Protein AF-0000000070051516 (afdb_homodimer)

Solvent-accessible surface area (backbone atoms only — not comparable to full-atom values): 51386 Å² total; per-residue (Å²): 113,83,75,67,70,47,51,86,88,51,32,61,59,44,48,47,51,51,48,49,50,51,45,50,53,48,51,52,48,45,52,51,29,50,50,39,42,50,52,34,53,51,47,49,46,51,37,48,52,52,52,56,65,46,48,63,56,70,71,56,54,40,86,42,63,48,57,79,54,79,87,47,59,77,31,40,30,33,36,69,20,47,60,33,70,63,40,74,44,70,53,45,80,51,41,45,79,30,34,68,73,43,72,28,57,34,45,30,30,48,55,27,35,28,28,66,38,80,41,83,45,96,93,39,76,43,78,42,78,43,78,35,67,55,81,58,84,60,80,86,50,62,48,85,74,48,74,81,76,74,59,59,93,71,52,57,32,44,82,63,35,23,31,42,54,51,92,58,46,25,42,48,53,30,36,52,50,70,51,60,59,72,68,64,72,62,63,40,78,41,76,56,48,72,79,82,49,68,46,75,58,85,25,72,47,44,62,65,70,38,52,53,34,20,37,68,55,95,47,26,35,24,41,54,50,84,89,65,69,51,71,26,30,39,38,40,38,44,34,34,36,66,70,56,32,36,19,37,41,26,28,30,40,67,41,94,85,61,76,49,35,30,50,37,50,38,75,36,81,87,41,86,81,44,58,52,51,53,69,43,82,32,92,49,55,73,70,52,43,52,52,48,44,43,55,68,39,58,61,23,62,60,58,50,49,50,36,49,52,49,29,38,52,37,40,20,47,48,43,32,53,50,48,66,68,41,86,59,94,64,57,68,66,57,48,48,52,33,24,41,28,45,24,47,17,51,54,30,38,54,51,16,60,58,31,49,81,70,38,58,67,62,13,49,51,28,40,50,52,16,51,51,28,45,51,51,28,52,51,54,54,51,54,55,55,56,60,60,56,67,66,64,66,68,62,68,72,71,70,75,70,89,76,77,82,81,73,74,92,78,77,88,76,82,77,82,79,82,76,79,83,84,87,82,74,92,86,90,83,94,94,91,81,92,96,74,97,97,86,78,99,78,96,90,88,82,83,97,79,85,133,114,84,72,68,72,45,52,84,87,51,32,62,60,42,48,46,51,52,48,49,51,51,44,51,54,49,51,51,47,45,51,50,28,51,51,39,41,51,51,35,53,50,46,49,46,53,39,49,50,53,52,58,67,48,46,62,57,70,71,55,53,40,85,41,65,48,58,79,53,79,86,47,58,76,30,42,29,33,37,70,21,49,60,34,71,64,41,74,43,68,54,44,81,51,41,44,80,34,35,67,72,42,72,28,56,35,44,30,31,47,54,27,35,27,29,66,39,81,41,84,44,97,92,40,75,43,78,42,79,43,77,33,66,55,82,56,85,61,80,85,49,62,46,86,76,48,72,82,76,74,57,58,94,70,52,57,33,45,82,64,36,22,32,41,53,51,93,59,46,26,39,48,53,30,37,52,51,71,50,60,59,72,67,66,74,61,63,39,79,43,76,54,48,71,78,82,49,68,46,74,58,85,24,71,46,43,62,66,72,40,51,53,35,20,38,69,53,96,46,27,35,23,41,54,51,84,89,64,68,50,71,26,32,40,39,40,37,43,33,33,37,66,70,55,32,36,18,38,42,25,28,30,38,67,40,93,86,60,77,48,35,30,50,37,50,39,77,36,81,85,41,86,82,45,57,52,52,52,68,44,82,31,94,48,54,72,72,52,43,53,51,48,45,44,56,68,42,54,65,22,62,61,57,49,48,50,35,50,51,51,30,39,52,37,41,21,48,48,44,33,52,52,49,67,69,42,87,59,95,63,57,69,66,55,46,49,53,33,23,42,27,46,24,49,20,51,52,31,38,54,51,15,60,58,30,48,80,72,38,59,66,63,12,50,51,28,40,49,52,17,52,51,28,46,51,51,29,52,50,53,54,50,54,57,54,55,60,59,56,66,63,62,62,68,61,65,68,70,66,71,65,84,75,83,81,91,85,74,94,79,79,90,78,90,83,80,85,75,86,88,77,92,79,88,83,85,83,76,78,89,83,84,76,84,89,86,90,85,87,74,95,72,92,73,80,88,71,77,73,90,125

Secondary structure (DSSP, 8-state):
--GGGS-STTHHHHHHHHHHHHHHHHHHHHHHHHHHHHHHHHHHHHHHHHHHHHHHHHHS-EE--SS--GGGTTSEEEEEEEEESPEEEPPPGGGTTTS--EEESEEEEEEEEEEEEEEEETTEEEEEEEEESS----TTS-GGGS-SSPPPSS-B--TTBEEEE-S-EEETTEEEPHHHHTT---EEEPP----S-----SSSS-SS--STT-EEETTEEESS-SSS--TT-EEEEEEEE---EEEEEEEEEE-TTSS-EEEE-EE-TTTTS-EE-EEEES---HHHHHHHHHHHSSS-HHHHHHHHHHHHHHHHHHHHHHHHHS---S-HHHHHHHHHHHHHHHHHHHHHHHHTTT-HHHHHHHHHHHHHHHHHHHHHHHHHHHHHHHHHGGGSGGGGS--S-TT--------------------------------------------/--STTS-STTHHHHHHHHHHHHHHHHHHHHHHHHHHHHHHHHHHHHHHHHHHHHHHHHHS-EE--SS--GGGTTSEEEEEEEEESPEEEPPPGGGTTTS--EEESEEEEEEEEEEEEEEEETTEEEEEEEEESS----TTS-GGGS-SSPPPSS-B--TTBEEEE-S-EEETTEEEPHHHHTT---EEEPP----------SSSS-SS--STT-EEETTEEESS-SSS--TT-EEEEEEEE---EEEEEEEEEE-TTSS-EEEE-EE-TTTTS-EE-EEEES---HHHHHHHHHHHSSS-HHHHHHHHHHHHHHHHHHHHHHHHHS---S-HHHHHHHHHHHHHHHHHHHHHHHHHTT-HHHHHHHHHHHHHHHHHHHHHHHHHHHHHHHHHGGGSGGGG------------------------------------------------S--

Foldseek 3Di:
DVVPPQPDPCVVVVVVVVVVVLVVVLVVLVVVLVVLLVVLLVLLLVLLVVVLLCVVLLVFEDEDELDDDPVQAQGKYKYKFWKDDWDKDQDDPQQNQWADIDTAFKKAKAKWFWAWDWDADPVGTAIDTDTDRDFDDPVVDDCVRDPDDHADPDDADDPRHGMGGDPWMGGRQATEDPVLSVVQDAKDWGAIDFPPAADAAPDQQHNDHGSRQWGDDPQKTWNDDPVDDDRRIMIMTMMHGPFGIKIKIAHWHADPVRRHIYGWFDQRPVPPRDRDMQIDGDRDDPVRSVVVSSCPPPSHPVVSVVSLVVSLVSQLVSQLSVVVVVPDPFDSVLSSLLSSLQSQLVSLQSSLVSSVVRDVVSSVVSNVSSVVSNVVSVVSVVVRVVVVVVVPPPPPPPPPDDDDDPDDDDDDPDDPPPDDDDDDDDDDDDDDDDDDDDDDDDDDDDDDDDD/DVVPVQPDPCNVVVVVVVVVVLVVVLVVLVVVLVVLLVVLLVLLLVLLVVVLLCVVLLVFEDEDELDDDPVQAQGKYKYKFWKDDWDKDQDDPQQNQWADIDTAFKKAKAKWFWAWDWDADPVGTAIDTDTDRDFDDPVVDDCVRDPDDHADPDDADDPRHGMGGDPWIGGRQATEDPVQSVVQDAKDWGAIDFPPAADAAPDQQHNDHGSRQWGDDPQKTWNDDPVDDDRRIMIMTMMHGPFGIKIKIAHWHADPVRRHIYGWFDQRPVPPRDRDMQIDGDRDDPVRSVVVSSCPPPSHPVVSVVSLVVSLVSQLVSQLSVVVVVPDPFDSVLSSLLSSLQSQLVSLQSSLVSSVVRDVVSSVVSNVSSVVSNVVSVVSVVVRVVVVVVVPPPPPPPPPDDDDDDDDDDDDDDDDDDDDDDDDDDCPDDDPPVDDDDDDDDDDPDPDDDD

Sequence (902 aa):
MLGTFCGESNRDECGNRWSRMCNFFWWCSFVVAAGTLALMLYGEHHYAEEVHALTPLMRGYVPSPCSPLPVNDRKLVHIDCPLAELDTFYPPSSFSANVAKFTGVFFETKAEIFQHVQKGGTLGPFIEGDWVDHQVDLSQLPSMVMPGDTNPDFFPAVPGRGRVFTSKLKAGGFTLPSHLLTKFKKKQLLPLVDDGYYQPSESRPPTHLDYKNTQVKNNALYSGDPEHPRIGDVRVTFWGSTATHVSVIGLQTTGFLGSDRHIQGIPSPTLQNRTMSIFAEGDYSPAALVSEYVSETHASNTQTWVLRCASFLLVWFVLFVTVVTCNTSKTCCVVFLNSGLFALSIITGLAGLVWWRFDIVVATSLWVISSVAVVLAIVAWMWDSNTNGSRGSNRRQSGNSISSAASSVYAASGRWTNEHAPRGYLNRALLAKNEESDGAAGASDEHLQNSMLGTFCGESNRDECGNRWSRMCNFFWWCSFVVAAGTLALMLYGEHHYAEEVHALTPLMRGYVPSPCSPLPVNDRKLVHIDCPLAELDTFYPPSSFSANVAKFTGVFFETKAEIFQHVQKGGTLGPFIEGDWVDHQVDLSQLPSMVMPGDTNPDFFPAVPGRGRVFTSKLKAGGFTLPSHLLTKFKKKQLLPLVDDGYYQPSESRPPTHLDYKNTQVKNNALYSGDPEHPRIGDVRVTFWGSTATHVSVIGLQTTGFLGSDRHIQGIPSPTLQNRTMSIFAEGDYSPAALVSEYVSETHASNTQTWVLRCASFLLVWFVLFVTVVTCNTSKTCCVVFLNSGLFALSIITGLAGLVWWRFDIVVATSLWVISSVAVVLAIVAWMWDSNTNGSRGSNRRQSGNSISSAASSVYAASGRWTNEHAPRGYLNRALLAKNEESDGAAGASDEHLQNS

Radius of gyration: 43.29 Å; Cα contacts (8 Å, |Δi|>4): 1386; chains: 2; bounding box: 125×115×141 Å

Organism: Toxoplasma gondii (strain ATCC 50861 / VEG) (NCBI:txid432359)

Structure (mmCIF, N/CA/C/O backbone):
data_AF-0000000070051516-model_v1
#
loop_
_entity.id
_entity.type
_entity.pdbx_description
1 polymer 'Putative transmembrane protein'
#
loop_
_atom_site.group_PDB
_atom_site.id
_atom_site.type_symbol
_atom_site.label_atom_id
_atom_site.label_alt_id
_atom_site.label_comp_id
_atom_site.label_asym_id
_atom_site.label_entity_id
_atom_site.label_seq_id
_atom_site.pdbx_PDB_ins_code
_atom_site.Cartn_x
_atom_site.Cartn_y
_atom_site.Cartn_z
_atom_site.occupancy
_atom_site.B_iso_or_equiv
_atom_site.auth_seq_id
_atom_site.auth_comp_id
_atom_site.auth_asym_id
_atom_site.auth_atom_id
_atom_site.pdbx_PDB_model_num
ATOM 1 N N . MET A 1 1 ? 21.469 37.312 29.969 1 21.27 1 MET A N 1
ATOM 2 C CA . MET A 1 1 ? 22.344 37.062 28.828 1 21.27 1 MET A CA 1
ATOM 3 C C . MET A 1 1 ? 21.844 37.781 27.578 1 21.27 1 MET A C 1
ATOM 5 O O . MET A 1 1 ? 22.641 38.156 26.719 1 21.27 1 MET A O 1
ATOM 9 N N . LEU A 1 2 ? 20.531 37.906 27.344 1 29.83 2 LEU A N 1
ATOM 10 C CA . LEU A 1 2 ? 19.953 38.688 26.266 1 29.83 2 LEU A CA 1
ATOM 11 C C . LEU A 1 2 ? 20.266 40.188 26.438 1 29.83 2 LEU A C 1
ATOM 13 O O . LEU A 1 2 ? 20.453 40.906 25.453 1 29.83 2 LEU A O 1
ATOM 17 N N . GLY A 1 3 ? 20.312 40.688 27.656 1 34.72 3 GLY A N 1
ATOM 18 C CA . GLY A 1 3 ? 20.703 42.031 27.984 1 34.72 3 GLY A CA 1
ATOM 19 C C . GLY A 1 3 ? 22.141 42.375 27.594 1 34.72 3 GLY A C 1
ATOM 20 O O . GLY A 1 3 ? 22.5 43.531 27.453 1 34.72 3 GLY A O 1
ATOM 21 N N . THR A 1 4 ? 23.078 41.406 27.797 1 35.62 4 THR A N 1
ATOM 22 C CA . THR A 1 4 ? 24.531 41.625 27.734 1 35.62 4 THR A CA 1
ATOM 23 C C . THR A 1 4 ? 24.984 41.781 26.281 1 35.62 4 THR A C 1
ATOM 25 O O . THR A 1 4 ? 26.156 42 26.016 1 35.62 4 THR A O 1
ATOM 28 N N . PHE A 1 5 ? 24.266 41.344 25.281 1 37.12 5 PHE A N 1
ATOM 29 C CA . PHE A 1 5 ? 24.812 41.375 23.938 1 37.12 5 PHE A CA 1
ATOM 30 C C . PHE A 1 5 ? 24.828 42.781 23.375 1 37.12 5 PHE A C 1
ATOM 32 O O . PHE A 1 5 ? 25.328 43.031 22.281 1 37.12 5 PHE A O 1
ATOM 39 N N . CYS A 1 6 ? 24 43.75 23.812 1 38.59 6 CYS A N 1
ATOM 40 C CA . CYS A 1 6 ? 24.062 45.094 23.25 1 38.59 6 CYS A CA 1
ATOM 41 C C . CYS A 1 6 ? 25.094 45.969 24 1 38.59 6 CYS A C 1
ATOM 43 O O . CYS A 1 6 ? 24.984 46.156 25.203 1 38.59 6 CYS A O 1
ATOM 45 N N . GLY A 1 7 ? 26.312 45.938 23.75 1 38.25 7 GLY A N 1
ATOM 46 C CA . GLY A 1 7 ? 27.25 46.906 24.328 1 38.25 7 GLY A CA 1
ATOM 47 C C . GLY A 1 7 ? 26.672 48.312 24.391 1 38.25 7 GLY A C 1
ATOM 48 O O . GLY A 1 7 ? 25.688 48.625 23.734 1 38.25 7 GLY A O 1
ATOM 49 N N . GLU A 1 8 ? 27.109 49.188 25.312 1 47.03 8 GLU A N 1
ATOM 50 C CA . GLU A 1 8 ? 26.703 50.562 25.609 1 47.03 8 GLU A CA 1
ATOM 51 C C . GLU A 1 8 ? 26.594 51.406 24.344 1 47.03 8 GLU A C 1
ATOM 53 O O . GLU A 1 8 ? 25.656 52.188 24.172 1 47.03 8 GLU A O 1
ATOM 58 N N . SER A 1 9 ? 27.703 51.562 23.562 1 50.38 9 SER A N 1
ATOM 59 C CA . SER A 1 9 ? 27.781 52.531 22.484 1 50.38 9 SER A CA 1
ATOM 60 C C . SER A 1 9 ? 26.875 52.125 21.328 1 50.38 9 SER A C 1
ATOM 62 O O . SER A 1 9 ? 26.391 53 20.578 1 50.38 9 SER A O 1
ATOM 64 N N . ASN A 1 10 ? 26.781 50.906 20.953 1 46.88 10 ASN A N 1
ATOM 65 C CA . ASN A 1 10 ? 26.078 50.406 19.75 1 46.88 10 ASN A CA 1
ATOM 66 C C . ASN A 1 10 ? 24.688 49.906 20.094 1 46.88 10 ASN A C 1
ATOM 68 O O . ASN A 1 10 ? 24.141 49.062 19.375 1 46.88 10 ASN A O 1
ATOM 72 N N . ARG A 1 11 ? 24.266 50.25 21.203 1 49.5 11 ARG A N 1
ATOM 73 C CA . ARG A 1 11 ? 22.953 49.906 21.734 1 49.5 11 ARG A CA 1
ATOM 74 C C . ARG A 1 11 ? 21.844 50.344 20.766 1 49.5 11 ARG A C 1
ATOM 76 O O . ARG A 1 11 ? 20.844 49.656 20.625 1 49.5 11 ARG A O 1
ATOM 83 N N . ASP A 1 12 ? 22.125 51.5 20.188 1 53.91 12 ASP A N 1
ATOM 84 C CA . ASP A 1 12 ? 21.078 51.969 19.297 1 53.91 12 ASP A CA 1
ATOM 85 C C . ASP A 1 12 ? 20.938 51.062 18.078 1 53.91 12 ASP A C 1
ATOM 87 O O . ASP A 1 12 ? 19.812 50.75 17.672 1 53.91 12 ASP A O 1
ATOM 91 N N . GLU A 1 13 ? 22.141 50.844 17.516 1 52.59 13 GLU A N 1
ATOM 92 C CA . GLU A 1 13 ? 22.062 50.031 16.312 1 52.59 13 GLU A CA 1
ATOM 93 C C . GLU A 1 13 ? 21.531 48.625 16.625 1 52.59 13 GLU A C 1
ATOM 95 O O . GLU A 1 13 ? 20.766 48.062 15.828 1 52.59 13 GLU A O 1
ATOM 100 N N . CYS A 1 14 ? 22.078 48.125 17.719 1 50.59 14 CYS A N 1
ATOM 101 C CA . CYS A 1 14 ? 21.562 46.844 18.141 1 50.59 14 CYS A CA 1
ATOM 102 C C . CYS A 1 14 ? 20.062 46.906 18.422 1 50.59 14 CYS A C 1
ATOM 104 O O . CYS A 1 14 ? 19.312 46 18.078 1 50.59 14 CYS A O 1
ATOM 106 N N . GLY A 1 15 ? 19.688 47.969 19.062 1 51.88 15 GLY A N 1
ATOM 107 C CA . GLY A 1 15 ? 18.266 48.188 19.281 1 51.88 15 GLY A CA 1
ATOM 108 C C . GLY A 1 15 ? 17.453 48.219 18.016 1 51.88 15 GLY A C 1
ATOM 109 O O . GLY A 1 15 ? 16.375 47.625 17.953 1 51.88 15 GLY A O 1
ATOM 110 N N . ASN A 1 16 ? 18.109 48.781 17.062 1 56.44 16 ASN A N 1
ATOM 111 C CA . ASN A 1 16 ? 17.406 48.844 15.773 1 56.44 16 ASN A CA 1
ATOM 112 C C . ASN A 1 16 ? 17.312 47.469 15.117 1 56.44 16 ASN A C 1
ATOM 114 O O . ASN A 1 16 ? 16.281 47.125 14.531 1 56.44 16 ASN A O 1
ATOM 118 N N . ARG A 1 17 ? 18.406 46.781 15.164 1 51.94 17 ARG A N 1
ATOM 119 C CA . ARG A 1 17 ? 18.375 45.438 14.57 1 51.94 17 ARG A CA 1
ATOM 120 C C . ARG A 1 17 ? 17.375 44.531 15.281 1 51.94 17 ARG A C 1
ATOM 122 O O . ARG A 1 17 ? 16.641 43.781 14.633 1 51.94 17 ARG A O 1
ATOM 129 N N . TRP A 1 18 ? 17.453 44.656 16.625 1 53.97 18 TRP A N 1
ATOM 130 C CA . TRP A 1 18 ? 16.5 43.875 17.391 1 53.97 18 TRP A CA 1
ATOM 131 C C . TRP A 1 18 ? 15.07 44.312 17.078 1 53.97 18 TRP A C 1
ATOM 133 O O . TRP A 1 18 ? 14.164 43.469 17 1 53.97 18 TRP A O 1
ATOM 143 N N . SER A 1 19 ? 14.961 45.562 16.812 1 61.47 19 SER A N 1
ATOM 144 C CA . SER A 1 19 ? 13.633 46.062 16.469 1 61.47 19 SER A CA 1
ATOM 145 C C . SER A 1 19 ? 13.195 45.562 15.102 1 61.47 19 SER A C 1
ATOM 147 O O . SER A 1 19 ? 12.031 45.219 14.898 1 61.47 19 SER A O 1
ATOM 149 N N . ARG A 1 20 ? 14.125 45.406 14.203 1 60.97 20 ARG A N 1
ATOM 150 C CA . ARG A 1 20 ? 13.789 44.906 12.875 1 60.97 20 ARG A CA 1
ATOM 151 C C . ARG A 1 20 ? 13.445 43.438 12.914 1 60.97 20 ARG A C 1
ATOM 153 O O . ARG A 1 20 ? 12.523 42.969 12.242 1 60.97 20 ARG A O 1
ATOM 160 N N . MET A 1 21 ? 14.195 42.688 13.688 1 58.56 21 MET A N 1
ATOM 161 C CA . MET A 1 21 ? 13.922 41.281 13.82 1 58.56 21 MET A CA 1
ATOM 162 C C . MET A 1 21 ? 12.57 41.031 14.492 1 58.56 21 MET A C 1
ATOM 164 O O . MET A 1 21 ? 11.797 40.188 14.07 1 58.56 21 MET A O 1
ATOM 168 N N . CYS A 1 22 ? 12.344 41.781 15.508 1 61.84 22 CYS A N 1
ATOM 169 C CA . CYS A 1 22 ? 11.07 41.656 16.203 1 61.84 22 CYS A CA 1
ATOM 170 C C . CYS A 1 22 ? 9.914 42.062 15.281 1 61.84 22 CYS A C 1
ATOM 172 O O . CYS A 1 22 ? 8.852 41.438 15.328 1 61.84 22 CYS A O 1
ATOM 174 N N . ASN A 1 23 ? 10.273 42.938 14.398 1 69.12 23 ASN A N 1
ATOM 175 C CA . ASN A 1 23 ? 9.242 43.312 13.438 1 69.12 23 ASN A CA 1
ATOM 176 C C . ASN A 1 23 ? 8.977 42.188 12.43 1 69.12 23 ASN A C 1
ATOM 178 O O . ASN A 1 23 ? 7.824 41.938 12.062 1 69.12 23 ASN A O 1
ATOM 182 N N . PHE A 1 24 ? 10.039 41.688 12.023 1 70.44 24 PHE A N 1
ATOM 183 C CA . PHE A 1 24 ? 9.875 40.562 11.078 1 70.44 24 PHE A CA 1
ATOM 184 C C . PHE A 1 24 ? 9.094 39.438 11.711 1 70.44 24 PHE A C 1
ATOM 186 O O . PHE A 1 24 ? 8.188 38.875 11.086 1 70.44 24 PHE A O 1
ATOM 193 N N . PHE A 1 25 ? 9.422 39.031 12.961 1 72.12 25 PHE A N 1
ATOM 194 C CA . PHE A 1 25 ? 8.711 37.969 13.648 1 72.12 25 PHE A CA 1
ATOM 195 C C . PHE A 1 25 ? 7.254 38.344 13.891 1 72.12 25 PHE A C 1
ATOM 197 O O . PHE A 1 25 ? 6.363 37.5 13.828 1 72.12 25 PHE A O 1
ATOM 204 N N . TRP A 1 26 ? 7.051 39.594 14.102 1 77.88 26 TRP A N 1
ATOM 205 C CA . TRP A 1 26 ? 5.688 40.094 14.305 1 77.88 26 TRP A CA 1
ATOM 206 C C . TRP A 1 26 ? 4.863 39.938 13.031 1 77.88 26 TRP A C 1
ATOM 208 O O . TRP A 1 26 ? 3.73 39.469 13.062 1 77.88 26 TRP A O 1
ATOM 218 N N . TRP A 1 27 ? 5.492 40.25 11.906 1 82.44 27 TRP A N 1
ATOM 219 C CA . TRP A 1 27 ? 4.77 40.156 10.641 1 82.44 27 TRP A CA 1
ATOM 220 C C . TRP A 1 27 ? 4.523 38.719 10.266 1 82.44 27 TRP A C 1
ATOM 222 O O . TRP A 1 27 ? 3.449 38.344 9.766 1 82.44 27 TRP A O 1
ATOM 232 N N . CYS A 1 28 ? 5.465 37.875 10.539 1 82.19 28 CYS A N 1
ATOM 233 C CA . CYS A 1 28 ? 5.293 36.469 10.266 1 82.19 28 CYS A CA 1
ATOM 234 C C . CYS A 1 28 ? 4.176 35.875 11.117 1 82.19 28 CYS A C 1
ATOM 236 O O . CYS A 1 28 ? 3.34 35.125 10.617 1 82.19 28 CYS A O 1
ATOM 238 N N . SER A 1 29 ? 4.246 36.25 12.375 1 83.62 29 SER A N 1
ATOM 239 C CA . SER A 1 29 ? 3.211 35.75 13.273 1 83.62 29 SER A CA 1
ATOM 240 C C . SER A 1 29 ? 1.833 36.281 12.875 1 83.62 29 SER A C 1
ATOM 242 O O . SER A 1 29 ? 0.834 35.562 13.016 1 83.62 29 SER A O 1
ATOM 244 N N . PHE A 1 30 ? 1.799 37.406 12.312 1 88.12 30 PHE A N 1
ATOM 245 C CA . PHE A 1 30 ? 0.546 38 11.859 1 88.12 30 PHE A CA 1
ATOM 246 C C . PHE A 1 30 ? -0.002 37.25 10.648 1 88.12 30 PHE A C 1
ATOM 248 O O . PHE A 1 30 ? -1.195 36.938 10.586 1 88.12 30 PHE A O 1
ATOM 255 N N . VAL A 1 31 ? 0.878 36.938 9.812 1 88.75 31 VAL A N 1
ATOM 256 C CA . VAL A 1 31 ? 0.455 36.219 8.602 1 88.75 31 VAL A CA 1
ATOM 257 C C . VAL A 1 31 ? -0.013 34.812 8.953 1 88.75 31 VAL A C 1
ATOM 259 O O . VAL A 1 31 ? -1.022 34.344 8.43 1 88.75 31 VAL A O 1
ATOM 262 N N . VAL A 1 32 ? 0.701 34.25 9.883 1 88.69 32 VAL A N 1
ATOM 263 C CA . VAL A 1 32 ? 0.319 32.906 10.297 1 88.69 32 VAL A CA 1
ATOM 264 C C . VAL A 1 32 ? -1.02 32.969 11.031 1 88.69 32 VAL A C 1
ATOM 266 O O . VAL A 1 32 ? -1.876 32.094 10.836 1 88.69 32 VAL A O 1
ATOM 269 N N . ALA A 1 33 ? -1.198 33.938 11.805 1 90.31 33 ALA A N 1
ATOM 270 C CA . ALA A 1 33 ? -2.457 34.094 12.531 1 90.31 33 ALA A CA 1
ATOM 271 C C . ALA A 1 33 ? -3.615 34.344 11.57 1 90.31 33 ALA A C 1
ATOM 273 O O . ALA A 1 33 ? -4.699 33.781 11.727 1 90.31 33 ALA A O 1
ATOM 274 N N . ALA A 1 34 ? -3.359 35.125 10.57 1 91.06 34 ALA A N 1
ATOM 275 C CA . ALA A 1 34 ? -4.387 35.406 9.578 1 91.06 34 ALA A CA 1
ATOM 276 C C . ALA A 1 34 ? -4.723 34.156 8.773 1 91.06 34 ALA A C 1
ATOM 278 O O . ALA A 1 34 ? -5.891 33.906 8.461 1 91.06 34 ALA A O 1
ATOM 279 N N . GLY A 1 35 ? -3.674 33.438 8.445 1 89.69 35 GLY A N 1
ATOM 280 C CA . GLY A 1 35 ? -3.889 32.188 7.734 1 89.69 35 GLY A CA 1
ATOM 281 C C . GLY A 1 35 ? -4.691 31.172 8.531 1 89.69 35 GLY A C 1
ATOM 282 O O . GLY A 1 35 ? -5.605 30.547 7.996 1 89.69 35 GLY A O 1
ATOM 283 N N . THR A 1 36 ? -4.32 31.078 9.766 1 88.62 36 THR A N 1
ATOM 284 C CA . THR A 1 36 ? -5.043 30.141 10.617 1 88.62 36 THR A CA 1
ATOM 285 C C . THR A 1 36 ? -6.477 30.609 10.844 1 88.62 36 THR A C 1
ATOM 287 O O . THR A 1 36 ? -7.398 29.781 10.938 1 88.62 36 THR A O 1
ATOM 290 N N . LEU A 1 37 ? -6.641 31.875 10.961 1 90.75 37 LEU A N 1
ATOM 291 C CA . LEU A 1 37 ? -7.98 32.438 11.109 1 90.75 37 LEU A CA 1
ATOM 292 C C . LEU A 1 37 ? -8.82 32.156 9.867 1 90.75 37 LEU A C 1
ATOM 294 O O . LEU A 1 37 ? -10 31.797 9.977 1 90.75 37 LEU A O 1
ATOM 298 N N . ALA A 1 38 ? -8.234 32.281 8.773 1 89.62 38 ALA A N 1
ATOM 299 C CA . ALA A 1 38 ? -8.938 31.984 7.527 1 89.62 38 ALA A CA 1
ATOM 300 C C . ALA A 1 38 ? -9.32 30.516 7.438 1 89.62 38 ALA A C 1
ATOM 302 O O . ALA A 1 38 ? -10.43 30.172 7.016 1 89.62 38 ALA A O 1
ATOM 303 N N . LEU A 1 39 ? -8.406 29.703 7.832 1 85 39 LEU A N 1
ATOM 304 C CA . LEU A 1 39 ? -8.68 28.266 7.844 1 85 39 LEU A CA 1
ATOM 305 C C . LEU A 1 39 ? -9.797 27.938 8.82 1 85 39 LEU A C 1
ATOM 307 O O . LEU A 1 39 ? -10.625 27.062 8.547 1 85 39 LEU A O 1
ATOM 311 N N . MET A 1 40 ? -9.75 28.625 9.898 1 87.88 40 MET A N 1
ATOM 312 C CA . MET A 1 40 ? -10.805 28.406 10.891 1 87.88 40 MET A CA 1
ATOM 313 C C . MET A 1 40 ? -12.164 28.828 10.344 1 87.88 40 MET A C 1
ATOM 315 O O . MET A 1 40 ? -13.156 28.125 10.523 1 87.88 40 MET A O 1
ATOM 319 N N . LEU A 1 41 ? -12.242 29.938 9.672 1 88.56 41 LEU A N 1
ATOM 320 C CA . LEU A 1 41 ? -13.508 30.406 9.109 1 88.56 41 LEU A CA 1
ATOM 321 C C . LEU A 1 41 ? -14 29.469 8.016 1 88.56 41 LEU A C 1
ATOM 323 O O . LEU A 1 41 ? -15.195 29.203 7.91 1 88.56 41 LEU A O 1
ATOM 327 N N . TYR A 1 42 ? -13.117 28.922 7.301 1 83.19 42 TYR A N 1
ATOM 328 C CA . TYR A 1 42 ? -13.469 27.938 6.277 1 83.19 42 TYR A CA 1
ATOM 329 C C . TYR A 1 42 ? -14.023 26.672 6.91 1 83.19 42 TYR A C 1
ATOM 331 O O . TYR A 1 42 ? -15.023 26.125 6.441 1 83.19 42 TYR A O 1
ATOM 339 N N . GLY A 1 43 ? -13.297 26.25 7.887 1 78.62 43 GLY A N 1
ATOM 340 C CA . GLY A 1 43 ? -13.773 25.078 8.602 1 78.62 43 GLY A CA 1
ATOM 341 C C . GLY A 1 43 ? -15.133 25.297 9.25 1 78.62 43 GLY A C 1
ATOM 342 O O . GLY A 1 43 ? -15.984 24.406 9.227 1 78.62 43 GLY A O 1
ATOM 343 N N . GLU A 1 44 ? -15.305 26.484 9.805 1 82.06 44 GLU A N 1
ATOM 344 C CA . GLU A 1 44 ? -16.578 26.812 10.43 1 82.06 44 GLU A CA 1
ATOM 345 C C . GLU A 1 44 ? -17.703 26.844 9.398 1 82.06 44 GLU A C 1
ATOM 347 O O . GLU A 1 44 ? -18.812 26.391 9.68 1 82.06 44 GLU A O 1
ATOM 352 N N . HIS A 1 45 ? -17.406 27.297 8.266 1 83.25 45 HIS A N 1
ATOM 353 C CA . HIS A 1 45 ? -18.406 27.344 7.207 1 83.25 45 HIS A CA 1
ATOM 354 C C . HIS A 1 45 ? -18.828 25.953 6.781 1 83.25 45 HIS A C 1
ATOM 356 O O . HIS A 1 45 ? -20.031 25.688 6.602 1 83.25 45 HIS A O 1
ATOM 362 N N . HIS A 1 46 ? -17.922 25.109 6.699 1 77.19 46 HIS A N 1
ATOM 363 C CA . HIS A 1 46 ? -18.219 23.734 6.297 1 77.19 46 HIS A CA 1
ATOM 364 C C . HIS A 1 46 ? -19 23 7.387 1 77.19 46 HIS A C 1
ATOM 366 O O . HIS A 1 46 ? -19.906 22.234 7.09 1 77.19 46 HIS A O 1
ATOM 372 N N . TYR A 1 47 ? -18.562 23.234 8.523 1 77.12 47 TYR A N 1
ATOM 373 C CA . TYR A 1 47 ? -19.25 22.609 9.648 1 77.12 47 TYR A CA 1
ATOM 374 C C . TYR A 1 47 ? -20.688 23.125 9.75 1 77.12 47 TYR A C 1
ATOM 376 O O . TYR A 1 47 ? -21.609 22.344 9.961 1 77.12 47 TYR A O 1
ATOM 384 N N . ALA A 1 48 ? -20.938 24.406 9.586 1 78.44 48 ALA A N 1
ATOM 385 C CA . ALA A 1 48 ? -22.281 25 9.672 1 78.44 48 ALA A CA 1
ATOM 386 C C . ALA A 1 48 ? -23.172 24.484 8.539 1 78.44 48 ALA A C 1
ATOM 388 O O . ALA A 1 48 ? -24.359 24.25 8.742 1 78.44 48 ALA A O 1
ATOM 389 N N . GLU A 1 49 ? -22.578 24.297 7.445 1 77.38 49 GLU A N 1
ATOM 390 C CA . GLU A 1 49 ? -23.328 23.781 6.309 1 77.38 49 GLU A CA 1
ATOM 391 C C . GLU A 1 49 ? -23.797 22.359 6.566 1 77.38 49 GLU A C 1
ATOM 393 O O . GLU A 1 49 ? -24.938 22 6.254 1 77.38 49 GLU A O 1
ATOM 398 N N . GLU A 1 50 ? -23 21.625 7.121 1 73.62 50 GLU A N 1
ATOM 399 C CA . GLU A 1 50 ? -23.344 20.234 7.41 1 73.62 50 GLU A CA 1
ATOM 400 C C . GLU A 1 50 ? -24.406 20.141 8.5 1 73.62 50 GLU A C 1
ATOM 402 O O . GLU A 1 50 ? -25.344 19.344 8.391 1 73.62 50 GLU A O 1
ATOM 407 N N . VAL A 1 51 ? -24.219 21 9.484 1 73.12 51 VAL A N 1
ATOM 408 C CA . VAL A 1 51 ? -25.188 20.969 10.586 1 73.12 51 VAL A CA 1
ATOM 409 C C . VAL A 1 51 ? -26.547 21.469 10.102 1 73.12 51 VAL A C 1
ATOM 411 O O . VAL A 1 51 ? -27.578 20.938 10.508 1 73.12 51 VAL A O 1
ATOM 414 N N . HIS A 1 52 ? -26.516 22.391 9.258 1 76.19 52 HIS A N 1
ATOM 415 C CA . HIS A 1 52 ? -27.766 22.922 8.727 1 76.19 52 HIS A CA 1
ATOM 416 C C . HIS A 1 52 ? -28.469 21.891 7.852 1 76.19 52 HIS A C 1
ATOM 418 O O . HIS A 1 52 ? -29.703 21.828 7.824 1 76.19 52 HIS A O 1
ATOM 424 N N . ALA A 1 53 ? -27.75 21.109 7.191 1 73.31 53 ALA A N 1
ATOM 425 C CA . ALA A 1 53 ? -28.328 20.062 6.34 1 73.31 53 ALA A CA 1
ATOM 426 C C . ALA A 1 53 ? -28.953 18.953 7.18 1 73.31 53 ALA A C 1
ATOM 428 O O . ALA A 1 53 ? -29.922 18.312 6.75 1 73.31 53 ALA A O 1
ATOM 429 N N . LEU A 1 54 ? -28.484 18.812 8.367 1 74.31 54 LEU A N 1
ATOM 430 C CA . LEU A 1 54 ? -28.938 17.719 9.203 1 74.31 54 LEU A CA 1
ATOM 431 C C . LEU A 1 54 ? -30.094 18.141 10.094 1 74.31 54 LEU A C 1
ATOM 433 O O . LEU A 1 54 ? -30.844 17.297 10.594 1 74.31 54 LEU A O 1
ATOM 437 N N . THR A 1 55 ? -30.359 19.5 10.281 1 72.25 55 THR A N 1
ATOM 438 C CA . THR A 1 55 ? -31.359 20.016 11.211 1 72.25 55 THR A CA 1
ATOM 439 C C . THR A 1 55 ? -32.75 19.641 10.766 1 72.25 55 THR A C 1
ATOM 441 O O . THR A 1 55 ? -33.594 19.203 11.578 1 72.25 55 THR A O 1
ATOM 444 N N . PRO A 1 56 ? -33.062 19.781 9.469 1 70.19 56 PRO A N 1
ATOM 445 C CA . PRO A 1 56 ? -34.406 19.359 9.094 1 70.19 56 PRO A CA 1
ATOM 446 C C . PRO A 1 56 ? -34.656 17.875 9.32 1 70.19 56 PRO A C 1
ATOM 448 O O . PRO A 1 56 ? -35.781 17.469 9.633 1 70.19 56 PRO A O 1
ATOM 451 N N . LEU A 1 57 ? -33.656 17.125 9.25 1 70.19 57 LEU A N 1
ATOM 452 C CA . LEU A 1 57 ? -33.781 15.688 9.469 1 70.19 57 LEU A CA 1
ATOM 453 C C . LEU A 1 57 ? -34.062 15.375 10.93 1 70.19 57 LEU A C 1
ATOM 455 O O . LEU A 1 57 ? -34.812 14.445 11.242 1 70.19 57 LEU A O 1
ATOM 459 N N . MET A 1 58 ? -33.594 16.219 11.805 1 70.94 58 MET A N 1
ATOM 460 C CA . MET A 1 58 ? -33.75 15.984 13.234 1 70.94 58 MET A CA 1
ATOM 461 C C . MET A 1 58 ? -35.156 16.359 13.703 1 70.94 58 MET A C 1
ATOM 463 O O . MET A 1 58 ? -35.656 15.797 14.672 1 70.94 58 MET A O 1
ATOM 467 N N . ARG A 1 59 ? -35.75 17.219 12.969 1 72.75 59 ARG A N 1
ATOM 468 C CA . ARG A 1 59 ? -37.062 17.672 13.406 1 72.75 59 ARG A CA 1
ATOM 469 C C . ARG A 1 59 ? -38.188 16.859 12.75 1 72.75 59 ARG A C 1
ATOM 471 O O . ARG A 1 59 ? -39.281 16.719 13.312 1 72.75 59 ARG A O 1
ATOM 478 N N . GLY A 1 60 ? -37.906 16.234 11.625 1 73.81 60 GLY A N 1
ATOM 479 C CA . GLY A 1 60 ? -38.969 15.602 10.883 1 73.81 60 GLY A CA 1
ATOM 480 C C . GLY A 1 60 ? -38.938 14.086 10.961 1 73.81 60 GLY A C 1
ATOM 481 O O . GLY A 1 60 ? -39.625 13.398 10.18 1 73.81 60 GLY A O 1
ATOM 482 N N . TYR A 1 61 ? -38.312 13.562 12 1 79.88 61 TYR A N 1
ATOM 483 C CA . TYR A 1 61 ? -38.281 12.109 11.961 1 79.88 61 TYR A CA 1
ATOM 484 C C . TYR A 1 61 ? -39.375 11.5 12.812 1 79.88 61 TYR A C 1
ATOM 486 O O . TYR A 1 61 ? -39.844 12.125 13.773 1 79.88 61 TYR A O 1
ATOM 494 N N . VAL A 1 62 ? -40.062 10.352 12.289 1 83.44 62 VAL A N 1
ATOM 495 C CA . VAL A 1 62 ? -41.062 9.578 13.031 1 83.44 62 VAL A CA 1
ATOM 496 C C . VAL A 1 62 ? -40.469 8.234 13.445 1 83.44 62 VAL A C 1
ATOM 498 O O . VAL A 1 62 ? -39.906 7.516 12.617 1 83.44 62 VAL A O 1
ATOM 501 N N . PRO A 1 63 ? -40.469 8.062 14.734 1 84.12 63 PRO A N 1
ATOM 502 C CA . PRO A 1 63 ? -40 6.73 15.141 1 84.12 63 PRO A CA 1
ATOM 503 C C . PRO A 1 63 ? -40.906 5.609 14.609 1 84.12 63 PRO A C 1
ATOM 505 O O . PRO A 1 63 ? -42.125 5.695 14.719 1 84.12 63 PRO A O 1
ATOM 508 N N . SER A 1 64 ? -40.344 4.738 13.898 1 85.06 64 SER A N 1
ATOM 509 C CA . SER A 1 64 ? -41.094 3.615 13.344 1 85.06 64 SER A CA 1
ATOM 510 C C . SER A 1 64 ? -40.719 2.307 14.023 1 85.06 64 SER A C 1
ATOM 512 O O . SER A 1 64 ? -39.562 2.111 14.398 1 85.06 64 SER A O 1
ATOM 514 N N . PRO A 1 65 ? -41.75 1.524 14.25 1 85.88 65 PRO A N 1
ATOM 515 C CA . PRO A 1 65 ? -41.438 0.178 14.734 1 85.88 65 PRO A CA 1
ATOM 516 C C . PRO A 1 65 ? -40.719 -0.673 13.68 1 85.88 65 PRO A C 1
ATOM 518 O O . PRO A 1 65 ? -40.5 -0.216 12.555 1 85.88 65 PRO A O 1
ATOM 521 N N . CYS A 1 66 ? -40.281 -1.831 14.125 1 87.31 66 CYS A N 1
ATOM 522 C CA . CYS A 1 66 ? -39.531 -2.705 13.234 1 87.31 66 CYS A CA 1
ATOM 523 C C . CYS A 1 66 ? -40.438 -3.342 12.195 1 87.31 66 CYS A C 1
ATOM 525 O O . CYS A 1 66 ? -39.969 -3.982 11.25 1 87.31 66 CYS A O 1
ATOM 527 N N . SER A 1 67 ? -41.688 -3.158 12.359 1 85 67 SER A N 1
ATOM 528 C CA . SER A 1 67 ? -42.656 -3.561 11.352 1 85 67 SER A CA 1
ATOM 529 C C . SER A 1 67 ? -43.156 -2.357 10.562 1 85 67 SER A C 1
ATOM 531 O O . SER A 1 67 ? -43.719 -1.434 11.133 1 85 67 SER A O 1
ATOM 533 N N . PRO A 1 68 ? -42.812 -2.354 9.32 1 85.5 68 PRO A N 1
ATOM 534 C CA . PRO A 1 68 ? -43.188 -1.189 8.516 1 85.5 68 PRO A CA 1
ATOM 535 C C . PRO A 1 68 ? -44.688 -0.906 8.555 1 85.5 68 PRO A C 1
ATOM 537 O O . PRO A 1 68 ? -45.5 -1.827 8.422 1 85.5 68 PRO A O 1
ATOM 540 N N . LEU A 1 69 ? -45 0.3 8.891 1 84.69 69 LEU A N 1
ATOM 541 C CA . LEU A 1 69 ? -46.375 0.776 8.891 1 84.69 69 LEU A CA 1
ATOM 542 C C . LEU A 1 69 ? -46.656 1.615 7.645 1 84.69 69 LEU A C 1
ATOM 544 O O . LEU A 1 69 ? -45.906 2.527 7.32 1 84.69 69 LEU A O 1
ATOM 548 N N . PRO A 1 70 ? -47.719 1.289 6.926 1 85.12 70 PRO A N 1
ATOM 549 C CA . PRO A 1 70 ? -48.031 2.031 5.703 1 85.12 70 PRO A CA 1
ATOM 550 C C . PRO A 1 70 ? -48.25 3.52 5.957 1 85.12 70 PRO A C 1
ATOM 552 O O . PRO A 1 70 ? -48.062 4.34 5.055 1 85.12 70 PRO A O 1
ATOM 555 N N . VAL A 1 71 ? -48.5 3.902 7.199 1 83.31 71 VAL A N 1
ATOM 556 C CA . VAL A 1 71 ? -48.781 5.293 7.535 1 83.31 71 VAL A CA 1
ATOM 557 C C . VAL A 1 71 ? -47.5 6.121 7.406 1 83.31 71 VAL A C 1
ATOM 559 O O . VAL A 1 71 ? -47.562 7.328 7.16 1 83.31 71 VAL A O 1
ATOM 562 N N . ASN A 1 72 ? -46.469 5.402 7.469 1 84.75 72 ASN A N 1
ATOM 563 C CA . ASN A 1 72 ? -45.188 6.113 7.461 1 84.75 72 ASN A CA 1
ATOM 564 C C . ASN A 1 72 ? -44.562 6.141 6.066 1 84.75 72 ASN A C 1
ATOM 566 O O . ASN A 1 72 ? -43.406 6.516 5.906 1 84.75 72 ASN A O 1
ATOM 570 N N . ASP A 1 73 ? -45.406 5.867 5.027 1 82.44 73 ASP A N 1
ATOM 571 C CA . ASP A 1 73 ? -44.875 5.871 3.67 1 82.44 73 ASP A CA 1
ATOM 572 C C . ASP A 1 73 ? -44.531 7.289 3.215 1 82.44 73 ASP A C 1
ATOM 574 O O . ASP A 1 73 ? -45.344 8.203 3.35 1 82.44 73 ASP A O 1
ATOM 578 N N . ARG A 1 74 ? -43.281 7.5 2.709 1 83 74 ARG A N 1
ATOM 579 C CA . ARG A 1 74 ? -42.75 8.75 2.172 1 83 74 ARG A CA 1
ATOM 580 C C . ARG A 1 74 ? -42.438 9.734 3.291 1 83 74 ARG A C 1
ATOM 582 O O . ARG A 1 74 ? -42.438 10.945 3.08 1 83 74 ARG A O 1
ATOM 589 N N . LYS A 1 75 ? -42.375 9.18 4.465 1 83.06 75 LYS A N 1
ATOM 590 C CA . LYS A 1 75 ? -41.938 10 5.59 1 83.06 75 LYS A CA 1
ATOM 591 C C . LYS A 1 75 ? -40.531 9.57 6.066 1 83.06 75 LYS A C 1
ATOM 593 O O . LYS A 1 75 ? -40.094 8.477 5.734 1 83.06 75 LYS A O 1
ATOM 598 N N . LEU A 1 76 ? -39.938 10.469 6.734 1 84.56 76 LEU A N 1
ATOM 599 C CA . LEU A 1 76 ? -38.656 10.164 7.34 1 84.56 76 LEU A CA 1
ATOM 600 C C . LEU A 1 76 ? -38.844 9.344 8.609 1 84.56 76 LEU A C 1
ATOM 602 O O . LEU A 1 76 ? -39.531 9.758 9.539 1 84.56 76 LEU A O 1
ATOM 606 N N . VAL A 1 77 ? -38.312 8.195 8.555 1 85.38 77 VAL A N 1
ATOM 607 C CA . VAL A 1 77 ? -38.531 7.301 9.688 1 85.38 77 VAL A CA 1
ATOM 608 C C . VAL A 1 77 ? -37.188 6.957 10.312 1 85.38 77 VAL A C 1
ATOM 610 O O . VAL A 1 77 ? -36.156 6.934 9.625 1 85.38 77 VAL A O 1
ATOM 613 N N . HIS A 1 78 ? -37.188 6.844 11.578 1 86.94 78 HIS A N 1
ATOM 614 C CA . HIS A 1 78 ? -36.062 6.285 12.32 1 86.94 78 HIS A CA 1
ATOM 615 C C . HIS A 1 78 ? -36.312 4.824 12.68 1 86.94 78 HIS A C 1
ATOM 617 O O . HIS A 1 78 ? -37.344 4.496 13.297 1 86.94 78 HIS A O 1
ATOM 623 N N . ILE A 1 79 ? -35.469 4.023 12.266 1 85.88 79 ILE A N 1
ATOM 624 C CA . ILE A 1 79 ? -35.625 2.604 12.539 1 85.88 79 ILE A CA 1
ATOM 625 C C . ILE A 1 79 ? -34.469 2.094 13.383 1 85.88 79 ILE A C 1
ATOM 627 O O . ILE A 1 79 ? -33.312 2.455 13.141 1 85.88 79 ILE A O 1
ATOM 631 N N . ASP A 1 80 ? -34.719 1.536 14.422 1 88.12 80 ASP A N 1
ATOM 632 C CA . ASP A 1 80 ? -33.781 0.803 15.266 1 88.12 80 ASP A CA 1
ATOM 633 C C . ASP A 1 80 ? -34.219 -0.661 15.406 1 88.12 80 ASP A C 1
ATOM 635 O O . ASP A 1 80 ? -35 -1.01 16.281 1 88.12 80 ASP A O 1
ATOM 639 N N . CYS A 1 81 ? -33.719 -1.448 14.5 1 90.56 81 CYS A N 1
ATOM 640 C CA . CYS A 1 81 ? -34.188 -2.826 14.422 1 90.56 81 CYS A CA 1
ATOM 641 C C . CYS A 1 81 ? -33 -3.801 14.328 1 90.56 81 CYS A C 1
ATOM 643 O O . CYS A 1 81 ? -31.922 -3.426 13.906 1 90.56 81 CYS A O 1
ATOM 645 N N . PRO A 1 82 ? -33.25 -4.941 14.867 1 91 82 PRO A N 1
ATOM 646 C CA . PRO A 1 82 ? -32.25 -5.988 14.672 1 91 82 PRO A CA 1
ATOM 647 C C . PRO A 1 82 ? -32.156 -6.449 13.219 1 91 82 PRO A C 1
ATOM 649 O O . PRO A 1 82 ? -33.125 -6.363 12.477 1 91 82 PRO A O 1
ATOM 652 N N . LEU A 1 83 ? -30.938 -6.801 12.867 1 91 83 LEU A N 1
ATOM 653 C CA . LEU A 1 83 ? -30.75 -7.305 11.508 1 91 83 LEU A CA 1
ATOM 654 C C . LEU A 1 83 ? -31.375 -8.688 11.352 1 91 83 LEU A C 1
ATOM 656 O O . LEU A 1 83 ? -31.312 -9.508 12.266 1 91 83 LEU A O 1
ATOM 660 N N . ALA A 1 84 ? -32.062 -8.758 10.195 1 84.75 84 ALA A N 1
ATOM 661 C CA . ALA A 1 84 ? -32.719 -10.023 9.891 1 84.75 84 ALA A CA 1
ATOM 662 C C . ALA A 1 84 ? -32.25 -10.562 8.539 1 84.75 84 ALA A C 1
ATOM 664 O O . ALA A 1 84 ? -31.703 -9.828 7.723 1 84.75 84 ALA A O 1
ATOM 665 N N . GLU A 1 85 ? -32.312 -11.914 8.328 1 81.31 85 GLU A N 1
ATOM 666 C CA . GLU A 1 85 ? -32.031 -12.609 7.082 1 81.31 85 GLU A CA 1
ATOM 667 C C . GLU A 1 85 ? -30.562 -12.453 6.688 1 81.31 85 GLU A C 1
ATOM 669 O O . GLU A 1 85 ? -30.266 -12.039 5.57 1 81.31 85 GLU A O 1
ATOM 674 N N . LEU A 1 86 ? -29.828 -12.711 7.641 1 85.38 86 LEU A N 1
ATOM 675 C CA . LEU A 1 86 ? -28.391 -12.688 7.371 1 85.38 86 LEU A CA 1
ATOM 676 C C . LEU A 1 86 ? -27.969 -13.906 6.566 1 85.38 86 LEU A C 1
ATOM 678 O O . LEU A 1 86 ? -28.5 -15 6.758 1 85.38 86 LEU A O 1
ATOM 682 N N . ASP A 1 87 ? -27.109 -13.703 5.605 1 86.88 87 ASP A N 1
ATOM 683 C CA . ASP A 1 87 ? -26.562 -14.805 4.82 1 86.88 87 ASP A CA 1
ATOM 684 C C . ASP A 1 87 ? -25.422 -15.508 5.566 1 86.88 87 ASP A C 1
ATOM 686 O O . ASP A 1 87 ? -24.797 -14.914 6.445 1 86.88 87 ASP A O 1
ATOM 690 N N . THR A 1 88 ? -25.359 -16.781 5.258 1 91.56 88 THR A N 1
ATOM 691 C CA . THR A 1 88 ? -24.234 -17.562 5.781 1 91.56 88 THR A CA 1
ATOM 692 C C . THR A 1 88 ? -23.094 -17.609 4.773 1 91.56 88 THR A C 1
ATOM 694 O O . THR A 1 88 ? -23.312 -17.969 3.607 1 91.56 88 THR A O 1
ATOM 697 N N . PHE A 1 89 ? -21.969 -17.156 5.254 1 93.06 89 PHE A N 1
ATOM 698 C CA . PHE A 1 89 ? -20.781 -17.156 4.402 1 93.06 89 PHE A CA 1
ATOM 699 C C . PHE A 1 89 ? -19.969 -18.438 4.609 1 93.06 89 PHE A C 1
ATOM 701 O O . PHE A 1 89 ? -19.703 -18.828 5.746 1 93.06 89 PHE A O 1
ATOM 708 N N . TYR A 1 90 ? -19.672 -19.031 3.482 1 91.12 90 TYR A N 1
ATOM 709 C CA . TYR A 1 90 ? -18.797 -20.188 3.52 1 91.12 90 TYR A CA 1
ATOM 710 C C . TYR A 1 90 ? -17.375 -19.812 3.133 1 91.12 90 TYR A C 1
ATOM 712 O O . TYR A 1 90 ? -17.156 -19.125 2.135 1 91.12 90 TYR A O 1
ATOM 720 N N . PRO A 1 91 ? -16.5 -20.203 4.008 1 89.38 91 PRO A N 1
ATOM 721 C CA . PRO A 1 91 ? -15.109 -19.953 3.623 1 89.38 91 PRO A CA 1
ATOM 722 C C . PRO A 1 91 ? -14.719 -20.656 2.332 1 89.38 91 PRO A C 1
ATOM 724 O O . PRO A 1 91 ? -15.391 -21.609 1.919 1 89.38 91 PRO A O 1
ATOM 727 N N . PRO A 1 92 ? -13.742 -20.109 1.685 1 90.12 92 PRO A N 1
ATOM 728 C CA . PRO A 1 92 ? -13.281 -20.812 0.481 1 90.12 92 PRO A CA 1
ATOM 729 C C . PRO A 1 92 ? -12.906 -22.266 0.749 1 90.12 92 PRO A C 1
ATOM 731 O O . PRO A 1 92 ? -12.477 -22.609 1.856 1 90.12 92 PRO A O 1
ATOM 734 N N . SER A 1 93 ? -13.008 -23.078 -0.244 1 89.62 93 SER A N 1
ATOM 735 C CA . SER A 1 93 ? -12.789 -24.516 -0.117 1 89.62 93 SER A CA 1
ATOM 736 C C . SER A 1 93 ? -11.367 -24.812 0.343 1 89.62 93 SER A C 1
ATOM 738 O O . SER A 1 93 ? -11.141 -25.797 1.064 1 89.62 93 SER A O 1
ATOM 740 N N . SER A 1 94 ? -10.438 -23.984 -0.003 1 91.56 94 SER A N 1
ATOM 741 C CA . SER A 1 94 ? -9.039 -24.203 0.344 1 91.56 94 SER A CA 1
ATOM 742 C C . SER A 1 94 ? -8.812 -24.078 1.848 1 91.56 94 SER A C 1
ATOM 744 O O . SER A 1 94 ? -7.844 -24.609 2.385 1 91.56 94 SER A O 1
ATOM 746 N N . PHE A 1 95 ? -9.742 -23.375 2.527 1 93.56 95 PHE A N 1
ATOM 747 C CA . PHE A 1 95 ? -9.555 -23.141 3.953 1 93.56 95 PHE A CA 1
ATOM 748 C C . PHE A 1 95 ? -10.727 -23.688 4.754 1 93.56 95 PHE A C 1
ATOM 750 O O . PHE A 1 95 ? -10.898 -23.344 5.926 1 93.56 95 PHE A O 1
ATOM 757 N N . SER A 1 96 ? -11.594 -24.484 4.18 1 90.56 96 SER A N 1
ATOM 758 C CA . SER A 1 96 ? -12.828 -24.969 4.789 1 90.56 96 SER A CA 1
ATOM 759 C C . SER A 1 96 ? -12.539 -25.797 6.031 1 90.56 96 SER A C 1
ATOM 761 O O . SER A 1 96 ? -13.359 -25.875 6.945 1 90.56 96 SER A O 1
ATOM 763 N N . ALA A 1 97 ? -11.344 -26.375 6.109 1 90.38 97 ALA A N 1
ATOM 764 C CA . ALA A 1 97 ? -10.984 -27.234 7.242 1 90.38 97 ALA A CA 1
ATOM 765 C C . ALA A 1 97 ? -10.633 -26.391 8.469 1 90.38 97 ALA A C 1
ATOM 767 O O . ALA A 1 97 ? -10.75 -26.859 9.602 1 90.38 97 ALA A O 1
ATOM 768 N N . ASN A 1 98 ? -10.305 -25.172 8.289 1 93.81 98 ASN A N 1
ATOM 769 C CA . ASN A 1 98 ? -9.781 -24.375 9.391 1 93.81 98 ASN A CA 1
ATOM 770 C C . ASN A 1 98 ? -10.781 -23.328 9.852 1 93.81 98 ASN A C 1
ATOM 772 O O . ASN A 1 98 ? -10.672 -22.797 10.961 1 93.81 98 ASN A O 1
ATOM 776 N N . VAL A 1 99 ? -11.641 -22.906 8.969 1 92.38 99 VAL A N 1
ATOM 777 C CA . VAL A 1 99 ? -12.57 -21.828 9.305 1 92.38 99 VAL A CA 1
ATOM 778 C C . VAL A 1 99 ? -14.008 -22.312 9.141 1 92.38 99 VAL A C 1
ATOM 780 O O . VAL A 1 99 ? -14.352 -22.906 8.117 1 92.38 99 VAL A O 1
ATOM 783 N N . ALA A 1 100 ? -14.852 -22.031 10.086 1 91.19 100 ALA A N 1
ATOM 784 C CA . ALA A 1 100 ? -16.266 -22.438 10.047 1 91.19 100 ALA A CA 1
ATOM 785 C C . ALA A 1 100 ? -17.109 -21.406 9.312 1 91.19 100 ALA A C 1
ATOM 787 O O . ALA A 1 100 ? -16.625 -20.312 8.969 1 91.19 100 ALA A O 1
ATOM 788 N N . LYS A 1 101 ? -18.266 -21.875 8.977 1 92.75 101 LYS A N 1
ATOM 789 C CA . LYS A 1 101 ? -19.234 -20.969 8.352 1 92.75 101 LYS A CA 1
ATOM 790 C C . LYS A 1 101 ? -19.562 -19.797 9.281 1 92.75 101 LYS A C 1
ATOM 792 O O . LYS A 1 101 ? -19.516 -19.938 10.5 1 92.75 101 LYS A O 1
ATOM 797 N N . PHE A 1 102 ? -19.797 -18.688 8.688 1 94.12 102 PHE A N 1
ATOM 798 C CA . PHE A 1 102 ? -20.078 -17.484 9.445 1 94.12 102 PHE A CA 1
ATOM 799 C C . PHE A 1 102 ? -21.344 -16.812 8.938 1 94.12 102 PHE A C 1
ATOM 801 O O . PHE A 1 102 ? -21.562 -16.719 7.727 1 94.12 102 PHE A O 1
ATOM 808 N N . THR A 1 103 ? -22.188 -16.469 9.859 1 92.81 103 THR A N 1
ATOM 809 C CA . THR A 1 103 ? -23.406 -15.742 9.508 1 92.81 103 THR A CA 1
ATOM 810 C C . THR A 1 103 ? -23.312 -14.289 9.945 1 92.81 103 THR A C 1
ATOM 812 O O . THR A 1 103 ? -23.062 -14 11.117 1 92.81 103 THR A O 1
ATOM 815 N N . GLY A 1 104 ? -23.406 -13.422 9.031 1 92.5 104 GLY A N 1
ATOM 816 C CA . GLY A 1 104 ? -23.328 -11.992 9.297 1 92.5 104 GLY A CA 1
ATOM 817 C C . GLY A 1 104 ? -23.562 -11.141 8.062 1 92.5 104 GLY A C 1
ATOM 818 O O . GLY A 1 104 ? -24.156 -11.609 7.086 1 92.5 104 GLY A O 1
ATOM 819 N N . VAL A 1 105 ? -23.188 -9.875 8.172 1 93.19 105 VAL A N 1
ATOM 820 C CA . VAL A 1 105 ? -23.422 -8.938 7.078 1 93.19 105 VAL A CA 1
ATOM 821 C C . VAL A 1 105 ? -22.328 -9.086 6.023 1 93.19 105 VAL A C 1
ATOM 823 O O . VAL A 1 105 ? -22.609 -9.023 4.824 1 93.19 105 VAL A O 1
ATOM 826 N N . PHE A 1 106 ? -21.109 -9.219 6.527 1 94.81 106 PHE A N 1
ATOM 827 C CA . PHE A 1 106 ? -20.016 -9.391 5.582 1 94.81 106 PHE A CA 1
ATOM 828 C C . PHE A 1 106 ? -18.938 -10.32 6.152 1 94.81 106 PHE A C 1
ATOM 830 O O . PHE A 1 106 ? -18.906 -10.562 7.359 1 94.81 106 PHE A O 1
ATOM 837 N N . PHE A 1 107 ? -18.203 -10.961 5.344 1 95.69 107 PHE A N 1
ATOM 838 C CA . PHE A 1 107 ? -17.078 -11.836 5.609 1 95.69 107 PHE A CA 1
ATOM 839 C C . PHE A 1 107 ? -15.828 -11.336 4.891 1 95.69 107 PHE A C 1
ATOM 841 O O . PHE A 1 107 ? -15.859 -11.062 3.688 1 95.69 107 PHE A O 1
ATOM 848 N N . GLU A 1 108 ? -14.797 -11.078 5.668 1 96.44 108 GLU A N 1
ATOM 849 C CA . GLU A 1 108 ? -13.594 -10.484 5.094 1 96.44 108 GLU A CA 1
ATOM 850 C C . GLU A 1 108 ? -12.383 -11.398 5.281 1 96.44 108 GLU A C 1
ATOM 852 O O . GLU A 1 108 ? -12.109 -11.852 6.395 1 96.44 108 GLU A O 1
ATOM 857 N N . THR A 1 109 ? -11.695 -11.719 4.215 1 96.62 109 THR A N 1
ATOM 858 C CA . THR A 1 109 ? -10.438 -12.461 4.23 1 96.62 109 THR A CA 1
ATOM 859 C C . THR A 1 109 ? -9.258 -11.523 3.977 1 96.62 109 THR A C 1
ATOM 861 O O . THR A 1 109 ? -9.172 -10.898 2.92 1 96.62 109 THR A O 1
ATOM 864 N N . LYS A 1 110 ? -8.406 -11.398 4.883 1 96.38 110 LYS A N 1
ATOM 865 C CA . LYS A 1 110 ? -7.238 -10.531 4.758 1 96.38 110 LYS A CA 1
ATOM 866 C C . LYS A 1 110 ? -5.969 -11.359 4.566 1 96.38 110 LYS A C 1
ATOM 868 O O . LYS A 1 110 ? -5.711 -12.297 5.324 1 96.38 110 LYS A O 1
ATOM 873 N N . ALA A 1 111 ? -5.254 -11.023 3.518 1 97.06 111 ALA A N 1
ATOM 874 C CA . ALA A 1 111 ? -3.98 -11.688 3.238 1 97.06 111 ALA A CA 1
ATOM 875 C C . ALA A 1 111 ? -2.82 -10.695 3.316 1 97.06 111 ALA A C 1
ATOM 877 O O . ALA A 1 111 ? -2.893 -9.594 2.76 1 97.06 111 ALA A O 1
ATOM 878 N N . GLU A 1 112 ? -1.814 -11.109 4.023 1 97.06 112 GLU A N 1
ATOM 879 C CA . GLU A 1 112 ? -0.615 -10.297 4.176 1 97.06 112 GLU A CA 1
ATOM 880 C C . GLU A 1 112 ? 0.644 -11.102 3.867 1 97.06 112 GLU A C 1
ATOM 882 O O . GLU A 1 112 ? 0.665 -12.32 4.035 1 97.06 112 GLU A O 1
ATOM 887 N N . ILE A 1 113 ? 1.611 -10.422 3.371 1 96.5 113 ILE A N 1
ATOM 888 C CA . ILE A 1 113 ? 2.908 -11.031 3.1 1 96.5 113 ILE A CA 1
ATOM 889 C C . ILE A 1 113 ? 3.98 -10.367 3.961 1 96.5 113 ILE A C 1
ATOM 891 O O . ILE A 1 113 ? 3.965 -9.148 4.156 1 96.5 113 ILE A O 1
ATOM 895 N N . PHE A 1 114 ? 4.836 -11.242 4.461 1 95.94 114 PHE A N 1
ATOM 896 C CA . PHE A 1 114 ? 5.957 -10.711 5.23 1 95.94 114 PHE A CA 1
ATOM 897 C C . PHE A 1 114 ? 7.047 -10.18 4.309 1 95.94 114 PHE A C 1
ATOM 899 O O . PHE A 1 114 ? 7.641 -10.945 3.541 1 95.94 114 PHE A O 1
ATOM 906 N N . GLN A 1 115 ? 7.324 -8.938 4.297 1 94.31 115 GLN A N 1
ATOM 907 C CA . GLN A 1 115 ? 8.289 -8.305 3.4 1 94.31 115 GLN A CA 1
ATOM 908 C C . GLN A 1 115 ? 9.008 -7.148 4.09 1 94.31 115 GLN A C 1
ATOM 910 O O . GLN A 1 115 ? 8.641 -6.758 5.199 1 94.31 115 GLN A O 1
ATOM 915 N N . HIS A 1 116 ? 10.062 -6.684 3.41 1 90.94 116 HIS A N 1
ATOM 916 C CA . HIS A 1 116 ? 10.797 -5.523 3.896 1 90.94 116 HIS A CA 1
ATOM 917 C C . HIS A 1 116 ? 10.023 -4.234 3.648 1 90.94 116 HIS A C 1
ATOM 919 O O . HIS A 1 116 ? 9.523 -4.008 2.543 1 90.94 116 HIS A O 1
ATOM 925 N N . VAL A 1 117 ? 9.875 -3.516 4.715 1 90.56 117 VAL A N 1
ATOM 926 C CA . VAL A 1 117 ? 9.18 -2.238 4.59 1 90.56 117 VAL A CA 1
ATOM 927 C C . VAL A 1 117 ? 10.055 -1.116 5.145 1 90.56 117 VAL A C 1
ATOM 929 O O . VAL A 1 117 ? 10.797 -1.319 6.105 1 90.56 117 VAL A O 1
ATOM 932 N N . GLN A 1 118 ? 10.016 -0.006 4.457 1 86.31 118 GLN A N 1
ATOM 933 C CA . GLN A 1 118 ? 10.758 1.157 4.93 1 86.31 118 GLN A CA 1
ATOM 934 C C . GLN A 1 118 ? 9.945 1.95 5.953 1 86.31 118 GLN A C 1
ATOM 936 O O . GLN A 1 118 ? 8.836 2.408 5.656 1 86.31 118 GLN A O 1
ATOM 941 N N . LYS A 1 119 ? 10.43 1.986 7.09 1 81.88 119 LYS A N 1
ATOM 942 C CA . LYS A 1 119 ? 9.781 2.773 8.133 1 81.88 119 LYS A CA 1
ATOM 943 C C . LYS A 1 119 ? 10.625 3.986 8.516 1 81.88 119 LYS A C 1
ATOM 945 O O . LYS A 1 119 ? 11.836 3.994 8.297 1 81.88 119 LYS A O 1
ATOM 950 N N . GLY A 1 120 ? 9.914 5.066 8.859 1 75.5 120 GLY A N 1
ATOM 951 C CA . GLY A 1 120 ? 10.609 6.281 9.25 1 75.5 120 GLY A CA 1
ATOM 952 C C . GLY A 1 120 ? 11.023 6.28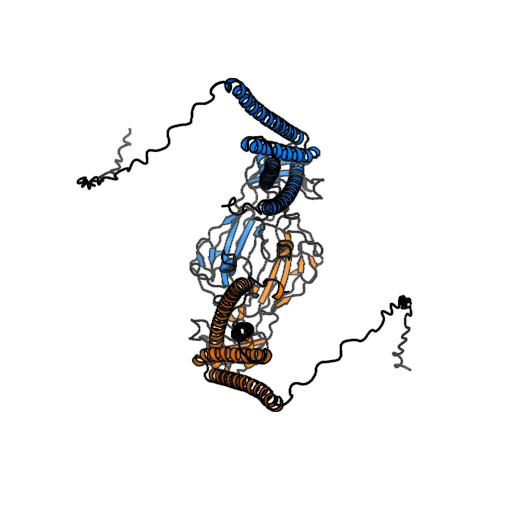1 10.711 1 75.5 120 GLY A C 1
ATOM 953 O O . GLY A 1 120 ? 10.211 6.02 11.594 1 75.5 120 GLY A O 1
ATOM 954 N N . GLY A 1 121 ? 12.297 6.211 10.867 1 64.06 121 GLY A N 1
ATOM 955 C CA . GLY A 1 121 ? 12.797 6.336 12.227 1 64.06 121 GLY A CA 1
ATOM 956 C C . GLY A 1 121 ? 13.383 7.703 12.523 1 64.06 121 GLY A C 1
ATOM 957 O O . GLY A 1 121 ? 13.453 8.555 11.641 1 64.06 121 GLY A O 1
ATOM 958 N N . THR A 1 122 ? 13.625 8.023 13.789 1 70.5 122 THR A N 1
ATOM 959 C CA . THR A 1 122 ? 14.195 9.281 14.25 1 70.5 122 THR A CA 1
ATOM 960 C C . THR A 1 122 ? 15.508 9.57 13.531 1 70.5 122 THR A C 1
ATOM 962 O O . THR A 1 122 ? 15.812 10.727 13.211 1 70.5 122 THR A O 1
ATOM 965 N N . LEU A 1 123 ? 16.266 8.617 13.258 1 69.12 123 LEU A N 1
ATOM 966 C CA . LEU A 1 123 ? 17.578 8.789 12.664 1 69.12 123 LEU A CA 1
ATOM 967 C C . LEU A 1 123 ? 17.516 8.625 11.148 1 69.12 123 LEU A C 1
ATOM 969 O O . LEU A 1 123 ? 18.547 8.609 10.477 1 69.12 123 LEU A O 1
ATOM 973 N N . GLY A 1 124 ? 16.312 8.43 10.648 1 68.81 124 GLY A N 1
ATOM 974 C CA . GLY A 1 124 ? 16.109 8.242 9.219 1 68.81 124 GLY A CA 1
ATOM 975 C C . GLY A 1 124 ? 15.305 7 8.883 1 68.81 124 GLY A C 1
ATOM 976 O O . GLY A 1 124 ? 14.891 6.266 9.781 1 68.81 124 GLY A O 1
ATOM 977 N N . PRO A 1 125 ? 15.203 6.816 7.641 1 74.88 125 PRO A N 1
ATOM 978 C CA . PRO A 1 125 ? 14.445 5.637 7.234 1 74.88 125 PRO A CA 1
ATOM 979 C C . PRO A 1 125 ? 15.211 4.332 7.453 1 74.88 125 PRO A C 1
ATOM 981 O O . PRO A 1 125 ? 16.438 4.297 7.281 1 74.88 125 PRO A O 1
ATOM 984 N N . PHE A 1 126 ? 14.586 3.416 8.055 1 80.12 126 PHE A N 1
ATOM 985 C CA . PHE A 1 126 ? 15.195 2.105 8.234 1 80.12 126 PHE A CA 1
ATOM 986 C C . PHE A 1 126 ? 14.312 1.008 7.66 1 80.12 126 PHE A C 1
ATOM 988 O O . PHE A 1 126 ? 13.117 1.218 7.441 1 80.12 126 PHE A O 1
ATOM 995 N N . ILE A 1 127 ? 14.906 -0.068 7.34 1 84.88 127 ILE A N 1
ATOM 996 C CA . ILE A 1 127 ? 14.211 -1.184 6.707 1 84.88 127 ILE A CA 1
ATOM 997 C C . ILE A 1 127 ? 13.945 -2.277 7.742 1 84.88 127 ILE A C 1
ATOM 999 O O . ILE A 1 127 ? 14.844 -2.654 8.5 1 84.88 127 ILE A O 1
ATOM 1003 N N . GLU A 1 128 ? 12.672 -2.635 7.871 1 87.44 128 GLU A N 1
ATOM 1004 C CA . GLU A 1 128 ? 12.281 -3.705 8.781 1 87.44 128 GLU A CA 1
ATOM 1005 C C . GLU A 1 128 ? 11.297 -4.664 8.117 1 87.44 128 GLU A C 1
ATOM 1007 O O . GLU A 1 128 ? 10.602 -4.289 7.176 1 87.44 128 GLU A O 1
ATOM 1012 N N . GLY A 1 129 ? 11.367 -5.875 8.602 1 91.06 129 GLY A N 1
ATOM 1013 C CA . GLY A 1 129 ? 10.375 -6.832 8.148 1 91.06 129 GLY A CA 1
ATOM 1014 C C . GLY A 1 129 ? 9.023 -6.648 8.805 1 91.06 129 GLY A C 1
ATOM 1015 O O . GLY A 1 129 ? 8.938 -6.465 10.023 1 91.06 129 GLY A O 1
ATOM 1016 N N . ASP A 1 130 ? 7.949 -6.594 8.031 1 93.81 130 ASP A N 1
ATOM 1017 C CA . ASP A 1 130 ? 6.598 -6.438 8.555 1 93.81 130 ASP A CA 1
ATOM 1018 C C . ASP A 1 130 ? 5.57 -7.105 7.641 1 93.81 130 ASP A C 1
ATOM 1020 O O . ASP A 1 130 ? 5.863 -7.391 6.477 1 93.81 130 ASP A O 1
ATOM 1024 N N . TRP A 1 131 ? 4.445 -7.395 8.273 1 95.31 131 TRP A N 1
ATOM 1025 C CA . TRP A 1 131 ? 3.328 -7.961 7.531 1 95.31 131 TRP A CA 1
ATOM 1026 C C . TRP A 1 131 ? 2.521 -6.863 6.84 1 95.31 131 TRP A C 1
ATOM 1028 O O . TRP A 1 131 ? 2.004 -5.961 7.496 1 95.31 131 TRP A O 1
ATOM 1038 N N . VAL A 1 132 ? 2.443 -6.941 5.484 1 94.69 132 VAL A N 1
ATOM 1039 C CA . VAL A 1 132 ? 1.708 -5.938 4.723 1 94.69 132 VAL A CA 1
ATOM 1040 C C . VAL A 1 132 ? 0.784 -6.625 3.721 1 94.69 132 VAL A C 1
ATOM 1042 O O . VAL A 1 132 ? 1.087 -7.719 3.236 1 94.69 132 VAL A O 1
ATOM 1045 N N . ASP A 1 133 ? -0.333 -6.031 3.381 1 94.38 133 ASP A N 1
ATOM 1046 C CA . ASP A 1 133 ? -1.358 -6.645 2.543 1 94.38 133 ASP A CA 1
ATOM 1047 C C . ASP A 1 133 ? -1.138 -6.309 1.07 1 94.38 133 ASP A C 1
ATOM 1049 O O . ASP A 1 133 ? -2.021 -6.527 0.239 1 94.38 133 ASP A O 1
ATOM 1053 N N . HIS A 1 134 ? -0.072 -5.711 0.756 1 92.69 134 HIS A N 1
ATOM 1054 C CA . HIS A 1 134 ? 0.253 -5.375 -0.626 1 92.69 134 HIS A CA 1
ATOM 1055 C C . HIS A 1 134 ? 1.741 -5.562 -0.902 1 92.69 134 HIS A C 1
ATOM 1057 O O . HIS A 1 134 ? 2.527 -5.777 0.024 1 92.69 134 HIS A O 1
ATOM 1063 N N . GLN A 1 135 ? 2.057 -5.559 -2.145 1 91.62 135 GLN A N 1
ATOM 1064 C CA . GLN A 1 135 ? 3.455 -5.684 -2.535 1 91.62 135 GLN A CA 1
ATOM 1065 C C . GLN A 1 135 ? 4.203 -4.367 -2.344 1 91.62 135 GLN A C 1
ATOM 1067 O O . GLN A 1 135 ? 3.723 -3.311 -2.758 1 91.62 135 GLN A O 1
ATOM 1072 N N . VAL A 1 136 ? 5.289 -4.402 -1.656 1 89.44 136 VAL A N 1
ATOM 1073 C CA . VAL A 1 136 ? 6.121 -3.225 -1.428 1 89.44 136 VAL A CA 1
ATOM 1074 C C . VAL A 1 136 ? 7.32 -3.248 -2.375 1 89.44 136 VAL A C 1
ATOM 1076 O O . VAL A 1 136 ? 8.109 -4.191 -2.363 1 89.44 136 VAL A O 1
ATOM 1079 N N . ASP A 1 137 ? 7.422 -2.242 -3.162 1 84.44 137 ASP A N 1
ATOM 1080 C CA . ASP A 1 137 ? 8.531 -2.154 -4.109 1 84.44 137 ASP A CA 1
ATOM 1081 C C . ASP A 1 137 ? 9.68 -1.329 -3.537 1 84.44 137 ASP A C 1
ATOM 1083 O O . ASP A 1 137 ? 9.555 -0.113 -3.375 1 84.44 137 ASP A O 1
ATOM 1087 N N . LEU A 1 138 ? 10.703 -1.968 -3.254 1 80.5 138 LEU A N 1
ATOM 1088 C CA . LEU A 1 138 ? 11.891 -1.286 -2.758 1 80.5 138 LEU A CA 1
ATOM 1089 C C . LEU A 1 138 ? 13.016 -1.332 -3.789 1 80.5 138 LEU A C 1
ATOM 1091 O O . LEU A 1 138 ? 14.195 -1.318 -3.43 1 80.5 138 LEU A O 1
ATOM 1095 N N . SER A 1 139 ? 12.695 -1.458 -5.02 1 72.44 139 SER A N 1
ATOM 1096 C CA . SER A 1 139 ? 13.68 -1.584 -6.09 1 72.44 139 SER A CA 1
ATOM 1097 C C . SER A 1 139 ? 14.531 -0.323 -6.211 1 72.44 139 SER A C 1
ATOM 1099 O O . SER A 1 139 ? 15.633 -0.361 -6.762 1 72.44 139 SER A O 1
ATOM 1101 N N . GLN A 1 140 ? 14.008 0.746 -5.656 1 66.81 140 GLN A N 1
ATOM 1102 C CA . GLN A 1 140 ? 14.734 2.006 -5.777 1 66.81 140 GLN A CA 1
ATOM 1103 C C . GLN A 1 140 ? 15.852 2.098 -4.738 1 66.81 140 GLN A C 1
ATOM 1105 O O . GLN A 1 140 ? 16.766 2.91 -4.875 1 66.81 140 GLN A O 1
ATOM 1110 N N . LEU A 1 141 ? 15.781 1.277 -3.807 1 69.94 141 LEU A N 1
ATOM 1111 C CA . LEU A 1 141 ? 16.812 1.274 -2.783 1 69.94 141 LEU A CA 1
ATOM 1112 C C . LEU A 1 141 ? 17.984 0.392 -3.199 1 69.94 141 LEU A C 1
ATOM 1114 O O . LEU A 1 141 ? 17.797 -0.658 -3.816 1 69.94 141 LEU A O 1
ATOM 1118 N N . PRO A 1 142 ? 19.109 0.882 -2.938 1 63.25 142 PRO A N 1
ATOM 1119 C CA . PRO A 1 142 ? 20.281 0.073 -3.285 1 63.25 142 PRO A CA 1
ATOM 1120 C C . PRO A 1 142 ? 20.297 -1.276 -2.572 1 63.25 142 PRO A C 1
ATOM 1122 O O . PRO A 1 142 ? 19.844 -1.381 -1.429 1 63.25 142 PRO A O 1
ATOM 1125 N N . SER A 1 143 ? 20.609 -2.322 -3.232 1 63.62 143 SER A N 1
ATOM 1126 C CA . SER A 1 143 ? 20.625 -3.691 -2.727 1 63.62 143 SER A CA 1
ATOM 1127 C C . SER A 1 143 ? 21.531 -3.828 -1.506 1 63.62 143 SER A C 1
ATOM 1129 O O . SER A 1 143 ? 21.328 -4.727 -0.683 1 63.62 143 SER A O 1
ATOM 1131 N N . MET A 1 144 ? 22.453 -2.924 -1.39 1 61.78 144 MET A N 1
ATOM 1132 C CA . MET A 1 144 ? 23.406 -3.027 -0.29 1 61.78 144 MET A CA 1
ATOM 1133 C C . MET A 1 144 ? 22.734 -2.771 1.049 1 61.78 144 MET A C 1
ATOM 1135 O O . MET A 1 144 ? 23.172 -3.27 2.084 1 61.78 144 MET A O 1
ATOM 1139 N N . VAL A 1 145 ? 21.672 -2.01 0.89 1 63.31 145 VAL A N 1
ATOM 1140 C CA . VAL A 1 145 ? 20.984 -1.645 2.125 1 63.31 145 VAL A CA 1
ATOM 1141 C C . VAL A 1 145 ? 19.953 -2.711 2.477 1 63.31 145 VAL A C 1
ATOM 1143 O O . VAL A 1 145 ? 19.438 -2.74 3.598 1 63.31 145 VAL A O 1
ATOM 1146 N N . MET A 1 146 ? 19.734 -3.535 1.526 1 67.31 146 MET A N 1
ATOM 1147 C CA . MET A 1 146 ? 18.703 -4.543 1.76 1 67.31 146 MET A CA 1
ATOM 1148 C C . MET A 1 146 ? 19.297 -5.758 2.477 1 67.31 146 MET A C 1
ATOM 1150 O O . MET A 1 146 ? 20.312 -6.297 2.061 1 67.31 146 MET A O 1
ATOM 1154 N N . PRO A 1 147 ? 18.734 -5.863 3.652 1 61.28 147 PRO A N 1
ATOM 1155 C CA . PRO A 1 147 ? 19.188 -7.07 4.344 1 61.28 147 PRO A CA 1
ATOM 1156 C C . PRO A 1 147 ? 18.625 -8.352 3.738 1 61.28 147 PRO A C 1
ATOM 1158 O O . PRO A 1 147 ? 17.406 -8.484 3.6 1 61.28 147 PRO A O 1
ATOM 1161 N N . GLY A 1 148 ? 19.453 -9.195 3.266 1 62.78 148 GLY A N 1
ATOM 1162 C CA . GLY A 1 148 ? 19.016 -10.555 2.957 1 62.78 148 GLY A CA 1
ATOM 1163 C C . GLY A 1 148 ? 18.312 -10.664 1.619 1 62.78 148 GLY A C 1
ATOM 1164 O O . GLY A 1 148 ? 18.75 -10.062 0.631 1 62.78 148 GLY A O 1
ATOM 1165 N N . ASP A 1 149 ? 17.078 -11.328 1.688 1 70.75 149 ASP A N 1
ATOM 1166 C CA . ASP A 1 149 ? 16.297 -11.648 0.498 1 70.75 149 ASP A CA 1
ATOM 1167 C C . ASP A 1 149 ? 15.477 -10.453 0.036 1 70.75 149 ASP A C 1
ATOM 1169 O O . ASP A 1 149 ? 15.078 -9.617 0.849 1 70.75 149 ASP A O 1
ATOM 1173 N N . THR A 1 150 ? 15.328 -10.328 -1.202 1 77.94 150 THR A N 1
ATOM 1174 C CA . THR A 1 150 ? 14.531 -9.25 -1.785 1 77.94 150 THR A CA 1
ATOM 1175 C C . THR A 1 150 ? 13.047 -9.555 -1.667 1 77.94 150 THR A C 1
ATOM 1177 O O . THR A 1 150 ? 12.656 -10.719 -1.506 1 77.94 150 THR A O 1
ATOM 1180 N N . ASN A 1 151 ? 12.312 -8.492 -1.636 1 87.81 151 ASN A N 1
ATOM 1181 C CA . ASN A 1 151 ? 10.859 -8.641 -1.587 1 87.81 151 ASN A CA 1
ATOM 1182 C C . ASN A 1 151 ? 10.328 -9.336 -2.834 1 87.81 151 ASN A C 1
ATOM 1184 O O . ASN A 1 151 ? 10.883 -9.18 -3.924 1 87.81 151 ASN A O 1
ATOM 1188 N N . PRO A 1 152 ? 9.359 -10.141 -2.588 1 88.81 152 PRO A N 1
ATOM 1189 C CA . PRO A 1 152 ? 8.766 -10.805 -3.75 1 88.81 152 PRO A CA 1
ATOM 1190 C C . PRO A 1 152 ? 8.156 -9.82 -4.746 1 88.81 152 PRO A C 1
ATOM 1192 O O . PRO A 1 152 ? 7.734 -8.727 -4.355 1 88.81 152 PRO A O 1
ATOM 1195 N N . ASP A 1 153 ? 8.055 -10.227 -5.984 1 87.38 153 ASP A N 1
ATOM 1196 C CA . ASP A 1 153 ? 7.562 -9.344 -7.043 1 87.38 153 ASP A CA 1
ATOM 1197 C C . ASP A 1 153 ? 6.125 -9.688 -7.422 1 87.38 153 ASP A C 1
ATOM 1199 O O . ASP A 1 153 ? 5.625 -9.234 -8.453 1 87.38 153 ASP A O 1
ATOM 1203 N N . PHE A 1 154 ? 5.52 -10.492 -6.676 1 91.06 154 PHE A N 1
ATOM 1204 C CA . PHE A 1 154 ? 4.133 -10.852 -6.938 1 91.06 154 PHE A CA 1
ATOM 1205 C C . PHE A 1 154 ? 3.393 -11.141 -5.637 1 91.06 154 PHE A C 1
ATOM 1207 O O . PHE A 1 154 ? 4.016 -11.336 -4.59 1 91.06 154 PHE A O 1
ATOM 1214 N N . PHE A 1 155 ? 2.145 -11 -5.648 1 94.25 155 PHE A N 1
ATOM 1215 C CA . PHE A 1 155 ? 1.257 -11.391 -4.559 1 94.25 155 PHE A CA 1
ATOM 1216 C C . PHE A 1 155 ? 0.495 -12.664 -4.918 1 94.25 155 PHE A C 1
ATOM 1218 O O . PHE A 1 155 ? -0.193 -12.711 -5.941 1 94.25 155 PHE A O 1
ATOM 1225 N N . PRO A 1 156 ? 0.717 -13.703 -4.188 1 94.38 156 PRO A N 1
ATOM 1226 C CA . PRO A 1 156 ? 0.018 -14.945 -4.523 1 94.38 156 PRO A CA 1
ATOM 1227 C C . PRO A 1 156 ? -1.5 -14.812 -4.434 1 94.38 156 PRO A C 1
ATOM 1229 O O . PRO A 1 156 ? -2.006 -13.977 -3.676 1 94.38 156 PRO A O 1
ATOM 1232 N N . ALA A 1 157 ? -2.17 -15.609 -5.223 1 94.69 157 ALA A N 1
ATOM 1233 C CA . ALA A 1 157 ? -3.629 -15.625 -5.184 1 94.69 157 ALA A CA 1
ATOM 1234 C C . ALA A 1 157 ? -4.133 -16.297 -3.91 1 94.69 157 ALA A C 1
ATOM 1236 O O . ALA A 1 157 ? -3.777 -17.438 -3.625 1 94.69 157 ALA A O 1
ATOM 1237 N N . VAL A 1 158 ? -4.812 -15.609 -3.168 1 94.5 158 VAL A N 1
ATOM 1238 C CA . VAL A 1 158 ? -5.469 -16.141 -1.977 1 94.5 158 VAL A CA 1
ATOM 1239 C C . VAL A 1 158 ? -6.98 -16.188 -2.203 1 94.5 158 VAL A C 1
ATOM 1241 O O . VAL A 1 158 ? -7.625 -15.156 -2.385 1 94.5 158 VAL A O 1
ATOM 1244 N N . PRO A 1 159 ? -7.5 -17.375 -2.141 1 93 159 PRO A N 1
ATOM 1245 C CA . PRO A 1 159 ? -8.938 -17.5 -2.391 1 93 159 PRO A CA 1
ATOM 1246 C C . PRO A 1 159 ? -9.773 -16.688 -1.406 1 93 159 PRO A C 1
ATOM 1248 O O . PRO A 1 159 ? -9.578 -16.781 -0.193 1 93 159 PRO A O 1
ATOM 1251 N N . GLY A 1 160 ? -10.656 -15.852 -1.936 1 92.38 160 GLY A N 1
ATOM 1252 C CA . GLY A 1 160 ? -11.586 -15.102 -1.109 1 92.38 160 GLY A CA 1
ATOM 1253 C C . GLY A 1 160 ? -11 -13.82 -0.558 1 92.38 160 GLY A C 1
ATOM 1254 O O . GLY A 1 160 ? -11.602 -13.172 0.298 1 92.38 160 GLY A O 1
ATOM 1255 N N . ARG A 1 161 ? -9.844 -13.469 -1.001 1 95.19 161 ARG A N 1
ATOM 1256 C CA . ARG A 1 161 ? -9.211 -12.25 -0.497 1 95.19 161 ARG A CA 1
ATOM 1257 C C . ARG A 1 161 ? -10.102 -11.039 -0.727 1 95.19 161 ARG A C 1
ATOM 1259 O O . ARG A 1 161 ? -10.57 -10.805 -1.843 1 95.19 161 ARG A O 1
ATOM 1266 N N . GLY A 1 162 ? -10.281 -10.273 0.373 1 95.31 162 GLY A N 1
ATOM 1267 C CA . GLY A 1 162 ? -11.164 -9.117 0.313 1 95.31 162 GLY A CA 1
ATOM 1268 C C . GLY A 1 162 ? -12.438 -9.297 1.12 1 95.31 162 GLY A C 1
ATOM 1269 O O . GLY A 1 162 ? -12.578 -10.273 1.853 1 95.31 162 GLY A O 1
ATOM 1270 N N . ARG A 1 163 ? -13.359 -8.406 1.062 1 95.56 163 ARG A N 1
ATOM 1271 C CA . ARG A 1 163 ? -14.609 -8.406 1.819 1 95.56 163 ARG A CA 1
ATOM 1272 C C . ARG A 1 163 ? -15.781 -8.82 0.937 1 95.56 163 ARG A C 1
ATOM 1274 O O . ARG A 1 163 ? -15.961 -8.289 -0.161 1 95.56 163 ARG A O 1
ATOM 1281 N N . VAL A 1 164 ? -16.562 -9.766 1.379 1 93.56 164 VAL A N 1
ATOM 1282 C CA . VAL A 1 164 ? -17.766 -10.219 0.699 1 93.56 164 VAL A CA 1
ATOM 1283 C C . VAL A 1 164 ? -19 -9.812 1.507 1 93.56 164 VAL A C 1
ATOM 1285 O O . VAL A 1 164 ? -19.047 -10.008 2.723 1 93.56 164 VAL A O 1
ATOM 1288 N N . PHE A 1 165 ? -19.938 -9.211 0.832 1 93.38 165 PHE A N 1
ATOM 1289 C CA . PHE A 1 165 ? -21.141 -8.75 1.501 1 93.38 165 PHE A CA 1
ATOM 1290 C C . PHE A 1 165 ? -22.312 -9.672 1.189 1 93.38 165 PHE A C 1
ATOM 1292 O O . PHE A 1 165 ? -22.297 -10.406 0.204 1 93.38 165 PHE A O 1
ATOM 1299 N N . THR A 1 166 ? -23.281 -9.578 2.041 1 90.19 166 THR A N 1
ATOM 1300 C CA . THR A 1 166 ? -24.547 -10.266 1.787 1 90.19 166 THR A CA 1
ATOM 1301 C C . THR A 1 166 ? -25.312 -9.578 0.657 1 90.19 166 THR A C 1
ATOM 1303 O O . THR A 1 166 ? -25.141 -8.383 0.414 1 90.19 166 THR A O 1
ATOM 1306 N N . SER A 1 167 ? -26.078 -10.328 -0.084 1 82.75 167 SER A N 1
ATOM 1307 C CA . SER A 1 167 ? -26.828 -9.781 -1.213 1 82.75 167 SER A CA 1
ATOM 1308 C C . SER A 1 167 ? -28.062 -9.008 -0.742 1 82.75 167 SER A C 1
ATOM 1310 O O . SER A 1 167 ? -28.438 -8 -1.341 1 82.75 167 SER A O 1
ATOM 1312 N N . LYS A 1 168 ? -28.734 -9.516 0.271 1 81.94 168 LYS A N 1
ATOM 1313 C CA . LYS A 1 168 ? -29.938 -8.883 0.788 1 81.94 168 LYS A CA 1
ATOM 1314 C C . LYS A 1 168 ? -29.906 -8.781 2.309 1 81.94 168 LYS A C 1
ATOM 1316 O O . LYS A 1 168 ? -29.453 -9.711 2.988 1 81.94 168 LYS A O 1
ATOM 1321 N N . LEU A 1 169 ? -30.125 -7.586 2.736 1 87.31 169 LEU A N 1
ATOM 1322 C CA . LEU A 1 169 ? -30.141 -7.363 4.18 1 87.31 169 LEU A CA 1
ATOM 1323 C C . LEU A 1 169 ? -31.453 -6.684 4.598 1 87.31 169 LEU A C 1
ATOM 1325 O O . LEU A 1 169 ? -31.906 -5.758 3.926 1 87.31 169 LEU A O 1
ATOM 1329 N N . LYS A 1 170 ? -32.031 -7.285 5.547 1 88.5 170 LYS A N 1
ATOM 1330 C CA . LYS A 1 170 ? -33.25 -6.699 6.094 1 88.5 170 LYS A CA 1
ATOM 1331 C C . LYS A 1 170 ? -33.062 -6.289 7.551 1 88.5 170 LYS A C 1
ATOM 1333 O O . LYS A 1 170 ? -32.344 -6.945 8.297 1 88.5 170 LYS A O 1
ATOM 1338 N N . ALA A 1 171 ? -33.5 -5.18 7.84 1 88.38 171 ALA A N 1
ATOM 1339 C CA . ALA A 1 171 ? -33.594 -4.711 9.219 1 88.38 171 ALA A CA 1
ATOM 1340 C C . ALA A 1 171 ? -35.062 -4.719 9.695 1 88.38 171 ALA A C 1
ATOM 1342 O O . ALA A 1 171 ? -35.844 -3.836 9.336 1 88.38 171 ALA A O 1
ATOM 1343 N N . GLY A 1 172 ? -35.375 -5.684 10.5 1 87.12 172 GLY A N 1
ATOM 1344 C CA . GLY A 1 172 ? -36.781 -5.879 10.797 1 87.12 172 GLY A CA 1
ATOM 1345 C C . GLY A 1 172 ? -37.594 -6.246 9.578 1 87.12 172 GLY A C 1
ATOM 1346 O O . GLY A 1 172 ? -37.344 -7.254 8.914 1 87.12 172 GLY A O 1
ATOM 1347 N N . GLY A 1 173 ? -38.438 -5.418 9.172 1 84.69 173 GLY A N 1
ATOM 1348 C CA . GLY A 1 173 ? -39.25 -5.621 7.977 1 84.69 173 GLY A CA 1
ATOM 1349 C C . GLY A 1 173 ? -38.812 -4.746 6.816 1 84.69 173 GLY A C 1
ATOM 1350 O O . GLY A 1 173 ? -39.406 -4.824 5.73 1 84.69 173 GLY A O 1
ATOM 1351 N N . PHE A 1 174 ? -37.781 -4.016 7.02 1 87.81 174 PHE A N 1
ATOM 1352 C CA . PHE A 1 174 ? -37.312 -3.07 6.004 1 87.81 174 PHE A CA 1
ATOM 1353 C C . PHE A 1 174 ? -36.125 -3.625 5.23 1 87.81 174 PHE A C 1
ATOM 1355 O O . PHE A 1 174 ? -35.219 -4.211 5.824 1 87.81 174 PHE A O 1
ATOM 1362 N N . THR A 1 175 ? -36.156 -3.525 3.961 1 86.69 175 THR A N 1
ATOM 1363 C CA . THR A 1 175 ? -35 -3.896 3.146 1 86.69 175 THR A CA 1
ATOM 1364 C C . THR A 1 175 ? -34.031 -2.721 3.01 1 86.69 175 THR A C 1
ATOM 1366 O O . THR A 1 175 ? -34.438 -1.602 2.703 1 86.69 175 THR A O 1
ATOM 1369 N N . LEU A 1 176 ? -32.781 -3.033 3.285 1 85.06 176 LEU A N 1
ATOM 1370 C CA . LEU A 1 176 ? -31.766 -2.002 3.17 1 85.06 176 LEU A CA 1
ATOM 1371 C C . LEU A 1 176 ? -31.109 -2.029 1.789 1 85.06 176 LEU A C 1
ATOM 1373 O O . LEU A 1 176 ? -30.812 -3.104 1.265 1 85.06 176 LEU A O 1
ATOM 1377 N N . PRO A 1 177 ? -30.922 -0.912 1.244 1 82.19 177 PRO A N 1
ATOM 1378 C CA . PRO A 1 177 ? -30.25 -0.859 -0.052 1 82.19 177 PRO A CA 1
ATOM 1379 C C . PRO A 1 177 ? -28.766 -1.235 0.041 1 82.19 177 PRO A C 1
ATOM 1381 O O . PRO A 1 177 ? -28.188 -1.229 1.132 1 82.19 177 PRO A O 1
ATOM 1384 N N . SER A 1 178 ? -28.078 -1.524 -1.096 1 80.12 178 SER A N 1
ATOM 1385 C CA . SER A 1 178 ? -26.719 -2.02 -1.177 1 80.12 178 SER A CA 1
ATOM 1386 C C . SER A 1 178 ? -25.719 -0.969 -0.701 1 80.12 178 SER A C 1
ATOM 1388 O O . SER A 1 178 ? -24.672 -1.307 -0.146 1 80.12 178 SER A O 1
ATOM 1390 N N . HIS A 1 179 ? -26.031 0.247 -0.898 1 80.19 179 HIS A N 1
ATOM 1391 C CA . HIS A 1 179 ? -25.078 1.292 -0.528 1 80.19 179 HIS A CA 1
ATOM 1392 C C . HIS A 1 179 ? -24.953 1.403 0.987 1 80.19 179 HIS A C 1
ATOM 1394 O O . HIS A 1 179 ? -23.938 1.894 1.491 1 80.19 179 HIS A O 1
ATOM 1400 N N . LEU A 1 180 ? -25.906 0.97 1.718 1 84.44 180 LEU A N 1
ATOM 1401 C CA . LEU A 1 180 ? -25.844 1.01 3.176 1 84.44 180 LEU A CA 1
ATOM 1402 C C . LEU A 1 180 ? -25.031 -0.165 3.717 1 84.44 180 LEU A C 1
ATOM 1404 O O . LEU A 1 180 ? -24.516 -0.106 4.836 1 84.44 180 LEU A O 1
ATOM 1408 N N . LEU A 1 181 ? -24.938 -1.205 2.936 1 86.62 181 LEU A N 1
ATOM 1409 C CA . LEU A 1 181 ? -24.172 -2.371 3.357 1 86.62 181 LEU A CA 1
ATOM 1410 C C . LEU A 1 181 ? -22.703 -2.021 3.523 1 86.62 181 LEU A C 1
ATOM 1412 O O . LEU A 1 181 ? -22.031 -2.549 4.414 1 86.62 181 LEU A O 1
ATOM 1416 N N . THR A 1 182 ? -22.266 -1.115 2.691 1 86.69 182 THR A N 1
ATOM 1417 C CA . THR A 1 182 ? -20.859 -0.763 2.691 1 86.69 182 THR A CA 1
ATOM 1418 C C . THR A 1 182 ? -20.516 0.116 3.893 1 86.69 182 THR A C 1
ATOM 1420 O O . THR A 1 182 ? -19.344 0.365 4.176 1 86.69 182 THR A O 1
ATOM 1423 N N . LYS A 1 183 ? -21.5 0.522 4.621 1 84 183 LYS A N 1
ATOM 1424 C CA . LYS A 1 183 ? -21.266 1.4 5.762 1 84 183 LYS A CA 1
ATOM 1425 C C . LYS A 1 183 ? -21 0.594 7.031 1 84 183 LYS A C 1
ATOM 1427 O O . LYS A 1 183 ? -20.562 1.144 8.039 1 84 183 LYS A O 1
ATOM 1432 N N . PHE A 1 184 ? -21.219 -0.683 6.953 1 89.38 184 PHE A N 1
ATOM 1433 C CA . PHE A 1 184 ? -20.891 -1.548 8.078 1 89.38 184 PHE A CA 1
ATOM 1434 C C . PHE A 1 184 ? -19.375 -1.689 8.234 1 89.38 184 PHE A C 1
ATOM 1436 O O . PHE A 1 184 ? -18.672 -2.043 7.277 1 89.38 184 PHE A O 1
ATOM 1443 N N . LYS A 1 185 ? -18.859 -1.411 9.422 1 88 185 LYS A N 1
ATOM 1444 C CA . LYS A 1 185 ? -17.406 -1.391 9.578 1 88 185 LYS A CA 1
ATOM 1445 C C . LYS A 1 185 ? -16.969 -2.312 10.711 1 88 185 LYS A C 1
ATOM 1447 O O . LYS A 1 185 ? -15.852 -2.838 10.695 1 88 185 LYS A O 1
ATOM 1452 N N . LYS A 1 186 ? -17.719 -2.562 11.68 1 90.94 186 LYS A N 1
ATOM 1453 C CA . LYS A 1 186 ? -17.297 -3.314 12.859 1 90.94 186 LYS A CA 1
ATOM 1454 C C . LYS A 1 186 ? -17.109 -4.793 12.531 1 90.94 186 LYS A C 1
ATOM 1456 O O . LYS A 1 186 ? -17.969 -5.422 11.93 1 90.94 186 LYS A O 1
ATOM 1461 N N . LYS A 1 187 ? -15.906 -5.195 12.82 1 95 187 LYS A N 1
ATOM 1462 C CA . LYS A 1 187 ? -15.562 -6.582 12.516 1 95 187 LYS A CA 1
ATOM 1463 C C . LYS A 1 187 ? -14.758 -7.211 13.656 1 95 187 LYS A C 1
ATOM 1465 O O . LYS A 1 187 ? -14.188 -6.5 14.484 1 95 187 LYS A O 1
ATOM 1470 N N . GLN A 1 188 ? -14.82 -8.508 13.703 1 95.19 188 GLN A N 1
ATOM 1471 C CA . GLN A 1 188 ? -14.07 -9.273 14.695 1 95.19 188 GLN A CA 1
ATOM 1472 C C . GLN A 1 188 ? -13.305 -10.422 14.039 1 95.19 188 GLN A C 1
ATOM 1474 O O . GLN A 1 188 ? -13.727 -10.938 13 1 95.19 188 GLN A O 1
ATOM 1479 N N . LEU A 1 189 ? -12.188 -10.711 14.664 1 96.94 189 LEU A N 1
ATOM 1480 C CA . LEU A 1 189 ? -11.391 -11.844 14.211 1 96.94 189 LEU A CA 1
ATOM 1481 C C . LEU A 1 189 ? -12.086 -13.164 14.5 1 96.94 189 LEU A C 1
ATOM 1483 O O . LEU A 1 189 ? -12.586 -13.375 15.609 1 96.94 189 LEU A O 1
ATOM 1487 N N . LEU A 1 190 ? -12.211 -13.969 13.547 1 96.5 190 LEU A N 1
ATOM 1488 C CA . LEU A 1 190 ? -12.891 -15.25 13.703 1 96.5 190 LEU A CA 1
ATOM 1489 C C . LEU A 1 190 ? -11.93 -16.312 14.227 1 96.5 190 LEU A C 1
ATOM 1491 O O . LEU A 1 190 ? -10.758 -16.344 13.836 1 96.5 190 LEU A O 1
ATOM 1495 N N . PRO A 1 191 ? -12.406 -17.172 15.023 1 95.31 191 PRO A N 1
ATOM 1496 C CA . PRO A 1 191 ? -11.57 -18.266 15.523 1 95.31 191 PRO A CA 1
ATOM 1497 C C . PRO A 1 191 ? -11.328 -19.344 14.477 1 95.31 191 PRO A C 1
ATOM 1499 O O . PRO A 1 191 ? -12.219 -19.656 13.688 1 95.31 191 PRO A O 1
ATOM 1502 N N . LEU A 1 192 ? -10.125 -19.844 14.484 1 96.25 192 LEU A N 1
ATOM 1503 C CA . LEU A 1 192 ? -9.742 -20.891 13.539 1 96.25 192 LEU A CA 1
ATOM 1504 C C . LEU A 1 192 ? -9.539 -22.219 14.258 1 96.25 192 LEU A C 1
ATOM 1506 O O . LEU A 1 192 ? -9.242 -22.234 15.453 1 96.25 192 LEU A O 1
ATOM 1510 N N . VAL A 1 193 ? -9.805 -23.297 13.5 1 93.75 193 VAL A N 1
ATOM 1511 C CA . VAL A 1 193 ? -9.602 -24.656 14.016 1 93.75 193 VAL A CA 1
ATOM 1512 C C . VAL A 1 193 ? -8.289 -25.219 13.461 1 93.75 193 VAL A C 1
ATOM 1514 O O . VAL A 1 193 ? -8.055 -25.188 12.258 1 93.75 193 VAL A O 1
ATOM 1517 N N . ASP A 1 194 ? -7.418 -25.672 14.32 1 91.62 194 ASP A N 1
ATOM 1518 C CA . ASP A 1 194 ? -6.16 -26.281 13.906 1 91.62 194 ASP A CA 1
ATOM 1519 C C . ASP A 1 194 ? -6.367 -27.75 13.508 1 91.62 194 ASP A C 1
ATOM 1521 O O . ASP A 1 194 ? -6.688 -28.578 14.352 1 91.62 194 ASP A O 1
ATOM 1525 N N . ASP A 1 195 ? -6.215 -28.094 12.336 1 86.25 195 ASP A N 1
ATOM 1526 C CA . ASP A 1 195 ? -6.402 -29.453 11.844 1 86.25 195 ASP A CA 1
ATOM 1527 C C . ASP A 1 195 ? -5.168 -30.297 12.109 1 86.25 195 ASP A C 1
ATOM 1529 O O . ASP A 1 195 ? -5.219 -31.531 12.008 1 86.25 195 ASP A O 1
ATOM 1533 N N . GLY A 1 196 ? -4.035 -29.688 12.391 1 85.5 196 GLY A N 1
ATOM 1534 C CA . GLY A 1 196 ? -2.836 -30.438 12.742 1 85.5 196 GLY A CA 1
ATOM 1535 C C . GLY A 1 196 ? -1.968 -30.766 11.539 1 85.5 196 GLY A C 1
ATOM 1536 O O . GLY A 1 196 ? -0.936 -31.422 11.68 1 85.5 196 GLY A O 1
ATOM 1537 N N . TYR A 1 197 ? -2.416 -30.375 10.391 1 84.38 197 TYR A N 1
ATOM 1538 C CA . TYR A 1 197 ? -1.673 -30.672 9.172 1 84.38 197 TYR A CA 1
ATOM 1539 C C . TYR A 1 197 ? -0.788 -29.5 8.773 1 84.38 197 TYR A C 1
ATOM 1541 O O . TYR A 1 197 ? -1.197 -28.344 8.883 1 84.38 197 TYR A O 1
ATOM 1549 N N . TYR A 1 198 ? 0.482 -29.75 8.516 1 90.44 198 TYR A N 1
ATOM 1550 C CA . TYR A 1 198 ? 1.345 -28.688 8.008 1 90.44 198 TYR A CA 1
ATOM 1551 C C . TYR A 1 198 ? 2.479 -29.266 7.168 1 90.44 198 TYR A C 1
ATOM 1553 O O . TYR A 1 198 ? 3.359 -29.953 7.691 1 90.44 198 TYR A O 1
ATOM 1561 N N . GLN A 1 199 ? 2.367 -29 5.852 1 90.38 199 GLN A N 1
ATOM 1562 C CA . GLN A 1 199 ? 3.447 -29.297 4.922 1 90.38 199 GLN A CA 1
ATOM 1563 C C . GLN A 1 199 ? 4.02 -28.031 4.305 1 90.38 199 GLN A C 1
ATOM 1565 O O . GLN A 1 199 ? 3.385 -27.406 3.453 1 90.38 199 GLN A O 1
ATOM 1570 N N . PRO A 1 200 ? 5.203 -27.656 4.73 1 87.25 200 PRO A N 1
ATOM 1571 C CA . PRO A 1 200 ? 5.77 -26.406 4.234 1 87.25 200 PRO A CA 1
ATOM 1572 C C . PRO A 1 200 ? 5.953 -26.391 2.719 1 87.25 200 PRO A C 1
ATOM 1574 O O . PRO A 1 200 ? 6.266 -27.438 2.125 1 87.25 200 PRO A O 1
ATOM 1577 N N . SER A 1 201 ? 5.703 -25.281 2.146 1 85.69 201 SER A N 1
ATOM 1578 C CA . SER A 1 201 ? 5.91 -25.094 0.713 1 85.69 201 SER A CA 1
ATOM 1579 C C . SER A 1 201 ? 7.387 -24.891 0.391 1 85.69 201 SER A C 1
ATOM 1581 O O . SER A 1 201 ? 8.141 -24.391 1.226 1 85.69 201 SER A O 1
ATOM 1583 N N . GLU A 1 202 ? 7.75 -25.234 -0.81 1 80.31 202 GLU A N 1
ATOM 1584 C CA . GLU A 1 202 ? 9.141 -25.109 -1.234 1 80.31 202 GLU A CA 1
ATOM 1585 C C . GLU A 1 202 ? 9.453 -23.672 -1.655 1 80.31 202 GLU A C 1
ATOM 1587 O O . GLU A 1 202 ? 10.602 -23.234 -1.599 1 80.31 202 GLU A O 1
ATOM 1592 N N . SER A 1 203 ? 8.375 -23.078 -1.977 1 84.62 203 SER A N 1
ATOM 1593 C CA . SER A 1 203 ? 8.586 -21.719 -2.48 1 84.62 203 SER A CA 1
ATOM 1594 C C . SER A 1 203 ? 8.109 -20.672 -1.479 1 84.62 203 SER A C 1
ATOM 1596 O O . SER A 1 203 ? 7.203 -20.938 -0.684 1 84.62 203 SER A O 1
ATOM 1598 N N . ARG A 1 204 ? 8.867 -19.594 -1.593 1 87.25 204 ARG A N 1
ATOM 1599 C CA . ARG A 1 204 ? 8.5 -18.406 -0.811 1 87.25 204 ARG A CA 1
ATOM 1600 C C . ARG A 1 204 ? 8.422 -17.172 -1.693 1 87.25 204 ARG A C 1
ATOM 1602 O O . ARG A 1 204 ? 9.438 -16.688 -2.189 1 87.25 204 ARG A O 1
ATOM 1609 N N . PRO A 1 205 ? 7.289 -16.734 -1.847 1 90.75 205 PRO A N 1
ATOM 1610 C CA . PRO A 1 205 ? 5.922 -17.078 -1.45 1 90.75 205 PRO A CA 1
ATOM 1611 C C . PRO A 1 205 ? 5.426 -18.375 -2.105 1 90.75 205 PRO A C 1
ATOM 1613 O O . PRO A 1 205 ? 5.941 -18.766 -3.15 1 90.75 205 PRO A O 1
ATOM 1616 N N . PRO A 1 206 ? 4.477 -18.953 -1.459 1 92 206 PRO A N 1
ATOM 1617 C CA . PRO A 1 206 ? 3.957 -20.188 -2.035 1 92 206 PRO A CA 1
ATOM 1618 C C . PRO A 1 206 ? 3.178 -19.969 -3.328 1 92 206 PRO A C 1
ATOM 1620 O O . PRO A 1 206 ? 2.613 -18.891 -3.527 1 92 206 PRO A O 1
ATOM 1623 N N . THR A 1 207 ? 3.191 -20.938 -4.191 1 88.94 207 THR A N 1
ATOM 1624 C CA . THR A 1 207 ? 2.492 -20.844 -5.469 1 88.94 207 THR A CA 1
ATOM 1625 C C . THR A 1 207 ? 0.986 -20.984 -5.27 1 88.94 207 THR A C 1
ATOM 1627 O O . THR A 1 207 ? 0.2 -20.516 -6.098 1 88.94 207 THR A O 1
ATOM 1630 N N . HIS A 1 208 ? 0.621 -21.656 -4.285 1 89.06 208 HIS A N 1
ATOM 1631 C CA . HIS A 1 208 ? -0.777 -21.828 -3.906 1 89.06 208 HIS A CA 1
ATOM 1632 C C . HIS A 1 208 ? -0.935 -21.891 -2.391 1 89.06 208 HIS A C 1
ATOM 1634 O O . HIS A 1 208 ? 0.013 -22.219 -1.675 1 89.06 208 HIS A O 1
ATOM 1640 N N . LEU A 1 209 ? -2.025 -21.484 -1.951 1 92.44 209 LEU A N 1
ATOM 1641 C CA . LEU A 1 209 ? -2.291 -21.5 -0.517 1 92.44 209 LEU A CA 1
ATOM 1642 C C . LEU A 1 209 ? -3.51 -22.359 -0.198 1 92.44 209 LEU A C 1
ATOM 1644 O O . LEU A 1 209 ? -4.574 -22.172 -0.791 1 92.44 209 LEU A O 1
ATOM 1648 N N . ASP A 1 210 ? -3.35 -23.312 0.641 1 91.12 210 ASP A N 1
ATOM 1649 C CA . ASP A 1 210 ? -4.426 -24.188 1.122 1 91.12 210 ASP A CA 1
ATOM 1650 C C . ASP A 1 210 ? -4.199 -24.578 2.58 1 91.12 210 ASP A C 1
ATOM 1652 O O . ASP A 1 210 ? -3.268 -24.094 3.225 1 91.12 210 ASP A O 1
ATOM 1656 N N . TYR A 1 211 ? -5.125 -25.375 3.074 1 90.44 211 TYR A N 1
ATOM 1657 C CA . TYR A 1 211 ? -5.043 -25.781 4.473 1 90.44 211 TYR A CA 1
ATOM 1658 C C . TYR A 1 211 ? -3.854 -26.703 4.703 1 90.44 211 TYR A C 1
ATOM 1660 O O . TYR A 1 211 ? -3.363 -26.828 5.828 1 90.44 211 TYR A O 1
ATOM 1668 N N . LYS A 1 212 ? -3.314 -27.328 3.646 1 90.88 212 LYS A N 1
ATOM 1669 C CA . LYS A 1 212 ? -2.227 -28.297 3.787 1 90.88 212 LYS A CA 1
ATOM 1670 C C . LYS A 1 212 ? -0.891 -27.578 3.998 1 90.88 212 LYS A C 1
ATOM 1672 O O . LYS A 1 212 ? -0.035 -28.078 4.738 1 90.88 212 LYS A O 1
ATOM 1677 N N . ASN A 1 213 ? -0.701 -26.469 3.381 1 93.06 213 ASN A N 1
ATOM 1678 C CA . ASN A 1 213 ? 0.599 -25.812 3.461 1 93.06 213 ASN A CA 1
ATOM 1679 C C . ASN A 1 213 ? 0.569 -24.625 4.426 1 93.06 213 ASN A C 1
ATOM 1681 O O . ASN A 1 213 ? 1.441 -23.766 4.375 1 93.06 213 ASN A O 1
ATOM 1685 N N . THR A 1 214 ? -0.451 -24.594 5.195 1 94.19 214 THR A N 1
ATOM 1686 C CA . THR A 1 214 ? -0.543 -23.516 6.184 1 94.19 214 THR A CA 1
ATOM 1687 C C . THR A 1 214 ? -0.74 -24.094 7.582 1 94.19 214 THR A C 1
ATOM 1689 O O . THR A 1 214 ? -1.267 -25.188 7.742 1 94.19 214 THR A O 1
ATOM 1692 N N . GLN A 1 215 ? -0.312 -23.406 8.539 1 94.81 215 GLN A N 1
ATOM 1693 C CA . GLN A 1 215 ? -0.479 -23.797 9.938 1 94.81 215 GLN A CA 1
ATOM 1694 C C . GLN A 1 215 ? -1.259 -22.734 10.711 1 94.81 215 GLN A C 1
ATOM 1696 O O . GLN A 1 215 ? -1.173 -21.531 10.398 1 94.81 215 GLN A O 1
ATOM 1701 N N . VAL A 1 216 ? -2.002 -23.172 11.703 1 95.19 216 VAL A N 1
ATOM 1702 C CA . VAL A 1 216 ? -2.855 -22.266 12.469 1 95.19 216 VAL A CA 1
ATOM 1703 C C . VAL A 1 216 ? -2.139 -21.844 13.75 1 95.19 216 VAL A C 1
ATOM 1705 O O . VAL A 1 216 ? -1.634 -22.688 14.5 1 95.19 216 VAL A O 1
ATOM 1708 N N . LYS A 1 217 ? -1.998 -20.562 13.914 1 94.19 217 LYS A N 1
ATOM 1709 C CA . LYS A 1 217 ? -1.504 -19.984 15.156 1 94.19 217 LYS A CA 1
ATOM 1710 C C . LYS A 1 217 ? -2.197 -18.656 15.461 1 94.19 217 LYS A C 1
ATOM 1712 O O . LYS A 1 217 ? -2.311 -17.797 14.586 1 94.19 217 LYS A O 1
ATOM 1717 N N . ASN A 1 218 ? -2.68 -18.391 16.672 1 94.06 218 ASN A N 1
ATOM 1718 C CA . ASN A 1 218 ? -3.32 -17.156 17.109 1 94.06 218 ASN A CA 1
ATOM 1719 C C . ASN A 1 218 ? -4.445 -16.734 16.156 1 94.06 218 ASN A C 1
ATOM 1721 O O . ASN A 1 218 ? -4.539 -15.57 15.773 1 94.06 218 ASN A O 1
ATOM 1725 N N . ASN A 1 219 ? -5.195 -17.672 15.641 1 95.56 219 ASN A N 1
ATOM 1726 C CA . ASN A 1 219 ? -6.359 -17.453 14.789 1 95.56 219 ASN A CA 1
ATOM 1727 C C . ASN A 1 219 ? -5.965 -16.875 13.43 1 95.56 219 ASN A C 1
ATOM 1729 O O . ASN A 1 219 ? -6.652 -16 12.898 1 95.56 219 ASN A O 1
ATOM 1733 N N . ALA A 1 220 ? -4.828 -17.234 12.992 1 96.69 220 ALA A N 1
ATOM 1734 C CA . ALA A 1 220 ? -4.344 -16.875 11.664 1 96.69 220 ALA A CA 1
ATOM 1735 C C . ALA A 1 220 ? -3.654 -18.062 10.984 1 96.69 220 ALA A C 1
ATOM 1737 O O . ALA A 1 220 ? -3.162 -18.969 11.664 1 96.69 220 ALA A O 1
ATOM 1738 N N . LEU A 1 221 ? -3.709 -18.109 9.742 1 96.31 221 LEU A N 1
ATOM 1739 C CA . LEU A 1 221 ? -3.027 -19.125 8.953 1 96.31 221 LEU A CA 1
ATOM 1740 C C . LEU A 1 221 ? -1.672 -18.625 8.469 1 96.31 221 LEU A C 1
ATOM 1742 O O . LEU A 1 221 ? -1.582 -17.547 7.863 1 96.31 221 LEU A O 1
ATOM 1746 N N . TYR A 1 222 ? -0.656 -19.359 8.719 1 96.31 222 TYR A N 1
ATOM 1747 C CA . TYR A 1 222 ? 0.692 -18.984 8.305 1 96.31 222 TYR A CA 1
ATOM 1748 C C . TYR A 1 222 ? 1.267 -20 7.324 1 96.31 222 TYR A C 1
ATOM 1750 O O . TYR A 1 222 ? 1.145 -21.219 7.535 1 96.31 222 TYR A O 1
ATOM 1758 N N . SER A 1 223 ? 1.852 -19.547 6.215 1 95.31 223 SER A N 1
ATOM 1759 C CA . SER A 1 223 ? 2.516 -20.438 5.27 1 95.31 223 SER A CA 1
ATOM 1760 C C . SER A 1 223 ? 3.9 -20.844 5.766 1 95.31 223 SER A C 1
ATOM 1762 O O . SER A 1 223 ? 4.484 -21.812 5.277 1 95.31 223 SER A O 1
ATOM 1764 N N . GLY A 1 224 ? 4.523 -20.156 6.668 1 93.25 224 GLY A N 1
ATOM 1765 C CA . GLY A 1 224 ? 5.824 -20.422 7.258 1 93.25 224 GLY A CA 1
ATOM 1766 C C . GLY A 1 224 ? 5.805 -20.422 8.773 1 93.25 224 GLY A C 1
ATOM 1767 O O . GLY A 1 224 ? 4.754 -20.641 9.391 1 93.25 224 GLY A O 1
ATOM 1768 N N . ASP A 1 225 ? 6.93 -20.203 9.32 1 91 225 ASP A N 1
ATOM 1769 C CA . ASP A 1 225 ? 7.047 -20.172 10.773 1 91 225 ASP A CA 1
ATOM 1770 C C . ASP A 1 225 ? 6.535 -18.844 11.336 1 91 225 ASP A C 1
ATOM 1772 O O . ASP A 1 225 ? 7.082 -17.781 11.047 1 91 225 ASP A O 1
ATOM 1776 N N . PRO A 1 226 ? 5.504 -18.938 12.172 1 92.81 226 PRO A N 1
ATOM 1777 C CA . PRO A 1 226 ? 4.93 -17.703 12.734 1 92.81 226 PRO A CA 1
ATOM 1778 C C . PRO A 1 226 ? 5.879 -17 13.703 1 92.81 226 PRO A C 1
ATOM 1780 O O . PRO A 1 226 ? 5.785 -15.789 13.891 1 92.81 226 PRO A O 1
ATOM 1783 N N . GLU A 1 227 ? 6.738 -17.672 14.32 1 91.88 227 GLU A N 1
ATOM 1784 C CA . GLU A 1 227 ? 7.637 -17.078 15.312 1 91.88 227 GLU A CA 1
ATOM 1785 C C . GLU A 1 227 ? 8.844 -16.422 14.648 1 91.88 227 GLU A C 1
ATOM 1787 O O . GLU A 1 227 ? 9.359 -15.422 15.133 1 91.88 227 GLU A O 1
ATOM 1792 N N . HIS A 1 228 ? 9.266 -16.984 13.594 1 92.38 228 HIS A N 1
ATOM 1793 C CA . HIS A 1 228 ? 10.391 -16.453 12.836 1 92.38 228 HIS A CA 1
ATOM 1794 C C . HIS A 1 228 ? 10.039 -16.328 11.352 1 92.38 228 HIS A C 1
ATOM 1796 O O . HIS A 1 228 ? 10.57 -17.062 10.523 1 92.38 228 HIS A O 1
ATOM 1802 N N . PRO A 1 229 ? 9.289 -15.336 11.18 1 93.12 229 PRO A N 1
ATOM 1803 C CA . PRO A 1 229 ? 8.859 -15.188 9.789 1 93.12 229 PRO A CA 1
ATOM 1804 C C . PRO A 1 229 ? 10.016 -14.805 8.859 1 93.12 229 PRO A C 1
ATOM 1806 O O . PRO A 1 229 ? 10.945 -14.117 9.273 1 93.12 229 PRO A O 1
ATOM 1809 N N . ARG A 1 230 ? 9.969 -15.297 7.648 1 92 230 ARG A N 1
ATOM 1810 C CA . ARG A 1 230 ? 10.922 -14.977 6.59 1 92 230 ARG A CA 1
ATOM 1811 C C . ARG A 1 230 ? 10.258 -14.18 5.473 1 92 230 ARG A C 1
ATOM 1813 O O . ARG A 1 230 ? 9.031 -14.195 5.336 1 92 230 ARG A O 1
ATOM 1820 N N . ILE A 1 231 ? 11.031 -13.539 4.715 1 91.75 231 ILE A N 1
ATOM 1821 C CA . ILE A 1 231 ? 10.523 -12.727 3.615 1 91.75 231 ILE A CA 1
ATOM 1822 C C . ILE A 1 231 ? 9.805 -13.617 2.607 1 91.75 231 ILE A C 1
ATOM 1824 O O . ILE A 1 231 ? 10.344 -14.641 2.174 1 91.75 231 ILE A O 1
ATOM 1828 N N . GLY A 1 232 ? 8.547 -13.297 2.348 1 93.44 232 GLY A N 1
ATOM 1829 C CA . GLY A 1 232 ? 7.777 -14.078 1.391 1 93.44 232 GLY A CA 1
ATOM 1830 C C . GLY A 1 232 ? 6.711 -14.938 2.043 1 93.44 232 GLY A C 1
ATOM 1831 O O . GLY A 1 232 ? 5.84 -15.477 1.359 1 93.44 232 GLY A O 1
ATOM 1832 N N . ASP A 1 233 ? 6.746 -15.062 3.32 1 95.69 233 ASP A N 1
ATOM 1833 C CA . ASP A 1 233 ? 5.715 -15.812 4.031 1 95.69 233 ASP A CA 1
ATOM 1834 C C . ASP A 1 233 ? 4.375 -15.086 3.979 1 95.69 233 ASP A C 1
ATOM 1836 O O . ASP A 1 233 ? 4.324 -13.859 3.994 1 95.69 233 ASP A O 1
ATOM 1840 N N . VAL A 1 234 ? 3.33 -15.914 3.926 1 96.94 234 VAL A N 1
ATOM 1841 C CA . VAL A 1 234 ? 1.991 -15.352 3.807 1 96.94 234 VAL A CA 1
ATOM 1842 C C . VAL A 1 234 ? 1.179 -15.672 5.059 1 96.94 234 VAL A C 1
ATOM 1844 O O . VAL A 1 234 ? 1.282 -16.766 5.605 1 96.94 234 VAL A O 1
ATOM 1847 N N . ARG A 1 235 ? 0.464 -14.719 5.512 1 97.12 235 ARG A N 1
ATOM 1848 C CA . ARG A 1 235 ? -0.46 -14.867 6.629 1 97.12 235 ARG A CA 1
ATOM 1849 C C . ARG A 1 235 ? -1.886 -14.516 6.211 1 97.12 235 ARG A C 1
ATOM 1851 O O . ARG A 1 235 ? -2.117 -13.5 5.562 1 97.12 235 ARG A O 1
ATOM 1858 N N . VAL A 1 236 ? -2.828 -15.359 6.508 1 96.88 236 VAL A N 1
ATOM 1859 C CA . VAL A 1 236 ? -4.227 -15.148 6.152 1 96.88 236 VAL A CA 1
ATOM 1860 C C . VAL A 1 236 ? -5.074 -15.078 7.418 1 96.88 236 VAL A C 1
ATOM 1862 O O . VAL A 1 236 ? -4.969 -15.938 8.297 1 96.88 236 VAL A O 1
ATOM 1865 N N . THR A 1 237 ? -5.844 -14.07 7.586 1 97 237 THR A N 1
ATOM 1866 C CA . THR A 1 237 ? -6.766 -13.891 8.703 1 97 237 THR A CA 1
ATOM 1867 C C . THR A 1 237 ? -8.195 -13.711 8.203 1 97 237 THR A C 1
ATOM 1869 O O . THR A 1 237 ? -8.414 -13.227 7.09 1 97 237 THR A O 1
ATOM 1872 N N . PHE A 1 238 ? -9.141 -14.141 9 1 96.94 238 PHE A N 1
ATOM 1873 C CA . PHE A 1 238 ? -10.555 -14.07 8.648 1 96.94 238 PHE A CA 1
ATOM 1874 C C . PHE A 1 238 ? -11.32 -13.203 9.641 1 96.94 238 PHE A C 1
ATOM 1876 O O . PHE A 1 238 ? -11.156 -13.344 10.852 1 96.94 238 PHE A O 1
ATOM 1883 N N . TRP A 1 239 ? -12.078 -12.328 9.055 1 96.75 239 TRP A N 1
ATOM 1884 C CA . TRP A 1 239 ? -12.836 -11.367 9.859 1 96.75 239 TRP A CA 1
ATOM 1885 C C . TRP A 1 239 ? -14.32 -11.43 9.523 1 96.75 239 TRP A C 1
ATOM 1887 O O . TRP A 1 239 ? -14.695 -11.609 8.359 1 96.75 239 TRP A O 1
ATOM 1897 N N . GLY A 1 240 ? -15.156 -11.344 10.523 1 95.5 240 GLY A N 1
ATOM 1898 C CA . GLY A 1 240 ? -16.594 -11.328 10.359 1 95.5 240 GLY A CA 1
ATOM 1899 C C . GLY A 1 240 ? -17.266 -10.109 10.977 1 95.5 240 GLY A C 1
ATOM 1900 O O . GLY A 1 240 ? -16.75 -9.547 11.953 1 95.5 240 GLY A O 1
ATOM 1901 N N . SER A 1 241 ? -18.375 -9.727 10.352 1 94.75 241 SER A N 1
ATOM 1902 C CA . SER A 1 241 ? -19.109 -8.57 10.852 1 94.75 241 SER A CA 1
ATOM 1903 C C . SER A 1 241 ? -19.719 -8.859 12.227 1 94.75 241 SER A C 1
ATOM 1905 O O . SER A 1 241 ? -20.188 -9.977 12.477 1 94.75 241 SER A O 1
ATOM 1907 N N . THR A 1 242 ? -19.719 -7.891 13.141 1 91.69 242 THR A N 1
ATOM 1908 C CA . THR A 1 242 ? -20.281 -8.055 14.477 1 91.69 242 THR A CA 1
ATOM 1909 C C . THR A 1 242 ? -21.609 -7.316 14.594 1 91.69 242 THR A C 1
ATOM 1911 O O . THR A 1 242 ? -22.234 -7.336 15.656 1 91.69 242 THR A O 1
ATOM 1914 N N . ALA A 1 243 ? -22.062 -6.75 13.562 1 90.19 243 ALA A N 1
ATOM 1915 C CA . ALA A 1 243 ? -23.266 -5.93 13.617 1 90.19 243 ALA A CA 1
ATOM 1916 C C . ALA A 1 243 ? -24.516 -6.793 13.812 1 90.19 243 ALA A C 1
ATOM 1918 O O . ALA A 1 243 ? -24.703 -7.789 13.109 1 90.19 243 ALA A O 1
ATOM 1919 N N . THR A 1 244 ? -25.328 -6.539 14.859 1 86.62 244 THR A N 1
ATOM 1920 C CA . THR A 1 244 ? -26.562 -7.258 15.109 1 86.62 244 THR A CA 1
ATOM 1921 C C . THR A 1 244 ? -27.766 -6.312 15.016 1 86.62 244 THR A C 1
ATOM 1923 O O . THR A 1 244 ? -28.891 -6.758 14.812 1 86.62 244 THR A O 1
ATOM 1926 N N . HIS A 1 245 ? -27.5 -5.027 15.203 1 89.94 245 HIS A N 1
ATOM 1927 C CA . HIS A 1 245 ? -28.531 -4 15.18 1 89.94 245 HIS A CA 1
ATOM 1928 C C . HIS A 1 245 ? -28.109 -2.818 14.312 1 89.94 245 HIS A C 1
ATOM 1930 O O . HIS A 1 245 ? -26.922 -2.572 14.125 1 89.94 245 HIS A O 1
ATOM 1936 N N . VAL A 1 246 ? -29.109 -2.199 13.766 1 89.25 246 VAL A N 1
ATOM 1937 C CA . VAL A 1 246 ? -28.812 -1.031 12.945 1 89.25 246 VAL A CA 1
ATOM 1938 C C . VAL A 1 246 ? -29.828 0.078 13.234 1 89.25 246 VAL A C 1
ATOM 1940 O O . VAL A 1 246 ? -31 -0.195 13.5 1 89.25 246 VAL A O 1
ATOM 1943 N N . SER A 1 247 ? -29.328 1.245 13.289 1 88.81 247 SER A N 1
ATOM 1944 C CA . SER A 1 247 ? -30.141 2.443 13.406 1 88.81 247 SER A CA 1
ATOM 1945 C C . SER A 1 247 ? -30 3.334 12.18 1 88.81 247 SER A C 1
ATOM 1947 O O . SER A 1 247 ? -28.891 3.719 11.812 1 88.81 247 SER A O 1
ATOM 1949 N N . VAL A 1 248 ? -31.094 3.531 11.523 1 86.25 248 VAL A N 1
ATOM 1950 C CA . VAL A 1 248 ? -31.047 4.301 10.289 1 86.25 248 VAL A CA 1
ATOM 1951 C C . VAL A 1 248 ? -32.188 5.32 10.266 1 86.25 248 VAL A C 1
ATOM 1953 O O . VAL A 1 248 ? -33.281 5.047 10.742 1 86.25 248 VAL A O 1
ATOM 1956 N N . ILE A 1 249 ? -31.859 6.465 9.797 1 83.69 249 ILE A N 1
ATOM 1957 C CA . ILE A 1 249 ? -32.875 7.469 9.492 1 83.69 249 ILE A CA 1
ATOM 1958 C C . ILE A 1 249 ? -32.969 7.672 7.98 1 83.69 249 ILE A C 1
ATOM 1960 O O . ILE A 1 249 ? -31.953 7.969 7.332 1 83.69 249 ILE A O 1
ATOM 1964 N N . GLY A 1 250 ? -34.031 7.34 7.438 1 83.19 250 GLY A N 1
ATOM 1965 C CA . GLY A 1 250 ? -34.25 7.484 6.004 1 83.19 250 GLY A CA 1
ATOM 1966 C C . GLY A 1 250 ? -35.719 7.559 5.613 1 83.19 250 GLY A C 1
ATOM 1967 O O . GLY A 1 250 ? -36.594 7.566 6.477 1 83.19 250 GLY A O 1
ATOM 1968 N N . LEU A 1 251 ? -35.844 7.625 4.281 1 83.5 251 LEU A N 1
ATOM 1969 C CA . LEU A 1 251 ? -37.188 7.703 3.723 1 83.5 251 LEU A CA 1
ATOM 1970 C C . LEU A 1 251 ? -37.75 6.312 3.459 1 83.5 251 LEU A C 1
ATOM 1972 O O . LEU A 1 251 ? -37.094 5.473 2.852 1 83.5 251 LEU A O 1
ATOM 1976 N N . GLN A 1 252 ? -38.906 6.102 4.035 1 85.38 252 GLN A N 1
ATOM 1977 C CA . GLN A 1 252 ? -39.562 4.828 3.764 1 85.38 252 GLN A CA 1
ATOM 1978 C C . GLN A 1 252 ? -40.281 4.844 2.408 1 85.38 252 GLN A C 1
ATOM 1980 O O . GLN A 1 252 ? -41.094 5.719 2.141 1 85.38 252 GLN A O 1
ATOM 1985 N N . THR A 1 253 ? -39.812 4.023 1.545 1 84.12 253 THR A N 1
ATOM 1986 C CA . THR A 1 253 ? -40.438 3.934 0.222 1 84.12 253 THR A CA 1
ATOM 1987 C C . THR A 1 253 ? -40.969 2.527 -0.032 1 84.12 253 THR A C 1
ATOM 1989 O O . THR A 1 253 ? -40.531 1.567 0.606 1 84.12 253 THR A O 1
ATOM 1992 N N . THR A 1 254 ? -42 2.516 -0.795 1 79.56 254 THR A N 1
ATOM 1993 C CA . THR A 1 254 ? -42.625 1.238 -1.139 1 79.56 254 THR A CA 1
ATOM 1994 C C . THR A 1 254 ? -42.031 0.689 -2.438 1 79.56 254 THR A C 1
ATOM 1996 O O . THR A 1 254 ? -41.688 1.455 -3.338 1 79.56 254 THR A O 1
ATOM 1999 N N . GLY A 1 255 ? -41.562 -0.552 -2.359 1 69.56 255 GLY A N 1
ATOM 2000 C CA . GLY A 1 255 ? -41.094 -1.197 -3.576 1 69.56 255 GLY A CA 1
ATOM 2001 C C . GLY A 1 255 ? -42.188 -1.347 -4.629 1 69.56 255 GLY A C 1
ATOM 2002 O O . GLY A 1 255 ? -43.312 -0.939 -4.414 1 69.56 255 GLY A O 1
ATOM 2003 N N . PHE A 1 256 ? -41.812 -1.801 -5.793 1 60.94 256 PHE A N 1
ATOM 2004 C CA . PHE A 1 256 ? -42.688 -1.923 -6.953 1 60.94 256 PHE A CA 1
ATOM 2005 C C . PHE A 1 256 ? -43.938 -2.725 -6.613 1 60.94 256 PHE A C 1
ATOM 2007 O O . PHE A 1 256 ? -45.062 -2.355 -7.008 1 60.94 256 PHE A O 1
ATOM 2014 N N . LEU A 1 257 ? -43.781 -3.896 -5.945 1 57.38 257 LEU A N 1
ATOM 2015 C CA . LEU A 1 257 ? -44.969 -4.723 -5.73 1 57.38 257 LEU A CA 1
ATOM 2016 C C . LEU A 1 257 ? -45.594 -4.402 -4.391 1 57.38 257 LEU A C 1
ATOM 2018 O O . LEU A 1 257 ? -46.5 -5.121 -3.943 1 57.38 257 LEU A O 1
ATOM 2022 N N . GLY A 1 258 ? -45.312 -3.225 -3.785 1 57.31 258 GLY A N 1
ATOM 2023 C CA . GLY A 1 258 ? -46.031 -2.689 -2.631 1 57.31 258 GLY A CA 1
ATOM 2024 C C . GLY A 1 258 ? -45.656 -3.383 -1.333 1 57.31 258 GLY A C 1
ATOM 2025 O O . GLY A 1 258 ? -45.938 -2.867 -0.248 1 57.31 258 GLY A O 1
ATOM 2026 N N . SER A 1 259 ? -45.219 -4.625 -1.37 1 60.59 259 SER A N 1
ATOM 2027 C CA . SER A 1 259 ? -45.125 -5.379 -0.124 1 60.59 259 SER A CA 1
ATOM 2028 C C . SER A 1 259 ? -43.812 -5.113 0.572 1 60.59 259 SER A C 1
ATOM 2030 O O . SER A 1 259 ? -43.75 -5.062 1.802 1 60.59 259 SER A O 1
ATOM 2032 N N . ASP A 1 260 ? -42.812 -4.801 -0.179 1 72 260 ASP A N 1
ATOM 2033 C CA . ASP A 1 260 ? -41.5 -4.633 0.474 1 72 260 ASP A CA 1
ATOM 2034 C C . ASP A 1 260 ? -41.156 -3.156 0.625 1 72 260 ASP A C 1
ATOM 2036 O O . ASP A 1 260 ? -41.438 -2.354 -0.273 1 72 260 ASP A O 1
ATOM 2040 N N . ARG A 1 261 ? -41.031 -2.811 1.883 1 79.56 261 ARG A N 1
ATOM 2041 C CA . ARG A 1 261 ? -40.656 -1.427 2.141 1 79.56 261 ARG A CA 1
ATOM 2042 C C . ARG A 1 261 ? -39.125 -1.291 2.246 1 79.56 261 ARG A C 1
ATOM 2044 O O . ARG A 1 261 ? -38.469 -2.176 2.783 1 79.56 261 ARG A O 1
ATOM 2051 N N . HIS A 1 262 ? -38.719 -0.235 1.586 1 82.38 262 HIS A N 1
ATOM 2052 C CA . HIS A 1 262 ? -37.281 0.049 1.567 1 82.38 262 HIS A CA 1
ATOM 2053 C C . HIS A 1 262 ? -37 1.399 2.207 1 82.38 262 HIS A C 1
ATOM 2055 O O . HIS A 1 262 ? -37.875 2.273 2.26 1 82.38 262 HIS A O 1
ATOM 2061 N N . ILE A 1 263 ? -35.906 1.396 2.865 1 79.56 263 ILE A N 1
ATOM 2062 C CA . ILE A 1 263 ? -35.406 2.676 3.367 1 79.56 263 ILE A CA 1
ATOM 2063 C C . ILE A 1 263 ? -34.438 3.289 2.355 1 79.56 263 ILE A C 1
ATOM 2065 O O . ILE A 1 263 ? -33.469 2.641 1.934 1 79.56 263 ILE A O 1
ATOM 2069 N N . GLN A 1 264 ? -34.812 4.395 1.854 1 75.62 264 GLN A N 1
ATOM 2070 C CA . GLN A 1 264 ? -33.969 5.086 0.898 1 75.62 264 GLN A CA 1
ATOM 2071 C C . GLN A 1 264 ? -33.375 6.355 1.504 1 75.62 264 GLN A C 1
ATOM 2073 O O . GLN A 1 264 ? -33.875 6.871 2.498 1 75.62 264 GLN A O 1
ATOM 2078 N N . GLY A 1 265 ? -32.156 6.758 0.956 1 71.94 265 GLY A N 1
ATOM 2079 C CA . GLY A 1 265 ? -31.531 7.996 1.394 1 71.94 265 GLY A CA 1
ATOM 2080 C C . GLY A 1 265 ? -32.312 9.234 1.008 1 71.94 265 GLY A C 1
ATOM 2081 O O . GLY A 1 265 ? -33.125 9.195 0.069 1 71.94 265 GLY A O 1
ATOM 2082 N N . ILE A 1 266 ? -32.188 10.289 1.926 1 65.94 266 ILE A N 1
ATOM 2083 C CA . ILE A 1 266 ? -32.875 11.562 1.705 1 65.94 266 ILE A CA 1
ATOM 2084 C C . ILE A 1 266 ? -32.219 12.305 0.554 1 65.94 266 ILE A C 1
ATOM 2086 O O . ILE A 1 266 ? -31 12.523 0.568 1 65.94 266 ILE A O 1
ATOM 2090 N N . PRO A 1 267 ? -32.938 12.344 -0.544 1 56.12 267 PRO A N 1
ATOM 2091 C CA . PRO A 1 267 ? -32.344 13.18 -1.589 1 56.12 267 PRO A CA 1
ATOM 2092 C C . PRO A 1 267 ? -32.094 14.609 -1.124 1 56.12 267 PRO A C 1
ATOM 2094 O O . PRO A 1 267 ? -32.938 15.242 -0.528 1 56.12 267 PRO A O 1
ATOM 2097 N N . SER A 1 268 ? -30.984 14.93 -0.558 1 54.06 268 SER A N 1
ATOM 2098 C CA . SER A 1 268 ? -30.781 16.312 -0.164 1 54.06 268 SER A CA 1
ATOM 2099 C C . SER A 1 268 ? -30.484 17.203 -1.372 1 54.06 268 SER A C 1
ATOM 2101 O O . SER A 1 268 ? -29.578 16.891 -2.15 1 54.06 268 SER A O 1
ATOM 2103 N N . PRO A 1 269 ? -31.391 18.047 -1.72 1 48.16 269 PRO A N 1
ATOM 2104 C CA . PRO A 1 269 ? -31.109 19.016 -2.787 1 48.16 269 PRO A CA 1
ATOM 2105 C C . PRO A 1 269 ? -29.734 19.672 -2.65 1 48.16 269 PRO A C 1
ATOM 2107 O O . PRO A 1 269 ? -29.109 20.016 -3.656 1 48.16 269 PRO A O 1
ATOM 2110 N N . THR A 1 270 ? -29.438 20.141 -1.549 1 46.75 270 THR A N 1
ATOM 2111 C CA . THR A 1 270 ? -28.219 20.906 -1.342 1 46.75 270 THR A CA 1
ATOM 2112 C C . THR A 1 270 ? -27 20.047 -1.649 1 46.75 270 THR A C 1
ATOM 2114 O O . THR A 1 270 ? -25.906 20.578 -1.893 1 46.75 270 THR A O 1
ATOM 2117 N N . LEU A 1 271 ? -27.109 18.797 -1.275 1 45.06 271 LEU A N 1
ATOM 2118 C CA . LEU A 1 271 ? -25.984 17.922 -1.585 1 45.06 271 LEU A CA 1
ATOM 2119 C C . LEU A 1 271 ? -26.062 17.422 -3.023 1 45.06 271 LEU A C 1
ATOM 2121 O O . LEU A 1 271 ? -27.156 17.094 -3.508 1 45.06 271 LEU A O 1
ATOM 2125 N N . GLN A 1 272 ? -25.531 17.953 -3.943 1 42.44 272 GLN A N 1
ATOM 2126 C CA . GLN A 1 272 ? -25.328 17.641 -5.355 1 42.44 272 GLN A CA 1
ATOM 2127 C C . GLN A 1 272 ? -25.547 16.156 -5.625 1 42.44 272 GLN A C 1
ATOM 2129 O O . GLN A 1 272 ? -24.609 15.453 -6.027 1 42.44 272 GLN A O 1
ATOM 2134 N N . ASN A 1 273 ? -26.859 15.688 -5.379 1 45.12 273 ASN A N 1
ATOM 2135 C CA . ASN A 1 273 ? -27.281 14.352 -5.809 1 45.12 273 ASN A CA 1
ATOM 2136 C C . ASN A 1 273 ? -26.781 13.281 -4.848 1 45.12 273 ASN A C 1
ATOM 2138 O O . ASN A 1 273 ? -26.594 12.125 -5.242 1 45.12 273 ASN A O 1
ATOM 2142 N N . ARG A 1 274 ? -26.234 13.711 -3.707 1 51.38 274 ARG A N 1
ATOM 2143 C CA . ARG A 1 274 ? -25.828 12.688 -2.754 1 51.38 274 ARG A CA 1
ATOM 2144 C C . ARG A 1 274 ? -26.938 12.367 -1.772 1 51.38 274 ARG A C 1
ATOM 2146 O O . ARG A 1 274 ? -27.656 13.266 -1.312 1 51.38 274 ARG A O 1
ATOM 2153 N N . THR A 1 275 ? -27.516 11.203 -1.879 1 57.25 275 THR A N 1
ATOM 2154 C CA . THR A 1 275 ? -28.484 10.664 -0.926 1 57.25 275 THR A CA 1
ATOM 2155 C C . THR A 1 275 ? -27.828 10.438 0.435 1 57.25 275 THR A C 1
ATOM 2157 O O . THR A 1 275 ? -26.703 9.961 0.515 1 57.25 275 THR A O 1
ATOM 2160 N N . MET A 1 276 ? -28.312 11.32 1.346 1 63.94 276 MET A N 1
ATOM 2161 C CA . MET A 1 276 ? -27.703 11.219 2.672 1 63.94 276 MET A CA 1
ATOM 2162 C C . MET A 1 276 ? -28.547 10.32 3.58 1 63.94 276 MET A C 1
ATOM 2164 O O . MET A 1 276 ? -29.766 10.43 3.607 1 63.94 276 MET A O 1
ATOM 2168 N N . SER A 1 277 ? -28.25 9.195 3.809 1 72.69 277 SER A N 1
ATOM 2169 C CA . SER A 1 277 ? -28.812 8.398 4.891 1 72.69 277 SER A CA 1
ATOM 2170 C C . SER A 1 277 ? -27.875 8.352 6.094 1 72.69 277 SER A C 1
ATOM 2172 O O . SER A 1 277 ? -26.656 8.312 5.93 1 72.69 277 SER A O 1
ATOM 2174 N N . ILE A 1 278 ? -28.547 8.672 7.211 1 78 278 ILE A N 1
ATOM 2175 C CA . ILE A 1 278 ? -27.766 8.57 8.43 1 78 278 ILE A CA 1
ATOM 2176 C C . ILE A 1 278 ? -27.781 7.129 8.945 1 78 278 ILE A C 1
ATOM 2178 O O . ILE A 1 278 ? -28.859 6.582 9.219 1 78 278 ILE A O 1
ATOM 2182 N N . PHE A 1 279 ? -26.688 6.555 8.891 1 83.38 279 PHE A N 1
ATOM 2183 C CA . PHE A 1 279 ? -26.547 5.141 9.219 1 83.38 279 PHE A CA 1
ATOM 2184 C C . PHE A 1 279 ? -25.562 4.953 10.367 1 83.38 279 PHE A C 1
ATOM 2186 O O . PHE A 1 279 ? -24.531 5.641 10.43 1 83.38 279 PHE A O 1
ATOM 2193 N N . ALA A 1 280 ? -25.969 4.227 11.352 1 83.19 280 ALA A N 1
ATOM 2194 C CA . ALA A 1 280 ? -25.016 3.818 12.391 1 83.19 280 ALA A CA 1
ATOM 2195 C C . ALA A 1 280 ? -25.266 2.371 12.812 1 83.19 280 ALA A C 1
ATOM 2197 O O . ALA A 1 280 ? -26.406 1.909 12.844 1 83.19 280 ALA A O 1
ATOM 2198 N N . GLU A 1 281 ? -24.156 1.751 13.07 1 88.19 281 GLU A N 1
ATOM 2199 C CA . GLU A 1 281 ? -24.234 0.379 13.562 1 88.19 281 GLU A CA 1
ATOM 2200 C C . GLU A 1 281 ? -24.484 0.344 15.062 1 88.19 281 GLU A C 1
ATOM 2202 O O . GLU A 1 281 ? -23.75 0.971 15.836 1 88.19 281 GLU A O 1
ATOM 2207 N N . GLY A 1 282 ? -25.469 -0.219 15.477 1 84.38 282 GLY A N 1
ATOM 2208 C CA . GLY A 1 282 ? -25.797 -0.319 16.891 1 84.38 282 GLY A CA 1
ATOM 2209 C C . GLY A 1 282 ? -27.141 0.293 17.25 1 84.38 282 GLY A C 1
ATOM 2210 O O . GLY A 1 282 ? -27.906 0.667 16.359 1 84.38 282 GLY A O 1
ATOM 2211 N N . ASP A 1 283 ? -27.406 0.246 18.547 1 82.38 283 ASP A N 1
ATOM 2212 C CA . ASP A 1 283 ? -28.641 0.808 19.078 1 82.38 283 ASP A CA 1
ATOM 2213 C C . ASP A 1 283 ? -28.438 2.256 19.516 1 82.38 283 ASP A C 1
ATOM 2215 O O . ASP A 1 283 ? -27.781 2.52 20.516 1 82.38 283 ASP A O 1
ATOM 2219 N N . TYR A 1 284 ? -28.797 3.139 18.562 1 81.19 284 TYR A N 1
ATOM 2220 C CA . TYR A 1 284 ? -28.625 4.547 18.906 1 81.19 284 TYR A CA 1
AT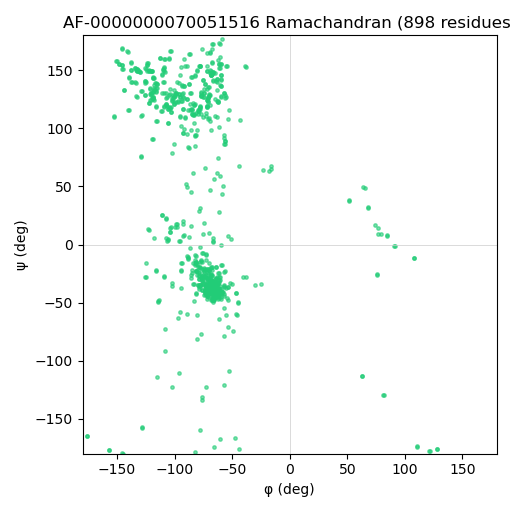OM 2221 C C . TYR A 1 284 ? -29.969 5.273 18.891 1 81.19 284 TYR A C 1
ATOM 2223 O O . TYR A 1 284 ? -30.844 4.977 18.078 1 81.19 284 TYR A O 1
ATOM 2231 N N . SER A 1 285 ? -30.094 6.055 19.859 1 80.38 285 SER A N 1
ATOM 2232 C CA . SER A 1 285 ? -31.219 6.992 19.812 1 80.38 285 SER A CA 1
ATOM 2233 C C . SER A 1 285 ? -31.047 8 18.688 1 80.38 285 SER A C 1
ATOM 2235 O O . SER A 1 285 ? -29.938 8.195 18.188 1 80.38 285 SER A O 1
ATOM 2237 N N . PRO A 1 286 ? -32.031 8.461 18.078 1 78.12 286 PRO A N 1
ATOM 2238 C CA . PRO A 1 286 ? -31.953 9.383 16.938 1 78.12 286 PRO A CA 1
ATOM 2239 C C . PRO A 1 286 ? -30.969 10.531 17.203 1 78.12 286 PRO A C 1
ATOM 2241 O O . PRO A 1 286 ? -30.203 10.906 16.312 1 78.12 286 PRO A O 1
ATOM 2244 N N . ALA A 1 287 ? -31 11.062 18.422 1 74.56 287 ALA A N 1
ATOM 2245 C CA . ALA A 1 287 ? -30.094 12.164 18.719 1 74.56 287 ALA A CA 1
ATOM 2246 C C . ALA A 1 287 ? -28.641 11.695 18.719 1 74.56 287 ALA A C 1
ATOM 2248 O O . ALA A 1 287 ? -27.75 12.391 18.234 1 74.56 287 ALA A O 1
ATOM 2249 N N . ALA A 1 288 ? -28.5 10.57 19.219 1 76.56 288 ALA A N 1
ATOM 2250 C CA . ALA A 1 288 ? -27.156 10 19.281 1 76.56 288 ALA A CA 1
ATOM 2251 C C . ALA A 1 288 ? -26.656 9.602 17.891 1 76.56 288 ALA A C 1
ATOM 2253 O O . ALA A 1 288 ? -25.469 9.68 17.594 1 76.56 288 ALA A O 1
ATOM 2254 N N . LEU A 1 289 ? -27.609 9.266 17.078 1 77.88 289 LEU A N 1
ATOM 2255 C CA . LEU A 1 289 ? -27.266 8.859 15.719 1 77.88 289 LEU A CA 1
ATOM 2256 C C . LEU A 1 289 ? -26.75 10.039 14.914 1 77.88 289 LEU A C 1
ATOM 2258 O O . LEU A 1 289 ? -25.766 9.922 14.18 1 77.88 289 LEU A O 1
ATOM 2262 N N . VAL A 1 290 ? -27.375 11.078 15.125 1 73.38 290 VAL A N 1
ATOM 2263 C CA . VAL A 1 290 ? -26.984 12.273 14.383 1 73.38 290 VAL A CA 1
ATOM 2264 C C . VAL A 1 290 ? -25.625 12.766 14.883 1 73.38 290 VAL A C 1
ATOM 2266 O O . VAL A 1 290 ? -24.781 13.188 14.094 1 73.38 290 VAL A O 1
ATOM 2269 N N . SER A 1 291 ? -25.438 12.609 16.172 1 71.12 291 SER A N 1
ATOM 2270 C CA . SER A 1 291 ? -24.156 13.016 16.734 1 71.12 291 SER A CA 1
ATOM 2271 C C . SER A 1 291 ? -23.031 12.117 16.25 1 71.12 291 SER A C 1
ATOM 2273 O O . SER A 1 291 ? -21.922 12.586 15.984 1 71.12 291 SER A O 1
ATOM 2275 N N . GLU A 1 292 ? -23.391 10.922 16.156 1 71.75 292 GLU A N 1
ATOM 2276 C CA . GLU A 1 292 ? -22.391 9.977 15.664 1 71.75 292 GLU A CA 1
ATOM 2277 C C . GLU A 1 292 ? -22.078 10.211 14.188 1 71.75 292 GLU A C 1
ATOM 2279 O O . GLU A 1 292 ? -20.922 10.109 13.773 1 71.75 292 GLU A O 1
ATOM 2284 N N . TYR A 1 293 ? -23 10.539 13.453 1 71.69 293 TYR A N 1
ATOM 2285 C CA . TYR A 1 293 ? -22.797 10.812 12.039 1 71.69 293 TYR A CA 1
ATOM 2286 C C . TYR A 1 293 ? -21.922 12.039 11.836 1 71.69 293 TYR A C 1
ATOM 2288 O O . TYR A 1 293 ? -21.031 12.031 10.984 1 71.69 293 TYR A O 1
ATOM 2296 N N . VAL A 1 294 ? -22.203 12.953 12.633 1 67.31 294 VAL A N 1
ATOM 2297 C CA . VAL A 1 294 ? -21.438 14.188 12.5 1 67.31 294 VAL A CA 1
ATOM 2298 C C . VAL A 1 294 ? -19.984 13.945 12.922 1 67.31 294 VAL A C 1
ATOM 2300 O O . VAL A 1 294 ? -19.062 14.516 12.336 1 67.31 294 VAL A O 1
ATOM 2303 N N . SER A 1 295 ? -19.859 13.008 13.859 1 65.94 295 SER A N 1
ATOM 2304 C CA . SER A 1 295 ? -18.5 12.703 14.32 1 65.94 295 SER A CA 1
ATOM 2305 C C . SER A 1 295 ? -17.719 11.922 13.266 1 65.94 295 SER A C 1
ATOM 2307 O O . SER A 1 295 ? -16.5 12.047 13.172 1 65.94 295 SER A O 1
ATOM 2309 N N . GLU A 1 296 ? -18.453 11.086 12.625 1 62.75 296 GLU A N 1
ATOM 2310 C CA . GLU A 1 296 ? -17.781 10.266 11.609 1 62.75 296 GLU A CA 1
ATOM 2311 C C . GLU A 1 296 ? -17.469 11.086 10.367 1 62.75 296 GLU A C 1
ATOM 2313 O O . GLU A 1 296 ? -16.469 10.828 9.688 1 62.75 296 GLU A O 1
ATOM 2318 N N . THR A 1 297 ? -18.438 11.82 10.047 1 57.06 297 THR A N 1
ATOM 2319 C CA . THR A 1 297 ? -18.156 12.625 8.859 1 57.06 297 THR A CA 1
ATOM 2320 C C . THR A 1 297 ? -17.156 13.727 9.172 1 57.06 297 THR A C 1
ATOM 2322 O O . THR A 1 297 ? -16.969 14.102 10.328 1 57.06 297 THR A O 1
ATOM 2325 N N . HIS A 1 298 ? -16.125 13.984 8.383 1 52.94 298 HIS A N 1
ATOM 2326 C CA . HIS A 1 298 ? -14.969 14.867 8.391 1 52.94 298 HIS A CA 1
ATOM 2327 C C . HIS A 1 298 ? -15.273 16.156 9.141 1 52.94 298 HIS A C 1
ATOM 2329 O O . HIS A 1 298 ? -14.359 16.875 9.547 1 52.94 298 HIS A O 1
ATOM 2335 N N . ALA A 1 299 ? -16.422 16.656 9.094 1 52.94 299 ALA A N 1
ATOM 2336 C CA . ALA A 1 299 ? -16.5 17.953 9.75 1 52.94 299 ALA A CA 1
ATOM 2337 C C . ALA A 1 299 ? -16.344 17.812 11.266 1 52.94 299 ALA A C 1
ATOM 2339 O O . ALA A 1 299 ? -17.328 17.875 12 1 52.94 299 ALA A O 1
ATOM 2340 N N . SER A 1 300 ? -15.289 17.016 11.508 1 57.88 300 SER A N 1
ATOM 2341 C CA . SER A 1 300 ? -15.117 16.594 12.891 1 57.88 300 SER A CA 1
ATOM 2342 C C . SER A 1 300 ? -15.117 17.797 13.844 1 57.88 300 SER A C 1
ATOM 2344 O O . SER A 1 300 ? -14.492 18.812 13.562 1 57.88 300 SER A O 1
ATOM 2346 N N . ASN A 1 301 ? -16.031 17.719 14.539 1 64.44 301 ASN A N 1
ATOM 2347 C CA . ASN A 1 301 ? -16.125 18.656 15.656 1 64.44 301 ASN A CA 1
ATOM 2348 C C . ASN A 1 301 ? -14.766 18.859 16.312 1 64.44 301 ASN A C 1
ATOM 2350 O O . ASN A 1 301 ? -14.406 20 16.672 1 64.44 301 ASN A O 1
ATOM 2354 N N . THR A 1 302 ? -14.008 17.828 16.172 1 68.69 302 THR A N 1
ATOM 2355 C CA . THR A 1 302 ? -12.75 17.938 16.891 1 68.69 302 THR A CA 1
ATOM 2356 C C . THR A 1 302 ? -11.766 18.828 16.125 1 68.69 302 THR A C 1
ATOM 2358 O O . THR A 1 302 ? -11.055 19.641 16.734 1 68.69 302 THR A O 1
ATOM 2361 N N . GLN A 1 303 ? -11.852 18.641 14.836 1 71.94 303 GLN A N 1
ATOM 2362 C CA . GLN A 1 303 ? -10.93 19.453 14.047 1 71.94 303 GLN A CA 1
ATOM 2363 C C . GLN A 1 303 ? -11.305 20.938 14.125 1 71.94 303 GLN A C 1
ATOM 2365 O O . GLN A 1 303 ? -10.422 21.797 14.18 1 71.94 303 GLN A O 1
ATOM 2370 N N . THR A 1 304 ? -12.539 21.188 14.164 1 77.19 304 THR A N 1
ATOM 2371 C CA . THR A 1 304 ? -12.969 22.578 14.273 1 77.19 304 THR A CA 1
ATOM 2372 C C . THR A 1 304 ? -12.562 23.172 15.617 1 77.19 304 THR A C 1
ATOM 2374 O O . THR A 1 304 ? -12.141 24.328 15.695 1 77.19 304 THR A O 1
ATOM 2377 N N . TRP A 1 305 ? -12.555 22.328 16.641 1 80.69 305 TRP A N 1
ATOM 2378 C CA . TRP A 1 305 ? -12.18 22.812 17.969 1 80.69 305 TRP A CA 1
ATOM 2379 C C . TRP A 1 305 ? -10.68 23.062 18.047 1 80.69 305 TRP A C 1
ATOM 2381 O O . TRP A 1 305 ? -10.242 24.031 18.688 1 80.69 305 TRP A O 1
ATOM 2391 N N . VAL A 1 306 ? -9.969 22.219 17.375 1 81.25 306 VAL A N 1
ATOM 2392 C CA . VAL A 1 306 ? -8.523 22.406 17.375 1 81.25 306 VAL A CA 1
ATOM 2393 C C . VAL A 1 306 ? -8.172 23.688 16.625 1 81.25 306 VAL A C 1
ATOM 2395 O O . VAL A 1 306 ? -7.312 24.469 17.062 1 81.25 306 VAL A O 1
ATOM 2398 N N . LEU A 1 307 ? -8.844 23.875 15.57 1 84.06 307 LEU A N 1
ATOM 2399 C CA . LEU A 1 307 ? -8.57 25.078 14.789 1 84.06 307 LEU A CA 1
ATOM 2400 C C . LEU A 1 307 ? -9.016 26.328 15.539 1 84.06 307 LEU A C 1
ATOM 2402 O O . LEU A 1 307 ? -8.344 27.359 15.492 1 84.06 307 LEU A O 1
ATOM 2406 N N . ARG A 1 308 ? -10.125 26.203 16.312 1 87.75 308 ARG A N 1
ATOM 2407 C CA . ARG A 1 308 ? -10.594 27.312 17.141 1 87.75 308 ARG A CA 1
ATOM 2408 C C . ARG A 1 308 ? -9.578 27.672 18.219 1 87.75 308 ARG A C 1
ATOM 2410 O O . ARG A 1 308 ? -9.266 28.844 18.422 1 87.75 308 ARG A O 1
ATOM 2417 N N . CYS A 1 309 ? -9.023 26.688 18.812 1 88.81 309 CYS A N 1
ATOM 2418 C CA . CYS A 1 309 ? -8.055 26.891 19.891 1 88.81 309 CYS A CA 1
ATOM 2419 C C . CYS A 1 309 ? -6.734 27.422 19.328 1 88.81 309 CYS A C 1
ATOM 2421 O O . CYS A 1 309 ? -6.141 28.344 19.906 1 88.81 309 CYS A O 1
ATOM 2423 N N . ALA A 1 310 ? -6.367 26.891 18.219 1 89.06 310 ALA A N 1
ATOM 2424 C CA . ALA A 1 310 ? -5.121 27.344 17.609 1 89.06 310 ALA A CA 1
ATOM 2425 C C . ALA A 1 310 ? -5.227 28.797 17.156 1 89.06 310 ALA A C 1
ATOM 2427 O O . ALA A 1 310 ? -4.305 29.578 17.344 1 89.06 310 ALA A O 1
ATOM 2428 N N . SER A 1 311 ? -6.324 29.078 16.484 1 91.81 311 SER A N 1
ATOM 2429 C CA . SER A 1 311 ? -6.512 30.453 16.031 1 91.81 311 SER A CA 1
ATOM 2430 C C . SER A 1 311 ? -6.59 31.422 17.219 1 91.81 311 SER A C 1
ATOM 2432 O O . SER A 1 311 ? -6.035 32.531 17.172 1 91.81 311 SER A O 1
ATOM 2434 N N . PHE A 1 312 ? -7.266 31.062 18.359 1 93 312 PHE A N 1
ATOM 2435 C CA . PHE A 1 312 ? -7.363 31.875 19.578 1 93 312 PHE A CA 1
ATOM 2436 C C . PHE A 1 312 ? -5.98 32.156 20.156 1 93 312 PHE A C 1
ATOM 2438 O O . PHE A 1 312 ? -5.637 33.312 20.422 1 93 312 PHE A O 1
ATOM 2445 N N . LEU A 1 313 ? -5.176 31.109 20.203 1 92.12 313 LEU A N 1
ATOM 2446 C CA . LEU A 1 313 ? -3.854 31.25 20.812 1 92.12 313 LEU A CA 1
ATOM 2447 C C . LEU A 1 313 ? -2.945 32.125 19.953 1 92.12 313 LEU A C 1
ATOM 2449 O O . LEU A 1 313 ? -2.186 32.938 20.469 1 92.12 313 LEU A O 1
ATOM 2453 N N . LEU A 1 314 ? -3.072 31.984 18.656 1 92.44 314 LEU A N 1
ATOM 2454 C CA . LEU A 1 314 ? -2.205 32.75 17.766 1 92.44 314 LEU A CA 1
ATOM 2455 C C . LEU A 1 314 ? -2.623 34.219 17.734 1 92.44 314 LEU A C 1
ATOM 2457 O O . LEU A 1 314 ? -1.774 35.094 17.75 1 92.44 314 LEU A O 1
ATOM 2461 N N . VAL A 1 315 ? -3.928 34.469 17.703 1 92.75 315 VAL A N 1
ATOM 2462 C CA . VAL A 1 315 ? -4.406 35.844 17.719 1 92.75 315 VAL A CA 1
ATOM 2463 C C . VAL A 1 315 ? -4.094 36.469 19.078 1 92.75 315 VAL A C 1
ATOM 2465 O O . VAL A 1 315 ? -3.699 37.625 19.141 1 92.75 315 VAL A O 1
ATOM 2468 N N . TRP A 1 316 ? -4.262 35.719 20.141 1 92.06 316 TRP A N 1
ATOM 2469 C CA . TRP A 1 316 ? -3.9 36.156 21.484 1 92.06 316 TRP A CA 1
ATOM 2470 C C . TRP A 1 316 ? -2.426 36.531 21.547 1 92.06 316 TRP A C 1
ATOM 2472 O O . TRP A 1 316 ? -2.078 37.594 22.062 1 92.06 316 TRP A O 1
ATOM 2482 N N . PHE A 1 317 ? -1.635 35.75 20.938 1 89.56 317 PHE A N 1
ATOM 2483 C CA . PHE A 1 317 ? -0.194 36 20.938 1 89.56 317 PHE A CA 1
ATOM 2484 C C . PHE A 1 317 ? 0.159 37.25 20.156 1 89.56 317 PHE A C 1
ATOM 2486 O O . PHE A 1 317 ? 0.948 38.062 20.625 1 89.56 317 PHE A O 1
ATOM 2493 N N . VAL A 1 318 ? -0.432 37.344 18.969 1 88.75 318 VAL A N 1
ATOM 2494 C CA . VAL A 1 318 ? -0.134 38.5 18.109 1 88.75 318 VAL A CA 1
ATOM 2495 C C . VAL A 1 318 ? -0.601 39.781 18.797 1 88.75 318 VAL A C 1
ATOM 2497 O O . VAL A 1 318 ? 0.107 40.781 18.781 1 88.75 318 VAL A O 1
ATOM 2500 N N . LEU A 1 319 ? -1.781 39.719 19.438 1 88.19 319 LEU A N 1
ATOM 2501 C CA . LEU A 1 319 ? -2.301 40.906 20.125 1 88.19 319 LEU A CA 1
ATOM 2502 C C . LEU A 1 319 ? -1.46 41.25 21.359 1 88.19 319 LEU A C 1
ATOM 2504 O O . LEU A 1 319 ? -1.17 42.406 21.609 1 88.19 319 LEU A O 1
ATOM 2508 N N . PHE A 1 320 ? -1.013 40.25 22.062 1 84.31 320 PHE A N 1
ATOM 2509 C CA . PHE A 1 320 ? -0.204 40.469 23.266 1 84.31 320 PHE A CA 1
ATOM 2510 C C . PHE A 1 320 ? 1.137 41.094 22.906 1 84.31 320 PHE A C 1
ATOM 2512 O O . PHE A 1 320 ? 1.557 42.062 23.547 1 84.31 320 PHE A O 1
ATOM 2519 N N . VAL A 1 321 ? 1.711 40.562 21.891 1 78.75 321 VAL A N 1
ATOM 2520 C CA . VAL A 1 321 ? 3.018 41.094 21.484 1 78.75 321 VAL A CA 1
ATOM 2521 C C . VAL A 1 321 ? 2.875 42.5 20.938 1 78.75 321 VAL A C 1
ATOM 2523 O O . VAL A 1 321 ? 3.736 43.344 21.188 1 78.75 321 VAL A O 1
ATOM 2526 N N . THR A 1 322 ? 1.77 42.781 20.297 1 81.12 322 THR A N 1
ATOM 2527 C CA . THR A 1 322 ? 1.539 44.094 19.734 1 81.12 322 THR A CA 1
ATOM 2528 C C . THR A 1 322 ? 1.325 45.125 20.844 1 81.12 322 THR A C 1
ATOM 2530 O O . THR A 1 322 ? 1.896 46.219 20.797 1 81.12 322 THR A O 1
ATOM 2533 N N . VAL A 1 323 ? 0.602 44.75 21.906 1 78.12 323 VAL A N 1
ATOM 2534 C CA . VAL A 1 323 ? 0.272 45.719 22.953 1 78.12 323 VAL A CA 1
ATOM 2535 C C . VAL A 1 323 ? 1.479 45.906 23.875 1 78.12 323 VAL A C 1
ATOM 2537 O O . VAL A 1 323 ? 1.755 47.031 24.312 1 78.12 323 VAL A O 1
ATOM 2540 N N . VAL A 1 324 ? 2.248 44.844 24.109 1 68.19 324 VAL A N 1
ATOM 2541 C CA . VAL A 1 324 ? 3.404 44.938 24.984 1 68.19 324 VAL A CA 1
ATOM 2542 C C . VAL A 1 324 ? 4.492 45.781 24.328 1 68.19 324 VAL A C 1
ATOM 2544 O O . VAL A 1 324 ? 5.246 46.469 25 1 68.19 324 VAL A O 1
ATOM 2547 N N . THR A 1 325 ? 4.477 45.594 23.062 1 65.06 325 THR A N 1
ATOM 2548 C CA . THR A 1 325 ? 5.488 46.375 22.359 1 65.06 325 THR A CA 1
ATOM 2549 C C . THR A 1 325 ? 5.066 47.844 22.25 1 65.06 325 THR A C 1
ATOM 2551 O O . THR A 1 325 ? 5.91 48.719 22.109 1 65.06 325 THR A O 1
ATOM 2554 N N . CYS A 1 326 ? 3.582 47.906 22.266 1 62.84 326 CYS A N 1
ATOM 2555 C CA . CYS A 1 326 ? 3.098 49.281 22.219 1 62.84 326 CYS A CA 1
ATOM 2556 C C . CYS A 1 326 ? 3.135 49.906 23.609 1 62.84 326 CYS A C 1
ATOM 2558 O O . CYS A 1 326 ? 2.865 49.25 24.609 1 62.84 326 CYS A O 1
ATOM 2560 N N . ASN A 1 327 ? 4.188 50.625 24.016 1 56.47 327 ASN A N 1
ATOM 2561 C CA . ASN A 1 327 ? 4.539 51.344 25.234 1 56.47 327 ASN A CA 1
ATOM 2562 C C . ASN A 1 327 ? 3.318 51.594 26.109 1 56.47 327 ASN A C 1
ATOM 2564 O O . ASN A 1 327 ? 2.604 52.594 25.938 1 56.47 327 ASN A O 1
ATOM 2568 N N . THR A 1 328 ? 2.711 50.531 26.688 1 58.62 328 THR A N 1
ATOM 2569 C CA . THR A 1 328 ? 1.554 50.781 27.531 1 58.62 328 THR A CA 1
ATOM 2570 C C . THR A 1 328 ? 1.951 50.781 29 1 58.62 328 THR A C 1
ATOM 2572 O O . THR A 1 328 ? 2.939 50.125 29.391 1 58.62 328 THR A O 1
ATOM 2575 N N . SER A 1 329 ? 1.563 51.781 29.734 1 65.12 329 SER A N 1
ATOM 2576 C CA . SER A 1 329 ? 1.845 51.969 31.156 1 65.12 329 SER A CA 1
ATOM 2577 C C . SER A 1 329 ? 1.132 50.906 32 1 65.12 329 SER A C 1
ATOM 2579 O O . SER A 1 329 ? 1.315 50.844 33.219 1 65.12 329 SER A O 1
ATOM 2581 N N . LYS A 1 330 ? 0.439 49.969 31.359 1 68.19 330 LYS A N 1
ATOM 2582 C CA . LYS A 1 330 ? -0.352 49.031 32.125 1 68.19 330 LYS A CA 1
ATOM 2583 C C . LYS A 1 330 ? 0.467 47.781 32.469 1 68.19 330 LYS A C 1
ATOM 2585 O O . LYS A 1 330 ? 1.517 47.531 31.875 1 68.19 330 LYS A O 1
ATOM 2590 N N . THR A 1 331 ? 0.035 47.125 33.625 1 68.62 331 THR A N 1
ATOM 2591 C CA . THR A 1 331 ? 0.726 45.906 34.062 1 68.62 331 THR A CA 1
ATOM 2592 C C . THR A 1 331 ? 0.604 44.781 33.062 1 68.62 331 THR A C 1
ATOM 2594 O O . THR A 1 331 ? -0.366 44.75 32.281 1 68.62 331 THR A O 1
ATOM 2597 N N . CYS A 1 332 ? 1.681 44.062 32.875 1 73.88 332 CYS A N 1
ATOM 2598 C CA . CYS A 1 332 ? 1.772 42.969 31.906 1 73.88 332 CYS A CA 1
ATOM 2599 C C . CYS A 1 332 ? 0.616 42 32.062 1 73.88 332 CYS A C 1
ATOM 2601 O O . CYS A 1 332 ? 0.084 41.469 31.094 1 73.88 332 CYS A O 1
ATOM 2603 N N . CYS A 1 333 ? 0.166 41.812 33.281 1 77.88 333 CYS A N 1
ATOM 2604 C CA . CYS A 1 333 ? -0.909 40.875 33.562 1 77.88 333 CYS A CA 1
ATOM 2605 C C . CYS A 1 333 ? -2.23 41.375 33 1 77.88 333 CYS A C 1
ATOM 2607 O O . CYS A 1 333 ? -2.99 40.594 32.406 1 77.88 333 CYS A O 1
ATOM 2609 N N . VAL A 1 334 ? -2.441 42.625 33.094 1 79.12 334 VAL A N 1
ATOM 2610 C CA . VAL A 1 334 ? -3.693 43.188 32.594 1 79.12 334 VAL A CA 1
ATOM 2611 C C . VAL A 1 334 ? -3.688 43.188 31.078 1 79.12 334 VAL A C 1
ATOM 2613 O O . VAL A 1 334 ? -4.711 42.906 30.453 1 79.12 334 VAL A O 1
ATOM 2616 N N . VAL A 1 335 ? -2.527 43.406 30.516 1 81.5 335 VAL A N 1
ATOM 2617 C CA . VAL A 1 335 ? -2.424 43.406 29.062 1 81.5 335 VAL A CA 1
ATOM 2618 C C . VAL A 1 335 ? -2.633 41.969 28.531 1 81.5 335 VAL A C 1
ATOM 2620 O O . VAL A 1 335 ? -3.283 41.781 27.5 1 81.5 335 VAL A O 1
ATOM 2623 N N . PHE A 1 336 ? -2.098 41 29.344 1 85.88 336 PHE A N 1
ATOM 2624 C CA . PHE A 1 336 ? -2.246 39.625 28.953 1 85.88 336 PHE A CA 1
ATOM 2625 C C . PHE A 1 336 ? -3.711 39.188 28.969 1 85.88 336 PHE A C 1
ATOM 2627 O O . PHE A 1 336 ? -4.207 38.594 28.016 1 85.88 336 PHE A O 1
ATOM 2634 N N . LEU A 1 337 ? -4.402 39.594 29.953 1 86.94 337 LEU A N 1
ATOM 2635 C CA . LEU A 1 337 ? -5.805 39.219 30.109 1 86.94 337 LEU A CA 1
ATOM 2636 C C . LEU A 1 337 ? -6.676 39.969 29.094 1 86.94 337 LEU A C 1
ATOM 2638 O O . LEU A 1 337 ? -7.59 39.375 28.516 1 86.94 337 LEU A O 1
ATOM 2642 N N . ASN A 1 338 ? -6.34 41.219 28.906 1 88.31 338 ASN A N 1
ATOM 2643 C CA . ASN A 1 338 ? -7.129 42 27.969 1 88.31 338 ASN A CA 1
ATOM 2644 C C . ASN A 1 338 ? -6.93 41.531 26.531 1 88.31 338 ASN A C 1
ATOM 2646 O O . ASN A 1 338 ? -7.883 41.531 25.75 1 88.31 338 ASN A O 1
ATOM 2650 N N . SER A 1 339 ? -5.742 41.156 26.219 1 88.88 339 SER A N 1
ATOM 2651 C CA . SER A 1 339 ? -5.484 40.656 24.875 1 88.88 339 SER A CA 1
ATOM 2652 C C . SER A 1 339 ? -6.207 39.344 24.625 1 88.88 339 SER A C 1
ATOM 2654 O O . SER A 1 339 ? -6.676 39.062 23.516 1 88.88 339 SER A O 1
ATOM 2656 N N . GLY A 1 340 ? -6.289 38.531 25.656 1 91.88 340 GLY A N 1
ATOM 2657 C CA . GLY A 1 340 ? -7.016 37.281 25.547 1 91.88 340 GLY A CA 1
ATOM 2658 C C . GLY A 1 340 ? -8.508 37.469 25.344 1 91.88 340 GLY A C 1
ATOM 2659 O O . GLY A 1 340 ? -9.117 36.781 24.516 1 91.88 340 GLY A O 1
ATOM 2660 N N . LEU A 1 341 ? -9.016 38.406 26.062 1 92.62 341 LEU A N 1
ATOM 2661 C CA . LEU A 1 341 ? -10.445 38.688 25.953 1 92.62 341 LEU A CA 1
ATOM 2662 C C . LEU A 1 341 ? -10.773 39.281 24.578 1 92.62 341 LEU A C 1
ATOM 2664 O O . LEU A 1 341 ? -11.805 38.938 23.984 1 92.62 341 LEU A O 1
ATOM 2668 N N . PHE A 1 342 ? -9.922 40.094 24.094 1 92.19 342 PHE A N 1
ATOM 2669 C CA . PHE A 1 342 ? -10.141 40.656 22.766 1 92.19 342 PHE A CA 1
ATOM 2670 C C . PHE A 1 342 ? -10 39.594 21.688 1 92.19 342 PHE A C 1
ATOM 2672 O O . PHE A 1 342 ? -10.742 39.594 20.703 1 92.19 342 PHE A O 1
ATOM 2679 N N . ALA A 1 343 ? -9.023 38.719 21.875 1 93.12 343 ALA A N 1
ATOM 2680 C CA . ALA A 1 343 ? -8.867 37.594 20.938 1 93.12 343 ALA A CA 1
ATOM 2681 C C . ALA A 1 343 ? -10.117 36.719 20.906 1 93.12 343 ALA A C 1
ATOM 2683 O O . ALA A 1 343 ? -10.578 36.312 19.844 1 93.12 343 ALA A O 1
ATOM 2684 N N . LEU A 1 344 ? -10.633 36.5 22.047 1 93.38 344 LEU A N 1
ATOM 2685 C CA . LEU A 1 344 ? -11.852 35.688 22.141 1 93.38 344 LEU A CA 1
ATOM 2686 C C . LEU A 1 344 ? -13.008 36.406 21.453 1 93.38 344 LEU A C 1
ATOM 2688 O O . LEU A 1 344 ? -13.82 35.75 20.766 1 93.38 344 LEU A O 1
ATOM 2692 N N . SER A 1 345 ? -13.086 37.688 21.625 1 93.38 345 SER A N 1
ATOM 2693 C CA . SER A 1 345 ? -14.148 38.469 21 1 93.38 345 SER A CA 1
ATOM 2694 C C . SER A 1 345 ? -14.031 38.438 19.484 1 93.38 345 SER A C 1
ATOM 2696 O O . SER A 1 345 ? -15.039 38.312 18.781 1 93.38 345 SER A O 1
ATOM 2698 N N . ILE A 1 346 ? -12.828 38.5 18.969 1 92.38 346 ILE A N 1
ATOM 2699 C CA . ILE A 1 346 ? -12.609 38.5 17.531 1 92.38 346 ILE A CA 1
ATOM 2700 C C . ILE A 1 346 ? -13.016 37.125 16.953 1 92.38 346 ILE A C 1
ATOM 2702 O O . ILE A 1 346 ? -13.727 37.062 15.945 1 92.38 346 ILE A O 1
ATOM 2706 N N . ILE A 1 347 ? -12.594 36.094 17.625 1 93.75 347 ILE A N 1
ATOM 2707 C CA . ILE A 1 347 ? -12.859 34.75 17.125 1 93.75 347 ILE A CA 1
ATOM 2708 C C . ILE A 1 347 ? -14.367 34.5 17.172 1 93.75 347 ILE A C 1
ATOM 2710 O O . ILE A 1 347 ? -14.938 34 16.188 1 93.75 347 ILE A O 1
ATOM 2714 N N . THR A 1 348 ? -14.961 34.812 18.281 1 92.75 348 THR A N 1
ATOM 2715 C CA . THR A 1 348 ? -16.391 34.562 18.422 1 92.75 348 THR A CA 1
ATOM 2716 C C . THR A 1 348 ? -17.188 35.5 17.5 1 92.75 348 THR A C 1
ATOM 2718 O O . THR A 1 348 ? -18.219 35.094 16.953 1 92.75 348 THR A O 1
ATOM 2721 N N . GLY A 1 349 ? -16.797 36.656 17.328 1 92.5 349 GLY A N 1
ATOM 2722 C CA . GLY A 1 349 ? -17.453 37.594 16.438 1 92.5 349 GLY A CA 1
ATOM 2723 C C . GLY A 1 349 ? -17.422 37.156 14.984 1 92.5 349 GLY A C 1
ATOM 2724 O O . GLY A 1 349 ? -18.438 37.156 14.297 1 92.5 349 GLY A O 1
ATOM 2725 N N . LEU A 1 350 ? -16.266 36.719 14.562 1 92.94 350 LEU A N 1
ATOM 2726 C CA . LEU A 1 350 ? -16.109 36.25 13.188 1 92.94 350 LEU A CA 1
ATOM 2727 C C . LEU A 1 350 ? -16.844 34.938 12.977 1 92.94 350 LEU A C 1
ATOM 2729 O O . LEU A 1 350 ? -17.438 34.719 11.914 1 92.94 350 LEU A O 1
ATOM 2733 N N . ALA A 1 351 ? -16.781 34.062 13.93 1 90.75 351 ALA A N 1
ATOM 2734 C CA . ALA A 1 351 ? -17.531 32.844 13.844 1 90.75 351 ALA A CA 1
ATOM 2735 C C . ALA A 1 351 ? -19.031 33.094 13.734 1 90.75 351 ALA A C 1
ATOM 2737 O O . ALA A 1 351 ? -19.75 32.438 13 1 90.75 351 ALA A O 1
ATOM 2738 N N . GLY A 1 352 ? -19.469 34.094 14.461 1 90.31 352 GLY A N 1
ATOM 2739 C CA . GLY A 1 352 ? -20.859 34.5 14.398 1 90.31 352 GLY A CA 1
ATOM 2740 C C . GLY A 1 352 ? -21.281 35 13.039 1 90.31 352 GLY A C 1
ATOM 2741 O O . GLY A 1 352 ? -22.406 34.75 12.586 1 90.31 352 GLY A O 1
ATOM 2742 N N . LEU A 1 353 ? -20.391 35.625 12.398 1 91.31 353 LEU A N 1
ATOM 2743 C CA . LEU A 1 353 ? -20.672 36.125 11.062 1 91.31 353 LEU A CA 1
ATOM 2744 C C . LEU A 1 353 ? -20.875 35 10.078 1 91.31 353 LEU A C 1
ATOM 2746 O O . LEU A 1 353 ? -21.719 35.062 9.188 1 91.31 353 LEU A O 1
ATOM 2750 N N . VAL A 1 354 ? -20.172 33.938 10.273 1 88.88 354 VAL A N 1
ATOM 2751 C CA . VAL A 1 354 ? -20.312 32.781 9.406 1 88.88 354 VAL A CA 1
ATOM 2752 C C . VAL A 1 354 ? -21.625 32.062 9.695 1 88.88 354 VAL A C 1
ATOM 2754 O O . VAL A 1 354 ? -22.344 31.672 8.766 1 88.88 354 VAL A O 1
ATOM 2757 N N . TRP A 1 355 ? -21.922 32.031 10.953 1 88.19 355 TRP A N 1
ATOM 2758 C CA . TRP A 1 355 ? -23.109 31.297 11.352 1 88.19 355 TRP A CA 1
ATOM 2759 C C . TRP A 1 355 ? -24.375 32.094 11.039 1 88.19 355 TRP A C 1
ATOM 2761 O O . TRP A 1 355 ? -25.469 31.547 11.008 1 88.19 355 TRP A O 1
ATOM 2771 N N . TRP A 1 356 ? -24.234 33.375 10.75 1 88.25 356 TRP A N 1
ATOM 2772 C CA . TRP A 1 356 ? -25.375 34.25 10.461 1 88.25 356 TRP A CA 1
ATOM 2773 C C . TRP A 1 356 ? -26.125 33.75 9.227 1 88.25 356 TRP A C 1
ATOM 2775 O O . TRP A 1 356 ? -27.359 33.812 9.18 1 88.25 356 TRP A O 1
ATOM 2785 N N . ARG A 1 357 ? -25.5 33.094 8.312 1 85.75 357 ARG A N 1
ATOM 2786 C CA . ARG A 1 357 ? -26.109 32.656 7.062 1 85.75 357 ARG A CA 1
ATOM 2787 C C . ARG A 1 357 ? -26.844 31.328 7.27 1 85.75 357 ARG A C 1
ATOM 2789 O O . ARG A 1 357 ? -27.766 31.016 6.516 1 85.75 357 ARG A O 1
ATOM 2796 N N . PHE A 1 358 ? -26.547 30.672 8.359 1 84.25 358 PHE A N 1
ATOM 2797 C CA . PHE A 1 358 ? -27.094 29.328 8.492 1 84.25 358 PHE A CA 1
ATOM 2798 C C . PHE A 1 358 ? -28.094 29.266 9.641 1 84.25 358 PHE A C 1
ATOM 2800 O O . PHE A 1 358 ? -29.203 28.75 9.477 1 84.25 358 PHE A O 1
ATOM 2807 N N . ASP A 1 359 ? -27.688 29.781 10.758 1 83.94 359 ASP A N 1
ATOM 2808 C CA . ASP A 1 359 ? -28.531 29.75 11.953 1 83.94 359 ASP A CA 1
ATOM 2809 C C . ASP A 1 359 ? -28.422 31.062 12.742 1 83.94 359 ASP A C 1
ATOM 2811 O O . ASP A 1 359 ? -27.391 31.328 13.359 1 83.94 359 ASP A O 1
ATOM 2815 N N . ILE A 1 360 ? -29.438 31.734 12.82 1 86.56 360 ILE A N 1
ATOM 2816 C CA . ILE A 1 360 ? -29.453 33.062 13.43 1 86.56 360 ILE A CA 1
ATOM 2817 C C . ILE A 1 360 ? -29.344 32.938 14.953 1 86.56 360 ILE A C 1
ATOM 2819 O O . ILE A 1 360 ? -28.781 33.812 15.617 1 86.56 360 ILE A O 1
ATOM 2823 N N . VAL A 1 361 ? -29.812 31.812 15.477 1 85.69 361 VAL A N 1
ATOM 2824 C CA . VAL A 1 361 ? -29.781 31.641 16.922 1 85.69 361 VAL A CA 1
ATOM 2825 C C . VAL A 1 361 ? -28.344 31.438 17.391 1 85.69 361 VAL A C 1
ATOM 2827 O O . VAL A 1 361 ? -27.906 32.062 18.375 1 85.69 361 VAL A O 1
ATOM 2830 N N . VAL A 1 362 ? -27.672 30.609 16.656 1 86.62 362 VAL A N 1
ATOM 2831 C CA . VAL A 1 362 ? -26.281 30.359 17.016 1 86.62 362 VAL A CA 1
ATOM 2832 C C . VAL A 1 362 ? -25.453 31.609 16.781 1 86.62 362 VAL A C 1
ATOM 2834 O O . VAL A 1 362 ? -24.594 31.953 17.609 1 86.62 362 VAL A O 1
ATOM 2837 N N . ALA A 1 363 ? -25.734 32.281 15.75 1 90.56 363 ALA A N 1
ATOM 2838 C CA . ALA A 1 363 ? -25 33.531 15.438 1 90.56 363 ALA A CA 1
ATOM 2839 C C . ALA A 1 363 ? -25.203 34.562 16.516 1 90.56 363 ALA A C 1
ATOM 2841 O O . ALA A 1 363 ? -24.25 35.188 16.984 1 90.56 363 ALA A O 1
ATOM 2842 N N . THR A 1 364 ? -26.422 34.75 17 1 91.44 364 THR A N 1
ATOM 2843 C CA . THR A 1 364 ? -26.734 35.75 18 1 91.44 364 THR A CA 1
ATOM 2844 C C . THR A 1 364 ? -26.094 35.375 19.344 1 91.44 364 THR A C 1
ATOM 2846 O O . THR A 1 364 ? -25.594 36.25 20.062 1 91.44 364 THR A O 1
ATOM 2849 N N . SER A 1 365 ? -26.109 34.125 19.625 1 91 365 SER A N 1
ATOM 2850 C CA . SER A 1 365 ? -25.469 33.719 20.859 1 91 365 SER A CA 1
ATOM 2851 C C . SER A 1 365 ? -23.969 34 20.844 1 91 365 SER A C 1
ATOM 2853 O O . SER A 1 365 ? -23.406 34.438 21.844 1 91 365 SER A O 1
ATOM 2855 N N . LEU A 1 366 ? -23.422 33.75 19.688 1 92 366 LEU A N 1
ATOM 2856 C CA . LEU A 1 366 ? -21.984 34 19.562 1 92 366 LEU A CA 1
ATOM 2857 C C . LEU A 1 366 ? -21.703 35.5 19.641 1 92 366 LEU A C 1
ATOM 2859 O O . LEU A 1 366 ? -20.688 35.906 20.219 1 92 366 LEU A O 1
ATOM 2863 N N . TRP A 1 367 ? -22.547 36.25 19.109 1 92.5 367 TRP A N 1
ATOM 2864 C CA . TRP A 1 367 ? -22.359 37.719 19.172 1 92.5 367 TRP A CA 1
ATOM 2865 C C . TRP A 1 367 ? -22.547 38.219 20.594 1 92.5 367 TRP A C 1
ATOM 2867 O O . TRP A 1 367 ? -21.891 39.188 21 1 92.5 367 TRP A O 1
ATOM 2877 N N . VAL A 1 368 ? -23.375 37.625 21.344 1 93.5 368 VAL A N 1
ATOM 2878 C CA . VAL A 1 368 ? -23.562 38 22.75 1 93.5 368 VAL A CA 1
ATOM 2879 C C . VAL A 1 368 ? -22.297 37.656 23.547 1 93.5 368 VAL A C 1
ATOM 2881 O O . VAL A 1 368 ? -21.828 38.469 24.328 1 93.5 368 VAL A O 1
ATOM 2884 N N . ILE A 1 369 ? -21.766 36.562 23.25 1 92.12 369 ILE A N 1
ATOM 2885 C CA . ILE A 1 369 ? -20.531 36.156 23.922 1 92.12 369 ILE A CA 1
ATOM 2886 C C . ILE A 1 369 ? -19.406 37.125 23.547 1 92.12 369 ILE A C 1
ATOM 2888 O O . ILE A 1 369 ? -18.625 37.531 24.406 1 92.12 369 ILE A O 1
ATOM 2892 N N . SER A 1 370 ? -19.391 37.406 22.266 1 93.56 370 SER A N 1
ATOM 2893 C CA . SER A 1 370 ? -18.391 38.375 21.797 1 93.56 370 SER A CA 1
ATOM 2894 C C . SER A 1 370 ? -18.531 39.719 22.484 1 93.56 370 SER A C 1
ATOM 2896 O O . SER A 1 370 ? -17.547 40.312 22.922 1 93.56 370 SER A O 1
ATOM 2898 N N . SER A 1 371 ? -19.719 40.219 22.703 1 93.81 371 SER A N 1
ATOM 2899 C CA . SER A 1 371 ? -19.969 41.531 23.328 1 93.81 371 SER A CA 1
ATOM 2900 C C . SER A 1 371 ? -19.625 41.5 24.812 1 93.81 371 SER A C 1
ATOM 2902 O O . SER A 1 371 ? -19.047 42.469 25.344 1 93.81 371 SER A O 1
ATOM 2904 N N . VAL A 1 372 ? -19.938 40.406 25.422 1 93.12 372 VAL A N 1
ATOM 2905 C CA . VAL A 1 372 ? -19.609 40.281 26.844 1 93.12 372 VAL A CA 1
ATOM 2906 C C . VAL A 1 372 ? -18.094 40.281 27.031 1 93.12 372 VAL A C 1
ATOM 2908 O O . VAL A 1 372 ? -17.594 40.875 27.969 1 93.12 372 VAL A O 1
ATOM 2911 N N . ALA A 1 373 ? -17.391 39.656 26.109 1 92.31 373 ALA A N 1
ATOM 2912 C CA . ALA A 1 373 ? -15.938 39.594 26.188 1 92.31 373 ALA A CA 1
ATOM 2913 C C . ALA A 1 373 ? -15.328 40.969 26 1 92.31 373 ALA A C 1
ATOM 2915 O O . ALA A 1 373 ? -14.375 41.344 26.688 1 92.31 373 ALA A O 1
ATOM 2916 N N . VAL A 1 374 ? -15.914 41.75 25.156 1 91.19 374 VAL A N 1
ATOM 2917 C CA . VAL A 1 374 ? -15.422 43.094 24.922 1 91.19 374 VAL A CA 1
ATOM 2918 C C . VAL A 1 374 ? -15.68 43.969 26.141 1 91.19 374 VAL A C 1
ATOM 2920 O O . VAL A 1 374 ? -14.812 44.719 26.562 1 91.19 374 VAL A O 1
ATOM 2923 N N . VAL A 1 375 ? -16.859 43.812 26.781 1 91.69 375 VAL A N 1
ATOM 2924 C CA . VAL A 1 375 ? -17.219 44.594 27.969 1 91.69 375 VAL A CA 1
ATOM 2925 C C . VAL A 1 375 ? -16.281 44.219 29.125 1 91.69 375 VAL A C 1
ATOM 2927 O O . VAL A 1 375 ? -15.789 45.0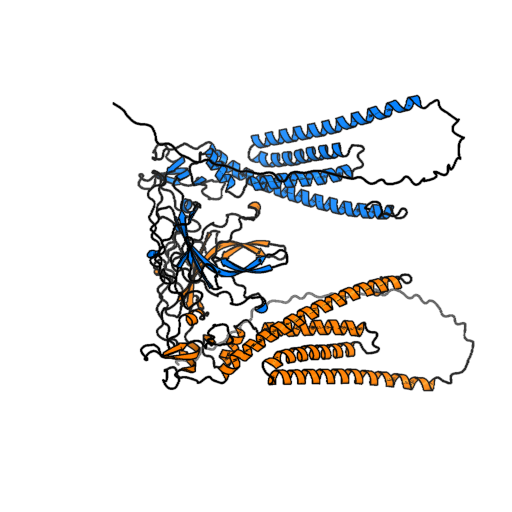94 29.828 1 91.69 375 VAL A O 1
ATOM 2930 N N . LEU A 1 376 ? -15.984 43 29.203 1 89.94 376 LEU A N 1
ATOM 2931 C CA . LEU A 1 376 ? -15.086 42.531 30.266 1 89.94 376 LEU A CA 1
ATOM 2932 C C . LEU A 1 376 ? -13.664 43.062 30.031 1 89.94 376 LEU A C 1
ATOM 2934 O O . LEU A 1 376 ? -12.961 43.406 30.984 1 89.94 376 LEU A O 1
ATOM 2938 N N . ALA A 1 377 ? -13.297 43.125 28.781 1 88.31 377 ALA A N 1
ATOM 2939 C CA . ALA A 1 377 ? -11.969 43.625 28.453 1 88.31 377 ALA A CA 1
ATOM 2940 C C . ALA A 1 377 ? -11.852 45.094 28.781 1 88.31 377 ALA A C 1
ATOM 2942 O O . ALA A 1 377 ? -10.844 45.562 29.328 1 88.31 377 ALA A O 1
ATOM 2943 N N . ILE A 1 378 ? -12.938 45.844 28.531 1 86.25 378 ILE A N 1
ATOM 2944 C CA . ILE A 1 378 ? -12.953 47.281 28.797 1 86.25 378 ILE A CA 1
ATOM 2945 C C . ILE A 1 378 ? -12.961 47.531 30.312 1 86.25 378 ILE A C 1
ATOM 2947 O O . ILE A 1 378 ? -12.242 48.406 30.812 1 86.25 378 ILE A O 1
ATOM 2951 N N . VAL A 1 379 ? -13.688 46.75 31.062 1 83.88 379 VAL A N 1
ATOM 2952 C CA . VAL A 1 379 ? -13.773 46.875 32.5 1 83.88 379 VAL A CA 1
ATOM 2953 C C . VAL A 1 379 ? -12.422 46.531 33.125 1 83.88 379 VAL A C 1
ATOM 2955 O O . VAL A 1 379 ? -11.961 47.219 34.062 1 83.88 379 VAL A O 1
ATOM 2958 N N . ALA A 1 380 ? -11.766 45.531 32.594 1 81.44 380 ALA A N 1
ATOM 2959 C CA . ALA A 1 380 ? -10.461 45.125 33.125 1 81.44 380 ALA A CA 1
ATOM 2960 C C . ALA A 1 380 ? -9.414 46.188 32.844 1 81.44 380 ALA A C 1
ATOM 2962 O O . ALA A 1 380 ? -8.539 46.469 33.688 1 81.44 380 ALA A O 1
ATOM 2963 N N . TRP A 1 381 ? -9.609 46.844 31.766 1 81.12 381 TRP A N 1
ATOM 2964 C CA . TRP A 1 381 ? -8.68 47.906 31.391 1 81.12 381 TRP A CA 1
ATOM 2965 C C . TRP A 1 381 ? -8.891 49.125 32.25 1 81.12 381 TRP A C 1
ATOM 2967 O O . TRP A 1 381 ? -7.922 49.75 32.688 1 81.12 381 TRP A O 1
ATOM 2977 N N . MET A 1 382 ? -10.141 49.406 32.656 1 79.75 382 MET A N 1
ATOM 2978 C CA . MET A 1 382 ? -10.461 50.562 33.469 1 79.75 382 MET A CA 1
ATOM 2979 C C . MET A 1 382 ? -10.102 50.344 34.938 1 79.75 382 MET A C 1
ATOM 2981 O O . MET A 1 382 ? -9.703 51.281 35.656 1 79.75 382 MET A O 1
ATOM 2985 N N . TRP A 1 383 ? -10.258 49.219 35.344 1 71.06 383 TRP A N 1
ATOM 2986 C CA . TRP A 1 383 ? -9.953 48.875 36.75 1 71.06 383 TRP A CA 1
ATOM 2987 C C . TRP A 1 383 ? -8.469 49.031 37.031 1 71.06 383 TRP A C 1
ATOM 2989 O O . TRP A 1 383 ? -8.078 49.531 38.094 1 71.06 383 TRP A O 1
ATOM 2999 N N . ASP A 1 384 ? -7.574 48.75 36.125 1 65.44 384 ASP A N 1
ATOM 3000 C CA . ASP A 1 384 ? -6.137 48.875 36.344 1 65.44 384 ASP A CA 1
ATOM 3001 C C . ASP A 1 384 ? -5.699 50.344 36.281 1 65.44 384 ASP A C 1
ATOM 3003 O O . ASP A 1 384 ? -4.785 50.75 37 1 65.44 384 ASP A O 1
ATOM 3007 N N . SER A 1 385 ? -6.352 51.156 35.562 1 63 385 SER A N 1
ATOM 3008 C CA . SER A 1 385 ? -6 52.562 35.5 1 63 385 SER A CA 1
ATOM 3009 C C . SER A 1 385 ? -6.355 53.281 36.781 1 63 385 SER A C 1
ATOM 3011 O O . SER A 1 385 ? -5.641 54.188 37.219 1 63 385 SER A O 1
ATOM 3013 N N . ASN A 1 386 ? -7.348 52.875 37.406 1 57.97 386 ASN A N 1
ATOM 3014 C CA . ASN A 1 386 ? -7.746 53.531 38.656 1 57.97 386 ASN A CA 1
ATOM 3015 C C . ASN A 1 386 ? -6.848 53.125 39.812 1 57.97 386 ASN A C 1
ATOM 3017 O O . ASN A 1 386 ? -6.613 53.906 40.75 1 57.97 386 ASN A O 1
ATOM 3021 N N . THR A 1 387 ? -6.344 52 39.719 1 53.72 387 THR A N 1
ATOM 3022 C CA . THR A 1 387 ? -5.535 51.594 40.844 1 53.72 387 THR A CA 1
ATOM 3023 C C . THR A 1 387 ? -4.152 52.25 40.781 1 53.72 387 THR A C 1
ATOM 3025 O O . THR A 1 387 ? -3.518 52.469 41.812 1 53.72 387 THR A O 1
ATOM 3028 N N . ASN A 1 388 ? -3.639 52.594 39.688 1 50.69 388 ASN A N 1
ATOM 3029 C CA . ASN A 1 388 ? -2.318 53.219 39.625 1 50.69 388 ASN A CA 1
ATOM 3030 C C . ASN A 1 388 ? -2.396 54.719 39.844 1 50.69 388 ASN A C 1
ATOM 3032 O O . ASN A 1 388 ? -1.389 55.344 40.156 1 50.69 388 ASN A O 1
ATOM 3036 N N . GLY A 1 389 ? -3.471 55.438 39.656 1 46.59 389 GLY A N 1
ATOM 3037 C CA . GLY A 1 389 ? -3.57 56.844 39.938 1 46.59 389 GLY A CA 1
ATOM 3038 C C . GLY A 1 389 ? -3.561 57.156 41.438 1 46.59 389 GLY A C 1
ATOM 3039 O O . GLY A 1 389 ? -3.17 58.25 41.875 1 46.59 389 GLY A O 1
ATOM 3040 N N . SER A 1 390 ? -4.148 56.406 42.25 1 45.28 390 SER A N 1
ATOM 3041 C CA . SER A 1 390 ? -4.219 56.781 43.656 1 45.28 390 SER A CA 1
ATOM 3042 C C . SER A 1 390 ? -2.861 56.625 44.344 1 45.28 390 SER A C 1
ATOM 3044 O O . SER A 1 390 ? -2.672 57.062 45.469 1 45.28 390 SER A O 1
ATOM 3046 N N . ARG A 1 391 ? -1.926 55.969 43.75 1 45.97 391 ARG A N 1
ATOM 3047 C CA . ARG A 1 391 ? -0.664 55.844 44.469 1 45.97 391 ARG A CA 1
ATOM 3048 C C . ARG A 1 391 ? 0.186 57.094 44.344 1 45.97 391 ARG A C 1
ATOM 3050 O O . ARG A 1 391 ? 1.001 57.406 45.188 1 45.97 391 ARG A O 1
ATOM 3057 N N . GLY A 1 392 ? 0.024 57.906 43.25 1 40.91 392 GLY A N 1
ATOM 3058 C CA . GLY A 1 392 ? 0.938 59.031 43.062 1 40.91 392 GLY A CA 1
ATOM 3059 C C . GLY A 1 392 ? 0.578 60.219 43.938 1 40.91 392 GLY A C 1
ATOM 3060 O O . GLY A 1 392 ? 1.362 61.156 44.062 1 40.91 392 GLY A O 1
ATOM 3061 N N . SER A 1 393 ? -0.66 60.375 44.25 1 40.12 393 SER A N 1
ATOM 3062 C CA . SER A 1 393 ? -0.957 61.688 44.844 1 40.12 393 SER A CA 1
ATOM 3063 C C . SER A 1 393 ? -0.425 61.812 46.25 1 40.12 393 SER A C 1
ATOM 3065 O O . SER A 1 393 ? -0.365 62.906 46.812 1 40.12 393 SER A O 1
ATOM 3067 N N . ASN A 1 394 ? -0.271 60.719 46.938 1 37.44 394 ASN A N 1
ATOM 3068 C CA . ASN A 1 394 ? -0.063 60.969 48.344 1 37.44 394 ASN A CA 1
ATOM 3069 C C . ASN A 1 394 ? 1.372 61.406 48.625 1 37.44 394 ASN A C 1
ATOM 3071 O O . ASN A 1 394 ? 1.744 61.625 49.781 1 37.44 394 ASN A O 1
ATOM 3075 N N . ARG A 1 395 ? 2.314 61.188 47.625 1 37.44 395 ARG A N 1
ATOM 3076 C CA . ARG A 1 395 ? 3.668 61.375 48.125 1 37.44 395 ARG A CA 1
ATOM 3077 C C . ARG A 1 395 ? 4.051 62.844 48.125 1 37.44 395 ARG A C 1
ATOM 3079 O O . ARG A 1 395 ? 5.156 63.219 48.562 1 37.44 395 ARG A O 1
ATOM 3086 N N . ARG A 1 396 ? 3.318 63.719 47.469 1 38.09 396 ARG A N 1
ATOM 3087 C CA . ARG A 1 396 ? 3.984 65 47.375 1 38.09 396 ARG A CA 1
ATOM 3088 C C . ARG A 1 396 ? 4.008 65.75 48.719 1 38.09 396 ARG A C 1
ATOM 3090 O O . ARG A 1 396 ? 4.68 66.75 48.844 1 38.09 396 ARG A O 1
ATOM 3097 N N . GLN A 1 397 ? 3.107 65.375 49.562 1 33.12 397 GLN A N 1
ATOM 3098 C CA . GLN A 1 397 ? 3.018 66.5 50.5 1 33.12 397 GLN A CA 1
ATOM 3099 C C . GLN A 1 397 ? 4.199 66.5 51.438 1 33.12 397 GLN A C 1
ATOM 3101 O O . GLN A 1 397 ? 4.469 67.5 52.094 1 33.12 397 GLN A O 1
ATOM 3106 N N . SER A 1 398 ? 4.746 65.25 51.781 1 32.53 398 SER A N 1
ATOM 3107 C CA . SER A 1 398 ? 5.434 65.375 53.062 1 32.53 398 SER A CA 1
ATOM 3108 C C . SER A 1 398 ? 6.852 65.938 52.875 1 32.53 398 SER A C 1
ATOM 3110 O O . SER A 1 398 ? 7.652 65.938 53.812 1 32.53 398 SER A O 1
ATOM 3112 N N . GLY A 1 399 ? 7.367 66.062 51.625 1 30.86 399 GLY A N 1
ATOM 3113 C CA . GLY A 1 399 ? 8.805 66.188 51.469 1 30.86 399 GLY A CA 1
ATOM 3114 C C . GLY A 1 399 ? 9.375 67.5 52.031 1 30.86 399 GLY A C 1
ATOM 3115 O O . GLY A 1 399 ? 10.508 67.875 51.75 1 30.86 399 GLY A O 1
ATOM 3116 N N . ASN A 1 400 ? 8.539 68.312 52.688 1 27.59 400 ASN A N 1
ATOM 3117 C CA . ASN A 1 400 ? 9.25 69.562 52.812 1 27.59 400 ASN A CA 1
ATOM 3118 C C . ASN A 1 400 ? 10.523 69.438 53.625 1 27.59 400 ASN A C 1
ATOM 3120 O O . ASN A 1 400 ? 11.43 70.25 53.531 1 27.59 400 ASN A O 1
ATOM 3124 N N . SER A 1 401 ? 10.43 68.75 54.844 1 27.92 401 SER A N 1
ATOM 3125 C CA . SER A 1 401 ? 11.18 69.438 55.906 1 27.92 401 SER A CA 1
ATOM 3126 C C . SER A 1 401 ? 12.656 69.062 55.844 1 27.92 401 SER A C 1
ATOM 3128 O O . SER A 1 401 ? 13.508 69.812 56.312 1 27.92 401 SER A O 1
ATOM 3130 N N . ILE A 1 402 ? 13.055 67.625 55.75 1 27.33 402 ILE A N 1
ATOM 3131 C CA . ILE A 1 402 ? 14.211 67.25 56.562 1 27.33 402 ILE A CA 1
ATOM 3132 C C . ILE A 1 402 ? 15.5 67.625 55.812 1 27.33 402 ILE A C 1
ATOM 3134 O O . ILE A 1 402 ? 15.773 67.062 54.75 1 27.33 402 ILE A O 1
ATOM 3138 N N . SER A 1 403 ? 16.062 68.75 55.812 1 23.97 403 SER A N 1
ATOM 3139 C CA . SER A 1 403 ? 17.266 69.25 55.156 1 23.97 403 SER A CA 1
ATOM 3140 C C . SER A 1 403 ? 18.469 68.375 55.438 1 23.97 403 SER A C 1
ATOM 3142 O O . SER A 1 403 ? 19.141 67.938 54.531 1 23.97 403 SER A O 1
ATOM 3144 N N . SER A 1 404 ? 19.531 68.812 56.281 1 23.64 404 SER A N 1
ATOM 3145 C CA . SER A 1 404 ? 20.938 69.125 56.031 1 23.64 404 SER A CA 1
ATOM 3146 C C . SER A 1 404 ? 21.828 67.938 56.5 1 23.64 404 SER A C 1
ATOM 3148 O O . SER A 1 404 ? 23.016 67.938 56.188 1 23.64 404 SER A O 1
ATOM 3150 N N . ALA A 1 405 ? 21.562 67.125 57.562 1 25.09 405 ALA A N 1
ATOM 3151 C CA . ALA A 1 405 ? 22.703 67 58.469 1 25.09 405 ALA A CA 1
ATOM 3152 C C . ALA A 1 405 ? 23.641 65.875 58.031 1 25.09 405 ALA A C 1
ATOM 3154 O O . ALA A 1 405 ? 24.531 65.5 58.781 1 25.09 405 ALA A O 1
ATOM 3155 N N . ALA A 1 406 ? 23.484 65.188 56.875 1 23.84 406 ALA A N 1
ATOM 3156 C CA . ALA A 1 406 ? 23.953 63.812 56.875 1 23.84 406 ALA A CA 1
ATOM 3157 C C . ALA A 1 406 ? 25.469 63.75 56.719 1 23.84 406 ALA A C 1
ATOM 3159 O O . ALA A 1 406 ? 25.969 63 55.875 1 23.84 406 ALA A O 1
ATOM 3160 N N . SER A 1 407 ? 26.344 64.688 57.125 1 21.45 407 SER A N 1
ATOM 3161 C CA . SER A 1 407 ? 27.656 64.562 56.5 1 21.45 407 SER A CA 1
ATOM 3162 C C . SER A 1 407 ? 28.375 63.312 57 1 21.45 407 SER A C 1
ATOM 3164 O O . SER A 1 407 ? 29.266 62.781 56.344 1 21.45 407 SER A O 1
ATOM 3166 N N . SER A 1 408 ? 28.312 62.938 58.312 1 20.3 408 SER A N 1
ATOM 3167 C CA . SER A 1 408 ? 29.641 62.719 58.906 1 20.3 408 SER A CA 1
ATOM 3168 C C . SER A 1 408 ? 30.172 61.344 58.531 1 20.3 408 SER A C 1
ATOM 3170 O O . SER A 1 408 ? 31.344 61.219 58.156 1 20.3 408 SER A O 1
ATOM 3172 N N . VAL A 1 409 ? 29.75 60.219 59.25 1 21.73 409 VAL A N 1
ATOM 3173 C CA . VAL A 1 409 ? 30.719 59.375 59.938 1 21.73 409 VAL A CA 1
ATOM 3174 C C . VAL A 1 409 ? 31.219 58.281 59 1 21.73 409 VAL A C 1
ATOM 3176 O O . VAL A 1 409 ? 30.422 57.469 58.531 1 21.73 409 VAL A O 1
ATOM 3179 N N . TYR A 1 410 ? 32.344 58.438 58.312 1 19.53 410 TYR A N 1
ATOM 3180 C CA . TYR A 1 410 ? 33.125 57.656 57.375 1 19.53 410 TYR A CA 1
ATOM 3181 C C . TYR A 1 410 ? 33.375 56.25 57.875 1 19.53 410 TYR A C 1
ATOM 3183 O O . TYR A 1 410 ? 33.125 55.281 57.156 1 19.53 410 TYR A O 1
ATOM 3191 N N . ALA A 1 411 ? 34.312 55.969 58.906 1 19.42 411 ALA A N 1
ATOM 3192 C CA . ALA A 1 411 ? 35.625 55.344 58.656 1 19.42 411 ALA A CA 1
ATOM 3193 C C . ALA A 1 411 ? 35.562 53.844 58.875 1 19.42 411 ALA A C 1
ATOM 3195 O O . ALA A 1 411 ? 36.125 53.062 58.094 1 19.42 411 ALA A O 1
ATOM 3196 N N . ALA A 1 412 ? 35.156 53.281 60.125 1 20.73 412 ALA A N 1
ATOM 3197 C CA . ALA A 1 412 ? 36.094 52.406 60.812 1 20.73 412 ALA A CA 1
ATOM 3198 C C . ALA A 1 412 ? 36 50.969 60.25 1 20.73 412 ALA A C 1
ATOM 3200 O O . ALA A 1 412 ? 34.906 50.438 60.094 1 20.73 412 ALA A O 1
ATOM 3201 N N . SER A 1 413 ? 37.062 50.406 59.531 1 21.61 413 SER A N 1
ATOM 3202 C CA . SER A 1 413 ? 37.531 49.25 58.781 1 21.61 413 SER A CA 1
ATOM 3203 C C . SER A 1 413 ? 37.562 48 59.656 1 21.61 413 SER A C 1
ATOM 3205 O O . SER A 1 413 ? 38.219 47 59.312 1 21.61 413 SER A O 1
ATOM 3207 N N . GLY A 1 414 ? 36.688 47.844 60.75 1 20.25 414 GLY A N 1
ATOM 3208 C CA . GLY A 1 414 ? 37.094 46.906 61.75 1 20.25 414 GLY A CA 1
ATOM 3209 C C . GLY A 1 414 ? 37.344 45.5 61.188 1 20.25 414 GLY A C 1
ATOM 3210 O O . GLY A 1 414 ? 36.688 45.125 60.219 1 20.25 414 GLY A O 1
ATOM 3211 N N . ARG A 1 415 ? 38.5 44.844 61.438 1 23.14 415 ARG A N 1
ATOM 3212 C CA . ARG A 1 415 ? 39.406 43.719 61.25 1 23.14 415 ARG A CA 1
ATOM 3213 C C . ARG A 1 415 ? 38.781 42.406 61.75 1 23.14 415 ARG A C 1
ATOM 3215 O O . ARG A 1 415 ? 38.656 42.188 62.969 1 23.14 415 ARG A O 1
ATOM 3222 N N . TRP A 1 416 ? 37.625 41.906 61.188 1 21.56 416 TRP A N 1
ATOM 3223 C CA . TRP A 1 416 ? 36.906 40.75 61.688 1 21.56 416 TRP A CA 1
ATOM 3224 C C . TRP A 1 416 ? 37.812 39.5 61.75 1 21.56 416 TRP A C 1
ATOM 3226 O O . TRP A 1 416 ? 38.406 39.125 60.75 1 21.56 416 TRP A O 1
ATOM 3236 N N . THR A 1 417 ? 38.5 39.312 62.875 1 20.69 417 THR A N 1
ATOM 3237 C CA . THR A 1 417 ? 39.406 38.25 63.312 1 20.69 417 THR A CA 1
ATOM 3238 C C . THR A 1 417 ? 38.688 36.906 63.25 1 20.69 417 THR A C 1
ATOM 3240 O O . THR A 1 417 ? 37.625 36.719 63.906 1 20.69 417 THR A O 1
ATOM 3243 N N . ASN A 1 418 ? 38.719 36.125 62.188 1 19.77 418 ASN A N 1
ATOM 3244 C CA . ASN A 1 418 ? 38.094 34.875 61.812 1 19.77 418 ASN A CA 1
ATOM 3245 C C . ASN A 1 418 ? 38.469 33.75 62.75 1 19.77 418 ASN A C 1
ATOM 3247 O O . ASN A 1 418 ? 39.562 33.188 62.625 1 19.77 418 ASN A O 1
ATOM 3251 N N . GLU A 1 419 ? 38.25 33.75 64 1 18.48 419 GLU A N 1
ATOM 3252 C CA . GLU A 1 419 ? 38.719 32.688 64.875 1 18.48 419 GLU A CA 1
ATOM 3253 C C . GLU A 1 419 ? 38.156 31.344 64.5 1 18.48 419 GLU A C 1
ATOM 3255 O O . GLU A 1 419 ? 37.125 31.25 63.812 1 18.48 419 GLU A O 1
ATOM 3260 N N . HIS A 1 420 ? 38.75 30.078 64.938 1 19.19 420 HIS A N 1
ATOM 3261 C CA . HIS A 1 420 ? 39.094 28.688 64.688 1 19.19 420 HIS A CA 1
ATOM 3262 C C . HIS A 1 420 ? 37.969 27.75 65 1 19.19 420 HIS A C 1
ATOM 3264 O O . HIS A 1 420 ? 38.031 26.547 64.75 1 19.19 420 HIS A O 1
ATOM 3270 N N . ALA A 1 421 ? 36.688 27.953 65.188 1 19.69 421 ALA A N 1
ATOM 3271 C CA . ALA A 1 421 ? 36.125 27.094 66.25 1 19.69 421 ALA A CA 1
ATOM 3272 C C . ALA A 1 421 ? 36.094 25.641 65.812 1 19.69 421 ALA A C 1
ATOM 3274 O O . ALA A 1 421 ? 35.906 25.344 64.625 1 19.69 421 ALA A O 1
ATOM 3275 N N . PRO A 1 422 ? 36.25 24.547 66.688 1 20.17 422 PRO A N 1
ATOM 3276 C CA . PRO A 1 422 ? 36.625 23.125 66.688 1 20.17 422 PRO A CA 1
ATOM 3277 C C . PRO A 1 422 ? 35.438 22.219 66.312 1 20.17 422 PRO A C 1
ATOM 3279 O O . PRO A 1 422 ? 34.312 22.438 66.75 1 20.17 422 PRO A O 1
ATOM 3282 N N . ARG A 1 423 ? 35.344 21.688 65.188 1 19.38 423 ARG A N 1
ATOM 3283 C CA . ARG A 1 423 ? 34.406 20.734 64.625 1 19.38 423 ARG A CA 1
ATOM 3284 C C . ARG A 1 423 ? 34.344 19.453 65.438 1 19.38 423 ARG A C 1
ATOM 3286 O O . ARG A 1 423 ? 35.312 18.688 65.438 1 19.38 423 ARG A O 1
ATOM 3293 N N . GLY A 1 424 ? 33.625 19.234 66.438 1 17.61 424 GLY A N 1
ATOM 3294 C CA . GLY A 1 424 ? 33.438 18.031 67.25 1 17.61 424 GLY A CA 1
ATOM 3295 C C . GLY A 1 424 ? 32.75 16.906 66.5 1 17.61 424 GLY A C 1
ATOM 3296 O O . GLY A 1 424 ? 32.156 17.109 65.438 1 17.61 424 GLY A O 1
ATOM 3297 N N . TYR A 1 425 ? 32.688 15.445 67.062 1 19.28 425 TYR A N 1
ATOM 3298 C CA . TYR A 1 425 ? 32.625 14 66.875 1 19.28 425 TYR A CA 1
ATOM 3299 C C . TYR A 1 425 ? 31.188 13.523 66.812 1 19.28 425 TYR A C 1
ATOM 3301 O O . TYR A 1 425 ? 30.938 12.336 66.562 1 19.28 425 TYR A O 1
ATOM 3309 N N . LEU A 1 426 ? 30.297 13.844 66.188 1 15.97 426 LEU A N 1
ATOM 3310 C CA . LEU A 1 426 ? 29.062 13.164 66.562 1 15.97 426 LEU A CA 1
ATOM 3311 C C . LEU A 1 426 ? 29.172 11.664 66.312 1 15.97 426 LEU A C 1
ATOM 3313 O O . LEU A 1 426 ? 29.562 11.234 65.25 1 15.97 426 LEU A O 1
ATOM 3317 N N . ASN A 1 427 ? 28.766 10.609 67.312 1 17 427 ASN A N 1
ATOM 3318 C CA . ASN A 1 427 ? 28.703 9.25 67.812 1 17 427 ASN A CA 1
ATOM 3319 C C . ASN A 1 427 ? 27.734 8.383 67 1 17 427 ASN A C 1
ATOM 3321 O O . ASN A 1 427 ? 28.125 7.332 66.5 1 17 427 ASN A O 1
ATOM 3325 N N . ARG A 1 428 ? 26.578 7.688 67.688 1 16.44 428 ARG A N 1
ATOM 3326 C CA . ARG A 1 428 ? 26.25 6.324 68.125 1 16.44 428 ARG A CA 1
ATOM 3327 C C . ARG A 1 428 ? 25.406 5.621 67.062 1 16.44 428 ARG A C 1
ATOM 3329 O O . ARG A 1 428 ? 25.719 4.504 66.625 1 16.44 428 ARG A O 1
ATOM 3336 N N . ALA A 1 429 ? 23.875 5.258 67.25 1 16.2 429 ALA A N 1
ATOM 3337 C CA . ALA A 1 429 ? 23.172 4.086 67.75 1 16.2 429 ALA A CA 1
ATOM 3338 C C . ALA A 1 429 ? 22.484 3.318 66.625 1 16.2 429 ALA A C 1
ATOM 3340 O O . ALA A 1 429 ? 22.594 2.092 66.562 1 16.2 429 ALA A O 1
ATOM 3341 N N . LEU A 1 430 ? 21.125 3.467 66.125 1 15.91 430 LEU A N 1
ATOM 3342 C CA . LEU A 1 430 ? 20.062 2.518 66.375 1 15.91 430 LEU A CA 1
ATOM 3343 C C . LEU A 1 430 ? 20.094 1.35 65.438 1 15.91 430 LEU A C 1
ATOM 3345 O O . LEU A 1 430 ? 20.609 1.479 64.312 1 15.91 430 LEU A O 1
ATOM 3349 N N . LEU A 1 431 ? 18.891 0.137 65.562 1 16.08 431 LEU A N 1
ATOM 3350 C CA . LEU A 1 431 ? 18.531 -1.236 65.938 1 16.08 431 LEU A CA 1
ATOM 3351 C C . LEU A 1 431 ? 18.109 -2.014 64.688 1 16.08 431 LEU A C 1
ATOM 3353 O O . LEU A 1 431 ? 18.641 -3.09 64.438 1 16.08 431 LEU A O 1
ATOM 3357 N N . ALA A 1 432 ? 16.531 -2.559 64.5 1 16.77 432 ALA A N 1
ATOM 3358 C CA . ALA A 1 432 ? 15.859 -3.836 64.688 1 16.77 432 ALA A CA 1
ATOM 3359 C C . ALA A 1 432 ? 15.5 -4.492 63.375 1 16.77 432 ALA A C 1
ATOM 3361 O O . ALA A 1 432 ? 14.969 -3.834 62.469 1 16.77 432 ALA A O 1
ATOM 3362 N N . LYS A 1 433 ? 15.789 -5.82 63.062 1 19.22 433 LYS A N 1
ATOM 3363 C CA . LYS A 1 433 ? 15.742 -6.953 62.156 1 19.22 433 LYS A CA 1
ATOM 3364 C C . LYS A 1 433 ? 14.344 -7.559 62.094 1 19.22 433 LYS A C 1
ATOM 3366 O O . LYS A 1 433 ? 14.156 -8.672 61.594 1 19.22 433 LYS A O 1
ATOM 3371 N N . ASN A 1 434 ? 13.047 -7.168 62.406 1 16.25 434 ASN A N 1
ATOM 3372 C CA . ASN A 1 434 ? 11.953 -8.039 62.844 1 16.25 434 ASN A CA 1
ATOM 3373 C C . ASN A 1 434 ? 11.664 -9.117 61.781 1 16.25 434 ASN A C 1
ATOM 3375 O O . ASN A 1 434 ? 12 -8.953 60.625 1 16.25 434 ASN A O 1
ATOM 3379 N N . GLU A 1 435 ? 10.484 -10.266 62.156 1 16.81 435 GLU A N 1
ATOM 3380 C CA . GLU A 1 435 ? 9.953 -11.602 62.406 1 16.81 435 GLU A CA 1
ATOM 3381 C C . GLU A 1 435 ? 9.18 -12.141 61.219 1 16.81 435 GLU A C 1
ATOM 3383 O O . GLU A 1 435 ? 9.57 -13.156 60.625 1 16.81 435 GLU A O 1
ATOM 3388 N N . GLU A 1 436 ? 7.551 -12.641 61.344 1 16.92 436 GLU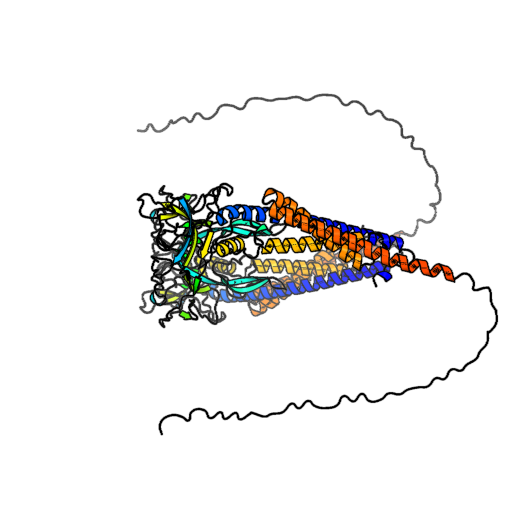 A N 1
ATOM 3389 C CA . GLU A 1 436 ? 6.738 -13.812 61.625 1 16.92 436 GLU A CA 1
ATOM 3390 C C . GLU A 1 436 ? 5.867 -14.188 60.438 1 16.92 436 GLU A C 1
ATOM 3392 O O . GLU A 1 436 ? 5.242 -15.25 60.438 1 16.92 436 GLU A O 1
ATOM 3397 N N . SER A 1 437 ? 5.637 -13.898 59.25 1 17.66 437 SER A N 1
ATOM 3398 C CA . SER A 1 437 ? 4.227 -13.891 58.875 1 17.66 437 SER A CA 1
ATOM 3399 C C . SER A 1 437 ? 3.682 -15.305 58.75 1 17.66 437 SER A C 1
ATOM 3401 O O . SER A 1 437 ? 4.344 -16.188 58.219 1 17.66 437 SER A O 1
ATOM 3403 N N . ASP A 1 438 ? 2.252 -15.867 59.375 1 16.84 438 ASP A N 1
ATOM 3404 C CA . ASP A 1 438 ? 1.283 -16.828 59.906 1 16.84 438 ASP A CA 1
ATOM 3405 C C . ASP A 1 438 ? 0.669 -17.641 58.75 1 16.84 438 ASP A C 1
ATOM 3407 O O . ASP A 1 438 ? 0.787 -17.266 57.594 1 16.84 438 ASP A O 1
ATOM 3411 N N . GLY A 1 439 ? -0.899 -18.422 59.125 1 16.98 439 GLY A N 1
ATOM 3412 C CA . GLY A 1 439 ? -1.769 -19.547 59.406 1 16.98 439 GLY A CA 1
ATOM 3413 C C . GLY A 1 439 ? -2.801 -19.828 58.344 1 16.98 439 GLY A C 1
ATOM 3414 O O . GLY A 1 439 ? -3.488 -20.844 58.375 1 16.98 439 GLY A O 1
ATOM 3415 N N . ALA A 1 440 ? -3.701 -19.141 57.625 1 15.91 440 ALA A N 1
ATOM 3416 C CA . ALA A 1 440 ? -5.16 -19.141 57.688 1 15.91 440 ALA A CA 1
ATOM 3417 C C . ALA A 1 440 ? -5.754 -20.375 57.031 1 15.91 440 ALA A C 1
ATOM 3419 O O . ALA A 1 440 ? -6.684 -20.984 57.562 1 15.91 440 ALA A O 1
ATOM 3420 N N . ALA A 1 441 ? -6.051 -20.953 55.812 1 16.62 441 ALA A N 1
ATOM 3421 C CA . ALA A 1 441 ? -7.391 -21.031 55.219 1 16.62 441 ALA A CA 1
ATOM 3422 C C . ALA A 1 441 ? -7.996 -22.422 55.438 1 16.62 441 ALA A C 1
ATOM 3424 O O . ALA A 1 441 ? -7.508 -23.406 54.906 1 16.62 441 ALA A O 1
ATOM 3425 N N . GLY A 1 442 ? -8.82 -22.938 56.688 1 16.73 442 GLY A N 1
ATOM 3426 C CA . GLY A 1 442 ? -9.68 -24.062 57.031 1 16.73 442 GLY A CA 1
ATOM 3427 C C . GLY A 1 442 ? -11.047 -23.969 56.375 1 16.73 442 GLY A C 1
ATOM 3428 O O . GLY A 1 442 ? -11.891 -23.188 56.812 1 16.73 442 GLY A O 1
ATOM 3429 N N . ALA A 1 443 ? -11.789 -23.969 55.375 1 17.41 443 ALA A N 1
ATOM 3430 C CA . ALA A 1 443 ? -13.219 -23.859 55.094 1 17.41 443 ALA A CA 1
ATOM 3431 C C . ALA A 1 443 ? -13.953 -25.125 55.5 1 17.41 443 ALA A C 1
ATOM 3433 O O . ALA A 1 443 ? -13.562 -26.234 55.125 1 17.41 443 ALA A O 1
ATOM 3434 N N . SER A 1 444 ? -15.102 -25.266 56.75 1 16.19 444 SER A N 1
ATOM 3435 C CA . SER A 1 444 ? -16.234 -25.812 57.469 1 16.19 444 SER A CA 1
ATOM 3436 C C . SER A 1 444 ? -17.469 -25.906 56.594 1 16.19 444 SER A C 1
ATOM 3438 O O . SER A 1 444 ? -18 -24.891 56.125 1 16.19 444 SER A O 1
ATOM 3440 N N . ASP A 1 445 ? -18.078 -27.094 56.062 1 20.05 445 ASP A N 1
ATOM 3441 C CA . ASP A 1 445 ? -19.344 -27.406 55.406 1 20.05 445 ASP A CA 1
ATOM 3442 C C . ASP A 1 445 ? -20.453 -27.641 56.438 1 20.05 445 ASP A C 1
ATOM 3444 O O . ASP A 1 445 ? -20.406 -28.609 57.219 1 20.05 445 ASP A O 1
ATOM 3448 N N . GLU A 1 446 ? -21.156 -27.125 57.406 1 16.89 446 GLU A N 1
ATOM 3449 C CA . GLU A 1 446 ? -22.281 -27.516 58.25 1 16.89 446 GLU A CA 1
ATOM 3450 C C . GLU A 1 446 ? -23.5 -27.875 57.406 1 16.89 446 GLU A C 1
ATOM 3452 O O . GLU A 1 446 ? -24.156 -28.875 57.656 1 16.89 446 GLU A O 1
ATOM 3457 N N . HIS A 1 447 ? -24.5 -27.234 56.719 1 18.64 447 HIS A N 1
ATOM 3458 C CA . HIS A 1 447 ? -25.766 -26.812 57.312 1 18.64 447 HIS A CA 1
ATOM 3459 C C . HIS A 1 447 ? -26.859 -27.844 57.031 1 18.64 447 HIS A C 1
ATOM 3461 O O . HIS A 1 447 ? -27.766 -28.016 57.844 1 18.64 447 HIS A O 1
ATOM 3467 N N . LEU A 1 448 ? -27.594 -28.438 55.812 1 21.64 448 LEU A N 1
ATOM 3468 C CA . LEU A 1 448 ? -29.031 -28.672 55.906 1 21.64 448 LEU A CA 1
ATOM 3469 C C . LEU A 1 448 ? -29.328 -30.062 56.469 1 21.64 448 LEU A C 1
ATOM 3471 O O . LEU A 1 448 ? -28.766 -31.062 56.031 1 21.64 448 LEU A O 1
ATOM 3475 N N . GLN A 1 449 ? -30 -30.406 57.719 1 19.3 449 GLN A N 1
ATOM 3476 C CA . GLN A 1 449 ? -30.859 -31.297 58.531 1 19.3 449 GLN A CA 1
ATOM 3477 C C . GLN A 1 449 ? -32.188 -31.516 57.844 1 19.3 449 GLN A C 1
ATOM 3479 O O . GLN A 1 449 ? -32.75 -32.625 57.875 1 19.3 449 GLN A O 1
ATOM 3484 N N . ASN A 1 450 ? -33.156 -30.578 57.5 1 20.53 450 ASN A N 1
ATOM 3485 C CA . ASN A 1 450 ? -34.562 -30.703 57.938 1 20.53 450 ASN A CA 1
ATOM 3486 C C . ASN A 1 450 ? -35.219 -31.969 57.375 1 20.53 450 ASN A C 1
ATOM 3488 O O . ASN A 1 450 ? -34.844 -32.438 56.312 1 20.53 450 ASN A O 1
ATOM 3492 N N . SER A 1 451 ? -36.375 -32.219 58.281 1 18.2 451 SER A N 1
ATOM 3493 C CA . SER A 1 451 ? -37.781 -32.281 58.656 1 18.2 451 SER A CA 1
ATOM 3494 C C . SER A 1 451 ? -38.656 -31.562 57.625 1 18.2 451 SER A C 1
ATOM 3496 O O . SER A 1 451 ? -38.281 -30.531 57.094 1 18.2 451 SER A O 1
ATOM 3498 N N . MET B 1 1 ? 36.062 38.75 -4.57 1 21.78 1 MET B N 1
ATOM 3499 C CA . MET B 1 1 ? 35.062 39 -3.52 1 21.78 1 MET B CA 1
ATOM 3500 C C . MET B 1 1 ? 35.406 38.25 -2.246 1 21.78 1 MET B C 1
ATOM 3502 O O . MET B 1 1 ? 35.125 38.688 -1.142 1 21.78 1 MET B O 1
ATOM 3506 N N . LEU B 1 2 ? 35.938 37 -2.307 1 30.66 2 LEU B N 1
ATOM 3507 C CA . LEU B 1 2 ? 36.469 36.25 -1.168 1 30.66 2 LEU B CA 1
ATOM 3508 C C . LEU B 1 2 ? 37.656 36.969 -0.543 1 30.66 2 LEU B C 1
ATOM 3510 O O . LEU B 1 2 ? 37.906 36.875 0.661 1 30.66 2 LEU B O 1
ATOM 3514 N N . GLY B 1 3 ? 38.469 37.656 -1.316 1 36 3 GLY B N 1
ATOM 3515 C CA . GLY B 1 3 ? 39.594 38.469 -0.86 1 36 3 GLY B CA 1
ATOM 3516 C C . GLY B 1 3 ? 39.156 39.625 0.03 1 36 3 GLY B C 1
ATOM 3517 O O . GLY B 1 3 ? 39.969 40.156 0.789 1 36 3 GLY B O 1
ATOM 3518 N N . THR B 1 4 ? 38.031 40.312 -0.309 1 36.25 4 THR B N 1
ATOM 3519 C CA . THR B 1 4 ? 37.625 41.594 0.252 1 36.25 4 THR B CA 1
ATOM 3520 C C . THR B 1 4 ? 37.094 41.406 1.677 1 36.25 4 THR B C 1
ATOM 3522 O O . THR B 1 4 ? 36.781 42.375 2.354 1 36.25 4 THR B O 1
ATOM 3525 N N . PHE B 1 5 ? 36.625 40.281 2.109 1 37.91 5 PHE B N 1
ATOM 3526 C CA . PHE B 1 5 ? 36 40.219 3.428 1 37.91 5 PHE B CA 1
ATOM 3527 C C . PHE B 1 5 ? 37.062 40.281 4.527 1 37.91 5 PHE B C 1
ATOM 3529 O O . PHE B 1 5 ? 36.75 40.344 5.711 1 37.91 5 PHE B O 1
ATOM 3536 N N . CYS B 1 6 ? 38.375 39.969 4.344 1 39.53 6 CYS B N 1
ATOM 3537 C CA . CYS B 1 6 ? 39.344 40.062 5.418 1 39.53 6 CYS B CA 1
ATOM 3538 C C . CYS B 1 6 ? 39.938 41.469 5.453 1 39.53 6 CYS B C 1
ATOM 3540 O O . CYS B 1 6 ? 40.531 41.938 4.461 1 39.53 6 CYS B O 1
ATOM 3542 N N . GLY B 1 7 ? 39.406 42.469 6.035 1 38.75 7 GLY B N 1
ATOM 3543 C CA . GLY B 1 7 ? 40.094 43.719 6.23 1 38.75 7 GLY B CA 1
ATOM 3544 C C . GLY B 1 7 ? 41.562 43.562 6.566 1 38.75 7 GLY B C 1
ATOM 3545 O O . GLY B 1 7 ? 42 42.469 6.961 1 38.75 7 GLY B O 1
ATOM 3546 N N . GLU B 1 8 ? 42.469 44.531 6.25 1 47.56 8 GLU B N 1
ATOM 3547 C CA . GLU B 1 8 ? 43.906 44.594 6.414 1 47.56 8 GLU B CA 1
ATOM 3548 C C . GLU B 1 8 ? 44.344 44.125 7.812 1 47.56 8 GLU B C 1
ATOM 3550 O O . GLU B 1 8 ? 45.281 43.375 7.965 1 47.56 8 GLU B O 1
ATOM 3555 N N . SER B 1 9 ? 43.875 44.812 8.891 1 51 9 SER B N 1
ATOM 3556 C CA . SER B 1 9 ? 44.375 44.625 10.242 1 51 9 SER B CA 1
ATOM 3557 C C . SER B 1 9 ? 43.969 43.281 10.797 1 51 9 SER B C 1
ATOM 3559 O O . SER B 1 9 ? 44.688 42.688 11.625 1 51 9 SER B O 1
ATOM 3561 N N . ASN B 1 10 ? 42.781 42.781 10.562 1 47.66 10 ASN B N 1
ATOM 3562 C CA . ASN B 1 10 ? 42.219 41.594 11.172 1 47.66 10 ASN B CA 1
ATOM 3563 C C . ASN B 1 10 ? 42.344 40.375 10.25 1 47.66 10 ASN B C 1
ATOM 3565 O O . ASN B 1 10 ? 41.562 39.438 10.352 1 47.66 10 ASN B O 1
ATOM 3569 N N . ARG B 1 11 ? 43.156 40.531 9.289 1 50.22 11 ARG B N 1
ATOM 3570 C CA . ARG B 1 11 ? 43.438 39.5 8.297 1 50.22 11 ARG B CA 1
ATOM 3571 C C . ARG B 1 11 ? 43.938 38.219 8.961 1 50.22 11 ARG B C 1
ATOM 3573 O O . ARG B 1 11 ? 43.625 37.125 8.508 1 50.22 11 ARG B O 1
ATOM 3580 N N . ASP B 1 12 ? 44.688 38.469 10 1 54.25 12 ASP B N 1
ATOM 3581 C CA . ASP B 1 12 ? 45.219 37.25 10.641 1 54.25 12 ASP B CA 1
ATOM 3582 C C . ASP B 1 12 ? 44.094 36.438 11.281 1 54.25 12 ASP B C 1
ATOM 3584 O O . ASP B 1 12 ? 44.062 35.219 11.164 1 54.25 12 ASP B O 1
ATOM 3588 N N . GLU B 1 13 ? 43.281 37.25 12.031 1 53.78 13 GLU B N 1
ATOM 3589 C CA . GLU B 1 13 ? 42.25 36.5 12.711 1 53.78 13 GLU B CA 1
ATOM 3590 C C . GLU B 1 13 ? 41.281 35.875 11.719 1 53.78 13 GLU B C 1
ATOM 3592 O O . GLU B 1 13 ? 40.781 34.75 11.938 1 53.78 13 GLU B O 1
ATOM 3597 N N . CYS B 1 14 ? 40.938 36.719 10.742 1 51.84 14 CYS B N 1
ATOM 3598 C CA . CYS B 1 14 ? 40.094 36.188 9.703 1 51.84 14 CYS B CA 1
ATOM 3599 C C . CYS B 1 14 ? 40.75 34.969 9.031 1 51.84 14 CYS B C 1
ATOM 3601 O O . CYS B 1 14 ? 40.094 33.969 8.734 1 51.84 14 CYS B O 1
ATOM 3603 N N . GLY B 1 15 ? 42.031 35.125 8.766 1 52.88 15 GLY B N 1
ATOM 3604 C CA . GLY B 1 15 ? 42.781 34 8.211 1 52.88 15 GLY B CA 1
ATOM 3605 C C . GLY B 1 15 ? 42.719 32.781 9.078 1 52.88 15 GLY B C 1
ATOM 3606 O O . GLY B 1 15 ? 42.562 31.656 8.57 1 52.88 15 GLY B O 1
ATOM 3607 N N . ASN B 1 16 ? 42.688 33.094 10.336 1 57.25 16 ASN B N 1
ATOM 3608 C CA . ASN B 1 16 ? 42.625 31.953 11.25 1 57.25 16 ASN B CA 1
ATOM 3609 C C . ASN B 1 16 ? 41.25 31.297 11.25 1 57.25 16 ASN B C 1
ATOM 3611 O O . ASN B 1 16 ? 41.156 30.078 11.297 1 57.25 16 ASN B O 1
ATOM 3615 N N . ARG B 1 17 ? 40.25 32.156 11.258 1 52.69 17 ARG B N 1
ATOM 3616 C CA . ARG B 1 17 ? 38.906 31.594 11.242 1 52.69 17 ARG B CA 1
ATOM 3617 C C . ARG B 1 17 ? 38.656 30.812 9.961 1 52.69 17 ARG B C 1
ATOM 3619 O O . ARG B 1 17 ? 38.031 29.734 9.992 1 52.69 17 ARG B O 1
ATOM 3626 N N . TRP B 1 18 ? 39.094 31.453 8.867 1 54.56 18 TRP B N 1
ATOM 3627 C CA . TRP B 1 18 ? 38.969 30.734 7.598 1 54.56 18 TRP B CA 1
ATOM 3628 C C . TRP B 1 18 ? 39.75 29.438 7.605 1 54.56 18 TRP B C 1
ATOM 3630 O O . TRP B 1 18 ? 39.312 28.422 7.078 1 54.56 18 TRP B O 1
ATOM 3640 N N . SER B 1 19 ? 40.844 29.516 8.266 1 61.81 19 SER B N 1
ATOM 3641 C CA . SER B 1 19 ? 41.656 28.297 8.359 1 61.81 19 SER B CA 1
ATOM 3642 C C . SER B 1 19 ? 40.969 27.25 9.227 1 61.81 19 SER B C 1
ATOM 3644 O O . SER B 1 19 ? 41 26.062 8.914 1 61.81 19 SER B O 1
ATOM 3646 N N . ARG B 1 20 ? 40.25 27.688 10.219 1 61.22 20 ARG B N 1
ATOM 3647 C CA . ARG B 1 20 ? 39.562 26.75 11.07 1 61.22 20 ARG B CA 1
ATOM 3648 C C . ARG B 1 20 ? 38.344 26.141 10.344 1 61.22 20 ARG B C 1
ATOM 3650 O O . ARG B 1 20 ? 38.094 24.953 10.469 1 61.22 20 ARG B O 1
ATOM 3657 N N . MET B 1 21 ? 37.656 26.953 9.617 1 59.91 21 MET B N 1
ATOM 3658 C CA . MET B 1 21 ? 36.531 26.453 8.852 1 59.91 21 MET B CA 1
ATOM 3659 C C . MET B 1 21 ? 36.969 25.469 7.77 1 59.91 21 MET B C 1
ATOM 3661 O O . MET B 1 21 ? 36.344 24.438 7.566 1 59.91 21 MET B O 1
ATOM 3665 N N . CYS B 1 22 ? 38 25.859 7.109 1 62.25 22 CYS B N 1
ATOM 3666 C CA . CYS B 1 22 ? 38.562 24.984 6.074 1 62.25 22 CYS B CA 1
ATOM 3667 C C . CYS B 1 22 ? 39.031 23.672 6.668 1 62.25 22 CYS B C 1
ATOM 3669 O O . CYS B 1 22 ? 38.875 22.609 6.066 1 62.25 22 CYS B O 1
ATOM 3671 N N . ASN B 1 23 ? 39.469 23.828 7.891 1 69.44 23 ASN B N 1
ATOM 3672 C CA . ASN B 1 23 ? 39.906 22.609 8.562 1 69.44 23 ASN B CA 1
ATOM 3673 C C . ASN B 1 23 ? 38.719 21.719 8.914 1 69.44 23 ASN B C 1
ATOM 3675 O O . ASN B 1 23 ? 38.781 20.5 8.789 1 69.44 23 ASN B O 1
ATOM 3679 N N . PHE B 1 24 ? 37.75 22.375 9.367 1 71.75 24 PHE B N 1
ATOM 3680 C CA . PHE B 1 24 ? 36.562 21.609 9.695 1 71.75 24 PHE B CA 1
ATOM 3681 C C . PHE B 1 24 ? 36 20.922 8.453 1 71.75 24 PHE B C 1
ATOM 3683 O O . PHE B 1 24 ? 35.656 19.734 8.5 1 71.75 24 PHE B O 1
ATOM 3690 N N . PHE B 1 25 ? 35.875 21.625 7.324 1 72.56 25 PHE B N 1
ATOM 3691 C CA . PHE B 1 25 ? 35.375 21.031 6.086 1 72.56 25 PHE B CA 1
ATOM 3692 C C . PHE B 1 25 ? 36.312 19.938 5.59 1 72.56 25 PHE B C 1
ATOM 3694 O O . PHE B 1 25 ? 35.844 18.938 5.035 1 72.56 25 PHE B O 1
ATOM 3701 N N . TRP B 1 26 ? 37.562 20.125 5.832 1 77.75 26 TRP B N 1
ATOM 3702 C CA . TRP B 1 26 ? 38.531 19.109 5.43 1 77.75 26 TRP B CA 1
ATOM 3703 C C . TRP B 1 26 ? 38.312 17.828 6.234 1 77.75 26 TRP B C 1
ATOM 3705 O O . TRP B 1 26 ? 38.312 16.734 5.668 1 77.75 26 TRP B O 1
ATOM 3715 N N . TRP B 1 27 ? 38.094 18.016 7.523 1 82.56 27 TRP B N 1
ATOM 3716 C CA . TRP B 1 27 ? 37.906 16.828 8.359 1 82.56 27 TRP B CA 1
ATOM 3717 C C . TRP B 1 27 ? 36.562 16.141 8.031 1 82.56 27 TRP B C 1
ATOM 3719 O O . TRP B 1 27 ? 36.5 14.906 7.996 1 82.56 27 TRP B O 1
ATOM 3729 N N . CYS B 1 28 ? 35.594 16.906 7.762 1 82.25 28 CYS B N 1
ATOM 3730 C CA . CYS B 1 28 ? 34.281 16.312 7.383 1 82.25 28 CYS B CA 1
ATOM 3731 C C . CYS B 1 28 ? 34.406 15.547 6.074 1 82.25 28 CYS B C 1
ATOM 3733 O O . CYS B 1 28 ? 33.875 14.438 5.953 1 82.25 28 CYS B O 1
ATOM 3735 N N . SER B 1 29 ? 35.094 16.203 5.137 1 83.75 29 SER B N 1
ATOM 3736 C CA . SER B 1 29 ? 35.25 15.555 3.846 1 83.75 29 SER B CA 1
ATOM 3737 C C . SER B 1 29 ? 36.094 14.281 3.979 1 83.75 29 SER B C 1
ATOM 3739 O O . SER B 1 29 ? 35.844 13.297 3.27 1 83.75 29 SER B O 1
ATOM 3741 N N . PHE B 1 30 ? 36.969 14.281 4.906 1 88.12 30 PHE B N 1
ATOM 3742 C CA . PHE B 1 30 ? 37.781 13.117 5.152 1 88.12 30 PHE B CA 1
ATOM 3743 C C . PHE B 1 30 ? 36.969 11.969 5.738 1 88.12 30 PHE B C 1
ATOM 3745 O O . PHE B 1 30 ? 37.094 10.82 5.309 1 88.12 30 PHE B O 1
ATOM 3752 N N . VAL B 1 31 ? 36.125 12.336 6.609 1 88.94 31 VAL B N 1
ATOM 3753 C CA . VAL B 1 31 ? 35.312 11.312 7.25 1 88.94 31 VAL B CA 1
ATOM 3754 C C . VAL B 1 31 ? 34.312 10.734 6.242 1 88.94 31 VAL B C 1
ATOM 3756 O O . VAL B 1 31 ? 34.094 9.516 6.203 1 88.94 31 VAL B O 1
ATOM 3759 N N . VAL B 1 32 ? 33.844 11.609 5.43 1 88.69 32 VAL B N 1
ATOM 3760 C CA . VAL B 1 32 ? 32.906 11.148 4.418 1 88.69 32 VAL B CA 1
ATOM 3761 C C . VAL B 1 32 ? 33.625 10.273 3.396 1 88.69 32 VAL B C 1
ATOM 3763 O O . VAL B 1 32 ? 33.094 9.242 2.971 1 88.69 32 VAL B O 1
ATOM 3766 N N . ALA B 1 33 ? 34.781 10.648 3.059 1 90.31 33 ALA B N 1
ATOM 3767 C CA . ALA B 1 33 ? 35.562 9.859 2.111 1 90.31 33 ALA B CA 1
ATOM 3768 C C . ALA B 1 33 ? 35.906 8.5 2.699 1 90.31 33 ALA B C 1
ATOM 3770 O O . ALA B 1 33 ? 35.844 7.48 2.014 1 90.31 33 ALA B O 1
ATOM 3771 N N . ALA B 1 34 ? 36.25 8.492 3.951 1 91 34 ALA B N 1
ATOM 3772 C CA . ALA B 1 34 ? 36.562 7.234 4.613 1 91 34 ALA B CA 1
ATOM 3773 C C . ALA B 1 34 ? 35.344 6.336 4.715 1 91 34 ALA B C 1
ATOM 3775 O O . ALA B 1 34 ? 35.438 5.117 4.531 1 91 34 ALA B O 1
ATOM 3776 N N . GLY B 1 35 ? 34.25 6.965 5.02 1 89.56 35 GLY B N 1
ATOM 3777 C CA . GLY B 1 35 ? 33 6.215 5.078 1 89.56 35 GLY B CA 1
ATOM 3778 C C . GLY B 1 35 ? 32.594 5.602 3.746 1 89.56 35 GLY B C 1
ATOM 3779 O O . GLY B 1 35 ? 32.219 4.438 3.684 1 89.56 35 GLY B O 1
ATOM 3780 N N . THR B 1 36 ? 32.75 6.41 2.754 1 88.44 36 THR B N 1
ATOM 3781 C CA . THR B 1 36 ? 32.406 5.91 1.426 1 88.44 36 THR B CA 1
ATOM 3782 C C . THR B 1 36 ? 33.375 4.84 0.979 1 88.44 36 THR B C 1
ATOM 3784 O O . THR B 1 36 ? 33 3.883 0.301 1 88.44 36 THR B O 1
ATOM 3787 N N . LEU B 1 37 ? 34.594 5.02 1.329 1 90.62 37 LEU B N 1
ATOM 3788 C CA . LEU B 1 37 ? 35.625 4.012 1.014 1 90.62 37 LEU B CA 1
ATOM 3789 C C . LEU B 1 37 ? 35.312 2.697 1.725 1 90.62 37 LEU B C 1
ATOM 3791 O O . LEU B 1 37 ? 35.438 1.624 1.131 1 90.62 37 LEU B O 1
ATOM 3795 N N . ALA B 1 38 ? 34.906 2.809 2.908 1 89.62 38 ALA B N 1
ATOM 3796 C CA . ALA B 1 38 ? 34.531 1.606 3.656 1 89.62 38 ALA B CA 1
ATOM 3797 C C . ALA B 1 38 ? 33.344 0.91 3.033 1 89.62 38 ALA B C 1
ATOM 3799 O O . ALA B 1 38 ? 33.312 -0.319 2.936 1 89.62 38 ALA B O 1
ATOM 3800 N N . LEU B 1 39 ? 32.406 1.705 2.643 1 84.75 39 LEU B N 1
ATOM 3801 C CA . LEU B 1 39 ? 31.219 1.152 1.984 1 84.75 39 LEU B CA 1
ATOM 3802 C C . LEU B 1 39 ? 31.594 0.485 0.666 1 84.75 39 LEU B C 1
ATOM 3804 O O . LEU B 1 39 ? 31.031 -0.549 0.304 1 84.75 39 LEU B O 1
ATOM 3808 N N . MET B 1 40 ? 32.5 1.123 0.017 1 87.69 40 MET B N 1
ATOM 3809 C CA . MET B 1 40 ? 32.969 0.552 -1.242 1 87.69 40 MET B CA 1
ATOM 3810 C C . MET B 1 40 ? 33.688 -0.783 -1.009 1 87.69 40 MET B C 1
ATOM 3812 O O . MET B 1 40 ? 33.438 -1.744 -1.744 1 87.69 40 MET B O 1
ATOM 3816 N N . LEU B 1 41 ? 34.5 -0.884 -0.01 1 88.38 41 LEU B N 1
ATOM 3817 C CA . LEU B 1 41 ? 35.219 -2.129 0.281 1 88.38 41 LEU B CA 1
ATOM 3818 C C . LEU B 1 41 ? 34.219 -3.223 0.698 1 88.38 41 LEU B C 1
ATOM 3820 O O . LEU B 1 41 ? 34.406 -4.387 0.323 1 88.38 41 LEU B O 1
ATOM 3824 N N . TYR B 1 42 ? 33.219 -2.861 1.366 1 83.06 42 TYR B N 1
ATOM 3825 C CA . TYR B 1 42 ? 32.188 -3.807 1.757 1 83.06 42 TYR B CA 1
ATOM 3826 C C . TYR B 1 42 ? 31.438 -4.32 0.538 1 83.06 42 TYR B C 1
ATOM 3828 O O . TYR B 1 42 ? 31.172 -5.52 0.422 1 83.06 42 TYR B O 1
ATOM 3836 N N . GLY B 1 43 ? 31.078 -3.375 -0.248 1 78.38 43 GLY B N 1
ATOM 3837 C CA . GLY B 1 43 ? 30.406 -3.768 -1.477 1 78.38 43 GLY B CA 1
ATOM 3838 C C . GLY B 1 43 ? 31.25 -4.66 -2.363 1 78.38 43 GLY B C 1
ATOM 3839 O O . GLY B 1 43 ? 30.75 -5.617 -2.951 1 78.38 43 GLY B O 1
ATOM 3840 N N . GLU B 1 44 ? 32.531 -4.309 -2.424 1 81.69 44 GLU B N 1
ATOM 3841 C CA . GLU B 1 44 ? 33.469 -5.113 -3.223 1 81.69 44 GLU B CA 1
ATOM 3842 C C . GLU B 1 44 ? 33.594 -6.523 -2.658 1 81.69 44 GLU B C 1
ATOM 3844 O O . GLU B 1 44 ? 33.656 -7.496 -3.414 1 81.69 44 GLU B O 1
ATOM 3849 N N . HIS B 1 45 ? 33.562 -6.625 -1.397 1 83 45 HIS B N 1
ATOM 3850 C CA . HIS B 1 45 ? 33.688 -7.938 -0.765 1 83 45 HIS B CA 1
ATOM 3851 C C . HIS B 1 45 ? 32.469 -8.797 -1.073 1 83 45 HIS B C 1
ATOM 3853 O O . HIS B 1 45 ? 32.594 -9.984 -1.379 1 83 45 HIS B O 1
ATOM 3859 N N . HIS B 1 46 ? 31.375 -8.203 -1.055 1 76.81 46 HIS B N 1
ATOM 3860 C CA . HIS B 1 46 ? 30.141 -8.938 -1.338 1 76.81 46 HIS B CA 1
ATOM 3861 C C . HIS B 1 46 ? 30.062 -9.352 -2.805 1 76.81 46 HIS B C 1
ATOM 3863 O O . HIS B 1 46 ? 29.625 -10.453 -3.125 1 76.81 46 HIS B O 1
ATOM 3869 N N . TYR B 1 47 ? 30.438 -8.461 -3.582 1 76.88 47 TYR B N 1
ATOM 3870 C CA . TYR B 1 47 ? 30.453 -8.75 -5.012 1 76.88 47 TYR B CA 1
ATOM 3871 C C . TYR B 1 47 ? 31.438 -9.875 -5.328 1 76.88 47 TYR B C 1
ATOM 3873 O O . TYR B 1 47 ? 31.125 -10.781 -6.105 1 76.88 47 TYR B O 1
ATOM 3881 N N . ALA B 1 48 ? 32.625 -9.859 -4.754 1 78.06 48 ALA B N 1
ATOM 3882 C CA . ALA B 1 48 ? 33.656 -10.883 -4.992 1 78.06 48 ALA B CA 1
ATOM 3883 C C . ALA B 1 48 ? 33.188 -12.25 -4.484 1 78.06 48 ALA B C 1
ATOM 3885 O O . ALA B 1 48 ? 33.438 -13.273 -5.109 1 78.06 48 ALA B O 1
ATOM 3886 N N . GLU B 1 49 ? 32.5 -12.211 -3.441 1 77.19 49 GLU B N 1
ATOM 3887 C CA . GLU B 1 49 ? 31.969 -13.453 -2.891 1 77.19 49 GLU B CA 1
ATOM 3888 C C . GLU B 1 49 ? 30.938 -14.078 -3.822 1 77.19 49 GLU B C 1
ATOM 3890 O O . GLU B 1 49 ? 30.938 -15.297 -4.031 1 77.19 49 GLU B O 1
ATOM 3895 N N . GLU B 1 50 ? 30.156 -13.297 -4.34 1 72.88 50 GLU B N 1
ATOM 3896 C CA . GLU B 1 50 ? 29.125 -13.789 -5.246 1 72.88 50 GLU B CA 1
ATOM 3897 C C . GLU B 1 50 ? 29.734 -14.312 -6.543 1 72.88 50 GLU B C 1
ATOM 3899 O O . GLU B 1 50 ? 29.328 -15.359 -7.051 1 72.88 50 GLU B O 1
ATOM 3904 N N . VAL B 1 51 ? 30.719 -13.562 -7.008 1 72.56 51 VAL B N 1
ATOM 3905 C CA . VAL B 1 51 ? 31.359 -13.969 -8.258 1 72.56 51 VAL B CA 1
ATOM 3906 C C . VAL B 1 51 ? 32.125 -15.266 -8.047 1 72.56 51 VAL B C 1
ATOM 3908 O O . VAL B 1 51 ? 32.156 -16.141 -8.914 1 72.56 51 VAL B O 1
ATOM 3911 N N . HIS B 1 52 ? 32.719 -15.391 -6.93 1 75.75 52 HIS B N 1
ATOM 3912 C CA . HIS B 1 52 ? 33.469 -16.594 -6.637 1 75.75 52 HIS B CA 1
ATOM 3913 C C . HIS B 1 52 ? 32.531 -17.797 -6.488 1 75.75 52 HIS B C 1
ATOM 3915 O O . HIS B 1 52 ? 32.906 -18.922 -6.844 1 75.75 52 HIS B O 1
ATOM 3921 N N . ALA B 1 53 ? 31.391 -17.594 -6.016 1 73.19 53 ALA B N 1
ATOM 3922 C CA . ALA B 1 53 ? 30.422 -18.688 -5.859 1 73.19 53 ALA B CA 1
ATOM 3923 C C . ALA B 1 53 ? 29.891 -19.141 -7.219 1 73.19 53 ALA B C 1
ATOM 3925 O O . ALA B 1 53 ? 29.531 -20.312 -7.387 1 73.19 53 ALA B O 1
ATOM 3926 N N . LEU B 1 54 ? 29.953 -18.281 -8.164 1 73.56 54 LEU B N 1
ATOM 3927 C CA . LEU B 1 54 ? 29.359 -18.594 -9.461 1 73.56 54 LEU B CA 1
ATOM 3928 C C . LEU B 1 54 ? 30.406 -19.172 -10.414 1 73.56 54 LEU B C 1
ATOM 3930 O O . LEU B 1 54 ? 30.062 -19.812 -11.398 1 73.56 54 LEU B O 1
ATOM 3934 N N . THR B 1 55 ? 31.766 -19.031 -10.117 1 71.75 55 THR B N 1
ATOM 3935 C CA . THR B 1 55 ? 32.844 -19.438 -11.016 1 71.75 55 THR B CA 1
ATOM 3936 C C . THR B 1 55 ? 32.875 -20.938 -11.203 1 71.75 55 THR B C 1
ATOM 3938 O O . THR B 1 55 ? 33 -21.438 -12.32 1 71.75 55 THR B O 1
ATOM 3941 N N . PRO B 1 56 ? 32.719 -21.703 -10.109 1 69.94 56 PRO B N 1
ATOM 3942 C CA . PRO B 1 56 ? 32.688 -23.141 -10.344 1 69.94 56 PRO B CA 1
ATOM 3943 C C . PRO B 1 56 ? 31.531 -23.578 -11.219 1 69.94 56 PRO B C 1
ATOM 3945 O O . PRO B 1 56 ? 31.656 -24.547 -11.984 1 69.94 56 PRO B O 1
ATOM 3948 N N . LEU B 1 57 ? 30.484 -22.906 -11.156 1 69.56 57 LEU B N 1
ATOM 3949 C CA . LEU B 1 57 ? 29.312 -23.234 -11.953 1 69.56 57 LEU B CA 1
ATOM 3950 C C . LEU B 1 57 ? 29.562 -22.969 -13.43 1 69.56 57 LEU B C 1
ATOM 3952 O O . LEU B 1 57 ? 29.094 -23.719 -14.289 1 69.56 57 LEU B O 1
ATOM 3956 N N . MET B 1 58 ? 30.406 -22.016 -13.711 1 70.88 58 MET B N 1
ATOM 3957 C CA . MET B 1 58 ? 30.672 -21.625 -15.094 1 70.88 58 MET B CA 1
ATOM 3958 C C . MET B 1 58 ? 31.641 -22.609 -15.758 1 70.88 58 MET B C 1
ATOM 3960 O O . MET B 1 58 ? 31.594 -22.812 -16.969 1 70.88 58 MET B O 1
ATOM 3964 N N . ARG B 1 59 ? 32.406 -23.266 -14.945 1 72.44 59 ARG B N 1
ATOM 3965 C CA . ARG B 1 59 ? 33.375 -24.172 -15.523 1 72.44 59 ARG B CA 1
ATOM 3966 C C . ARG B 1 59 ? 32.844 -25.594 -15.609 1 72.44 59 ARG B C 1
ATOM 3968 O O . ARG B 1 59 ? 33.25 -26.375 -16.484 1 72.44 59 ARG B O 1
ATOM 3975 N N . GLY B 1 60 ? 31.859 -25.953 -14.797 1 73.31 60 GLY B N 1
ATOM 3976 C CA . GLY B 1 60 ? 31.453 -27.344 -14.711 1 73.31 60 GLY B CA 1
ATOM 3977 C C . GLY B 1 60 ? 30.125 -27.609 -15.375 1 73.31 60 GLY B C 1
ATOM 3978 O O . GLY B 1 60 ? 29.531 -28.672 -15.188 1 73.31 60 GLY B O 1
ATOM 3979 N N . TYR B 1 61 ? 29.734 -26.75 -16.281 1 79.38 61 TYR B N 1
ATOM 3980 C CA . TYR B 1 61 ? 28.406 -27.047 -16.812 1 79.38 61 TYR B CA 1
ATOM 3981 C C . TYR B 1 61 ? 28.5 -27.844 -18.109 1 79.38 61 TYR B C 1
ATOM 3983 O O . TYR B 1 61 ? 29.5 -27.734 -18.844 1 79.38 61 TYR B O 1
ATOM 3991 N N . VAL B 1 62 ? 27.578 -28.906 -18.297 1 82.88 62 VAL B N 1
ATOM 3992 C CA . VAL B 1 62 ? 27.453 -29.672 -19.531 1 82.88 62 VAL B CA 1
ATOM 3993 C C . VAL B 1 62 ? 26.172 -29.297 -20.25 1 82.88 62 VAL B C 1
ATOM 3995 O O . VAL B 1 62 ? 25.094 -29.281 -19.656 1 82.88 62 VAL B O 1
ATOM 3998 N N . PRO B 1 63 ? 26.375 -28.844 -21.438 1 83.88 63 PRO B N 1
ATOM 3999 C CA . PRO B 1 63 ? 25.141 -28.578 -22.188 1 83.88 63 PRO B CA 1
ATOM 4000 C C . PRO B 1 63 ? 24.312 -29.844 -22.422 1 83.88 63 PRO B C 1
ATOM 4002 O O . PRO B 1 63 ? 24.859 -30.875 -22.844 1 83.88 63 PRO B O 1
ATOM 4005 N N . SER B 1 64 ? 23.125 -29.828 -21.984 1 84.31 64 SER B N 1
ATOM 4006 C CA . SER B 1 64 ? 22.234 -30.969 -22.156 1 84.31 64 SER B CA 1
ATOM 4007 C C . SER B 1 64 ? 21.125 -30.641 -23.156 1 84.31 64 SER B C 1
ATOM 4009 O O . SER B 1 64 ? 20.656 -29.516 -23.219 1 84.31 64 SER B O 1
ATOM 4011 N N . PRO B 1 65 ? 20.859 -31.656 -23.969 1 85.25 65 PRO B N 1
ATOM 4012 C CA . PRO B 1 65 ? 19.688 -31.484 -24.828 1 85.25 65 PRO B CA 1
ATOM 4013 C C . PRO B 1 65 ? 18.375 -31.469 -24.031 1 85.25 65 PRO B C 1
ATOM 4015 O O . PRO B 1 65 ? 18.391 -31.625 -22.812 1 85.25 65 PRO B O 1
ATOM 4018 N N . CYS B 1 66 ? 17.328 -31.156 -24.766 1 86.88 66 CYS B N 1
ATOM 4019 C CA . CYS B 1 66 ? 16.016 -31.031 -24.109 1 86.88 66 CYS B CA 1
ATOM 4020 C C . CYS B 1 66 ? 15.477 -32.406 -23.719 1 86.88 66 CYS B C 1
ATOM 4022 O O . CYS B 1 66 ? 14.469 -32.5 -23.016 1 86.88 66 CYS B O 1
ATOM 4024 N N . SER B 1 67 ? 16.125 -33.406 -24.156 1 84.62 67 SER B N 1
ATOM 4025 C CA . SER B 1 67 ? 15.828 -34.75 -23.703 1 84.62 67 SER B CA 1
ATOM 4026 C C . SER B 1 67 ? 16.844 -35.25 -22.688 1 84.62 67 SER B C 1
ATOM 4028 O O . SER B 1 67 ? 18.047 -35.344 -22.984 1 84.62 67 SER B O 1
ATOM 4030 N N . PRO B 1 68 ? 16.375 -35.438 -21.5 1 85.19 68 PRO B N 1
ATOM 4031 C CA . PRO B 1 68 ? 17.312 -35.812 -20.453 1 85.19 68 PRO B CA 1
ATOM 4032 C C . PRO B 1 68 ? 18.109 -37.094 -20.812 1 85.19 68 PRO B C 1
ATOM 4034 O O . PRO B 1 68 ? 17.531 -38.062 -21.281 1 85.19 68 PRO B O 1
ATOM 4037 N N . LEU B 1 69 ? 19.375 -36.938 -20.734 1 84.31 69 LEU B N 1
ATOM 4038 C CA . LEU B 1 69 ? 20.281 -38.062 -20.938 1 84.31 69 LEU B CA 1
ATOM 4039 C C . LEU B 1 69 ? 20.766 -38.625 -19.609 1 84.31 69 LEU B C 1
ATOM 4041 O O . LEU B 1 69 ? 21.219 -37.875 -18.734 1 84.31 69 LEU B O 1
ATOM 4045 N N . PRO B 1 70 ? 20.641 -39.906 -19.406 1 84.88 70 PRO B N 1
ATOM 4046 C CA . PRO B 1 70 ? 21.062 -40.5 -18.141 1 84.88 70 PRO B CA 1
ATOM 4047 C C . PRO B 1 70 ? 22.531 -40.281 -17.844 1 84.88 70 PRO B C 1
ATOM 4049 O O . PRO B 1 70 ? 22.953 -40.312 -16.672 1 84.88 70 PRO B O 1
ATOM 4052 N N . VAL B 1 71 ? 23.328 -39.938 -18.844 1 82.75 71 VAL B N 1
ATOM 4053 C CA . VAL B 1 71 ? 24.766 -39.75 -18.672 1 82.75 71 VAL B CA 1
ATOM 4054 C C . VAL B 1 71 ? 25.016 -38.469 -17.859 1 82.75 71 VAL B C 1
ATOM 4056 O O . VAL B 1 71 ? 26.047 -38.375 -17.172 1 82.75 71 VAL B O 1
ATOM 4059 N N . ASN B 1 72 ? 24.031 -37.688 -17.891 1 84.5 72 ASN B N 1
ATOM 4060 C CA . ASN B 1 72 ? 24.219 -36.406 -17.234 1 84.5 72 ASN B CA 1
ATOM 4061 C C . ASN B 1 72 ? 23.625 -36.375 -15.828 1 84.5 72 ASN B C 1
ATOM 4063 O O . ASN B 1 72 ? 23.516 -35.344 -15.211 1 84.5 72 ASN B O 1
ATOM 4067 N N . ASP B 1 73 ? 23.375 -37.594 -15.281 1 81.94 73 ASP B N 1
ATOM 4068 C CA . ASP B 1 73 ? 22.812 -37.656 -13.938 1 81.94 73 ASP B CA 1
ATOM 4069 C C . ASP B 1 73 ? 23.828 -37.219 -12.883 1 81.94 73 ASP B C 1
ATOM 4071 O O . ASP B 1 73 ? 24.969 -37.688 -12.891 1 81.94 73 ASP B O 1
ATOM 4075 N N . ARG B 1 74 ? 23.422 -36.25 -12.008 1 82.56 74 ARG B N 1
ATOM 4076 C CA . ARG B 1 74 ? 24.188 -35.719 -10.891 1 82.56 74 ARG B CA 1
ATOM 4077 C C . ARG B 1 74 ? 25.266 -34.75 -11.383 1 82.56 74 ARG B C 1
ATOM 4079 O O . ARG B 1 74 ? 26.297 -34.562 -10.711 1 82.56 74 ARG B O 1
ATOM 4086 N N . LYS B 1 75 ? 25.094 -34.375 -12.609 1 82.75 75 LYS B N 1
ATOM 4087 C CA . LYS B 1 75 ? 25.984 -33.344 -13.141 1 82.75 75 LYS B CA 1
ATOM 4088 C C . LYS B 1 75 ? 25.25 -32 -13.32 1 82.75 75 LYS B C 1
ATOM 4090 O O . LYS B 1 75 ? 24.016 -31.969 -13.328 1 82.75 75 LYS B O 1
ATOM 4095 N N . LEU B 1 76 ? 26.031 -31.016 -13.375 1 84.12 76 LEU B N 1
ATOM 4096 C CA . LEU B 1 76 ? 25.484 -29.703 -13.648 1 84.12 76 LEU B CA 1
ATOM 4097 C C . LEU B 1 76 ? 25.172 -29.531 -15.133 1 84.12 76 LEU B C 1
ATOM 4099 O O . LEU B 1 76 ? 26.062 -29.688 -15.977 1 84.12 76 LEU B O 1
ATOM 4103 N N . VAL B 1 77 ? 23.969 -29.359 -15.383 1 84.88 77 VAL B N 1
ATOM 4104 C CA . VAL B 1 77 ? 23.562 -29.297 -16.781 1 84.88 77 VAL B CA 1
ATOM 4105 C C . VAL B 1 77 ? 22.953 -27.922 -17.078 1 84.88 77 VAL B C 1
ATOM 4107 O O . VAL B 1 77 ? 22.359 -27.297 -16.188 1 84.88 77 VAL B O 1
ATOM 4110 N N . HIS B 1 78 ? 23.219 -27.469 -18.234 1 86.44 78 HIS B N 1
ATOM 4111 C CA . HIS B 1 78 ? 22.531 -26.297 -18.766 1 86.44 78 HIS B CA 1
ATOM 4112 C C . HIS B 1 78 ? 21.422 -26.703 -19.734 1 86.44 78 HIS B C 1
ATOM 4114 O O . HIS B 1 78 ? 21.672 -27.438 -20.688 1 86.44 78 HIS B O 1
ATOM 4120 N N . ILE B 1 79 ? 20.281 -26.281 -19.422 1 85.31 79 ILE B N 1
ATOM 4121 C CA . ILE B 1 79 ? 19.156 -26.656 -20.281 1 85.31 79 ILE B CA 1
ATOM 4122 C C . ILE B 1 79 ? 18.531 -25.406 -20.875 1 85.31 79 ILE B C 1
ATOM 4124 O O . ILE B 1 79 ? 18.375 -24.391 -20.188 1 85.31 79 ILE B O 1
ATOM 4128 N N . ASP B 1 80 ? 18.438 -25.359 -22.078 1 87.81 80 ASP B N 1
ATOM 4129 C CA . ASP B 1 80 ? 17.688 -24.344 -22.844 1 87.81 80 ASP B CA 1
ATOM 4130 C C . ASP B 1 80 ? 16.578 -25 -23.656 1 87.81 80 ASP B C 1
ATOM 4132 O O . ASP B 1 80 ? 16.797 -25.438 -24.781 1 87.81 80 ASP B O 1
ATOM 4136 N N . CYS B 1 81 ? 15.43 -25.078 -23.031 1 90.25 81 CYS B N 1
ATOM 4137 C CA . CYS B 1 81 ? 14.344 -25.844 -23.641 1 90.25 81 CYS B CA 1
ATOM 4138 C C . CYS B 1 81 ? 13.039 -25.062 -23.609 1 90.25 81 CYS B C 1
ATOM 4140 O O . CYS B 1 81 ? 12.867 -24.172 -22.781 1 90.25 81 CYS B O 1
ATOM 4142 N N . PRO B 1 82 ? 12.266 -25.328 -24.594 1 90.56 82 PRO B N 1
ATOM 4143 C CA . PRO B 1 82 ? 10.922 -24.734 -24.547 1 90.56 82 PRO B CA 1
ATOM 4144 C C . PRO B 1 82 ? 10.062 -25.328 -23.438 1 90.56 82 PRO B C 1
ATOM 4146 O O . PRO B 1 82 ? 10.266 -26.484 -23.047 1 90.56 82 PRO B O 1
ATOM 4149 N N . LEU B 1 83 ? 9.219 -24.469 -22.922 1 90.56 83 LEU B N 1
ATOM 4150 C CA . LEU B 1 83 ? 8.305 -24.938 -21.875 1 90.56 83 LEU B CA 1
ATOM 4151 C C . LEU B 1 83 ? 7.25 -25.875 -22.469 1 90.56 83 LEU B C 1
ATOM 4153 O O . LEU B 1 83 ? 6.758 -25.641 -23.578 1 90.56 83 LEU B O 1
ATOM 4157 N N . ALA B 1 84 ? 7.09 -26.938 -21.703 1 84.25 84 ALA B N 1
ATOM 4158 C CA . ALA B 1 84 ? 6.105 -27.938 -22.125 1 84.25 84 ALA B CA 1
ATOM 4159 C C . ALA B 1 84 ? 5.07 -28.188 -21.031 1 84.25 84 ALA B C 1
ATOM 4161 O O . ALA B 1 84 ? 5.297 -27.844 -19.859 1 84.25 84 ALA B O 1
ATOM 4162 N N . GLU B 1 85 ? 3.836 -28.641 -21.375 1 80.88 85 GLU B N 1
ATOM 4163 C CA . GLU B 1 85 ? 2.752 -29.031 -20.484 1 80.88 85 GLU B CA 1
ATOM 4164 C C . GLU B 1 85 ? 2.262 -27.844 -19.656 1 80.88 85 GLU B C 1
ATOM 4166 O O . GLU B 1 85 ? 2.213 -27.922 -18.438 1 80.88 85 GLU B O 1
ATOM 4171 N N . LEU B 1 86 ? 2.045 -26.859 -20.375 1 85.06 86 LEU B N 1
ATOM 4172 C CA . LEU B 1 86 ? 1.491 -25.688 -19.719 1 85.06 86 LEU B CA 1
ATOM 4173 C C . LEU B 1 86 ? 0.018 -25.891 -19.375 1 85.06 86 LEU B C 1
ATOM 4175 O O . LEU B 1 86 ? -0.709 -26.547 -20.141 1 85.06 86 LEU B O 1
ATOM 4179 N N . ASP B 1 87 ? -0.365 -25.469 -18.219 1 86.69 87 ASP B N 1
ATOM 4180 C CA . ASP B 1 87 ? -1.765 -25.547 -17.812 1 86.69 87 ASP B CA 1
ATOM 4181 C C . ASP B 1 87 ? -2.574 -24.406 -18.406 1 86.69 87 ASP B C 1
ATOM 4183 O O . ASP B 1 87 ? -2.016 -23.359 -18.75 1 86.69 87 ASP B O 1
ATOM 4187 N N . THR B 1 88 ? -3.824 -24.75 -18.609 1 91.38 88 THR B N 1
ATOM 4188 C CA . THR B 1 88 ? -4.762 -23.719 -19.047 1 91.38 88 THR B CA 1
ATOM 4189 C C . THR B 1 88 ? -5.5 -23.109 -17.859 1 91.38 88 THR B C 1
ATOM 4191 O O . THR B 1 88 ? -6.07 -23.844 -17.047 1 91.38 88 THR B O 1
ATOM 4194 N N . PHE B 1 89 ? -5.352 -21.812 -17.781 1 92.81 89 PHE B N 1
ATOM 4195 C CA . PHE B 1 89 ? -6.012 -21.094 -16.703 1 92.81 89 PHE B CA 1
ATOM 4196 C C . PHE B 1 89 ? -7.371 -20.578 -17.141 1 92.81 89 PHE B C 1
ATOM 4198 O O . PHE B 1 89 ? -7.488 -19.969 -18.219 1 92.81 89 PHE B O 1
ATOM 4205 N N . TYR B 1 90 ? -8.328 -20.875 -16.312 1 91 90 TYR B N 1
ATOM 4206 C CA . TYR B 1 90 ? -9.664 -20.344 -16.547 1 91 90 TYR B CA 1
ATOM 4207 C C . TYR B 1 90 ? -9.938 -19.141 -15.648 1 91 90 TYR B C 1
ATOM 4209 O O . TYR B 1 90 ? -9.688 -19.188 -14.445 1 91 90 TYR B O 1
ATOM 4217 N N . PRO B 1 91 ? -10.328 -18.109 -16.312 1 89.31 91 PRO B N 1
ATOM 4218 C CA . PRO B 1 91 ? -10.703 -16.969 -15.477 1 89.31 91 PRO B CA 1
ATOM 4219 C C . PRO B 1 91 ? -11.844 -17.297 -14.516 1 89.31 91 PRO B C 1
ATOM 4221 O O . PRO B 1 91 ? -12.578 -18.281 -14.727 1 89.31 91 PRO B O 1
ATOM 4224 N N . PRO B 1 92 ? -11.891 -16.562 -13.453 1 90 92 PRO B N 1
ATOM 4225 C CA . PRO B 1 92 ? -13.016 -16.797 -12.547 1 90 92 PRO B CA 1
ATOM 4226 C C . PRO B 1 92 ? -14.367 -16.672 -13.242 1 90 92 PRO B C 1
ATOM 4228 O O . PRO B 1 92 ? -14.5 -15.938 -14.227 1 90 92 PRO B O 1
ATOM 4231 N N . SER B 1 93 ? -15.336 -17.344 -12.719 1 89.5 93 SER B N 1
ATOM 4232 C CA . SER B 1 93 ? -16.656 -17.406 -13.336 1 89.5 93 SER B CA 1
ATOM 4233 C C . SER B 1 93 ? -17.297 -16.031 -13.453 1 89.5 93 SER B C 1
ATOM 4235 O O . SER B 1 93 ? -18.031 -15.758 -14.398 1 89.5 93 SER B O 1
ATOM 4237 N N . SER B 1 94 ? -16.984 -15.156 -12.555 1 91.38 94 SER B N 1
ATOM 4238 C CA . SER B 1 94 ? -17.578 -13.82 -12.547 1 91.38 94 SER B CA 1
ATOM 4239 C C . SER B 1 94 ? -17.094 -13 -13.742 1 91.38 94 SER B C 1
ATOM 4241 O O . SER B 1 94 ? -17.766 -12.039 -14.148 1 91.38 94 SER B O 1
ATOM 4243 N N . PHE B 1 95 ? -15.953 -13.406 -14.336 1 93.44 95 PHE B N 1
ATOM 4244 C CA . PHE B 1 95 ? -15.391 -12.617 -15.43 1 93.44 95 PHE B CA 1
ATOM 4245 C C . PHE B 1 95 ? -15.234 -13.477 -16.688 1 93.44 95 PHE B C 1
ATOM 4247 O O . PHE B 1 95 ? -14.539 -13.086 -17.625 1 93.44 95 PHE B O 1
ATOM 4254 N N . SER B 1 96 ? -15.812 -14.641 -16.75 1 90.56 96 SER B N 1
ATOM 4255 C CA . SER B 1 96 ? -15.641 -15.609 -17.828 1 90.56 96 SER B CA 1
ATOM 4256 C C . SER B 1 96 ? -16.125 -15.047 -19.156 1 90.56 96 SER B C 1
ATOM 4258 O O . SER B 1 96 ? -15.633 -15.438 -20.219 1 90.56 96 SER B O 1
ATOM 4260 N N . ALA B 1 97 ? -17.047 -14.07 -19.094 1 90.19 97 ALA B N 1
ATOM 4261 C CA . ALA B 1 97 ? -17.594 -13.5 -20.328 1 90.19 97 ALA B CA 1
ATOM 4262 C C . ALA B 1 97 ? -16.625 -12.516 -20.953 1 90.19 97 ALA B C 1
ATOM 4264 O O . ALA B 1 97 ? -16.672 -12.273 -22.172 1 90.19 97 ALA B O 1
ATOM 4265 N N . ASN B 1 98 ? -15.703 -12.016 -20.234 1 93.69 98 ASN B N 1
ATOM 4266 C CA . ASN B 1 98 ? -14.867 -10.93 -20.719 1 93.69 98 ASN B CA 1
ATOM 4267 C C . ASN B 1 98 ? -13.445 -11.406 -21 1 93.69 98 ASN B C 1
ATOM 4269 O O . ASN B 1 98 ? -12.695 -10.75 -21.734 1 93.69 98 ASN B O 1
ATOM 4273 N N . VAL B 1 99 ? -13.008 -12.422 -20.312 1 92.31 99 VAL B N 1
ATOM 4274 C CA . VAL B 1 99 ? -11.633 -12.875 -20.453 1 92.31 99 VAL B CA 1
ATOM 4275 C C . VAL B 1 99 ? -11.609 -14.328 -20.906 1 92.31 99 VAL B C 1
ATOM 4277 O O . VAL B 1 99 ? -12.312 -15.172 -20.344 1 92.31 99 VAL B O 1
ATOM 4280 N N . ALA B 1 100 ? -10.797 -14.664 -21.875 1 91.06 100 ALA B N 1
ATOM 4281 C CA . ALA B 1 100 ? -10.68 -16.016 -22.406 1 91.06 100 ALA B CA 1
ATOM 4282 C C . ALA B 1 100 ? -9.672 -16.828 -21.594 1 91.06 100 ALA B C 1
ATOM 4284 O O . ALA B 1 100 ? -8.969 -16.297 -20.734 1 91.06 100 ALA B O 1
ATOM 4285 N N . LYS B 1 101 ? -9.789 -18.109 -21.828 1 92.56 101 LYS B N 1
ATOM 4286 C CA . LYS B 1 101 ? -8.812 -19.016 -21.203 1 92.56 101 LYS B CA 1
ATOM 4287 C C . LYS B 1 101 ? -7.395 -18.672 -21.641 1 92.56 101 LYS B C 1
ATOM 4289 O O . LYS B 1 101 ? -7.184 -18.188 -22.75 1 92.56 101 LYS B O 1
ATOM 4294 N N . PHE B 1 102 ? -6.488 -18.859 -20.75 1 94.12 102 PHE B N 1
ATOM 4295 C CA . PHE B 1 102 ? -5.09 -18.547 -21.016 1 94.12 102 PHE B CA 1
ATOM 4296 C C . PHE B 1 102 ? -4.191 -19.734 -20.672 1 94.12 102 PHE B C 1
ATOM 4298 O O . PHE B 1 102 ? -4.387 -20.391 -19.656 1 94.12 102 PHE B O 1
ATOM 4305 N N . THR B 1 103 ? -3.326 -20.031 -21.594 1 92.69 103 THR B N 1
ATOM 4306 C CA . THR B 1 103 ? -2.357 -21.094 -21.359 1 92.69 103 THR B CA 1
ATOM 4307 C C . THR B 1 103 ? -0.963 -20.516 -21.125 1 92.69 103 THR B C 1
ATOM 4309 O O . THR B 1 103 ? -0.455 -19.766 -21.969 1 92.69 103 THR B O 1
ATOM 4312 N N . GLY B 1 104 ? -0.437 -20.766 -20.031 1 92.38 104 GLY B N 1
ATOM 4313 C CA . GLY B 1 104 ? 0.883 -20.281 -19.672 1 92.38 104 GLY B CA 1
ATOM 4314 C C . GLY B 1 104 ? 1.373 -20.781 -18.328 1 92.38 104 GLY B C 1
ATOM 4315 O O . GLY B 1 104 ? 0.878 -21.797 -17.828 1 92.38 104 GLY B O 1
ATOM 4316 N N . VAL B 1 105 ? 2.398 -20.141 -17.812 1 93 105 VAL B N 1
ATOM 4317 C CA . VAL B 1 105 ? 3.002 -20.578 -16.547 1 93 105 VAL B CA 1
ATOM 4318 C C . VAL B 1 105 ? 2.188 -20.047 -15.375 1 93 105 VAL B C 1
ATOM 4320 O O . VAL B 1 105 ? 1.988 -20.766 -14.383 1 93 105 VAL B O 1
ATOM 4323 N N . PHE B 1 106 ? 1.791 -18.797 -15.516 1 94.69 106 PHE B N 1
ATOM 4324 C CA . PHE B 1 106 ? 0.98 -18.234 -14.438 1 94.69 106 PHE B CA 1
ATOM 4325 C C . PHE B 1 106 ? -0.053 -17.25 -14.992 1 94.69 106 PHE B C 1
ATOM 4327 O O . PHE B 1 106 ? 0.064 -16.797 -16.125 1 94.69 106 PHE B O 1
ATOM 4334 N N . PHE B 1 107 ? -1.122 -17.062 -14.32 1 95.56 107 PHE B N 1
ATOM 4335 C CA . PHE B 1 107 ? -2.223 -16.141 -14.57 1 95.56 107 PHE B CA 1
ATOM 4336 C C . PHE B 1 107 ? -2.42 -15.203 -13.383 1 95.56 107 PHE B C 1
ATOM 4338 O O . PHE B 1 107 ? -2.512 -15.656 -12.242 1 95.56 107 PHE B O 1
ATOM 4345 N N . GLU B 1 108 ? -2.32 -13.914 -13.664 1 96.38 108 GLU B N 1
ATOM 4346 C CA . GLU B 1 108 ? -2.383 -12.938 -12.586 1 96.38 108 GLU B CA 1
ATOM 4347 C C . GLU B 1 108 ? -3.566 -11.992 -12.758 1 96.38 108 GLU B C 1
ATOM 4349 O O . GLU B 1 108 ? -3.746 -11.414 -13.828 1 96.38 108 GLU B O 1
ATOM 4354 N N . THR B 1 109 ? -4.402 -11.875 -11.758 1 96.62 109 THR B N 1
ATOM 4355 C CA . THR B 1 109 ? -5.496 -10.914 -11.695 1 96.62 109 THR B CA 1
ATOM 4356 C C . THR B 1 109 ? -5.145 -9.758 -10.766 1 96.62 109 THR B C 1
ATOM 4358 O O . THR B 1 109 ? -4.914 -9.961 -9.57 1 96.62 109 THR B O 1
ATOM 4361 N N . LYS B 1 110 ? -5.078 -8.617 -11.266 1 96.31 110 LYS B N 1
ATOM 4362 C CA . LYS B 1 110 ? -4.754 -7.43 -10.484 1 96.31 110 LYS B CA 1
ATOM 4363 C C . LYS B 1 110 ? -5.984 -6.555 -10.273 1 96.31 110 LYS B C 1
ATOM 4365 O O . LYS B 1 110 ? -6.695 -6.234 -11.227 1 96.31 110 LYS B O 1
ATOM 4370 N N . ALA B 1 111 ? -6.234 -6.258 -9.008 1 97.06 111 ALA B N 1
ATOM 4371 C CA . ALA B 1 111 ? -7.348 -5.379 -8.656 1 97.06 111 ALA B CA 1
ATOM 4372 C C . ALA B 1 111 ? -6.848 -4.094 -8 1 97.06 111 ALA B C 1
ATOM 4374 O O . ALA B 1 111 ? -6.008 -4.141 -7.102 1 97.06 111 ALA B O 1
ATOM 4375 N N . GLU B 1 112 ? -7.375 -3.006 -8.508 1 97.12 112 GLU B N 1
ATOM 4376 C CA . GLU B 1 112 ? -7.023 -1.695 -7.969 1 97.12 112 GLU B CA 1
ATOM 4377 C C . GLU B 1 112 ? -8.266 -0.872 -7.66 1 97.12 112 GLU B C 1
ATOM 4379 O O . GLU B 1 112 ? -9.312 -1.054 -8.289 1 97.12 112 GLU B O 1
ATOM 4384 N N . ILE B 1 113 ? -8.156 -0.059 -6.68 1 96.56 113 ILE B N 1
ATOM 4385 C CA . ILE B 1 113 ? -9.227 0.855 -6.309 1 96.56 113 ILE B CA 1
ATOM 4386 C C . ILE B 1 113 ? -8.766 2.299 -6.488 1 96.56 113 ILE B C 1
ATOM 4388 O O . ILE B 1 113 ? -7.617 2.631 -6.18 1 96.56 113 ILE B O 1
ATOM 4392 N N . PHE B 1 114 ? -9.688 3.064 -7.012 1 96 114 PHE B N 1
ATOM 4393 C CA . PHE B 1 114 ? -9.383 4.484 -7.152 1 96 114 PHE B CA 1
ATOM 4394 C C . PHE B 1 114 ? -9.562 5.207 -5.82 1 96 114 PHE B C 1
ATOM 4396 O O . PHE B 1 114 ? -10.672 5.266 -5.285 1 96 114 PHE B O 1
ATOM 4403 N N . GLN B 1 115 ? -8.547 5.727 -5.246 1 94.44 115 GLN B N 1
ATOM 4404 C CA . GLN B 1 115 ? -8.578 6.367 -3.936 1 94.44 115 GLN B CA 1
ATOM 4405 C C . GLN B 1 115 ? -7.609 7.543 -3.873 1 94.44 115 GLN B C 1
ATOM 4407 O O . GLN B 1 115 ? -6.816 7.75 -4.793 1 94.44 115 GLN B O 1
ATOM 4412 N N . HIS B 1 116 ? -7.766 8.336 -2.793 1 91.12 116 HIS B N 1
ATOM 4413 C CA . HIS B 1 116 ? -6.848 9.438 -2.541 1 91.12 116 HIS B CA 1
ATOM 4414 C C . HIS B 1 116 ? -5.5 8.938 -2.037 1 91.12 116 HIS B C 1
ATOM 4416 O O . HIS B 1 116 ? -5.445 8.109 -1.122 1 91.12 116 HIS B O 1
ATOM 4422 N N . VAL B 1 117 ? -4.504 9.383 -2.715 1 90.75 117 VAL B N 1
ATOM 4423 C CA . VAL B 1 117 ? -3.16 8.992 -2.301 1 90.75 117 VAL B CA 1
ATOM 4424 C C . VAL B 1 117 ? -2.309 10.242 -2.08 1 90.75 117 VAL B C 1
ATOM 4426 O O . VAL B 1 117 ? -2.469 11.242 -2.783 1 90.75 117 VAL B O 1
ATOM 4429 N N . GLN B 1 118 ? -1.509 10.172 -1.055 1 86.31 118 GLN B N 1
ATOM 4430 C CA . GLN B 1 118 ? -0.598 11.281 -0.785 1 86.31 118 GLN B CA 1
ATOM 4431 C C . GLN B 1 118 ? 0.69 11.141 -1.591 1 86.31 118 GLN B C 1
ATOM 4433 O O . GLN B 1 118 ? 1.398 10.133 -1.473 1 86.31 118 GLN B O 1
ATOM 4438 N N . LYS B 1 119 ? 0.886 12.031 -2.416 1 82.19 119 LYS B N 1
ATOM 4439 C CA . LYS B 1 119 ? 2.119 12.047 -3.197 1 82.19 119 LYS B CA 1
ATOM 4440 C C . LYS B 1 119 ? 3.014 13.211 -2.793 1 82.19 119 LYS B C 1
ATOM 4442 O O . LYS B 1 119 ? 2.535 14.211 -2.252 1 82.19 119 LYS B O 1
ATOM 4447 N N . GLY B 1 120 ? 4.316 12.953 -2.877 1 75.44 120 GLY B N 1
ATOM 4448 C CA . GLY B 1 120 ? 5.27 13.992 -2.533 1 75.44 120 GLY B CA 1
ATOM 4449 C C . GLY B 1 120 ? 5.547 14.953 -3.678 1 75.44 120 GLY B C 1
ATOM 4450 O O . GLY B 1 120 ? 5.848 14.523 -4.793 1 75.44 120 GLY B O 1
ATOM 4451 N N . GLY B 1 121 ? 5.094 16.141 -3.463 1 64.06 121 GLY B N 1
ATOM 4452 C CA . GLY B 1 121 ? 5.422 17.156 -4.445 1 64.06 121 GLY B CA 1
ATOM 4453 C C . GLY B 1 121 ? 6.512 18.109 -3.977 1 64.06 121 GLY B C 1
ATOM 4454 O O . GLY B 1 121 ? 6.98 18.016 -2.842 1 64.06 121 GLY B O 1
ATOM 4455 N N . THR B 1 122 ? 7.078 18.891 -4.879 1 70.44 122 THR B N 1
ATOM 4456 C CA . THR B 1 122 ? 8.125 19.859 -4.602 1 70.44 122 THR B CA 1
ATOM 4457 C C . THR B 1 122 ? 7.707 20.812 -3.48 1 70.44 122 THR B C 1
ATOM 4459 O O . THR B 1 122 ? 8.531 21.203 -2.652 1 70.44 122 THR B O 1
ATOM 4462 N N . LEU B 1 123 ? 6.508 21.172 -3.41 1 69.06 123 LEU B N 1
ATOM 4463 C CA . LEU B 1 123 ? 6.016 22.141 -2.439 1 69.06 123 LEU B CA 1
ATOM 4464 C C . LEU B 1 123 ? 5.449 21.438 -1.208 1 69.06 123 LEU B C 1
ATOM 4466 O O . LEU B 1 123 ? 4.895 22.094 -0.319 1 69.06 123 LEU B O 1
ATOM 4470 N N . GLY B 1 124 ? 5.566 20.125 -1.208 1 69.56 124 GLY B N 1
ATOM 4471 C CA . GLY B 1 124 ? 5.051 19.328 -0.1 1 69.56 124 GLY B CA 1
ATOM 4472 C C . GLY B 1 124 ? 4.137 18.203 -0.544 1 69.56 124 GLY B C 1
ATOM 4473 O O . GLY B 1 124 ? 3.893 18.031 -1.74 1 69.56 124 GLY B O 1
ATOM 4474 N N . PRO B 1 125 ? 3.639 17.578 0.423 1 74.75 125 PRO B N 1
ATOM 4475 C CA . PRO B 1 125 ? 2.742 16.469 0.076 1 74.75 125 PRO B CA 1
ATOM 4476 C C . PRO B 1 125 ? 1.38 16.953 -0.42 1 74.75 125 PRO B C 1
ATOM 4478 O O . PRO B 1 125 ? 0.862 17.953 0.067 1 74.75 125 PRO B O 1
ATOM 4481 N N . PHE B 1 126 ? 0.974 16.438 -1.495 1 80.06 126 PHE B N 1
ATOM 4482 C CA . PHE B 1 126 ? -0.351 16.766 -2.008 1 80.06 126 PHE B CA 1
ATOM 4483 C C . PHE B 1 126 ? -1.185 15.5 -2.199 1 80.06 126 PHE B C 1
ATOM 4485 O O . PHE B 1 126 ? -0.641 14.398 -2.266 1 80.06 126 PHE B O 1
ATOM 4492 N N . ILE B 1 127 ? -2.449 15.664 -2.174 1 85.19 127 ILE B N 1
ATOM 4493 C CA . ILE B 1 127 ? -3.381 14.547 -2.271 1 85.19 127 ILE B CA 1
ATOM 4494 C C . ILE B 1 127 ? -3.959 14.477 -3.684 1 85.19 127 ILE B C 1
ATOM 4496 O O . ILE B 1 127 ? -4.391 15.492 -4.234 1 85.19 127 ILE B O 1
ATOM 4500 N N . GLU B 1 128 ? -3.791 13.32 -4.316 1 87.62 128 GLU B N 1
ATOM 4501 C CA . GLU B 1 128 ? -4.344 13.094 -5.648 1 87.62 128 GLU B CA 1
ATOM 4502 C C . GLU B 1 128 ? -5.039 11.742 -5.734 1 87.62 128 GLU B C 1
ATOM 4504 O O . GLU B 1 128 ? -4.734 10.828 -4.969 1 87.62 128 GLU B O 1
ATOM 4509 N N . GLY B 1 129 ? -5.996 11.727 -6.617 1 91.12 129 GLY B N 1
ATOM 4510 C CA . GLY B 1 129 ? -6.633 10.445 -6.883 1 91.12 129 GLY B CA 1
ATOM 4511 C C . GLY B 1 129 ? -5.797 9.531 -7.766 1 91.12 129 GLY B C 1
ATOM 4512 O O . GLY B 1 129 ? -5.246 9.977 -8.773 1 91.12 129 GLY B O 1
ATOM 4513 N N . ASP B 1 130 ? -5.617 8.281 -7.379 1 93.81 130 ASP B N 1
ATOM 4514 C CA . ASP B 1 130 ? -4.848 7.32 -8.156 1 93.81 130 ASP B CA 1
ATOM 4515 C C . ASP B 1 130 ? -5.348 5.895 -7.926 1 93.81 130 ASP B C 1
ATOM 4517 O O . ASP B 1 130 ? -6.043 5.633 -6.941 1 93.81 130 ASP B O 1
ATOM 4521 N N . TRP B 1 131 ? -5.02 5.078 -8.922 1 95.38 131 TRP B N 1
ATOM 4522 C CA . TRP B 1 131 ? -5.348 3.662 -8.82 1 95.38 131 TRP B CA 1
ATOM 4523 C C . TRP B 1 131 ? -4.293 2.912 -8.008 1 95.38 131 TRP B C 1
ATOM 4525 O O . TRP B 1 131 ? -3.113 2.912 -8.367 1 95.38 131 TRP B O 1
ATOM 4535 N N . VAL B 1 132 ? -4.73 2.293 -6.895 1 94.69 132 VAL B N 1
ATOM 4536 C CA . VAL B 1 132 ? -3.803 1.558 -6.043 1 94.69 132 VAL B CA 1
ATOM 4537 C C . VAL B 1 132 ? -4.387 0.187 -5.707 1 94.69 132 VAL B C 1
ATOM 4539 O O . VAL B 1 132 ? -5.605 0.024 -5.637 1 94.69 132 VAL B O 1
ATOM 4542 N N . ASP B 1 133 ? -3.561 -0.81 -5.477 1 94.44 133 ASP B N 1
ATOM 4543 C CA . ASP B 1 133 ? -3.992 -2.191 -5.285 1 94.44 133 ASP B CA 1
ATOM 4544 C C . ASP B 1 133 ? -4.199 -2.502 -3.805 1 94.44 133 ASP B C 1
ATOM 4546 O O . ASP B 1 133 ? -4.34 -3.666 -3.422 1 94.44 133 ASP B O 1
ATOM 4550 N N . HIS B 1 134 ? -4.117 -1.547 -2.986 1 92.75 134 HIS B N 1
ATOM 4551 C CA . HIS B 1 134 ? -4.336 -1.728 -1.556 1 92.75 134 HIS B CA 1
ATOM 4552 C C . HIS B 1 134 ? -5.105 -0.552 -0.962 1 92.75 134 HIS B C 1
ATOM 4554 O O . HIS B 1 134 ? -5.309 0.463 -1.631 1 92.75 134 HIS B O 1
ATOM 4560 N N . GLN B 1 135 ? -5.574 -0.771 0.209 1 91.75 135 GLN B N 1
ATOM 4561 C CA . GLN B 1 135 ? -6.293 0.293 0.902 1 91.75 135 GLN B CA 1
ATOM 4562 C C . GLN B 1 135 ? -5.324 1.328 1.471 1 91.75 135 GLN B C 1
ATOM 4564 O O . GLN B 1 135 ? -4.332 0.973 2.111 1 91.75 135 GLN B O 1
ATOM 4569 N N . VAL B 1 136 ? -5.547 2.561 1.17 1 89.56 136 VAL B N 1
ATOM 4570 C CA . VAL B 1 136 ? -4.727 3.656 1.677 1 89.56 136 VAL B CA 1
ATOM 4571 C C . VAL B 1 136 ? -5.438 4.34 2.842 1 89.56 136 VAL B C 1
ATOM 4573 O O . VAL B 1 136 ? -6.555 4.84 2.688 1 89.56 136 VAL B O 1
ATOM 4576 N N . ASP B 1 137 ? -4.812 4.344 3.949 1 84.5 137 ASP B N 1
ATOM 4577 C CA . ASP B 1 137 ? -5.395 4.973 5.133 1 84.5 137 ASP B CA 1
ATOM 4578 C C . ASP B 1 137 ? -4.895 6.406 5.293 1 84.5 137 ASP B C 1
ATOM 4580 O O . ASP B 1 137 ? -3.723 6.633 5.598 1 84.5 137 ASP B O 1
ATOM 4584 N N . LEU B 1 138 ? -5.73 7.293 5.086 1 80.56 138 LEU B N 1
ATOM 4585 C CA . LEU B 1 138 ? -5.398 8.703 5.27 1 80.56 138 LEU B CA 1
ATOM 4586 C C . LEU B 1 138 ? -6.137 9.281 6.473 1 80.56 138 LEU B C 1
ATOM 4588 O O . LEU B 1 138 ? -6.43 10.477 6.508 1 80.56 138 LEU B O 1
ATOM 4592 N N . SER B 1 139 ? -6.496 8.484 7.402 1 72.44 139 SER B N 1
ATOM 4593 C CA . SER B 1 139 ? -7.266 8.906 8.57 1 72.44 139 SER B CA 1
ATOM 4594 C C . SER B 1 139 ? -6.477 9.898 9.422 1 72.44 139 SER B C 1
ATOM 4596 O O . SER B 1 139 ? -7.062 10.656 10.195 1 72.44 139 SER B O 1
ATOM 4598 N N . GLN B 1 140 ? -5.188 9.883 9.219 1 67.06 140 GLN B N 1
ATOM 4599 C CA . GLN B 1 140 ? -4.359 10.766 10.039 1 67.06 140 GLN B CA 1
ATOM 4600 C C . GLN B 1 140 ? -4.367 12.188 9.492 1 67.06 140 GLN B C 1
ATOM 4602 O O . GLN B 1 140 ? -4.008 13.133 10.203 1 67.06 140 GLN B O 1
ATOM 4607 N N . LEU B 1 141 ? -4.801 12.312 8.336 1 70.19 141 LEU B N 1
ATOM 4608 C CA . LEU B 1 141 ? -4.871 13.641 7.742 1 70.19 141 LEU B CA 1
ATOM 4609 C C . LEU B 1 141 ? -6.191 14.32 8.086 1 70.19 141 LEU B C 1
ATOM 4611 O O . LEU B 1 141 ? -7.234 13.664 8.148 1 70.19 141 LEU B O 1
ATOM 4615 N N . PRO B 1 142 ? -6.066 15.531 8.391 1 63.34 142 PRO B N 1
ATOM 4616 C CA . PRO B 1 142 ? -7.301 16.25 8.711 1 63.34 142 PRO B CA 1
ATOM 4617 C C . PRO B 1 142 ? -8.297 16.25 7.559 1 63.34 142 PRO B C 1
ATOM 4619 O O . PRO B 1 142 ? -7.898 16.281 6.391 1 63.34 142 PRO B O 1
ATOM 4622 N N . SER B 1 143 ? -9.523 16.031 7.809 1 63.62 143 SER B N 1
ATOM 4623 C CA . SER B 1 143 ? -10.594 15.938 6.824 1 63.62 143 SER B CA 1
ATOM 4624 C C . SER B 1 143 ? -10.68 17.203 5.969 1 63.62 143 SER B C 1
ATOM 4626 O O . SER B 1 143 ? -11.18 17.156 4.84 1 63.62 143 SER B O 1
ATOM 4628 N N . MET B 1 144 ? -10.188 18.281 6.5 1 62.03 144 MET B N 1
ATOM 4629 C CA . MET B 1 144 ? -10.297 19.547 5.777 1 62.03 144 MET B CA 1
ATOM 4630 C C . MET B 1 144 ? -9.438 19.531 4.516 1 62.03 144 MET B C 1
ATOM 4632 O O . MET B 1 144 ? -9.742 20.219 3.547 1 62.03 144 MET B O 1
ATOM 4636 N N . VAL B 1 145 ? -8.43 18.688 4.641 1 63.47 145 VAL B N 1
ATOM 4637 C CA . VAL B 1 145 ? -7.5 18.641 3.514 1 63.47 145 VAL B CA 1
ATOM 4638 C C . VAL B 1 145 ? -7.98 17.625 2.48 1 63.47 145 VAL B C 1
ATOM 4640 O O . VAL B 1 145 ? -7.496 17.609 1.346 1 63.47 145 VAL B O 1
ATOM 4643 N N . MET B 1 146 ? -8.922 16.875 2.9 1 67.94 146 MET B N 1
ATOM 4644 C CA . MET B 1 146 ? -9.391 15.828 1.994 1 67.94 146 MET B CA 1
ATOM 4645 C C . MET B 1 146 ? -10.469 16.359 1.057 1 67.94 146 MET B C 1
ATOM 4647 O O . MET B 1 146 ? -11.43 16.984 1.505 1 67.94 146 MET B O 1
ATOM 4651 N N . PRO B 1 147 ? -10.016 16.312 -0.169 1 61.47 147 PRO B N 1
ATOM 4652 C CA . PRO B 1 147 ? -11.047 16.734 -1.117 1 61.47 147 PRO B CA 1
ATOM 4653 C C . PRO B 1 147 ? -12.164 15.711 -1.27 1 61.47 147 PRO B C 1
ATOM 4655 O O . PRO B 1 147 ? -11.898 14.539 -1.57 1 61.47 147 PRO B O 1
ATOM 4658 N N . GLY B 1 148 ? -13.352 16.062 -0.946 1 62.84 148 GLY B N 1
ATOM 4659 C CA . GLY B 1 148 ? -14.492 15.258 -1.338 1 62.84 148 GLY B CA 1
ATOM 4660 C C . GLY B 1 148 ? -14.734 14.078 -0.415 1 62.84 148 GLY B C 1
ATOM 4661 O O . GLY B 1 148 ? -14.641 14.211 0.807 1 62.84 148 GLY B O 1
ATOM 4662 N N . ASP B 1 149 ? -14.867 12.859 -1.098 1 71.12 149 ASP B N 1
ATOM 4663 C CA . ASP B 1 149 ? -15.227 11.625 -0.406 1 71.12 149 ASP B CA 1
ATOM 4664 C C . ASP B 1 149 ? -14.008 10.977 0.235 1 71.12 149 ASP B C 1
ATOM 4666 O O . ASP B 1 149 ? -12.883 11.125 -0.259 1 71.12 149 ASP B O 1
ATOM 4670 N N . THR B 1 150 ? -14.203 10.391 1.305 1 78.06 150 THR B N 1
ATOM 4671 C CA . THR B 1 150 ? -13.133 9.688 2.008 1 78.06 150 THR B CA 1
ATOM 4672 C C . THR B 1 150 ? -12.844 8.336 1.354 1 78.06 150 THR B C 1
ATOM 4674 O O . THR B 1 150 ? -13.695 7.797 0.639 1 78.06 150 THR B O 1
ATOM 4677 N N . ASN B 1 151 ? -11.641 7.934 1.541 1 87.88 151 ASN B N 1
ATOM 4678 C CA . ASN B 1 151 ? -11.25 6.625 1.021 1 87.88 151 ASN B CA 1
ATOM 4679 C C . ASN B 1 151 ? -12.047 5.504 1.68 1 87.88 151 ASN B C 1
ATOM 4681 O O . ASN B 1 151 ? -12.414 5.602 2.852 1 87.88 151 ASN B O 1
ATOM 4685 N N . PRO B 1 152 ? -12.344 4.555 0.87 1 88.94 152 PRO B N 1
ATOM 4686 C CA . PRO B 1 152 ? -13.062 3.416 1.449 1 88.94 152 PRO B CA 1
ATOM 4687 C C . PRO B 1 152 ? -12.258 2.701 2.533 1 88.94 152 PRO B C 1
ATOM 4689 O O . PRO B 1 152 ? -11.023 2.719 2.506 1 88.94 152 PRO B O 1
ATOM 4692 N N . ASP B 1 153 ? -12.945 2.035 3.424 1 87.44 153 ASP B N 1
ATOM 4693 C CA . ASP B 1 153 ? -12.297 1.379 4.555 1 87.44 153 ASP B CA 1
ATOM 4694 C C . ASP B 1 153 ? -12.211 -0.13 4.34 1 87.44 153 ASP B C 1
ATOM 4696 O O . ASP B 1 153 ? -11.938 -0.882 5.277 1 87.44 153 ASP B O 1
ATOM 4700 N N . PHE B 1 154 ? -12.492 -0.555 3.193 1 91.19 154 PHE B N 1
ATOM 4701 C CA . PHE B 1 154 ? -12.398 -1.976 2.881 1 91.19 154 PHE B CA 1
ATOM 4702 C C . PHE B 1 154 ? -12.016 -2.186 1.42 1 91.19 154 PHE B C 1
ATOM 4704 O O . PHE B 1 154 ? -12.102 -1.26 0.61 1 91.19 154 PHE B O 1
ATOM 4711 N N . PHE B 1 155 ? -11.453 -3.268 1.124 1 94.31 155 PHE B N 1
ATOM 4712 C CA . PHE B 1 155 ? -11.18 -3.717 -0.236 1 94.31 155 PHE B CA 1
ATOM 4713 C C . PHE B 1 155 ? -12.141 -4.824 -0.647 1 94.31 155 PHE B C 1
ATOM 4715 O O . PHE B 1 155 ? -12.227 -5.855 0.022 1 94.31 155 PHE B O 1
ATOM 4722 N N . PRO B 1 156 ? -12.938 -4.574 -1.624 1 94.44 156 PRO B N 1
ATOM 4723 C CA . PRO B 1 156 ? -13.891 -5.605 -2.023 1 94.44 156 PRO B CA 1
ATOM 4724 C C . PRO B 1 156 ? -13.211 -6.895 -2.486 1 94.44 156 PRO B C 1
ATOM 4726 O O . PRO B 1 156 ? -12.07 -6.859 -2.957 1 94.44 156 PRO B O 1
ATOM 4729 N N . ALA B 1 157 ? -13.914 -7.984 -2.305 1 94.75 157 ALA B N 1
ATOM 4730 C CA . ALA B 1 157 ? -13.406 -9.273 -2.768 1 94.75 157 ALA B CA 1
ATOM 4731 C C . ALA B 1 157 ? -13.461 -9.367 -4.289 1 94.75 157 ALA B C 1
ATOM 4733 O O . ALA B 1 157 ? -14.523 -9.188 -4.891 1 94.75 157 ALA B O 1
ATOM 4734 N N . VAL B 1 158 ? -12.398 -9.531 -4.855 1 94.62 158 VAL B N 1
ATOM 4735 C CA . VAL B 1 158 ? -12.289 -9.766 -6.293 1 94.62 158 VAL B CA 1
ATOM 4736 C C . VAL B 1 158 ? -11.875 -11.211 -6.555 1 94.62 158 VAL B C 1
ATOM 4738 O O . VAL B 1 158 ? -10.781 -11.633 -6.172 1 94.62 158 VAL B O 1
ATOM 4741 N N . PRO B 1 159 ? -12.734 -11.906 -7.223 1 93 159 PRO B N 1
ATOM 4742 C CA . PRO B 1 159 ? -12.414 -13.312 -7.469 1 93 159 PRO B CA 1
ATOM 4743 C C . PRO B 1 159 ? -11.109 -13.492 -8.25 1 93 159 PRO B C 1
ATOM 4745 O O . PRO B 1 159 ? -10.922 -12.859 -9.289 1 93 159 PRO B O 1
ATOM 4748 N N . GLY B 1 160 ? -10.219 -14.305 -7.719 1 92.31 160 GLY B N 1
ATOM 4749 C CA . GLY B 1 160 ? -8.992 -14.648 -8.414 1 92.31 160 GLY B CA 1
ATOM 4750 C C . GLY B 1 160 ? -7.887 -13.625 -8.211 1 92.31 160 GLY B C 1
ATOM 4751 O O . GLY B 1 160 ? -6.848 -13.68 -8.875 1 92.31 160 GLY B O 1
ATOM 4752 N N . ARG B 1 161 ? -8.109 -12.688 -7.363 1 95.06 161 ARG B N 1
ATOM 4753 C CA . ARG B 1 161 ? -7.105 -11.656 -7.141 1 95.06 161 ARG B CA 1
ATOM 4754 C C . ARG B 1 161 ? -5.777 -12.273 -6.711 1 95.06 161 ARG B C 1
ATOM 4756 O O . ARG B 1 161 ? -5.73 -13.078 -5.781 1 95.06 161 ARG B O 1
ATOM 4763 N N . GLY B 1 162 ? -4.715 -11.812 -7.434 1 95.31 162 GLY B N 1
ATOM 4764 C CA . GLY B 1 162 ? -3.396 -12.367 -7.176 1 95.31 162 GLY B CA 1
ATOM 4765 C C . GLY B 1 162 ? -2.877 -13.219 -8.32 1 95.31 162 GLY B C 1
ATOM 4766 O O . GLY B 1 162 ? -3.486 -13.273 -9.391 1 95.31 162 GLY B O 1
ATOM 4767 N N . ARG B 1 163 ? -1.775 -13.883 -8.164 1 95.62 163 ARG B N 1
ATOM 4768 C CA . ARG B 1 163 ? -1.125 -14.688 -9.188 1 95.62 163 ARG B CA 1
ATOM 4769 C C . ARG B 1 163 ? -1.334 -16.172 -8.922 1 95.62 163 ARG B C 1
ATOM 4771 O O . ARG B 1 163 ? -1.119 -16.656 -7.805 1 95.62 163 ARG B O 1
ATOM 4778 N N . VAL B 1 164 ? -1.791 -16.891 -9.906 1 93.5 164 VAL B N 1
ATOM 4779 C CA . VAL B 1 164 ? -1.964 -18.344 -9.852 1 93.5 164 VAL B CA 1
ATOM 4780 C C . VAL B 1 164 ? -0.935 -19.031 -10.742 1 93.5 164 VAL B C 1
ATOM 4782 O O . VAL B 1 164 ? -0.742 -18.625 -11.898 1 93.5 164 VAL B O 1
ATOM 4785 N N . PHE B 1 165 ? -0.265 -20 -10.188 1 93.19 165 PHE B N 1
ATOM 4786 C CA . PHE B 1 165 ? 0.766 -20.703 -10.938 1 93.19 165 PHE B CA 1
ATOM 4787 C C . PHE B 1 165 ? 0.271 -22.078 -11.375 1 93.19 165 PHE B C 1
ATOM 4789 O O . PHE B 1 165 ? -0.682 -22.609 -10.797 1 93.19 165 PHE B O 1
ATOM 4796 N N . THR B 1 166 ? 0.938 -22.578 -12.359 1 89.88 166 THR B N 1
ATOM 4797 C CA . THR B 1 166 ? 0.7 -23.969 -12.773 1 89.88 166 THR B CA 1
ATOM 4798 C C . THR B 1 166 ? 1.254 -24.938 -11.742 1 89.88 166 THR B C 1
ATOM 4800 O O . THR B 1 166 ? 2.186 -24.609 -11 1 89.88 166 THR B O 1
ATOM 4803 N N . SER B 1 167 ? 0.653 -26.078 -11.594 1 82.5 167 SER B N 1
ATOM 4804 C CA . SER B 1 167 ? 1.08 -27.062 -10.609 1 82.5 167 SER B CA 1
ATOM 4805 C C . SER B 1 167 ? 2.338 -27.797 -11.062 1 82.5 167 SER B C 1
ATOM 4807 O O . SER B 1 167 ? 3.199 -28.141 -10.25 1 82.5 167 SER B O 1
ATOM 4809 N N . LYS B 1 168 ? 2.418 -28.109 -12.344 1 81.69 168 LYS B N 1
ATOM 4810 C CA . LYS B 1 168 ? 3.559 -28.828 -12.891 1 81.69 168 LYS B CA 1
ATOM 4811 C C . LYS B 1 168 ? 4.066 -28.172 -14.172 1 81.69 168 LYS B C 1
ATOM 4813 O O . LYS B 1 168 ? 3.275 -27.719 -15 1 81.69 168 LYS B O 1
ATOM 4818 N N . LEU B 1 169 ? 5.324 -27.922 -14.141 1 87.19 169 LEU B N 1
ATOM 4819 C CA . LEU B 1 169 ? 5.941 -27.344 -15.32 1 87.19 169 LEU B CA 1
ATOM 4820 C C . LEU B 1 169 ? 7.125 -28.172 -15.797 1 87.19 169 LEU B C 1
ATOM 4822 O O . LEU B 1 169 ? 7.922 -28.641 -14.984 1 87.19 169 LEU B O 1
ATOM 4826 N N . LYS B 1 170 ? 7.07 -28.469 -17.047 1 88.25 170 LYS B N 1
ATOM 4827 C CA . LYS B 1 170 ? 8.18 -29.203 -17.641 1 88.25 170 LYS B CA 1
ATOM 4828 C C . LYS B 1 170 ? 8.898 -28.375 -18.703 1 88.25 170 LYS B C 1
ATOM 4830 O O . LYS B 1 170 ? 8.266 -27.578 -19.406 1 88.25 170 LYS B O 1
ATOM 4835 N N . ALA B 1 171 ? 10.117 -28.391 -18.641 1 88.06 171 ALA B N 1
ATOM 4836 C CA . ALA B 1 171 ? 10.961 -27.828 -19.688 1 88.06 171 ALA B CA 1
ATOM 4837 C C . ALA B 1 171 ? 11.609 -28.938 -20.516 1 88.06 171 ALA B C 1
ATOM 4839 O O . ALA B 1 171 ? 12.57 -29.578 -20.078 1 88.06 171 ALA B O 1
ATOM 4840 N N . GLY B 1 172 ? 11.086 -29.109 -21.688 1 86.69 172 GLY B N 1
ATOM 4841 C CA . GLY B 1 172 ? 11.5 -30.297 -22.438 1 86.69 172 GLY B CA 1
ATOM 4842 C C . GLY B 1 172 ? 11.117 -31.594 -21.75 1 86.69 172 GLY B C 1
ATOM 4843 O O . GLY B 1 172 ? 9.938 -31.844 -21.5 1 86.69 172 GLY B O 1
ATOM 4844 N N . GLY B 1 173 ? 12.047 -32.312 -21.312 1 84.25 173 GLY B N 1
ATOM 4845 C CA . GLY B 1 173 ? 11.805 -33.531 -20.594 1 84.25 173 GLY B CA 1
ATOM 4846 C C . GLY B 1 173 ? 12.102 -33.438 -19.109 1 84.25 173 GLY B C 1
ATOM 4847 O O . GLY B 1 173 ? 11.93 -34.406 -18.359 1 84.25 173 GLY B O 1
ATOM 4848 N N . PHE B 1 174 ? 12.43 -32.219 -18.688 1 87.5 174 PHE B N 1
ATOM 4849 C CA . PHE B 1 174 ? 12.82 -32.031 -17.297 1 87.5 174 PHE B CA 1
ATOM 4850 C C . PHE B 1 174 ? 11.688 -31.391 -16.5 1 87.5 174 PHE B C 1
ATOM 4852 O O . PHE B 1 174 ? 11.016 -30.484 -16.984 1 87.5 174 PHE B O 1
ATOM 4859 N N . THR B 1 175 ? 11.414 -31.906 -15.359 1 86.38 175 THR B N 1
ATOM 4860 C CA . THR B 1 175 ? 10.445 -31.281 -14.461 1 86.38 175 THR B CA 1
ATOM 4861 C C . THR B 1 175 ? 11.117 -30.219 -13.602 1 86.38 175 THR B C 1
ATOM 4863 O O . THR B 1 175 ? 12.172 -30.453 -13.016 1 86.38 175 THR B O 1
ATOM 4866 N N . LEU B 1 176 ? 10.469 -29.078 -13.609 1 84.88 176 LEU B N 1
ATOM 4867 C CA . LEU B 1 176 ? 11 -27.969 -12.805 1 84.88 176 LEU B CA 1
ATOM 4868 C C . LEU B 1 176 ? 10.352 -27.953 -11.43 1 84.88 176 LEU B C 1
ATOM 4870 O O . LEU B 1 176 ? 9.141 -28.125 -11.305 1 84.88 176 LEU B O 1
ATOM 4874 N N . PRO B 1 177 ? 11.133 -27.75 -10.461 1 81.81 177 PRO B N 1
ATOM 4875 C CA . PRO B 1 177 ? 10.57 -27.656 -9.109 1 81.81 177 PRO B CA 1
ATOM 4876 C C . PRO B 1 177 ? 9.742 -26.391 -8.914 1 81.81 177 PRO B C 1
ATOM 4878 O O . PRO B 1 177 ? 9.859 -25.438 -9.688 1 81.81 177 PRO B O 1
ATOM 4881 N N . SER B 1 178 ? 8.914 -26.297 -7.848 1 79.94 178 SER B N 1
ATOM 4882 C CA . SER B 1 178 ? 7.965 -25.234 -7.574 1 79.94 178 SER B CA 1
ATOM 4883 C C . SER B 1 178 ? 8.688 -23.922 -7.281 1 79.94 178 SER B C 1
ATOM 4885 O O . SER B 1 178 ? 8.18 -22.844 -7.598 1 79.94 178 SER B O 1
ATOM 4887 N N . HIS B 1 179 ? 9.812 -24 -6.727 1 80 179 HIS B N 1
ATOM 4888 C CA . HIS B 1 179 ? 10.516 -22.766 -6.359 1 80 179 HIS B CA 1
ATOM 4889 C C . HIS B 1 179 ? 11 -22.016 -7.594 1 80 179 HIS B C 1
ATOM 4891 O O . HIS B 1 179 ? 11.219 -20.812 -7.547 1 80 179 HIS B O 1
ATOM 4897 N N . LEU B 1 180 ? 11.164 -22.688 -8.68 1 84.25 180 LEU B N 1
ATOM 4898 C CA . LEU B 1 180 ? 11.594 -22.031 -9.914 1 84.25 180 LEU B CA 1
ATOM 4899 C C . LEU B 1 180 ? 10.422 -21.359 -10.617 1 84.25 180 LEU B C 1
ATOM 4901 O O . LEU B 1 180 ? 10.617 -20.438 -11.422 1 84.25 180 LEU B O 1
ATOM 4905 N N . LEU B 1 181 ? 9.242 -21.828 -10.32 1 86.38 181 LEU B N 1
ATOM 4906 C CA . LEU B 1 181 ? 8.055 -21.234 -10.922 1 86.38 181 LEU B CA 1
ATOM 4907 C C . LEU B 1 181 ? 7.898 -19.781 -10.5 1 86.38 181 LEU B C 1
ATOM 4909 O O . LEU B 1 181 ? 7.453 -18.938 -11.297 1 86.38 181 LEU B O 1
ATOM 4913 N N . THR B 1 182 ? 8.32 -19.516 -9.297 1 86.5 182 THR B N 1
ATOM 4914 C CA . THR B 1 182 ? 8.141 -18.172 -8.75 1 86.5 182 THR B CA 1
ATOM 4915 C C . THR B 1 182 ? 9.148 -17.203 -9.352 1 86.5 182 THR B C 1
ATOM 4917 O O . THR B 1 182 ? 9.039 -15.984 -9.164 1 86.5 182 THR B O 1
ATOM 4920 N N . LYS B 1 183 ? 10.062 -17.703 -10.109 1 83.94 183 LYS B N 1
ATOM 4921 C CA . LYS B 1 183 ? 11.094 -16.844 -10.695 1 83.94 183 LYS B CA 1
ATOM 4922 C C . LYS B 1 183 ? 10.641 -16.281 -12.039 1 83.94 183 LYS B C 1
ATOM 4924 O O . LYS B 1 183 ? 11.258 -15.359 -12.578 1 83.94 183 LYS B O 1
ATOM 4929 N N . PHE B 1 184 ? 9.547 -16.797 -12.547 1 89.19 184 PHE B N 1
ATOM 4930 C CA . PHE B 1 184 ? 8.984 -16.25 -13.773 1 89.19 184 PHE B CA 1
ATOM 4931 C C . PHE B 1 184 ? 8.367 -14.875 -13.523 1 89.19 184 PHE B C 1
ATOM 4933 O O . PHE B 1 184 ? 7.535 -14.711 -12.633 1 89.19 184 PHE B O 1
ATOM 4940 N N . LYS B 1 185 ? 8.789 -13.883 -14.297 1 87.88 185 LYS B N 1
ATOM 4941 C CA . LYS B 1 185 ? 8.336 -12.523 -14.008 1 87.88 185 LYS B CA 1
ATOM 4942 C C . LYS B 1 185 ? 7.691 -11.891 -15.227 1 87.88 185 LYS B C 1
ATOM 4944 O O . LYS B 1 185 ? 6.824 -11.023 -15.102 1 87.88 185 LYS B O 1
ATOM 4949 N N . LYS B 1 186 ? 8.008 -12.219 -16.391 1 90.75 186 LYS B N 1
ATOM 4950 C CA . LYS B 1 186 ? 7.531 -11.547 -17.594 1 90.75 186 LYS B CA 1
ATOM 4951 C C . LYS B 1 186 ? 6.051 -11.836 -17.828 1 90.75 186 LYS B C 1
ATOM 4953 O O . LYS B 1 186 ? 5.621 -12.992 -17.812 1 90.75 186 LYS B O 1
ATOM 4958 N N . LYS B 1 187 ? 5.359 -10.75 -17.906 1 94.88 187 LYS B N 1
ATOM 4959 C CA . LYS B 1 187 ? 3.914 -10.867 -18.078 1 94.88 187 LYS B CA 1
ATOM 4960 C C . LYS B 1 187 ? 3.4 -9.844 -19.094 1 94.88 187 LYS B C 1
ATOM 4962 O O . LYS B 1 187 ? 4.07 -8.852 -19.359 1 94.88 187 LYS B O 1
ATOM 4967 N N . GLN B 1 188 ? 2.283 -10.164 -19.656 1 95.06 188 GLN B N 1
ATOM 4968 C CA . GLN B 1 188 ? 1.621 -9.281 -20.609 1 95.06 188 GLN B CA 1
ATOM 4969 C C . GLN B 1 188 ? 0.143 -9.117 -20.266 1 95.06 188 GLN B C 1
ATOM 4971 O O . GLN B 1 188 ? -0.471 -10.016 -19.688 1 95.06 188 GLN B O 1
ATOM 4976 N N . LEU B 1 189 ? -0.326 -7.941 -20.609 1 96.94 189 LEU B N 1
ATOM 4977 C CA . LEU B 1 189 ? -1.746 -7.664 -20.422 1 96.94 189 LEU B CA 1
ATOM 4978 C C . LEU B 1 189 ? -2.592 -8.469 -21.406 1 96.94 189 LEU B C 1
ATOM 4980 O O . LEU B 1 189 ? -2.285 -8.516 -22.594 1 96.94 189 LEU B O 1
ATOM 4984 N N . LEU B 1 190 ? -3.545 -9.125 -20.938 1 96.44 190 LEU B N 1
ATOM 4985 C CA . LEU B 1 190 ? -4.402 -9.953 -21.766 1 96.44 190 LEU B CA 1
ATOM 4986 C C . LEU B 1 190 ? -5.539 -9.133 -22.375 1 96.44 190 LEU B C 1
ATOM 4988 O O . LEU B 1 190 ? -6.09 -8.25 -21.703 1 96.44 190 LEU B O 1
ATOM 4992 N N . PRO B 1 191 ? -5.906 -9.438 -23.547 1 95.19 191 PRO B N 1
ATOM 4993 C CA . PRO B 1 191 ? -7.031 -8.734 -24.172 1 95.19 191 PRO B CA 1
ATOM 4994 C C . PRO B 1 191 ? -8.383 -9.18 -23.609 1 95.19 191 PRO B C 1
ATOM 4996 O O . PRO B 1 191 ? -8.578 -10.359 -23.297 1 95.19 191 PRO B O 1
ATOM 4999 N N . LEU B 1 192 ? -9.234 -8.203 -23.469 1 96.25 192 LEU B N 1
ATOM 5000 C CA . LEU B 1 192 ? -10.57 -8.477 -22.953 1 96.25 192 LEU B CA 1
ATOM 5001 C C . LEU B 1 192 ? -11.625 -8.305 -24.047 1 96.25 192 LEU B C 1
ATOM 5003 O O . LEU B 1 192 ? -11.406 -7.559 -25 1 96.25 192 LEU B O 1
ATOM 5007 N N . VAL B 1 193 ? -12.719 -9.078 -23.875 1 93.69 193 VAL B N 1
ATOM 5008 C CA . VAL B 1 193 ? -13.852 -8.984 -24.797 1 93.69 193 VAL B CA 1
ATOM 5009 C C . VAL B 1 193 ? -14.969 -8.172 -24.172 1 93.69 193 VAL B C 1
ATOM 5011 O O . VAL B 1 193 ? -15.367 -8.422 -23.031 1 93.69 193 VAL B O 1
ATOM 5014 N N . ASP B 1 194 ? -15.43 -7.156 -24.844 1 91.5 194 ASP B N 1
ATOM 5015 C CA . ASP B 1 194 ? -16.547 -6.34 -24.375 1 91.5 194 ASP B CA 1
ATOM 5016 C C . ASP B 1 194 ? -17.875 -7.008 -24.656 1 91.5 194 ASP B C 1
ATOM 5018 O O . ASP B 1 194 ? -18.281 -7.145 -25.812 1 91.5 194 ASP B O 1
ATOM 5022 N N . ASP B 1 195 ? -18.578 -7.414 -23.719 1 86 195 ASP B N 1
ATOM 5023 C CA . ASP B 1 195 ? -19.859 -8.086 -23.891 1 86 195 ASP B CA 1
ATOM 5024 C C . ASP B 1 195 ? -20.984 -7.07 -24.094 1 86 195 ASP B C 1
ATOM 5026 O O . ASP B 1 195 ? -22.094 -7.434 -24.5 1 86 195 ASP B O 1
ATOM 5030 N N . GLY B 1 196 ? -20.75 -5.824 -23.781 1 85.25 196 GLY B N 1
ATOM 5031 C CA . GLY B 1 196 ? -21.734 -4.785 -24.031 1 85.25 196 GLY B CA 1
ATOM 5032 C C . GLY B 1 196 ? -22.672 -4.559 -22.859 1 85.25 196 GLY B C 1
ATOM 5033 O O . GLY B 1 196 ? -23.578 -3.729 -22.938 1 85.25 196 GLY B O 1
ATOM 5034 N N . TYR B 1 197 ? -22.5 -5.324 -21.828 1 84.38 197 TYR B N 1
ATOM 5035 C CA . TYR B 1 197 ? -23.375 -5.207 -20.672 1 84.38 197 TYR B CA 1
ATOM 5036 C C . TYR B 1 197 ? -22.75 -4.312 -19.609 1 84.38 197 TYR B C 1
ATOM 5038 O O . TYR B 1 197 ? -21.547 -4.367 -19.375 1 84.38 197 TYR B O 1
ATOM 5046 N N . TYR B 1 198 ? -23.516 -3.336 -19.125 1 90.44 198 TYR B N 1
ATOM 5047 C CA . TYR B 1 198 ? -23.016 -2.527 -18.016 1 90.44 198 TYR B CA 1
ATOM 5048 C C . TYR B 1 198 ? -24.156 -1.974 -17.188 1 90.44 198 TYR B C 1
ATOM 5050 O O . TYR B 1 198 ? -24.938 -1.139 -17.656 1 90.44 198 TYR B O 1
ATOM 5058 N N . GLN B 1 199 ? -24.25 -2.527 -15.961 1 90.5 199 GLN B N 1
ATOM 5059 C CA . GLN B 1 199 ? -25.172 -1.999 -14.961 1 90.5 199 GLN B CA 1
ATOM 5060 C C . GLN B 1 199 ? -24.422 -1.452 -13.758 1 90.5 199 GLN B C 1
ATOM 5062 O O . GLN B 1 199 ? -23.891 -2.219 -12.945 1 90.5 199 GLN B O 1
ATOM 5067 N N . PRO B 1 200 ? -24.375 -0.153 -13.641 1 87.31 200 PRO B N 1
ATOM 5068 C CA . PRO B 1 200 ? -23.609 0.435 -12.547 1 87.31 200 PRO B CA 1
ATOM 5069 C C . PRO B 1 200 ? -24.094 -0.003 -11.172 1 87.31 200 PRO B C 1
ATOM 5071 O O . PRO B 1 200 ? -25.297 -0.191 -10.977 1 87.31 200 PRO B O 1
ATOM 5074 N N . SER B 1 201 ? -23.172 -0.2 -10.305 1 85.94 201 SER B N 1
ATOM 5075 C CA . SER B 1 201 ? -23.5 -0.542 -8.93 1 85.94 201 SER B CA 1
ATOM 5076 C C . SER B 1 201 ? -23.922 0.693 -8.141 1 85.94 201 SER B C 1
ATOM 5078 O O . SER B 1 201 ? -23.516 1.811 -8.461 1 85.94 201 SER B O 1
ATOM 5080 N N . GLU B 1 202 ? -24.719 0.466 -7.129 1 80.38 202 GLU B N 1
ATOM 5081 C CA . GLU B 1 202 ? -25.203 1.568 -6.309 1 80.38 202 GLU B CA 1
ATOM 5082 C C . GLU B 1 202 ? -24.156 2.002 -5.285 1 80.38 202 GLU B C 1
ATOM 5084 O O . GLU B 1 202 ? -24.172 3.148 -4.832 1 80.38 202 GLU B O 1
ATOM 5089 N N . SER B 1 203 ? -23.344 1.059 -5.07 1 84.81 203 SER B N 1
ATOM 5090 C CA . SER B 1 203 ? -22.359 1.35 -4.035 1 84.81 203 SER B CA 1
ATOM 5091 C C . SER B 1 203 ? -20.969 1.546 -4.637 1 84.81 203 SER B C 1
ATOM 5093 O O . SER B 1 203 ? -20.672 0.993 -5.695 1 84.81 203 SER B O 1
ATOM 5095 N N . ARG B 1 204 ? -20.297 2.414 -3.887 1 87.31 204 ARG B N 1
ATOM 5096 C CA . ARG B 1 204 ? -18.891 2.66 -4.211 1 87.31 204 ARG B CA 1
ATOM 5097 C C . ARG B 1 204 ? -18.016 2.514 -2.973 1 87.31 204 ARG B C 1
ATOM 5099 O O . ARG B 1 204 ? -18.078 3.338 -2.059 1 87.31 204 ARG B O 1
ATOM 5106 N N . PRO B 1 205 ? -17.281 1.537 -2.992 1 90.75 205 PRO B N 1
ATOM 5107 C CA . PRO B 1 205 ? -17 0.394 -3.861 1 90.75 205 PRO B CA 1
ATOM 5108 C C . PRO B 1 205 ? -18.156 -0.591 -3.941 1 90.75 205 PRO B C 1
ATOM 5110 O O . PRO B 1 205 ? -19.016 -0.626 -3.045 1 90.75 205 PRO B O 1
ATOM 5113 N N . PRO B 1 206 ? -18.172 -1.316 -5.012 1 92.12 206 PRO B N 1
ATOM 5114 C CA . PRO B 1 206 ? -19.25 -2.285 -5.152 1 92.12 206 PRO B CA 1
ATOM 5115 C C . PRO B 1 206 ? -19.156 -3.438 -4.156 1 92.12 206 PRO B C 1
ATOM 5117 O O . PRO B 1 206 ? -18.047 -3.779 -3.715 1 92.12 206 PRO B O 1
ATOM 5120 N N . THR B 1 207 ? -20.266 -3.975 -3.779 1 89 207 THR B N 1
ATOM 5121 C CA . THR B 1 207 ? -20.312 -5.086 -2.832 1 89 207 THR B CA 1
ATOM 5122 C C . THR B 1 207 ? -19.859 -6.383 -3.494 1 89 207 THR B C 1
ATOM 5124 O O . THR B 1 207 ? -19.406 -7.309 -2.814 1 89 207 THR B O 1
ATOM 5127 N N . HIS B 1 208 ? -20.031 -6.461 -4.723 1 89.19 208 HIS B N 1
ATOM 5128 C CA . HIS B 1 208 ? -19.594 -7.594 -5.523 1 89.19 208 HIS B CA 1
ATOM 5129 C C . HIS B 1 208 ? -19.141 -7.148 -6.914 1 89.19 208 HIS B C 1
ATOM 5131 O O . HIS B 1 208 ? -19.578 -6.098 -7.398 1 89.19 208 HIS B O 1
ATOM 5137 N N . LEU B 1 209 ? -18.281 -7.855 -7.453 1 92.5 209 LEU B N 1
ATOM 5138 C CA . LEU B 1 209 ? -17.781 -7.527 -8.789 1 92.5 209 LEU B CA 1
ATOM 5139 C C . LEU B 1 209 ? -18.031 -8.68 -9.758 1 92.5 209 LEU B C 1
ATOM 5141 O O . LEU B 1 209 ? -17.672 -9.82 -9.477 1 92.5 209 LEU B O 1
ATOM 5145 N N . ASP B 1 210 ? -18.688 -8.422 -10.82 1 91.06 210 ASP B N 1
ATOM 5146 C CA . ASP B 1 210 ? -18.953 -9.375 -11.891 1 91.06 210 ASP B CA 1
ATOM 5147 C C . ASP B 1 210 ? -18.953 -8.688 -13.25 1 91.06 210 ASP B C 1
ATOM 5149 O O . ASP B 1 210 ? -18.656 -7.5 -13.352 1 91.06 210 ASP B O 1
ATOM 5153 N N . TYR B 1 211 ? -19.188 -9.5 -14.25 1 90.38 211 TYR B N 1
ATOM 5154 C CA . TYR B 1 211 ? -19.188 -8.961 -15.609 1 90.38 211 TYR B CA 1
ATOM 5155 C C . TYR B 1 211 ? -20.359 -8.016 -15.836 1 90.38 211 TYR B C 1
ATOM 5157 O O . TYR B 1 211 ? -20.312 -7.164 -16.719 1 90.38 211 TYR B O 1
ATOM 5165 N N . LYS B 1 212 ? -21.406 -8.094 -15 1 90.88 212 LYS B N 1
ATOM 5166 C CA . LYS B 1 212 ? -22.609 -7.289 -15.188 1 90.88 212 LYS B CA 1
ATOM 5167 C C . LYS B 1 212 ? -22.391 -5.855 -14.711 1 90.88 212 LYS B C 1
ATOM 5169 O O . LYS B 1 212 ? -22.922 -4.91 -15.305 1 90.88 212 LYS B O 1
ATOM 5174 N N . ASN B 1 213 ? -21.641 -5.676 -13.695 1 93.12 213 ASN B N 1
ATOM 5175 C CA . ASN B 1 213 ? -21.484 -4.34 -13.133 1 93.12 213 ASN B CA 1
ATOM 5176 C C . ASN B 1 213 ? -20.141 -3.723 -13.516 1 93.12 213 ASN B C 1
ATOM 5178 O O . ASN B 1 213 ? -19.688 -2.771 -12.883 1 93.12 213 ASN B O 1
ATOM 5182 N N . THR B 1 214 ? -19.516 -4.324 -14.469 1 94.25 214 THR B N 1
ATOM 5183 C CA . THR B 1 214 ? -18.25 -3.779 -14.93 1 94.25 214 THR B CA 1
ATOM 5184 C C . THR B 1 214 ? -18.281 -3.531 -16.438 1 94.25 214 THR B C 1
ATOM 5186 O O . THR B 1 214 ? -19.047 -4.18 -17.156 1 94.25 214 THR B O 1
ATOM 5189 N N . GLN B 1 215 ? -17.562 -2.613 -16.875 1 94.75 215 GLN B N 1
ATOM 5190 C CA . GLN B 1 215 ? -17.438 -2.297 -18.297 1 94.75 215 GLN B CA 1
ATOM 5191 C C . GLN B 1 215 ? -16 -2.453 -18.766 1 94.75 215 GLN B C 1
ATOM 5193 O O . GLN B 1 215 ? -15.062 -2.24 -18 1 94.75 215 GLN B O 1
ATOM 5198 N N . VAL B 1 216 ? -15.836 -2.812 -20.031 1 95.25 216 VAL B N 1
ATOM 5199 C CA . VAL B 1 216 ? -14.516 -3.07 -20.594 1 95.25 216 VAL B CA 1
ATOM 5200 C C . VAL B 1 216 ? -14.016 -1.831 -21.328 1 95.25 216 VAL B C 1
ATOM 5202 O O . VAL B 1 216 ? -14.727 -1.276 -22.172 1 95.25 216 VAL B O 1
ATOM 5205 N N . LYS B 1 217 ? -12.883 -1.354 -20.922 1 94.12 217 LYS B N 1
ATOM 5206 C CA . LYS B 1 217 ? -12.18 -0.292 -21.641 1 94.12 217 LYS B CA 1
ATOM 5207 C C . LYS B 1 217 ? -10.672 -0.495 -21.578 1 94.12 217 LYS B C 1
ATOM 5209 O O . LYS B 1 217 ? -10.117 -0.751 -20.516 1 94.12 217 LYS B O 1
ATOM 5214 N N . ASN B 1 218 ? -9.906 -0.391 -22.656 1 94.06 218 ASN B N 1
ATOM 5215 C CA . ASN B 1 218 ? -8.453 -0.513 -22.734 1 94.06 218 ASN B CA 1
ATOM 5216 C C . ASN B 1 218 ? -7.965 -1.797 -22.078 1 94.06 218 ASN B C 1
ATOM 5218 O O . ASN B 1 218 ? -7 -1.774 -21.297 1 94.06 218 ASN B O 1
ATOM 5222 N N . ASN B 1 219 ? -8.688 -2.879 -22.203 1 95.56 219 ASN B N 1
ATOM 5223 C CA . ASN B 1 219 ? -8.336 -4.207 -21.703 1 95.56 219 ASN B CA 1
ATOM 5224 C C . ASN B 1 219 ? -8.352 -4.258 -20.188 1 95.56 219 ASN B C 1
ATOM 5226 O O . ASN B 1 219 ? -7.488 -4.887 -19.562 1 95.56 219 ASN B O 1
ATOM 5230 N N . ALA B 1 220 ? -9.195 -3.504 -19.594 1 96.69 220 ALA B N 1
ATOM 5231 C CA . ALA B 1 220 ? -9.422 -3.516 -18.156 1 96.69 220 ALA B CA 1
ATOM 5232 C C . ALA B 1 220 ? -10.914 -3.434 -17.844 1 96.69 220 ALA B C 1
ATOM 5234 O O . ALA B 1 220 ? -11.703 -2.928 -18.641 1 96.69 220 ALA B O 1
ATOM 5235 N N . LEU B 1 221 ? -11.297 -3.994 -16.781 1 96.31 221 LEU B N 1
ATOM 5236 C CA . LEU B 1 221 ? -12.672 -3.928 -16.297 1 96.31 221 LEU B CA 1
ATOM 5237 C C . LEU B 1 221 ? -12.836 -2.799 -15.289 1 96.31 221 LEU B C 1
ATOM 5239 O O . LEU B 1 221 ? -12.094 -2.723 -14.312 1 96.31 221 LEU B O 1
ATOM 5243 N N . TYR B 1 222 ? -13.789 -1.959 -15.523 1 96.31 222 TYR B N 1
ATOM 5244 C CA . TYR B 1 222 ? -14.047 -0.836 -14.625 1 96.31 222 TYR B CA 1
ATOM 5245 C C . TYR B 1 222 ? -15.43 -0.934 -14.008 1 96.31 222 TYR B C 1
ATOM 5247 O O . TYR B 1 222 ? -16.406 -1.228 -14.703 1 96.31 222 TYR B O 1
ATOM 5255 N N . SER B 1 223 ? -15.547 -0.738 -12.695 1 95.38 223 SER B N 1
ATOM 5256 C CA . SER B 1 223 ? -16.844 -0.718 -12.031 1 95.38 223 SER B CA 1
ATOM 5257 C C . SER B 1 223 ? -17.547 0.625 -12.219 1 95.38 223 SER B C 1
ATOM 5259 O O . SER B 1 223 ? -18.75 0.739 -12.008 1 95.38 223 SER B O 1
ATOM 5261 N N . GLY B 1 224 ? -16.891 1.68 -12.555 1 93.31 224 GLY B N 1
ATOM 5262 C CA . GLY B 1 224 ? -17.422 3.014 -12.805 1 93.31 224 GLY B CA 1
ATOM 5263 C C . GLY B 1 224 ? -16.969 3.592 -14.133 1 93.31 224 GLY B C 1
ATOM 5264 O O . GLY B 1 224 ? -16.625 2.85 -15.055 1 93.31 224 GLY B O 1
ATOM 5265 N N . ASP B 1 225 ? -17 4.859 -14.195 1 91 225 ASP B N 1
ATOM 5266 C CA . ASP B 1 225 ? -16.594 5.543 -15.414 1 91 225 ASP B CA 1
ATOM 5267 C C . ASP B 1 225 ? -15.078 5.602 -15.539 1 91 225 ASP B C 1
ATOM 5269 O O . ASP B 1 225 ? -14.406 6.215 -14.703 1 91 225 ASP B O 1
ATOM 5273 N N . PRO B 1 226 ? -14.547 4.996 -16.594 1 92.81 226 PRO B N 1
ATOM 5274 C CA . PRO B 1 226 ? -13.094 4.977 -16.766 1 92.81 226 PRO B CA 1
ATOM 5275 C C . PRO B 1 226 ? -12.516 6.359 -17.047 1 92.81 226 PRO B C 1
ATOM 5277 O O . PRO B 1 226 ? -11.344 6.621 -16.766 1 92.81 226 PRO B O 1
ATOM 5280 N N . GLU B 1 227 ? -13.234 7.23 -17.594 1 91.94 227 GLU B N 1
ATOM 5281 C CA . GLU B 1 227 ? -12.734 8.555 -17.969 1 91.94 227 GLU B CA 1
ATOM 5282 C C . GLU B 1 227 ? -12.773 9.508 -16.781 1 91.94 227 GLU B C 1
ATOM 5284 O O . GLU B 1 227 ? -11.906 10.383 -16.656 1 91.94 227 GLU B O 1
ATOM 5289 N N . HIS B 1 228 ? -13.727 9.344 -15.969 1 92.44 228 HIS B N 1
ATOM 5290 C CA . HIS B 1 228 ? -13.859 10.164 -14.773 1 92.44 228 HIS B CA 1
ATOM 5291 C C . HIS B 1 228 ? -14.055 9.297 -13.531 1 92.44 228 HIS B C 1
ATOM 5293 O O . HIS B 1 228 ? -15.141 9.273 -12.945 1 92.44 228 HIS B O 1
ATOM 5299 N N . PRO B 1 229 ? -12.953 8.789 -13.203 1 93.19 229 PRO B N 1
ATOM 5300 C CA . PRO B 1 229 ? -13.078 7.891 -12.047 1 93.19 229 PRO B CA 1
ATOM 5301 C C . PRO B 1 229 ? -13.414 8.633 -10.758 1 93.19 229 PRO B C 1
ATOM 5303 O O . PRO B 1 229 ? -13.016 9.781 -10.578 1 93.19 229 PRO B O 1
ATOM 5306 N N . ARG B 1 230 ? -14.18 8.008 -9.922 1 92.12 230 ARG B N 1
ATOM 5307 C CA . ARG B 1 230 ? -14.539 8.508 -8.594 1 92.12 230 ARG B CA 1
ATOM 5308 C C . ARG B 1 230 ? -13.922 7.648 -7.5 1 92.12 230 ARG B C 1
ATOM 5310 O O . ARG B 1 230 ? -13.555 6.496 -7.738 1 92.12 230 ARG B O 1
ATOM 5317 N N . ILE B 1 231 ? -13.836 8.18 -6.359 1 91.94 231 ILE B N 1
ATOM 5318 C CA . ILE B 1 231 ? -13.258 7.469 -5.227 1 91.94 231 ILE B CA 1
ATOM 5319 C C . ILE B 1 231 ? -14.094 6.23 -4.91 1 91.94 231 ILE B C 1
ATOM 5321 O O . ILE B 1 231 ? -15.312 6.316 -4.781 1 91.94 231 ILE B O 1
ATOM 5325 N N . GLY B 1 232 ? -13.438 5.074 -4.918 1 93.56 232 GLY B N 1
ATOM 5326 C CA . GLY B 1 232 ? -14.141 3.834 -4.617 1 93.56 232 GLY B CA 1
ATOM 5327 C C . GLY B 1 232 ? -14.352 2.953 -5.832 1 93.56 232 GLY B C 1
ATOM 5328 O O . GLY B 1 232 ? -14.727 1.786 -5.707 1 93.56 232 GLY B O 1
ATOM 5329 N N . ASP B 1 233 ? -14.109 3.467 -6.992 1 95.81 233 ASP B N 1
ATOM 5330 C CA . ASP B 1 233 ? -14.211 2.666 -8.211 1 95.81 233 ASP B CA 1
ATOM 5331 C C . ASP B 1 233 ? -13.109 1.609 -8.266 1 95.81 233 ASP B C 1
ATOM 5333 O O . ASP B 1 233 ? -11.992 1.846 -7.805 1 95.81 233 ASP B O 1
ATOM 5337 N N . VAL B 1 234 ? -13.492 0.469 -8.844 1 96.94 234 VAL B N 1
ATOM 5338 C CA . VAL B 1 234 ? -12.547 -0.646 -8.898 1 96.94 234 VAL B CA 1
ATOM 5339 C C . VAL B 1 234 ? -12.188 -0.947 -10.352 1 96.94 234 VAL B C 1
ATOM 5341 O O . VAL B 1 234 ? -13.047 -0.884 -11.234 1 96.94 234 VAL B O 1
ATOM 5344 N N . ARG B 1 235 ? -10.961 -1.191 -10.57 1 97.19 235 ARG B N 1
ATOM 5345 C CA . ARG B 1 235 ? -10.445 -1.606 -11.867 1 97.19 235 ARG B CA 1
ATOM 5346 C C . ARG B 1 235 ? -9.758 -2.965 -11.781 1 97.19 235 ARG B C 1
ATOM 5348 O O . ARG B 1 235 ? -8.945 -3.199 -10.875 1 97.19 235 ARG B O 1
ATOM 5355 N N . VAL B 1 236 ? -10.094 -3.873 -12.641 1 96.88 236 VAL B N 1
ATOM 5356 C CA . VAL B 1 236 ? -9.516 -5.211 -12.648 1 96.88 236 VAL B CA 1
ATOM 5357 C C . VAL B 1 236 ? -8.789 -5.453 -13.969 1 96.88 236 VAL B C 1
ATOM 5359 O O . VAL B 1 236 ? -9.344 -5.203 -15.047 1 96.88 236 VAL B O 1
ATOM 5362 N N . THR B 1 237 ? -7.578 -5.848 -13.938 1 96.94 237 THR B N 1
ATOM 5363 C CA . THR B 1 237 ? -6.773 -6.184 -15.102 1 96.94 237 THR B CA 1
ATOM 5364 C C . THR B 1 237 ? -6.254 -7.617 -15.008 1 96.94 237 THR B C 1
ATOM 5366 O O . THR B 1 237 ? -6.066 -8.141 -13.906 1 96.94 237 THR B O 1
ATOM 5369 N N . PHE B 1 238 ? -6.07 -8.25 -16.141 1 96.94 238 PHE B N 1
ATOM 5370 C CA . PHE B 1 238 ? -5.609 -9.633 -16.219 1 96.94 238 PHE B CA 1
ATOM 5371 C C . PHE B 1 238 ? -4.281 -9.719 -16.953 1 96.94 238 PHE B C 1
ATOM 5373 O O . PHE B 1 238 ? -4.121 -9.133 -18.031 1 96.94 238 PHE B O 1
ATOM 5380 N N . TRP B 1 239 ? -3.402 -10.43 -16.328 1 96.75 239 TRP B N 1
ATOM 5381 C CA . TRP B 1 239 ? -2.055 -10.562 -16.875 1 96.75 239 TRP B CA 1
ATOM 5382 C C . TRP B 1 239 ? -1.681 -12.039 -17.031 1 96.75 239 TRP B C 1
ATOM 5384 O O . TRP B 1 239 ? -2.041 -12.867 -16.203 1 96.75 239 TRP B O 1
ATOM 5394 N N . GLY B 1 240 ? -1.038 -12.352 -18.109 1 95.38 240 GLY B N 1
ATOM 5395 C CA . GLY B 1 240 ? -0.566 -13.703 -18.391 1 95.38 240 GLY B CA 1
ATOM 5396 C C . GLY B 1 240 ? 0.93 -13.773 -18.625 1 95.38 240 GLY B C 1
ATOM 5397 O O . GLY B 1 240 ? 1.531 -12.812 -19.109 1 95.38 240 GLY B O 1
ATOM 5398 N N . SER B 1 241 ? 1.479 -14.93 -18.25 1 94.69 241 SER B N 1
ATOM 5399 C CA . SER B 1 241 ? 2.91 -15.133 -18.453 1 94.69 241 SER B CA 1
ATOM 5400 C C . SER B 1 241 ? 3.258 -15.203 -19.938 1 94.69 241 SER B C 1
ATOM 5402 O O . SER B 1 241 ? 2.504 -15.766 -20.734 1 94.69 241 SER B O 1
ATOM 5404 N N . THR B 1 242 ? 4.383 -14.617 -20.359 1 91.44 242 THR B N 1
ATOM 5405 C CA . THR B 1 242 ? 4.816 -14.633 -21.75 1 91.44 242 THR B CA 1
ATOM 5406 C C . THR B 1 242 ? 5.977 -15.602 -21.938 1 91.44 242 THR B C 1
ATOM 5408 O O . THR B 1 242 ? 6.492 -15.75 -23.047 1 91.44 242 THR B O 1
ATOM 5411 N N . ALA B 1 243 ? 6.34 -16.297 -20.938 1 89.81 243 ALA B N 1
ATOM 5412 C CA . ALA B 1 243 ? 7.512 -17.156 -21.016 1 89.81 243 ALA B CA 1
ATOM 5413 C C . ALA B 1 243 ? 7.238 -18.375 -21.891 1 89.81 243 ALA B C 1
ATOM 5415 O O . ALA B 1 243 ? 6.215 -19.047 -21.719 1 89.81 243 ALA B O 1
ATOM 5416 N N . THR B 1 244 ? 8.047 -18.625 -22.938 1 86.25 244 THR B N 1
ATOM 5417 C CA . THR B 1 244 ? 7.922 -19.812 -23.797 1 86.25 244 THR B CA 1
ATOM 5418 C C . THR B 1 244 ? 9.156 -20.688 -23.688 1 86.25 244 THR B C 1
ATOM 5420 O O . THR B 1 244 ? 9.102 -21.875 -24 1 86.25 244 THR B O 1
ATOM 5423 N N . HIS B 1 245 ? 10.258 -20.078 -23.25 1 89.62 245 HIS B N 1
ATOM 5424 C CA . HIS B 1 245 ? 11.531 -20.781 -23.125 1 89.62 245 HIS B CA 1
ATOM 5425 C C . HIS B 1 245 ? 12.188 -20.484 -21.781 1 89.62 245 HIS B C 1
ATOM 5427 O O . HIS B 1 245 ? 11.93 -19.453 -21.172 1 89.62 245 HIS B O 1
ATOM 5433 N N . VAL B 1 246 ? 12.93 -21.453 -21.344 1 88.94 246 VAL B N 1
ATOM 5434 C CA . VAL B 1 246 ? 13.625 -21.25 -20.078 1 88.94 246 VAL B CA 1
ATOM 5435 C C . VAL B 1 246 ? 15.055 -21.781 -20.203 1 88.94 246 VAL B C 1
ATOM 5437 O O . VAL B 1 246 ? 15.305 -22.781 -20.875 1 88.94 246 VAL B O 1
ATOM 5440 N N . SER B 1 247 ? 15.938 -21.047 -19.641 1 88.5 247 SER B N 1
ATOM 5441 C CA . SER B 1 247 ? 17.328 -21.469 -19.5 1 88.5 247 SER B CA 1
ATOM 5442 C C . SER B 1 247 ? 17.719 -21.625 -18.047 1 88.5 247 SER B C 1
ATOM 5444 O O . SER B 1 247 ? 17.562 -20.688 -17.25 1 88.5 247 SER B O 1
ATOM 5446 N N . VAL B 1 248 ? 18.094 -22.812 -17.719 1 85.81 248 VAL B N 1
ATOM 5447 C CA . VAL B 1 248 ? 18.406 -23.094 -16.328 1 85.81 248 VAL B CA 1
ATOM 5448 C C . VAL B 1 248 ? 19.719 -23.875 -16.234 1 85.81 248 VAL B C 1
ATOM 5450 O O . VAL B 1 248 ? 20 -24.719 -17.078 1 85.81 248 VAL B O 1
ATOM 5453 N N . ILE B 1 249 ? 20.484 -23.516 -15.281 1 83.31 249 ILE B N 1
ATOM 5454 C CA . ILE B 1 249 ? 21.656 -24.312 -14.914 1 83.31 249 ILE B CA 1
ATOM 5455 C C . ILE B 1 249 ? 21.438 -24.938 -13.539 1 83.31 249 ILE B C 1
ATOM 5457 O O . ILE B 1 249 ? 21.156 -24.234 -12.562 1 83.31 249 ILE B O 1
ATOM 5461 N N . GLY B 1 250 ? 21.359 -26.188 -13.5 1 83 250 GLY B N 1
ATOM 5462 C CA . GLY B 1 250 ? 21.156 -26.906 -12.25 1 83 250 GLY B CA 1
ATOM 5463 C C . GLY B 1 250 ? 21.625 -28.344 -12.305 1 83 250 GLY B C 1
ATOM 5464 O O . GLY B 1 250 ? 22.188 -28.781 -13.312 1 83 250 GLY B O 1
ATOM 5465 N N . LEU B 1 251 ? 21.359 -29 -11.164 1 83.25 251 LEU B N 1
ATOM 5466 C CA . LEU B 1 251 ? 21.734 -30.391 -11.039 1 83.25 251 LEU B CA 1
ATOM 5467 C C . LEU B 1 251 ? 20.625 -31.312 -11.523 1 83.25 251 LEU B C 1
ATOM 5469 O O . LEU B 1 251 ? 19.469 -31.156 -11.125 1 83.25 251 LEU B O 1
ATOM 5473 N N . GLN B 1 252 ? 21.016 -32.156 -12.438 1 85.12 252 GLN B N 1
ATOM 5474 C CA . GLN B 1 252 ? 20.031 -33.156 -12.898 1 85.12 252 GLN B CA 1
ATOM 5475 C C . GLN B 1 252 ? 19.906 -34.312 -11.906 1 85.12 252 GLN B C 1
ATOM 5477 O O . GLN B 1 252 ? 20.891 -34.969 -11.578 1 85.12 252 GLN B O 1
ATOM 5482 N N . THR B 1 253 ? 18.766 -34.438 -11.352 1 83.81 253 THR B N 1
ATOM 5483 C CA . THR B 1 253 ? 18.531 -35.5 -10.414 1 83.81 253 THR B CA 1
ATOM 5484 C C . THR B 1 253 ? 17.391 -36.406 -10.898 1 83.81 253 THR B C 1
ATOM 5486 O O . THR B 1 253 ? 16.562 -35.969 -11.711 1 83.81 253 THR B O 1
ATOM 5489 N N . THR B 1 254 ? 17.516 -37.625 -10.531 1 79.44 254 THR B N 1
ATOM 5490 C CA . THR B 1 254 ? 16.5 -38.594 -10.914 1 79.44 254 THR B CA 1
ATOM 5491 C C . THR B 1 254 ? 15.438 -38.719 -9.828 1 79.44 254 THR B C 1
ATOM 5493 O O . THR B 1 254 ? 15.734 -38.562 -8.641 1 79.44 254 THR B O 1
ATOM 5496 N N . GLY B 1 255 ? 14.18 -38.562 -10.234 1 69.62 255 GLY B N 1
ATOM 5497 C CA . GLY B 1 255 ? 13.094 -38.781 -9.289 1 69.62 255 GLY B CA 1
ATOM 5498 C C . GLY B 1 255 ? 13.055 -40.188 -8.727 1 69.62 255 GLY B C 1
ATOM 5499 O O . GLY B 1 255 ? 13.875 -41.031 -9.094 1 69.62 255 GLY B O 1
ATOM 5500 N N . PHE B 1 256 ? 12.203 -40.406 -7.777 1 61.16 256 PHE B N 1
ATOM 5501 C CA . PHE B 1 256 ? 12.078 -41.688 -7.055 1 61.16 256 PHE B CA 1
ATOM 5502 C C . PHE B 1 256 ? 11.867 -42.844 -8.016 1 61.16 256 PHE B C 1
ATOM 5504 O O . PHE B 1 256 ? 12.469 -43.906 -7.855 1 61.16 256 PHE B O 1
ATOM 5511 N N . LEU B 1 257 ? 10.953 -42.656 -9.008 1 57.88 257 LEU B N 1
ATOM 5512 C CA . LEU B 1 257 ? 10.656 -43.812 -9.859 1 57.88 257 LEU B CA 1
ATOM 5513 C C . LEU B 1 257 ? 11.547 -43.812 -11.102 1 57.88 257 LEU B C 1
ATOM 5515 O O . LEU B 1 257 ? 11.344 -44.594 -12.016 1 57.88 257 LEU B O 1
ATOM 5519 N N . GLY B 1 258 ? 12.68 -43.031 -11.094 1 56.91 258 GLY B N 1
ATOM 5520 C CA . GLY B 1 258 ? 13.727 -43.094 -12.094 1 56.91 258 GLY B CA 1
ATOM 5521 C C . GLY B 1 258 ? 13.352 -42.438 -13.398 1 56.91 258 GLY B C 1
ATOM 5522 O O . GLY B 1 258 ? 14.211 -42.156 -14.234 1 56.91 258 GLY B O 1
ATOM 5523 N N . SER B 1 259 ? 12.086 -42.344 -13.734 1 60.38 259 SER B N 1
ATOM 5524 C CA . SER B 1 259 ? 11.734 -41.938 -15.094 1 60.38 259 SER B CA 1
ATOM 5525 C C . SER B 1 259 ? 11.703 -40.406 -15.219 1 60.38 259 SER B C 1
ATOM 5527 O O . SER B 1 259 ? 12.047 -39.875 -16.266 1 60.38 259 SER B O 1
ATOM 5529 N N . ASP B 1 260 ? 11.453 -39.75 -14.148 1 71.75 260 ASP B N 1
ATOM 5530 C CA . ASP B 1 260 ? 11.336 -38.312 -14.289 1 71.75 260 ASP B CA 1
ATOM 5531 C C . ASP B 1 260 ? 12.578 -37.594 -13.742 1 71.75 260 ASP B C 1
ATOM 5533 O O . ASP B 1 260 ? 13.148 -38.031 -12.734 1 71.75 260 ASP B O 1
ATOM 5537 N N . ARG B 1 261 ? 13.195 -36.906 -14.672 1 79.5 261 ARG B N 1
ATOM 5538 C CA . ARG B 1 261 ? 14.367 -36.156 -14.242 1 79.5 261 ARG B CA 1
ATOM 5539 C C . ARG B 1 261 ? 13.984 -34.719 -13.844 1 79.5 261 ARG B C 1
ATOM 5541 O O . ARG B 1 261 ? 13.117 -34.125 -14.469 1 79.5 261 ARG B O 1
ATOM 5548 N N . HIS B 1 262 ? 14.594 -34.375 -12.734 1 82.12 262 HIS B N 1
ATOM 5549 C CA . HIS B 1 262 ? 14.344 -33.062 -12.195 1 82.12 262 HIS B CA 1
ATOM 5550 C C . HIS B 1 262 ? 15.625 -32.219 -12.133 1 82.12 262 HIS B C 1
ATOM 5552 O O . HIS B 1 262 ? 16.719 -32.781 -12.086 1 82.12 262 HIS B O 1
ATOM 5558 N N . ILE B 1 263 ? 15.422 -30.984 -12.398 1 78.88 263 ILE B N 1
ATOM 5559 C CA . ILE B 1 263 ? 16.531 -30.062 -12.188 1 78.88 263 ILE B CA 1
ATOM 5560 C C . ILE B 1 263 ? 16.453 -29.469 -10.789 1 78.88 263 ILE B C 1
ATOM 5562 O O . ILE B 1 263 ? 15.414 -28.922 -10.391 1 78.88 263 ILE B O 1
ATOM 5566 N N . GLN B 1 264 ? 17.438 -29.766 -10.023 1 75.12 264 GLN B N 1
ATOM 5567 C CA . GLN B 1 264 ? 17.484 -29.234 -8.672 1 75.12 264 GLN B CA 1
ATOM 5568 C C . GLN B 1 264 ? 18.578 -28.172 -8.531 1 75.12 264 GLN B C 1
ATOM 5570 O O . GLN B 1 264 ? 19.5 -28.141 -9.336 1 75.12 264 GLN B O 1
ATOM 5575 N N . GLY B 1 265 ? 18.328 -27.219 -7.562 1 71.44 265 GLY B N 1
ATOM 5576 C CA . GLY B 1 265 ? 19.344 -26.203 -7.281 1 71.44 265 GLY B CA 1
ATOM 5577 C C . GLY B 1 265 ? 20.609 -26.766 -6.676 1 71.44 265 GLY B C 1
ATOM 5578 O O . GLY B 1 265 ? 20.594 -27.859 -6.094 1 71.44 265 GLY B O 1
ATOM 5579 N N . ILE B 1 266 ? 21.766 -26.062 -7.027 1 65.56 266 ILE B N 1
ATOM 5580 C CA . ILE B 1 266 ? 23.078 -26.453 -6.523 1 65.56 266 ILE B CA 1
ATOM 5581 C C . ILE B 1 266 ? 23.172 -26.141 -5.031 1 65.56 266 ILE B C 1
ATOM 5583 O O . ILE B 1 266 ? 22.938 -25 -4.613 1 65.56 266 ILE B O 1
ATOM 5587 N N . PRO B 1 267 ? 23.156 -27.234 -4.27 1 55.72 267 PRO B N 1
ATOM 5588 C CA . PRO B 1 267 ? 23.375 -26.922 -2.855 1 55.72 267 PRO B CA 1
ATOM 5589 C C . PRO B 1 267 ? 24.688 -26.156 -2.615 1 55.72 267 PRO B C 1
ATOM 5591 O O . PRO B 1 267 ? 25.734 -26.562 -3.125 1 55.72 267 PRO B O 1
ATOM 5594 N N . SER B 1 268 ? 24.75 -24.875 -2.697 1 53.91 268 SER B N 1
ATOM 5595 C CA . SER B 1 268 ? 26.016 -24.219 -2.434 1 53.91 268 SER B CA 1
ATOM 5596 C C . SER B 1 268 ? 26.359 -24.25 -0.945 1 53.91 268 SER B C 1
ATOM 5598 O O . SER B 1 268 ? 25.547 -23.828 -0.116 1 53.91 268 SER B O 1
ATOM 5600 N N . PRO B 1 269 ? 27.344 -25 -0.582 1 47.69 269 PRO B N 1
ATOM 5601 C CA . PRO B 1 269 ? 27.797 -24.969 0.811 1 47.69 269 PRO B CA 1
ATOM 5602 C C . PRO B 1 269 ? 27.922 -23.562 1.371 1 47.69 269 PRO B C 1
ATOM 5604 O O . PRO B 1 269 ? 27.719 -23.344 2.57 1 47.69 269 PRO B O 1
ATOM 5607 N N . THR B 1 270 ? 28.547 -22.75 0.711 1 46.5 270 THR B N 1
ATOM 5608 C CA . THR B 1 270 ? 28.859 -21.422 1.216 1 46.5 270 THR B CA 1
ATOM 5609 C C . THR B 1 270 ? 27.562 -20.641 1.481 1 46.5 270 THR B C 1
ATOM 5611 O O . THR B 1 270 ? 27.578 -19.641 2.207 1 46.5 270 THR B O 1
ATOM 5614 N N . LEU B 1 271 ? 26.609 -20.844 0.607 1 44.81 271 LEU B N 1
ATOM 5615 C CA . LEU B 1 271 ? 25.344 -20.156 0.845 1 44.81 271 LEU B CA 1
ATOM 5616 C C . LEU B 1 271 ? 24.516 -20.906 1.876 1 44.81 271 LEU B C 1
ATOM 5618 O O . LEU B 1 271 ? 24.469 -22.141 1.878 1 44.81 271 LEU B O 1
ATOM 5622 N N . GLN B 1 272 ? 24.469 -20.609 3.031 1 41.78 272 GLN B N 1
ATOM 5623 C CA . GLN B 1 272 ? 23.703 -21.047 4.188 1 41.78 272 GLN B CA 1
ATOM 5624 C C . GLN B 1 272 ? 22.391 -21.703 3.76 1 41.78 272 GLN B C 1
ATOM 5626 O O . GLN B 1 272 ? 21.312 -21.188 4.066 1 41.78 272 GLN B O 1
ATOM 5631 N N . ASN B 1 273 ? 22.531 -22.906 3.02 1 44.38 273 ASN B N 1
ATOM 5632 C CA . ASN B 1 273 ? 21.375 -23.766 2.744 1 44.38 273 ASN B CA 1
ATOM 5633 C C . ASN B 1 273 ? 20.516 -23.188 1.621 1 44.38 273 ASN B C 1
ATOM 5635 O O . ASN B 1 273 ? 19.328 -23.469 1.547 1 44.38 273 ASN B O 1
ATOM 5639 N N . ARG B 1 274 ? 21.031 -22.125 0.943 1 50.69 274 ARG B N 1
ATOM 5640 C CA . ARG B 1 274 ? 20.234 -21.625 -0.179 1 50.69 274 ARG B CA 1
ATOM 5641 C C . ARG B 1 274 ? 20.641 -22.312 -1.48 1 50.69 274 ARG B C 1
ATOM 5643 O O . ARG B 1 274 ? 21.828 -22.531 -1.734 1 50.69 274 ARG B O 1
ATOM 5650 N N . THR B 1 275 ? 19.797 -23.172 -1.997 1 56.44 275 THR B N 1
ATOM 5651 C CA . THR B 1 275 ? 19.953 -23.797 -3.311 1 56.44 275 THR B CA 1
ATOM 5652 C C . THR B 1 275 ? 19.906 -22.734 -4.41 1 56.44 275 THR B C 1
ATOM 5654 O O . THR B 1 275 ? 19.094 -21.797 -4.359 1 56.44 275 THR B O 1
ATOM 5657 N N . MET B 1 276 ? 21.141 -22.578 -4.98 1 63.5 276 MET B N 1
ATOM 5658 C CA . MET B 1 276 ? 21.219 -21.562 -6.012 1 63.5 276 MET B CA 1
ATOM 5659 C C . MET B 1 276 ? 20.969 -22.141 -7.395 1 63.5 276 MET B C 1
ATOM 5661 O O . MET B 1 276 ? 21.484 -23.219 -7.723 1 63.5 276 MET B O 1
ATOM 5665 N N . SER B 1 277 ? 19.906 -22.047 -7.934 1 72.06 277 SER B N 1
ATOM 5666 C CA . SER B 1 277 ? 19.703 -22.297 -9.359 1 72.06 277 SER B CA 1
ATOM 5667 C C . SER B 1 277 ? 19.672 -20.984 -10.148 1 72.06 277 SER B C 1
ATOM 5669 O O . SER B 1 277 ? 19.156 -19.984 -9.672 1 72.06 277 SER B O 1
ATOM 5671 N N . ILE B 1 278 ? 20.531 -21.078 -11.195 1 77.69 278 ILE B N 1
ATOM 5672 C CA . ILE B 1 278 ? 20.516 -19.922 -12.07 1 77.69 278 ILE B CA 1
ATOM 5673 C C . ILE B 1 278 ? 19.391 -20.062 -13.102 1 77.69 278 ILE B C 1
ATOM 5675 O O . ILE B 1 278 ? 19.375 -21.031 -13.867 1 77.69 278 ILE B O 1
ATOM 5679 N N . PHE B 1 279 ? 18.484 -19.25 -12.961 1 83 279 PHE B N 1
ATOM 5680 C CA . PHE B 1 279 ? 17.266 -19.297 -13.766 1 83 279 PHE B CA 1
ATOM 5681 C C . PHE B 1 279 ? 17.078 -18.016 -14.555 1 83 279 PHE B C 1
ATOM 5683 O O . PHE B 1 279 ? 17.328 -16.922 -14.047 1 83 279 PHE B O 1
ATOM 5690 N N . ALA B 1 280 ? 16.859 -18.172 -15.82 1 82.88 280 ALA B N 1
ATOM 5691 C CA . ALA B 1 280 ? 16.453 -17 -16.609 1 82.88 280 ALA B CA 1
ATOM 5692 C C . ALA B 1 280 ? 15.367 -17.375 -17.625 1 82.88 280 ALA B C 1
ATOM 5694 O O . ALA B 1 280 ? 15.367 -18.484 -18.156 1 82.88 280 ALA B O 1
ATOM 5695 N N . GLU B 1 281 ? 14.508 -16.406 -17.766 1 87.75 281 GLU B N 1
ATOM 5696 C CA . GLU B 1 281 ? 13.453 -16.594 -18.75 1 87.75 281 GLU B CA 1
ATOM 5697 C C . GLU B 1 281 ? 13.938 -16.219 -20.141 1 87.75 281 GLU B C 1
ATOM 5699 O O . GLU B 1 281 ? 14.461 -15.125 -20.359 1 87.75 281 GLU B O 1
ATOM 5704 N N . GLY B 1 282 ? 13.898 -17.078 -21.016 1 84.06 282 GLY B N 1
ATOM 5705 C CA . GLY B 1 282 ? 14.32 -16.812 -22.375 1 84.06 282 GLY B CA 1
ATOM 5706 C C . GLY B 1 282 ? 15.445 -17.734 -22.828 1 84.06 282 GLY B C 1
ATOM 5707 O O . GLY B 1 282 ? 15.805 -18.672 -22.141 1 84.06 282 GLY B O 1
ATOM 5708 N N . ASP B 1 283 ? 15.875 -17.469 -24.062 1 81.62 283 ASP B N 1
ATOM 5709 C CA . ASP B 1 283 ? 16.969 -18.234 -24.656 1 81.62 283 ASP B CA 1
ATOM 5710 C C . ASP B 1 283 ? 18.312 -17.547 -24.406 1 81.62 283 ASP B C 1
ATOM 5712 O O . ASP B 1 283 ? 18.594 -16.5 -24.984 1 81.62 283 ASP B O 1
ATOM 5716 N N . TYR B 1 284 ? 18.953 -18.031 -23.359 1 80.38 284 TYR B N 1
ATOM 5717 C CA . TYR B 1 284 ? 20.234 -17.438 -23.031 1 80.38 284 TYR B CA 1
ATOM 5718 C C . TYR B 1 284 ? 21.359 -18.469 -23.125 1 80.38 284 TYR B C 1
ATOM 5720 O O . TYR B 1 284 ? 21.172 -19.641 -22.781 1 80.38 284 TYR B O 1
ATOM 5728 N N . SER B 1 285 ? 22.359 -18.031 -23.719 1 79.69 285 SER B N 1
ATOM 5729 C CA . SER B 1 285 ? 23.578 -18.828 -23.625 1 79.69 285 SER B CA 1
ATOM 5730 C C . SER B 1 285 ? 24.094 -18.891 -22.188 1 79.69 285 SER B C 1
ATOM 5732 O O . SER B 1 285 ? 23.734 -18.062 -21.359 1 79.69 285 SER B O 1
ATOM 5734 N N . PRO B 1 286 ? 24.688 -19.922 -21.781 1 77.81 286 PRO B N 1
ATOM 5735 C CA . PRO B 1 286 ? 25.156 -20.094 -20.406 1 77.81 286 PRO B CA 1
ATOM 5736 C C . PRO B 1 286 ? 25.906 -18.859 -19.891 1 77.81 286 PRO B C 1
ATOM 5738 O O . PRO B 1 286 ? 25.719 -18.453 -18.734 1 77.81 286 PRO B O 1
ATOM 5741 N N . ALA B 1 287 ? 26.734 -18.281 -20.734 1 74.19 287 ALA B N 1
ATOM 5742 C CA . ALA B 1 287 ? 27.484 -17.109 -20.297 1 74.19 287 ALA B CA 1
ATOM 5743 C C . ALA B 1 287 ? 26.562 -15.922 -20.062 1 74.19 287 ALA B C 1
ATOM 5745 O O . ALA B 1 287 ? 26.719 -15.172 -19.109 1 74.19 287 ALA B O 1
ATOM 5746 N N . ALA B 1 288 ? 25.641 -15.844 -20.906 1 76.12 288 ALA B N 1
ATOM 5747 C CA . ALA B 1 288 ? 24.672 -14.75 -20.781 1 76.12 288 ALA B CA 1
ATOM 5748 C C . ALA B 1 288 ? 23.75 -14.961 -19.594 1 76.12 288 ALA B C 1
ATOM 5750 O O . ALA B 1 288 ? 23.328 -13.992 -18.953 1 76.12 288 ALA B O 1
ATOM 5751 N N . LEU B 1 289 ? 23.562 -16.203 -19.297 1 77.56 289 LEU B N 1
ATOM 5752 C CA . LEU B 1 289 ? 22.688 -16.547 -18.172 1 77.56 289 LEU B CA 1
ATOM 5753 C C . LEU B 1 289 ? 23.344 -16.141 -16.859 1 77.56 289 LEU B C 1
ATOM 5755 O O . LEU B 1 289 ? 22.672 -15.586 -15.977 1 77.56 289 LEU B O 1
ATOM 5759 N N . VAL B 1 290 ? 24.547 -16.391 -16.812 1 73 290 VAL B N 1
ATOM 5760 C CA . VAL B 1 290 ? 25.25 -16.062 -15.578 1 73 290 VAL B CA 1
ATOM 5761 C C . VAL B 1 290 ? 25.359 -14.547 -15.43 1 73 290 VAL B C 1
ATOM 5763 O O . VAL B 1 290 ? 25.203 -14.008 -14.328 1 73 290 VAL B O 1
ATOM 5766 N N . SER B 1 291 ? 25.516 -13.906 -16.562 1 70.56 291 SER B N 1
ATOM 5767 C CA . SER B 1 291 ? 25.594 -12.445 -16.516 1 70.56 291 SER B CA 1
ATOM 5768 C C . SER B 1 291 ? 24.25 -11.844 -16.125 1 70.56 291 SER B C 1
ATOM 5770 O O . SER B 1 291 ? 24.203 -10.859 -15.383 1 70.56 291 SER B O 1
ATOM 5772 N N . GLU B 1 292 ? 23.281 -12.461 -16.609 1 71.12 292 GLU B N 1
ATOM 5773 C CA . GLU B 1 292 ? 21.953 -11.977 -16.281 1 71.12 292 GLU B CA 1
ATOM 5774 C C . GLU B 1 292 ? 21.625 -12.234 -14.805 1 71.12 292 GLU B C 1
ATOM 5776 O O . GLU B 1 292 ? 21.016 -11.398 -14.148 1 71.12 292 GLU B O 1
ATOM 5781 N N . TYR B 1 293 ? 22.047 -13.281 -14.312 1 71.38 293 TYR B N 1
ATOM 5782 C CA . TYR B 1 293 ? 21.812 -13.609 -12.914 1 71.38 293 TYR B CA 1
ATOM 5783 C C . TYR B 1 293 ? 22.531 -12.625 -12 1 71.38 293 TYR B C 1
ATOM 5785 O O . TYR B 1 293 ? 21.969 -12.172 -11 1 71.38 293 TYR B O 1
ATOM 5793 N N . VAL B 1 294 ? 23.672 -12.359 -12.414 1 66.44 294 VAL B N 1
ATOM 5794 C CA . VAL B 1 294 ? 24.453 -11.453 -11.594 1 66.44 294 VAL B CA 1
ATOM 5795 C C . VAL B 1 294 ? 23.844 -10.055 -11.633 1 66.44 294 VAL B C 1
ATOM 5797 O O . VAL B 1 294 ? 23.859 -9.336 -10.625 1 66.44 294 VAL B O 1
ATOM 5800 N N . SER B 1 295 ? 23.25 -9.773 -12.773 1 64.69 295 SER B N 1
ATOM 5801 C CA . SER B 1 295 ? 22.641 -8.453 -12.906 1 64.69 295 SER B CA 1
ATOM 5802 C C . SER B 1 295 ? 21.359 -8.352 -12.07 1 64.69 295 SER B C 1
ATOM 5804 O O . SER B 1 295 ? 21.031 -7.281 -11.57 1 64.69 295 SER B O 1
ATOM 5806 N N . GLU B 1 296 ? 20.656 -9.445 -12.086 1 62.22 296 GLU B N 1
ATOM 5807 C CA . GLU B 1 296 ? 19.406 -9.438 -11.328 1 62.22 296 GLU B CA 1
ATOM 5808 C C . GLU B 1 296 ? 19.672 -9.461 -9.828 1 62.22 296 GLU B C 1
ATOM 5810 O O . GLU B 1 296 ? 18.906 -8.883 -9.055 1 62.22 296 GLU B O 1
ATOM 5815 N N . THR B 1 297 ? 20.531 -10.344 -9.562 1 55.94 297 THR B N 1
ATOM 5816 C CA . THR B 1 297 ? 20.828 -10.367 -8.133 1 55.94 297 THR B CA 1
ATOM 5817 C C . THR B 1 297 ? 21.594 -9.109 -7.719 1 55.94 297 THR B C 1
ATOM 5819 O O . THR B 1 297 ? 22.234 -8.469 -8.547 1 55.94 297 THR B O 1
ATOM 5822 N N . HIS B 1 298 ? 21.203 -8.234 -6.855 1 51.5 298 HIS B N 1
ATOM 5823 C CA . HIS B 1 298 ? 21.625 -6.961 -6.293 1 51.5 298 HIS B CA 1
ATOM 5824 C C . HIS B 1 298 ? 23.141 -6.785 -6.402 1 51.5 298 HIS B C 1
ATOM 5826 O O . HIS B 1 298 ? 23.672 -5.727 -6.066 1 51.5 298 HIS B O 1
ATOM 5832 N N . ALA B 1 299 ? 23.938 -7.75 -6.312 1 52.19 299 ALA B N 1
ATOM 5833 C CA . ALA B 1 299 ? 25.297 -7.25 -6.262 1 52.19 299 ALA B CA 1
ATOM 5834 C C . ALA B 1 299 ? 25.641 -6.422 -7.5 1 52.19 299 ALA B C 1
ATOM 5836 O O . ALA B 1 299 ? 26.156 -6.945 -8.484 1 52.19 299 ALA B O 1
ATOM 5837 N N . SER B 1 300 ? 24.609 -5.633 -7.762 1 56.19 300 SER B N 1
ATOM 5838 C CA . SER B 1 300 ? 24.547 -4.895 -9.023 1 56.19 300 SER B CA 1
ATOM 5839 C C . SER B 1 300 ? 25.891 -4.281 -9.375 1 56.19 300 SER B C 1
ATOM 5841 O O . SER B 1 300 ? 26.547 -3.676 -8.523 1 56.19 300 SER B O 1
ATOM 5843 N N . ASN B 1 301 ? 26.328 -4.883 -10.234 1 63.53 301 ASN B N 1
ATOM 5844 C CA . ASN B 1 301 ? 27.516 -4.305 -10.852 1 63.53 301 ASN B CA 1
ATOM 5845 C C . ASN B 1 301 ? 27.422 -2.783 -10.938 1 63.53 301 ASN B C 1
ATOM 5847 O O . ASN B 1 301 ? 28.406 -2.082 -10.68 1 63.53 301 ASN B O 1
ATOM 5851 N N . THR B 1 3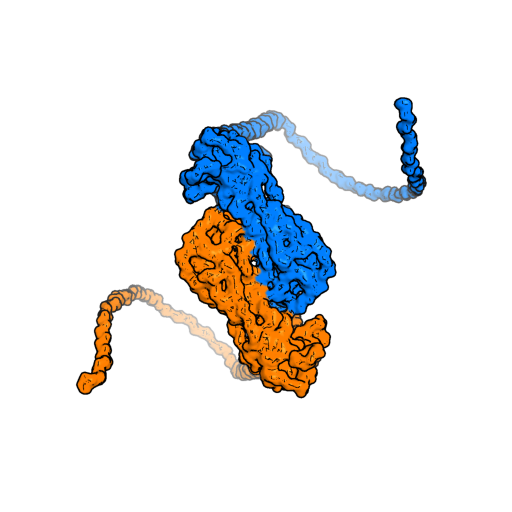02 ? 26.172 -2.441 -11 1 68.12 302 THR B N 1
ATOM 5852 C CA . THR B 1 302 ? 26.047 -1.002 -11.211 1 68.12 302 THR B CA 1
ATOM 5853 C C . THR B 1 302 ? 26.266 -0.249 -9.898 1 68.12 302 THR B C 1
ATOM 5855 O O . THR B 1 302 ? 26.906 0.801 -9.883 1 68.12 302 THR B O 1
ATOM 5858 N N . GLN B 1 303 ? 25.75 -0.93 -8.875 1 71.25 303 GLN B N 1
ATOM 5859 C CA . GLN B 1 303 ? 25.938 -0.257 -7.594 1 71.25 303 GLN B CA 1
ATOM 5860 C C . GLN B 1 303 ? 27.406 -0.226 -7.184 1 71.25 303 GLN B C 1
ATOM 5862 O O . GLN B 1 303 ? 27.875 0.766 -6.625 1 71.25 303 GLN B O 1
ATOM 5867 N N . THR B 1 304 ? 28.078 -1.262 -7.484 1 76.81 304 THR B N 1
ATOM 5868 C CA . THR B 1 304 ? 29.5 -1.285 -7.152 1 76.81 304 THR B CA 1
ATOM 5869 C C . THR B 1 304 ? 30.266 -0.245 -7.965 1 76.81 304 THR B C 1
ATOM 5871 O O . THR B 1 304 ? 31.172 0.418 -7.445 1 76.81 304 THR B O 1
ATOM 5874 N N . TRP B 1 305 ? 29.797 -0.009 -9.18 1 80.12 305 TRP B N 1
ATOM 5875 C CA . TRP B 1 305 ? 30.469 0.969 -10.023 1 80.12 305 TRP B CA 1
ATOM 5876 C C . TRP B 1 305 ? 30.188 2.389 -9.547 1 80.12 305 TRP B C 1
ATOM 5878 O O . TRP B 1 305 ? 31.078 3.248 -9.578 1 80.12 305 TRP B O 1
ATOM 5888 N N . VAL B 1 306 ? 29 2.557 -9.07 1 80.69 306 VAL B N 1
ATOM 5889 C CA . VAL B 1 306 ? 28.656 3.881 -8.562 1 80.69 306 VAL B CA 1
ATOM 5890 C C . VAL B 1 306 ? 29.453 4.168 -7.293 1 80.69 306 VAL B C 1
ATOM 5892 O O . VAL B 1 306 ? 29.969 5.277 -7.113 1 80.69 306 VAL B O 1
ATOM 5895 N N . LEU B 1 307 ? 29.562 3.188 -6.516 1 83.75 307 LEU B N 1
ATOM 5896 C CA . LEU B 1 307 ? 30.328 3.373 -5.281 1 83.75 307 LEU B CA 1
ATOM 5897 C C . LEU B 1 307 ? 31.812 3.562 -5.578 1 83.75 307 LEU B C 1
ATOM 5899 O O . LEU B 1 307 ? 32.469 4.363 -4.918 1 83.75 307 LEU B O 1
ATOM 5903 N N . ARG B 1 308 ? 32.312 2.859 -6.629 1 87.62 308 ARG B N 1
ATOM 5904 C CA . ARG B 1 308 ? 33.688 3.031 -7.043 1 87.62 308 ARG B CA 1
ATOM 5905 C C . ARG B 1 308 ? 33.938 4.453 -7.527 1 87.62 308 ARG B C 1
ATOM 5907 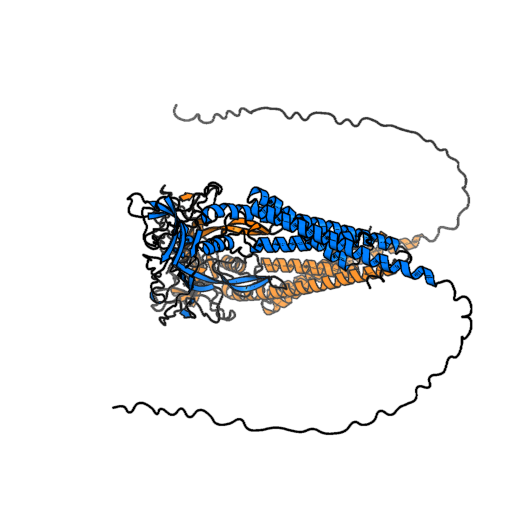O O . ARG B 1 308 ? 34.938 5.074 -7.148 1 87.62 308 ARG B O 1
ATOM 5914 N N . CYS B 1 309 ? 33.031 4.969 -8.273 1 88.69 309 CYS B N 1
ATOM 5915 C CA . CYS B 1 309 ? 33.188 6.312 -8.82 1 88.69 309 CYS B CA 1
ATOM 5916 C C . CYS B 1 309 ? 33.031 7.367 -7.73 1 88.69 309 CYS B C 1
ATOM 5918 O O . CYS B 1 309 ? 33.781 8.328 -7.68 1 88.69 309 CYS B O 1
ATOM 5920 N N . ALA B 1 310 ? 32.125 7.121 -6.859 1 88.88 310 ALA B N 1
ATOM 5921 C CA . ALA B 1 310 ? 31.906 8.07 -5.77 1 88.88 310 ALA B CA 1
ATOM 5922 C C . ALA B 1 310 ? 33.094 8.109 -4.832 1 88.88 310 ALA B C 1
ATOM 5924 O O . ALA B 1 310 ? 33.531 9.188 -4.41 1 88.88 310 ALA B O 1
ATOM 5925 N N . SER B 1 311 ? 33.562 6.938 -4.477 1 91.69 311 SER B N 1
ATOM 5926 C CA . SER B 1 311 ? 34.719 6.895 -3.604 1 91.69 311 SER B CA 1
ATOM 5927 C C . SER B 1 311 ? 35.938 7.523 -4.273 1 91.69 311 SER B C 1
ATOM 5929 O O . SER B 1 311 ? 36.719 8.242 -3.629 1 91.69 311 SER B O 1
ATOM 5931 N N . PHE B 1 312 ? 36.188 7.328 -5.617 1 92.88 312 PHE B N 1
ATOM 5932 C CA . PHE B 1 312 ? 37.312 7.918 -6.371 1 92.88 312 PHE B CA 1
ATOM 5933 C C . PHE B 1 312 ? 37.219 9.438 -6.344 1 92.88 312 PHE B C 1
ATOM 5935 O O . PHE B 1 312 ? 38.188 10.109 -6.02 1 92.88 312 PHE B O 1
ATOM 5942 N N . LEU B 1 313 ? 36.031 9.938 -6.555 1 91.81 313 LEU B N 1
ATOM 5943 C CA . LEU B 1 313 ? 35.844 11.383 -6.621 1 91.81 313 LEU B CA 1
ATOM 5944 C C . LEU B 1 313 ? 36.062 12.023 -5.254 1 91.81 313 LEU B C 1
ATOM 5946 O O . LEU B 1 313 ? 36.656 13.086 -5.152 1 91.81 313 LEU B O 1
ATOM 5950 N N . LEU B 1 314 ? 35.625 11.359 -4.223 1 92.25 314 LEU B N 1
ATOM 5951 C CA . LEU B 1 314 ? 35.75 11.93 -2.887 1 92.25 314 LEU B CA 1
ATOM 5952 C C . LEU B 1 314 ? 37.188 11.875 -2.404 1 92.25 314 LEU B C 1
ATOM 5954 O O . LEU B 1 314 ? 37.688 12.828 -1.811 1 92.25 314 LEU B O 1
ATOM 5958 N N . VAL B 1 315 ? 37.844 10.758 -2.676 1 92.75 315 VAL B N 1
ATOM 5959 C CA . VAL B 1 315 ? 39.25 10.648 -2.297 1 92.75 315 VAL B CA 1
ATOM 5960 C C . VAL B 1 315 ? 40.094 11.617 -3.125 1 92.75 315 VAL B C 1
ATOM 5962 O O . VAL B 1 315 ? 41 12.258 -2.605 1 92.75 315 VAL B O 1
ATOM 5965 N N . TRP B 1 316 ? 39.781 11.75 -4.402 1 91.88 316 TRP B N 1
ATOM 5966 C CA . TRP B 1 316 ? 40.438 12.719 -5.277 1 91.88 316 TRP B CA 1
ATOM 5967 C C . TRP B 1 316 ? 40.25 14.133 -4.734 1 91.88 316 TRP B C 1
ATOM 5969 O O . TRP B 1 316 ? 41.219 14.891 -4.664 1 91.88 316 TRP B O 1
ATOM 5979 N N . PHE B 1 317 ? 39.125 14.43 -4.262 1 89.75 317 PHE B N 1
ATOM 5980 C CA . PHE B 1 317 ? 38.812 15.75 -3.736 1 89.75 317 PHE B CA 1
ATOM 5981 C C . PHE B 1 317 ? 39.594 16.016 -2.455 1 89.75 317 PHE B C 1
ATOM 5983 O O . PHE B 1 317 ? 40.219 17.094 -2.301 1 89.75 317 PHE B O 1
ATOM 5990 N N . VAL B 1 318 ? 39.531 15.008 -1.569 1 88.69 318 VAL B N 1
ATOM 5991 C CA . VAL B 1 318 ? 40.219 15.18 -0.288 1 88.69 318 VAL B CA 1
ATOM 5992 C C . VAL B 1 318 ? 41.719 15.328 -0.514 1 88.69 318 VAL B C 1
ATOM 5994 O O . VAL B 1 318 ? 42.375 16.172 0.106 1 88.69 318 VAL B O 1
ATOM 5997 N N . LEU B 1 319 ? 42.281 14.531 -1.441 1 88.38 319 LEU B N 1
ATOM 5998 C CA . LEU B 1 319 ? 43.719 14.609 -1.726 1 88.38 319 LEU B CA 1
ATOM 5999 C C . LEU B 1 319 ? 44.062 15.93 -2.408 1 88.38 319 LEU B C 1
ATOM 6001 O O . LEU B 1 319 ? 45.062 16.547 -2.094 1 88.38 319 LEU B O 1
ATOM 6005 N N . PHE B 1 320 ? 43.219 16.406 -3.27 1 84.25 320 PHE B N 1
ATOM 6006 C CA . PHE B 1 320 ? 43.469 17.656 -3.982 1 84.25 320 PHE B CA 1
ATOM 6007 C C . PHE B 1 320 ? 43.438 18.828 -3.021 1 84.25 320 PHE B C 1
ATOM 6009 O O . PHE B 1 320 ? 44.344 19.672 -3.062 1 84.25 320 PHE B O 1
ATOM 6016 N N . VAL B 1 321 ? 42.5 18.812 -2.158 1 79.12 321 VAL B N 1
ATOM 6017 C CA . VAL B 1 321 ? 42.375 19.906 -1.209 1 79.12 321 VAL B CA 1
ATOM 6018 C C . VAL B 1 321 ? 43.531 19.875 -0.226 1 79.12 321 VAL B C 1
ATOM 6020 O O . VAL B 1 321 ? 44.062 20.922 0.157 1 79.12 321 VAL B O 1
ATOM 6023 N N . THR B 1 322 ? 43.969 18.703 0.109 1 81.31 322 THR B N 1
ATOM 6024 C CA . THR B 1 322 ? 45.094 18.562 1.048 1 81.31 322 THR B CA 1
ATOM 6025 C C . THR B 1 322 ? 46.375 19.031 0.422 1 81.31 322 THR B C 1
ATOM 6027 O O . THR B 1 322 ? 47.156 19.766 1.055 1 81.31 322 THR B O 1
ATOM 6030 N N . VAL B 1 323 ? 46.625 18.734 -0.871 1 78.56 323 VAL B N 1
ATOM 6031 C CA . VAL B 1 323 ? 47.875 19.078 -1.507 1 78.56 323 VAL B CA 1
ATOM 6032 C C . VAL B 1 323 ? 47.906 20.562 -1.857 1 78.56 323 VAL B C 1
ATOM 6034 O O . VAL B 1 323 ? 48.938 21.234 -1.715 1 78.56 323 VAL B O 1
ATOM 6037 N N . VAL B 1 324 ? 46.75 21.125 -2.234 1 68.31 324 VAL B N 1
ATOM 6038 C CA . VAL B 1 324 ? 46.688 22.531 -2.609 1 68.31 324 VAL B CA 1
ATOM 6039 C C . VAL B 1 324 ? 46.875 23.406 -1.369 1 68.31 324 VAL B C 1
ATOM 6041 O O . VAL B 1 324 ? 47.406 24.5 -1.45 1 68.31 324 VAL B O 1
ATOM 6044 N N . THR B 1 325 ? 46.344 22.844 -0.339 1 65.56 325 THR B N 1
ATOM 6045 C CA . THR B 1 325 ? 46.5 23.625 0.888 1 65.56 325 THR B CA 1
ATOM 6046 C C . THR B 1 325 ? 47.906 23.531 1.427 1 65.56 325 THR B C 1
ATOM 6048 O O . THR B 1 325 ? 48.375 24.406 2.156 1 65.56 325 THR B O 1
ATOM 6051 N N . CYS B 1 326 ? 48.5 22.266 0.98 1 63.5 326 CYS B N 1
ATOM 6052 C CA . CYS B 1 326 ? 49.906 22.125 1.414 1 63.5 326 CYS B CA 1
ATOM 6053 C C . CYS B 1 326 ? 50.844 22.859 0.47 1 63.5 326 CYS B C 1
ATOM 6055 O O . CYS B 1 326 ? 50.625 22.859 -0.745 1 63.5 326 CYS B O 1
ATOM 6057 N N . ASN B 1 327 ? 51.219 24.094 0.734 1 56.66 327 ASN B N 1
ATOM 6058 C CA . ASN B 1 327 ? 52.094 25.062 0.073 1 56.66 327 ASN B CA 1
ATOM 6059 C C . ASN B 1 327 ? 53 24.391 -0.965 1 56.66 327 ASN B C 1
ATOM 6061 O O . ASN B 1 327 ? 54.094 23.922 -0.639 1 56.66 327 ASN B O 1
ATOM 6065 N N . THR B 1 328 ? 52.406 23.828 -2.057 1 58.78 328 THR B N 1
ATOM 6066 C CA . THR B 1 328 ? 53.281 23.203 -3.039 1 58.78 328 THR B CA 1
ATOM 6067 C C . THR B 1 328 ? 53.531 24.156 -4.203 1 58.78 328 THR B C 1
ATOM 6069 O O . THR B 1 328 ? 52.75 25.047 -4.484 1 58.78 328 THR B O 1
ATOM 6072 N N . SER B 1 329 ? 54.812 24.328 -4.555 1 65 329 SER B N 1
ATOM 6073 C CA . SER B 1 329 ? 55.281 25.203 -5.629 1 65 329 SER B CA 1
ATOM 6074 C C . SER B 1 329 ? 54.812 24.688 -6.992 1 65 329 SER B C 1
ATOM 6076 O O . SER B 1 329 ? 55.031 25.359 -8.008 1 65 329 SER B O 1
ATOM 6078 N N . LYS B 1 330 ? 54.062 23.625 -7.023 1 68.25 330 LYS B N 1
ATOM 6079 C CA . LYS B 1 330 ? 53.688 23.031 -8.312 1 68.25 330 LYS B CA 1
ATOM 6080 C C . LYS B 1 330 ? 52.406 23.625 -8.852 1 68.25 330 LYS B C 1
ATOM 6082 O O . LYS B 1 330 ? 51.625 24.25 -8.102 1 68.25 330 LYS B O 1
ATOM 6087 N N . THR B 1 331 ? 52.281 23.578 -10.227 1 68.88 331 THR B N 1
ATOM 6088 C CA . THR B 1 331 ? 51.094 24.125 -10.891 1 68.88 331 THR B CA 1
ATOM 6089 C C . THR B 1 331 ? 49.844 23.344 -10.477 1 68.88 331 THR B C 1
ATOM 6091 O O . THR B 1 331 ? 49.906 22.172 -10.141 1 68.88 331 THR B O 1
ATOM 6094 N N . CYS B 1 332 ? 48.75 24.078 -10.281 1 73.81 332 CYS B N 1
ATOM 6095 C CA . CYS B 1 332 ? 47.469 23.516 -9.852 1 73.81 332 CYS B CA 1
ATOM 6096 C C . CYS B 1 332 ? 47.062 22.359 -10.742 1 73.81 332 CYS B C 1
ATOM 6098 O O . CYS B 1 332 ? 46.5 21.359 -10.258 1 73.81 332 CYS B O 1
ATOM 6100 N N . CYS B 1 333 ? 47.406 22.406 -11.992 1 77.81 333 CYS B N 1
ATOM 6101 C CA . CYS B 1 333 ? 47 21.375 -12.938 1 77.81 333 CYS B CA 1
ATOM 6102 C C . CYS B 1 333 ? 47.75 20.062 -12.648 1 77.81 333 CYS B C 1
ATOM 6104 O O . CYS B 1 333 ? 47.156 18.984 -12.688 1 77.81 333 CYS B O 1
ATOM 6106 N N . VAL B 1 334 ? 48.969 20.188 -12.312 1 79.12 334 VAL B N 1
ATOM 6107 C CA . VAL B 1 334 ? 49.781 19 -12.047 1 79.12 334 VAL B CA 1
ATOM 6108 C C . VAL B 1 334 ? 49.344 18.375 -10.727 1 79.12 334 VAL B C 1
ATOM 6110 O O . VAL B 1 334 ? 49.25 17.156 -10.602 1 79.12 334 VAL B O 1
ATOM 6113 N N . VAL B 1 335 ? 48.938 19.234 -9.805 1 81.38 335 VAL B N 1
ATOM 6114 C CA . VAL B 1 335 ? 48.5 18.719 -8.508 1 81.38 335 VAL B CA 1
ATOM 6115 C C . VAL B 1 335 ? 47.156 18 -8.672 1 81.38 335 VAL B C 1
ATOM 6117 O O . VAL B 1 335 ? 46.938 16.969 -8.055 1 81.38 335 VAL B O 1
ATOM 6120 N N . PHE B 1 336 ? 46.344 18.609 -9.609 1 85.75 336 PHE B N 1
ATOM 6121 C CA . PHE B 1 336 ? 45.062 18 -9.867 1 85.75 336 PHE B CA 1
ATOM 6122 C C . PHE B 1 336 ? 45.188 16.625 -10.5 1 85.75 336 PHE B C 1
ATOM 6124 O O . PHE B 1 336 ? 44.562 15.664 -10.062 1 85.75 336 PHE B O 1
ATOM 6131 N N . LEU B 1 337 ? 46.062 16.5 -11.406 1 86.81 337 LEU B N 1
ATOM 6132 C CA . LEU B 1 337 ? 46.281 15.242 -12.109 1 86.81 337 LEU B CA 1
ATOM 6133 C C . LEU B 1 337 ? 46.969 14.219 -11.211 1 86.81 337 LEU B C 1
ATOM 6135 O O . LEU B 1 337 ? 46.594 13.039 -11.211 1 86.81 337 LEU B O 1
ATOM 6139 N N . ASN B 1 338 ? 47.875 14.711 -10.445 1 88.38 338 ASN B N 1
ATOM 6140 C CA . ASN B 1 338 ? 48.625 13.812 -9.555 1 88.38 338 ASN B CA 1
ATOM 6141 C C . ASN B 1 338 ? 47.719 13.289 -8.438 1 88.38 338 ASN B C 1
ATOM 6143 O O . ASN B 1 338 ? 47.812 12.117 -8.062 1 88.38 338 ASN B O 1
ATOM 6147 N N . SER B 1 339 ? 46.875 14.133 -7.945 1 88.88 339 SER B N 1
ATOM 6148 C CA . SER B 1 339 ? 45.969 13.695 -6.906 1 88.88 339 SER B CA 1
ATOM 6149 C C . SER B 1 339 ? 44.969 12.672 -7.441 1 88.88 339 SER B C 1
ATOM 6151 O O . SER B 1 339 ? 44.594 11.742 -6.73 1 88.88 339 SER B O 1
ATOM 6153 N N . GLY B 1 340 ? 44.562 12.844 -8.664 1 91.81 340 GLY B N 1
ATOM 6154 C CA . GLY B 1 340 ? 43.688 11.883 -9.297 1 91.81 340 GLY B CA 1
ATOM 6155 C C . GLY B 1 340 ? 44.312 10.523 -9.492 1 91.81 340 GLY B C 1
ATOM 6156 O O . GLY B 1 340 ? 43.688 9.492 -9.25 1 91.81 340 GLY B O 1
ATOM 6157 N N . LEU B 1 341 ? 45.531 10.57 -9.898 1 92.62 341 LEU B N 1
ATOM 6158 C CA . LEU B 1 341 ? 46.25 9.32 -10.125 1 92.62 341 LEU B CA 1
ATOM 6159 C C . LEU B 1 341 ? 46.5 8.594 -8.805 1 92.62 341 LEU B C 1
ATOM 6161 O O . LEU B 1 341 ? 46.406 7.371 -8.734 1 92.62 341 LEU B O 1
ATOM 6165 N N . PHE B 1 342 ? 46.812 9.336 -7.793 1 92.31 342 PHE B N 1
ATOM 6166 C CA . PHE B 1 342 ? 47 8.719 -6.488 1 92.31 342 PHE B CA 1
ATOM 6167 C C . PHE B 1 342 ? 45.688 8.164 -5.941 1 92.31 342 PHE B C 1
ATOM 6169 O O . PHE B 1 342 ? 45.688 7.105 -5.309 1 92.31 342 PHE B O 1
ATOM 6176 N N . ALA B 1 343 ? 44.625 8.914 -6.16 1 93.12 343 ALA B N 1
ATOM 6177 C CA . ALA B 1 343 ? 43.312 8.422 -5.742 1 93.12 343 ALA B CA 1
ATOM 6178 C C . ALA B 1 343 ? 42.969 7.109 -6.441 1 93.12 343 ALA B C 1
ATOM 6180 O O . ALA B 1 343 ? 42.438 6.18 -5.812 1 93.12 343 ALA B O 1
ATOM 6181 N N . LEU B 1 344 ? 43.25 7.074 -7.676 1 93.38 344 LEU B N 1
ATOM 6182 C CA . LEU B 1 344 ? 43 5.855 -8.445 1 93.38 344 LEU B CA 1
ATOM 6183 C C . LEU B 1 344 ? 43.844 4.699 -7.906 1 93.38 344 LEU B C 1
ATOM 6185 O O . LEU B 1 344 ? 43.375 3.566 -7.824 1 93.38 344 LEU B O 1
ATOM 6189 N N . SER B 1 345 ? 45.062 4.996 -7.586 1 93.31 345 SER B N 1
ATOM 6190 C CA . SER B 1 345 ? 45.969 3.969 -7.059 1 93.31 345 SER B CA 1
ATOM 6191 C C . SER B 1 345 ? 45.469 3.439 -5.719 1 93.31 345 SER B C 1
ATOM 6193 O O . SER B 1 345 ? 45.5 2.234 -5.465 1 93.31 345 SER B O 1
ATOM 6195 N N . ILE B 1 346 ? 44.969 4.312 -4.887 1 92.31 346 ILE B N 1
ATOM 6196 C CA . ILE B 1 346 ? 44.469 3.914 -3.574 1 92.31 346 ILE B CA 1
ATOM 6197 C C . ILE B 1 346 ? 43.25 3.02 -3.732 1 92.31 346 ILE B C 1
ATOM 6199 O O . ILE B 1 346 ? 43.156 1.966 -3.1 1 92.31 346 ILE B O 1
ATOM 6203 N N . ILE B 1 347 ? 42.344 3.436 -4.59 1 93.69 347 ILE B N 1
ATOM 6204 C CA . ILE B 1 347 ? 41.094 2.697 -4.773 1 93.69 347 ILE B CA 1
ATOM 6205 C C . ILE B 1 347 ? 41.406 1.325 -5.375 1 93.69 347 ILE B C 1
ATOM 6207 O O . ILE B 1 347 ? 40.906 0.308 -4.895 1 93.69 347 ILE B O 1
ATOM 6211 N N . THR B 1 348 ? 42.219 1.317 -6.375 1 92.69 348 THR B N 1
ATOM 6212 C CA . THR B 1 348 ? 42.562 0.051 -7.027 1 92.69 348 THR B CA 1
ATOM 6213 C C . THR B 1 348 ? 43.406 -0.83 -6.113 1 92.69 348 THR B C 1
ATOM 6215 O O . THR B 1 348 ? 43.25 -2.053 -6.098 1 92.69 348 THR B O 1
ATOM 6218 N N . GLY B 1 349 ? 44.25 -0.279 -5.371 1 92.38 349 GLY B N 1
ATOM 6219 C CA . GLY B 1 349 ? 45.062 -1.035 -4.43 1 92.38 349 GLY B CA 1
ATOM 6220 C C . GLY B 1 349 ? 44.25 -1.691 -3.334 1 92.38 349 GLY B C 1
ATOM 6221 O O . GLY B 1 349 ? 44.438 -2.873 -3.037 1 92.38 349 GLY B O 1
ATOM 6222 N N . LEU B 1 350 ? 43.312 -0.927 -2.807 1 92.62 350 LEU B N 1
ATOM 6223 C CA . LEU B 1 350 ? 42.469 -1.464 -1.749 1 92.62 350 LEU B CA 1
ATOM 6224 C C . LEU B 1 350 ? 41.5 -2.496 -2.307 1 92.62 350 LEU B C 1
ATOM 6226 O O . LEU B 1 350 ? 41.219 -3.494 -1.647 1 92.62 350 LEU B O 1
ATOM 6230 N N . ALA B 1 351 ? 41 -2.236 -3.455 1 90.56 351 ALA B N 1
ATOM 6231 C CA . ALA B 1 351 ? 40.125 -3.221 -4.098 1 90.56 351 ALA B CA 1
ATOM 6232 C C . ALA B 1 351 ? 40.875 -4.527 -4.348 1 90.56 351 ALA B C 1
ATOM 6234 O O . ALA B 1 351 ? 40.312 -5.613 -4.191 1 90.56 351 ALA B O 1
ATOM 6235 N N . GLY B 1 352 ? 42.125 -4.391 -4.719 1 90.12 352 GLY B N 1
ATOM 6236 C CA . GLY B 1 352 ? 42.938 -5.57 -4.93 1 90.12 352 GLY B CA 1
ATOM 6237 C C . GLY B 1 352 ? 43.156 -6.379 -3.668 1 90.12 352 GLY B C 1
ATOM 6238 O O . GLY B 1 352 ? 43.219 -7.609 -3.713 1 90.12 352 GLY B O 1
ATOM 6239 N N . LEU B 1 353 ? 43.219 -5.715 -2.588 1 91 353 LEU B N 1
ATOM 6240 C CA . LEU B 1 353 ? 43.406 -6.406 -1.314 1 91 353 LEU B CA 1
ATOM 6241 C C . LEU B 1 353 ? 42.156 -7.238 -0.975 1 91 353 LEU B C 1
ATOM 6243 O O . LEU B 1 353 ? 42.281 -8.336 -0.424 1 91 353 LEU B O 1
ATOM 6247 N N . VAL B 1 354 ? 41.031 -6.773 -1.343 1 88.62 354 VAL B N 1
ATOM 6248 C CA . VAL B 1 354 ? 39.781 -7.508 -1.085 1 88.62 354 VAL B CA 1
ATOM 6249 C C . VAL B 1 354 ? 39.719 -8.719 -2.016 1 88.62 354 VAL B C 1
ATOM 6251 O O . VAL B 1 354 ? 39.375 -9.82 -1.582 1 88.62 354 VAL B O 1
ATOM 6254 N N . TRP B 1 355 ? 40.156 -8.453 -3.211 1 87.94 355 TRP B N 1
ATOM 6255 C CA . TRP B 1 355 ? 40.031 -9.516 -4.207 1 87.94 355 TRP B CA 1
ATOM 6256 C C . TRP B 1 355 ? 41.094 -10.578 -4 1 87.94 355 TRP B C 1
ATOM 6258 O O . TRP B 1 355 ? 41 -11.695 -4.52 1 87.94 355 TRP B O 1
ATOM 6268 N N . TRP B 1 356 ? 42.125 -10.281 -3.205 1 87.88 356 TRP B N 1
ATOM 6269 C CA . TRP B 1 356 ? 43.219 -11.219 -2.951 1 87.88 356 TRP B CA 1
ATOM 6270 C C . TRP B 1 356 ? 42.688 -12.492 -2.291 1 87.88 356 TRP B C 1
ATOM 6272 O O . TRP B 1 356 ? 43.125 -13.594 -2.615 1 87.88 356 TRP B O 1
ATOM 6282 N N . ARG B 1 357 ? 41.625 -12.461 -1.568 1 85.5 357 ARG B N 1
ATOM 6283 C CA . ARG B 1 357 ? 41.062 -13.602 -0.844 1 85.5 357 ARG B CA 1
ATOM 6284 C C . ARG B 1 357 ? 40.219 -14.477 -1.762 1 85.5 357 ARG B C 1
ATOM 6286 O O . ARG B 1 357 ? 40.031 -15.672 -1.501 1 85.5 357 ARG B O 1
ATOM 6293 N N . PHE B 1 358 ? 39.844 -13.922 -2.883 1 83.81 358 PHE B N 1
ATOM 6294 C CA . PHE B 1 358 ? 38.875 -14.648 -3.693 1 83.81 358 PHE B CA 1
ATOM 6295 C C . PHE B 1 358 ? 39.5 -15.086 -5.016 1 83.81 358 PHE B C 1
ATOM 6297 O O . PHE B 1 358 ? 39.375 -16.25 -5.406 1 83.81 358 PHE B O 1
ATOM 6304 N N . ASP B 1 359 ? 40.125 -14.141 -5.672 1 83.5 359 ASP B N 1
ATOM 6305 C CA . ASP B 1 359 ? 40.75 -14.414 -6.973 1 83.5 359 ASP B CA 1
ATOM 6306 C C . ASP B 1 359 ? 42.094 -13.711 -7.109 1 83.5 359 ASP B C 1
ATOM 6308 O O . ASP B 1 359 ? 42.125 -12.484 -7.234 1 83.5 359 ASP B O 1
ATOM 6312 N N . ILE B 1 360 ? 43.062 -14.414 -7.207 1 86.19 360 ILE B N 1
ATOM 6313 C CA . ILE B 1 360 ? 44.438 -13.883 -7.223 1 86.19 360 ILE B CA 1
ATOM 6314 C C . ILE B 1 360 ? 44.688 -13.188 -8.555 1 86.19 360 ILE B C 1
ATOM 6316 O O . ILE B 1 360 ? 45.469 -12.234 -8.617 1 86.19 360 ILE B O 1
ATOM 6320 N N . VAL B 1 361 ? 44 -13.641 -9.609 1 85.44 361 VAL B N 1
ATOM 6321 C CA . VAL B 1 361 ? 44.25 -13.062 -10.922 1 85.44 361 VAL B CA 1
ATOM 6322 C C . VAL B 1 361 ? 43.688 -11.641 -10.969 1 85.44 361 VAL B C 1
ATOM 6324 O O . VAL B 1 361 ? 44.375 -10.719 -11.445 1 85.44 361 VAL B O 1
ATOM 6327 N N . VAL B 1 362 ? 42.531 -11.555 -10.477 1 86.44 362 VAL B N 1
ATOM 6328 C CA . VAL B 1 362 ? 41.906 -10.227 -10.469 1 86.44 362 VAL B CA 1
ATOM 6329 C C . VAL B 1 362 ? 42.656 -9.305 -9.523 1 86.44 362 VAL B C 1
ATOM 6331 O O . VAL B 1 362 ? 42.906 -8.141 -9.836 1 86.44 362 VAL B O 1
ATOM 6334 N N . ALA B 1 363 ? 43.094 -9.82 -8.43 1 90.38 363 ALA B N 1
ATOM 6335 C CA . ALA B 1 363 ? 43.812 -9.023 -7.453 1 90.38 363 ALA B CA 1
ATOM 6336 C C . ALA B 1 363 ? 45.156 -8.539 -8.031 1 90.38 363 ALA B C 1
ATOM 6338 O O . ALA B 1 363 ? 45.5 -7.359 -7.902 1 90.38 363 ALA B O 1
ATOM 6339 N N . THR B 1 364 ? 45.844 -9.383 -8.758 1 91.31 364 THR B N 1
ATOM 6340 C CA . THR B 1 364 ? 47.156 -9.023 -9.328 1 91.31 364 THR B CA 1
ATOM 6341 C C . THR B 1 364 ? 46.969 -7.992 -10.445 1 91.31 364 THR B C 1
ATOM 6343 O O . THR B 1 364 ? 47.781 -7.07 -10.57 1 91.31 364 THR B O 1
ATOM 6346 N N . SER B 1 365 ? 45.938 -8.156 -11.18 1 90.94 365 SER B N 1
ATOM 6347 C CA . SER B 1 365 ? 45.688 -7.18 -12.234 1 90.94 365 SER B CA 1
ATOM 6348 C C . SER B 1 365 ? 45.406 -5.801 -11.641 1 90.94 365 SER B C 1
ATOM 6350 O O . SER B 1 365 ? 45.875 -4.789 -12.172 1 90.94 365 SER B O 1
ATOM 6352 N N . LEU B 1 366 ? 44.656 -5.836 -10.586 1 92 366 LEU B N 1
ATOM 6353 C CA . LEU B 1 366 ? 44.344 -4.566 -9.938 1 92 366 LEU B CA 1
ATOM 6354 C C . LEU B 1 366 ? 45.594 -3.943 -9.32 1 92 366 LEU B C 1
ATOM 6356 O O . LEU B 1 366 ? 45.781 -2.725 -9.359 1 92 366 LEU B O 1
ATOM 6360 N N . TRP B 1 367 ? 46.438 -4.742 -8.828 1 92.38 367 TRP B N 1
ATOM 6361 C CA . TRP B 1 367 ? 47.656 -4.234 -8.242 1 92.38 367 TRP B CA 1
ATOM 6362 C C . TRP B 1 367 ? 48.594 -3.707 -9.32 1 92.38 367 TRP B C 1
ATOM 6364 O O . TRP B 1 367 ? 49.344 -2.738 -9.102 1 92.38 367 TRP B O 1
ATOM 6374 N N . VAL B 1 368 ? 48.562 -4.266 -10.492 1 93.56 368 VAL B N 1
ATOM 6375 C CA . VAL B 1 368 ? 49.344 -3.773 -11.609 1 93.56 368 VAL B CA 1
ATOM 6376 C C . VAL B 1 368 ? 48.844 -2.406 -12.047 1 93.56 368 VAL B C 1
ATOM 6378 O O . VAL B 1 368 ? 49.625 -1.479 -12.266 1 93.56 368 VAL B O 1
ATOM 6381 N N . ILE B 1 369 ? 47.594 -2.295 -12.07 1 92.06 369 ILE B N 1
ATOM 6382 C CA . ILE B 1 369 ? 47 -1.013 -12.438 1 92.06 369 ILE B CA 1
ATOM 6383 C C . ILE B 1 369 ? 47.344 0.038 -11.383 1 92.06 369 ILE B C 1
ATOM 6385 O O . ILE B 1 369 ? 47.656 1.179 -11.727 1 92.06 369 ILE B O 1
ATOM 6389 N N . SER B 1 370 ? 47.219 -0.402 -10.164 1 93.44 370 SER B N 1
ATOM 6390 C CA . SER B 1 370 ? 47.594 0.5 -9.07 1 93.44 370 SER B CA 1
ATOM 6391 C C . SER B 1 370 ? 49.031 0.948 -9.172 1 93.44 370 SER B C 1
ATOM 6393 O O . SER B 1 370 ? 49.344 2.133 -9.016 1 93.44 370 SER B O 1
ATOM 6395 N N . SER B 1 371 ? 49.969 0.106 -9.523 1 93.81 371 SER B N 1
ATOM 6396 C CA . SER B 1 371 ? 51.406 0.413 -9.633 1 93.81 371 SER B CA 1
ATOM 6397 C C . SER B 1 371 ? 51.656 1.326 -10.82 1 93.81 371 SER B C 1
ATOM 6399 O O . SER B 1 371 ? 52.469 2.26 -10.719 1 93.81 371 SER B O 1
ATOM 6401 N N . VAL B 1 372 ? 51 1.071 -11.875 1 92.94 372 VAL B N 1
ATOM 6402 C CA . VAL B 1 372 ? 51.156 1.905 -13.062 1 92.94 372 VAL B CA 1
ATOM 6403 C C . VAL B 1 372 ? 50.688 3.324 -12.766 1 92.94 372 VAL B C 1
ATOM 6405 O O . VAL B 1 372 ? 51.312 4.301 -13.172 1 92.94 372 VAL B O 1
ATOM 6408 N N . ALA B 1 373 ? 49.594 3.422 -11.992 1 92.31 373 ALA B N 1
ATOM 6409 C CA . ALA B 1 373 ? 49.062 4.734 -11.641 1 92.31 373 ALA B CA 1
ATOM 6410 C C . ALA B 1 373 ? 50.031 5.5 -10.742 1 92.31 373 ALA B C 1
ATOM 6412 O O . ALA B 1 373 ? 50.219 6.707 -10.906 1 92.31 373 ALA B O 1
ATOM 6413 N N . VAL B 1 374 ? 50.688 4.793 -9.898 1 91.38 374 VAL B N 1
ATOM 6414 C CA . VAL B 1 374 ? 51.656 5.43 -9.008 1 91.38 374 VAL B CA 1
ATOM 6415 C C . VAL B 1 374 ? 52.875 5.895 -9.805 1 91.38 374 VAL B C 1
ATOM 6417 O O . VAL B 1 374 ? 53.344 7.008 -9.609 1 91.38 374 VAL B O 1
ATOM 6420 N N . VAL B 1 375 ? 53.312 5.082 -10.773 1 91.69 375 VAL B N 1
ATOM 6421 C CA . VAL B 1 375 ? 54.469 5.438 -11.594 1 91.69 375 VAL B CA 1
ATOM 6422 C C . VAL B 1 375 ? 54.156 6.648 -12.461 1 91.69 375 VAL B C 1
ATOM 6424 O O . VAL B 1 375 ? 54.938 7.574 -12.578 1 91.69 375 VAL B O 1
ATOM 6427 N N . LEU B 1 376 ? 52.969 6.68 -12.922 1 90 376 LEU B N 1
ATOM 6428 C CA . LEU B 1 376 ? 52.531 7.809 -13.742 1 90 376 LEU B CA 1
ATOM 6429 C C . LEU B 1 376 ? 52.438 9.078 -12.906 1 90 376 LEU B C 1
ATOM 6431 O O . LEU B 1 376 ? 52.75 10.172 -13.375 1 90 376 LEU B O 1
ATOM 6435 N N . ALA B 1 377 ? 52 8.898 -11.68 1 88.44 377 ALA B N 1
ATOM 6436 C CA . ALA B 1 377 ? 51.906 10.055 -10.789 1 88.44 377 ALA B CA 1
ATOM 6437 C C . ALA B 1 377 ? 53.281 10.617 -10.453 1 88.44 377 ALA B C 1
ATOM 6439 O O . ALA B 1 377 ? 53.469 11.836 -10.445 1 88.44 377 ALA B O 1
ATOM 6440 N N . ILE B 1 378 ? 54.25 9.719 -10.273 1 86.62 378 ILE B N 1
ATOM 6441 C CA . ILE B 1 378 ? 55.625 10.141 -9.945 1 86.62 378 ILE B CA 1
ATOM 6442 C C . ILE B 1 378 ? 56.25 10.805 -11.164 1 86.62 378 ILE B C 1
ATOM 6444 O O . ILE B 1 378 ? 56.906 11.836 -11.031 1 86.62 378 ILE B O 1
ATOM 6448 N N . VAL B 1 379 ? 56.031 10.281 -12.328 1 84.06 379 VAL B N 1
ATOM 6449 C CA . VAL B 1 379 ? 56.562 10.828 -13.555 1 84.06 379 VAL B CA 1
ATOM 6450 C C . VAL B 1 379 ? 55.969 12.211 -13.82 1 84.06 379 VAL B C 1
ATOM 6452 O O . VAL B 1 379 ? 56.688 13.141 -14.203 1 84.06 379 VAL B O 1
ATOM 6455 N N . ALA B 1 380 ? 54.688 12.352 -13.562 1 81.38 380 ALA B N 1
ATOM 6456 C CA . ALA B 1 380 ? 54.031 13.633 -13.781 1 81.38 380 ALA B CA 1
ATOM 6457 C C . ALA B 1 380 ? 54.531 14.68 -12.797 1 81.38 380 ALA B C 1
ATOM 6459 O O . ALA B 1 380 ? 54.688 15.852 -13.156 1 81.38 380 ALA B O 1
ATOM 6460 N N . TRP B 1 381 ? 54.875 14.203 -11.68 1 81.31 381 TRP B N 1
ATOM 6461 C CA . TRP B 1 381 ? 55.375 15.109 -10.656 1 81.31 381 TRP B CA 1
ATOM 6462 C C . TRP B 1 381 ? 56.812 15.555 -10.984 1 81.31 381 TRP B C 1
ATOM 6464 O O . TRP B 1 381 ? 57.156 16.719 -10.805 1 81.31 381 TRP B O 1
ATOM 6474 N N . MET B 1 382 ? 57.594 14.68 -11.602 1 80.06 382 MET B N 1
ATOM 6475 C CA . MET B 1 382 ? 59 14.984 -11.93 1 80.06 382 MET B CA 1
ATOM 6476 C C . MET B 1 382 ? 59.062 15.844 -13.188 1 80.06 382 MET B C 1
ATOM 6478 O O . MET B 1 382 ? 59.969 16.703 -13.312 1 80.06 382 MET B O 1
ATOM 6482 N N . TRP B 1 383 ? 58.219 15.609 -14.031 1 70.94 383 TRP B N 1
ATOM 6483 C CA . TRP B 1 383 ? 58.25 16.375 -15.273 1 70.94 383 TRP B CA 1
ATOM 6484 C C . TRP B 1 383 ? 57.938 17.844 -15.008 1 70.94 383 TRP B C 1
ATOM 6486 O O . TRP B 1 383 ? 58.531 18.734 -15.625 1 70.94 383 TRP B O 1
ATOM 6496 N N . ASP B 1 384 ? 57.062 18.203 -14.07 1 65.31 384 ASP B N 1
ATOM 6497 C CA . ASP B 1 384 ? 56.75 19.594 -13.773 1 65.31 384 ASP B CA 1
ATOM 6498 C C . ASP B 1 384 ? 57.875 20.297 -13.031 1 65.31 384 ASP B C 1
ATOM 6500 O O . ASP B 1 384 ? 58.125 21.484 -13.219 1 65.31 384 ASP B O 1
ATOM 6504 N N . SER B 1 385 ? 58.656 19.594 -12.266 1 63.03 385 SER B N 1
ATOM 6505 C CA . SER B 1 385 ? 59.781 20.203 -11.555 1 63.03 385 SER B CA 1
ATOM 6506 C C . SER B 1 385 ? 60.906 20.562 -12.508 1 63.03 385 SER B C 1
ATOM 6508 O O . SER B 1 385 ? 61.594 21.578 -12.312 1 63.03 385 SER B O 1
ATOM 6510 N N . ASN B 1 386 ? 61.094 19.844 -13.492 1 58.41 386 ASN B N 1
ATOM 6511 C CA . ASN B 1 386 ? 62.188 20.141 -14.43 1 58.41 386 ASN B CA 1
ATOM 6512 C C . ASN B 1 386 ? 61.812 21.312 -15.336 1 58.41 386 ASN B C 1
ATOM 6514 O O . ASN B 1 386 ? 62.688 22.078 -15.758 1 58.41 386 ASN B O 1
ATOM 6518 N N . THR B 1 387 ? 60.594 21.484 -15.539 1 54.03 387 THR B N 1
ATOM 6519 C CA . THR B 1 387 ? 60.281 22.578 -16.438 1 54.03 387 THR B CA 1
ATOM 6520 C C . THR B 1 387 ? 60.375 23.922 -15.703 1 54.03 387 THR B C 1
ATOM 6522 O O . THR B 1 387 ? 60.656 24.953 -16.312 1 54.03 387 THR B O 1
ATOM 6525 N N . ASN B 1 388 ? 60.188 23.984 -14.422 1 50.88 388 ASN B N 1
ATOM 6526 C CA . ASN B 1 388 ? 60.281 25.266 -13.734 1 50.88 388 ASN B CA 1
ATOM 6527 C C . ASN B 1 388 ? 61.719 25.594 -13.367 1 50.88 388 ASN B C 1
ATOM 6529 O O . ASN B 1 388 ? 62.062 26.75 -13.109 1 50.88 388 ASN B O 1
ATOM 6533 N N . GLY B 1 389 ? 62.688 24.672 -13.188 1 46.69 389 GLY B N 1
ATOM 6534 C CA . GLY B 1 389 ? 64.062 25 -12.922 1 46.69 389 GLY B CA 1
ATOM 6535 C C . GLY B 1 389 ? 64.75 25.672 -14.102 1 46.69 389 GLY B C 1
ATOM 6536 O O . GLY B 1 389 ? 65.75 26.422 -13.914 1 46.69 389 GLY B O 1
ATOM 6537 N N . SER B 1 390 ? 64.5 25.281 -15.258 1 45 390 SER B N 1
ATOM 6538 C CA . SER B 1 390 ? 65.25 25.891 -16.344 1 45 390 SER B CA 1
ATOM 6539 C C . SER B 1 390 ? 64.875 27.328 -16.578 1 45 390 SER B C 1
ATOM 6541 O O . SER B 1 390 ? 65.5 28.062 -17.344 1 45 390 SER B O 1
ATOM 6543 N N . ARG B 1 391 ? 63.781 27.719 -16.047 1 45.16 391 ARG B N 1
ATOM 6544 C CA . ARG B 1 391 ? 63.438 29.125 -16.328 1 45.16 391 ARG B CA 1
ATOM 6545 C C . ARG B 1 391 ? 64.25 30.062 -15.43 1 45.16 391 ARG B C 1
ATOM 6547 O O . ARG B 1 391 ? 64.562 31.188 -15.82 1 45.16 391 ARG B O 1
ATOM 6554 N N . GLY B 1 392 ? 64.625 29.609 -14.195 1 40.25 392 GLY B N 1
ATOM 6555 C CA . GLY B 1 392 ? 65.312 30.562 -13.32 1 40.25 392 GLY B CA 1
ATOM 6556 C C . GLY B 1 392 ? 66.75 30.812 -13.688 1 40.25 392 GLY B C 1
ATOM 6557 O O . GLY B 1 392 ? 67.375 31.719 -13.141 1 40.25 392 GLY B O 1
ATOM 6558 N N . SER B 1 393 ? 67.375 29.797 -14.25 1 39.41 393 SER B N 1
ATOM 6559 C CA . SER B 1 393 ? 68.812 30.016 -14.297 1 39.41 393 SER B CA 1
ATOM 6560 C C . SER B 1 393 ? 69.188 31.109 -15.273 1 39.41 393 SER B C 1
ATOM 6562 O O . SER B 1 393 ? 70.312 31.641 -15.25 1 39.41 393 SER B O 1
ATOM 6564 N N . ASN B 1 394 ? 68.375 31.281 -16.281 1 35.88 394 ASN B N 1
ATOM 6565 C CA . ASN B 1 394 ? 69.062 32.125 -17.297 1 35.88 394 ASN B CA 1
ATOM 6566 C C . ASN B 1 394 ? 69.062 33.594 -16.891 1 35.88 394 ASN B C 1
ATOM 6568 O O . ASN B 1 394 ? 69.5 34.438 -17.656 1 35.88 394 ASN B O 1
ATOM 6572 N N . ARG B 1 395 ? 68.188 33.906 -15.844 1 35.12 395 ARG B N 1
ATOM 6573 C CA . ARG B 1 395 ? 68.125 35.344 -15.773 1 35.12 395 ARG B CA 1
ATOM 6574 C C . ARG B 1 395 ? 69.312 35.938 -15.039 1 35.12 395 ARG B C 1
ATOM 6576 O O . ARG B 1 395 ? 69.438 37.156 -14.922 1 35.12 395 ARG B O 1
ATOM 6583 N N . ARG B 1 396 ? 70 35.062 -14.289 1 36.72 396 ARG B N 1
ATOM 6584 C CA . ARG B 1 396 ? 70.938 35.875 -13.43 1 36.72 396 ARG B CA 1
ATOM 6585 C C . ARG B 1 396 ? 72 36.531 -14.25 1 36.72 396 ARG B C 1
ATOM 6587 O O . ARG B 1 396 ? 72.75 37.344 -13.719 1 36.72 396 ARG B O 1
ATOM 6594 N N . GLN B 1 397 ? 72.25 35.906 -15.383 1 30.94 397 GLN B N 1
ATOM 6595 C CA . GLN B 1 397 ? 73.625 36.375 -15.688 1 30.94 397 GLN B CA 1
ATOM 6596 C C . GLN B 1 397 ? 73.625 37.875 -16.062 1 30.94 397 GLN B C 1
ATOM 6598 O O . GLN B 1 397 ? 74.625 38.531 -16.031 1 30.94 397 GLN B O 1
ATOM 6603 N N . SER B 1 398 ? 72.5 38.25 -16.734 1 30.02 398 SER B N 1
ATOM 6604 C CA . SER B 1 398 ? 72.938 39.406 -17.516 1 30.02 398 SER B CA 1
ATOM 6605 C C . SER B 1 398 ? 72.938 40.656 -16.641 1 30.02 398 SER B C 1
ATOM 6607 O O . SER B 1 398 ? 73.188 41.781 -17.125 1 30.02 398 SER B O 1
ATOM 6609 N N . GLY B 1 399 ? 72.375 40.625 -15.391 1 28.8 399 GLY B N 1
ATOM 6610 C CA . GLY B 1 399 ? 72.062 41.938 -14.852 1 28.8 399 GLY B CA 1
ATOM 6611 C C . GLY B 1 399 ? 73.312 42.688 -14.367 1 28.8 399 GLY B C 1
ATOM 6612 O O . GLY B 1 399 ? 73.188 43.625 -13.578 1 28.8 399 GLY B O 1
ATOM 6613 N N . ASN B 1 400 ? 74.5 42.125 -14.68 1 25.22 400 ASN B N 1
ATOM 6614 C CA . ASN B 1 400 ? 75.375 42.906 -13.844 1 25.22 400 ASN B CA 1
ATOM 6615 C C . ASN B 1 400 ? 75.25 44.406 -14.133 1 25.22 400 ASN B C 1
ATOM 6617 O O . ASN B 1 400 ? 75.562 45.219 -13.258 1 25.22 400 ASN B O 1
ATOM 6621 N N . SER B 1 401 ? 75.438 44.75 -15.453 1 25.02 401 SER B N 1
ATOM 6622 C CA . SER B 1 401 ? 76.25 45.938 -15.633 1 25.02 401 SER B CA 1
ATOM 6623 C C . SER B 1 401 ? 75.5 47.219 -15.336 1 25.02 401 SER B C 1
ATOM 6625 O O . SER B 1 401 ? 76.062 48.312 -15.367 1 25.02 401 SER B O 1
ATOM 6627 N N . ILE B 1 402 ? 74.188 47.219 -15.594 1 23.97 402 ILE B N 1
ATOM 6628 C CA . ILE B 1 402 ? 73.875 48.594 -16.031 1 23.97 402 ILE B CA 1
ATOM 6629 C C . ILE B 1 402 ? 74 49.562 -14.852 1 23.97 402 ILE B C 1
ATOM 6631 O O . ILE B 1 402 ? 73.375 49.375 -13.805 1 23.97 402 ILE B O 1
ATOM 6635 N N . SER B 1 403 ? 75.062 50.344 -14.867 1 22.23 403 SER B N 1
ATOM 6636 C CA . SER B 1 403 ? 75.562 51.5 -14.125 1 22.23 403 SER B CA 1
ATOM 6637 C C . SER B 1 403 ? 74.438 52.5 -13.914 1 22.23 403 SER B C 1
ATOM 6639 O O . SER B 1 403 ? 73.375 52.438 -14.57 1 22.23 403 SER B O 1
ATOM 6641 N N . SER B 1 404 ? 74.688 53.75 -13.297 1 21.75 404 SER B N 1
ATOM 6642 C CA . SER B 1 404 ? 74.312 54.844 -12.43 1 21.75 404 SER B CA 1
ATOM 6643 C C . SER B 1 404 ? 73.5 55.875 -13.188 1 21.75 404 SER B C 1
ATOM 6645 O O . SER B 1 404 ? 73.188 56.969 -12.664 1 21.75 404 SER B O 1
ATOM 6647 N N . ALA B 1 405 ? 73.25 55.75 -14.562 1 19.73 405 ALA B N 1
ATOM 6648 C CA . ALA B 1 405 ? 73.188 57.094 -15.109 1 19.73 405 ALA B CA 1
ATOM 6649 C C . ALA B 1 405 ? 72.062 57.906 -14.469 1 19.73 405 ALA B C 1
ATOM 6651 O O . ALA B 1 405 ? 71.125 57.344 -13.906 1 19.73 405 ALA B O 1
ATOM 6652 N N . ALA B 1 406 ? 71.75 59.156 -15.148 1 19.17 406 ALA B N 1
ATOM 6653 C CA . ALA B 1 406 ? 71.562 60.594 -15.203 1 19.17 406 ALA B CA 1
ATOM 6654 C C . ALA B 1 406 ? 70.062 60.969 -14.938 1 19.17 406 ALA B C 1
ATOM 6656 O O . ALA B 1 406 ? 69.188 60.156 -15.141 1 19.17 406 ALA B O 1
ATOM 6657 N N . SER B 1 407 ? 69.812 62.281 -14.531 1 19.25 407 SER B N 1
ATOM 6658 C CA . SER B 1 407 ? 69.188 63.375 -13.82 1 19.25 407 SER B CA 1
ATOM 6659 C C . SER B 1 407 ? 67.875 63.781 -14.5 1 19.25 407 SER B C 1
ATOM 6661 O O . SER B 1 407 ? 66.875 64.062 -13.828 1 19.25 407 SER B O 1
ATOM 6663 N N . SER B 1 408 ? 67.812 64.25 -15.836 1 17.86 408 SER B N 1
ATOM 6664 C CA . SER B 1 408 ? 67.375 65.625 -16.062 1 17.86 408 SER B CA 1
ATOM 6665 C C . SER B 1 408 ? 65.875 65.75 -16.234 1 17.86 408 SER B C 1
ATOM 6667 O O . SER B 1 408 ? 65.25 66.688 -15.781 1 17.86 408 SER B O 1
ATOM 6669 N N . VAL B 1 409 ? 65.188 65.062 -17.297 1 18.11 409 VAL B N 1
ATOM 6670 C CA . VAL B 1 409 ? 64.375 65.938 -18.125 1 18.11 409 VAL B CA 1
ATOM 6671 C C . VAL B 1 409 ? 63 66.125 -17.5 1 18.11 409 VAL B C 1
ATOM 6673 O O . VAL B 1 409 ? 62.25 65.188 -17.344 1 18.11 409 VAL B O 1
ATOM 6676 N N . TYR B 1 410 ? 62.688 67.25 -16.734 1 17.31 410 TYR B N 1
ATOM 6677 C CA . TYR B 1 410 ? 61.531 67.812 -16.047 1 17.31 410 TYR B CA 1
ATOM 6678 C C . TYR B 1 410 ? 60.344 67.938 -17 1 17.31 410 TYR B C 1
ATOM 6680 O O . TYR B 1 410 ? 59.219 67.562 -16.656 1 17.31 410 TYR B O 1
ATOM 6688 N N . ALA B 1 411 ? 60.25 68.875 -18.062 1 16.98 411 ALA B N 1
ATOM 6689 C CA . ALA B 1 411 ? 59.375 70.062 -18.047 1 16.98 411 ALA B CA 1
ATOM 6690 C C . ALA B 1 411 ? 58.031 69.75 -18.734 1 16.98 411 ALA B C 1
ATOM 6692 O O . ALA B 1 411 ? 57.031 70.375 -18.469 1 16.98 411 ALA B O 1
ATOM 6693 N N . ALA B 1 412 ? 57.875 68.938 -19.859 1 17.52 412 ALA B N 1
ATOM 6694 C CA . ALA B 1 412 ? 57.094 69.625 -20.875 1 17.52 412 ALA B CA 1
ATOM 6695 C C . ALA B 1 412 ? 55.625 69.625 -20.531 1 17.52 412 ALA B C 1
ATOM 6697 O O . ALA B 1 412 ? 55.156 68.75 -19.828 1 17.52 412 ALA B O 1
ATOM 6698 N N . SER B 1 413 ? 54.688 70.5 -21.297 1 16.91 413 SER B N 1
ATOM 6699 C CA . SER B 1 413 ? 53.625 71.438 -21.391 1 16.91 413 SER B CA 1
ATOM 6700 C C . SER B 1 413 ? 52.312 70.812 -21.797 1 16.91 413 SER B C 1
ATOM 6702 O O . SER B 1 413 ? 51.25 71.375 -21.516 1 16.91 413 SER B O 1
ATOM 6704 N N . GLY B 1 414 ? 52.156 69.75 -22.688 1 18.23 414 GLY B N 1
ATOM 6705 C CA . GLY B 1 414 ? 51.125 70 -23.641 1 18.23 414 GLY B CA 1
ATOM 6706 C C . GLY B 1 414 ? 49.719 69.938 -23.047 1 18.23 414 GLY B C 1
ATOM 6707 O O . GLY B 1 414 ? 49.531 69.312 -22.016 1 18.23 414 GLY B O 1
ATOM 6708 N N . ARG B 1 415 ? 48.625 70.5 -23.828 1 18.81 415 ARG B N 1
ATOM 6709 C CA . ARG B 1 415 ? 47.344 71.188 -23.891 1 18.81 415 ARG B CA 1
ATOM 6710 C C . ARG B 1 415 ? 46.188 70.188 -24 1 18.81 415 ARG B C 1
ATOM 6712 O O . ARG B 1 4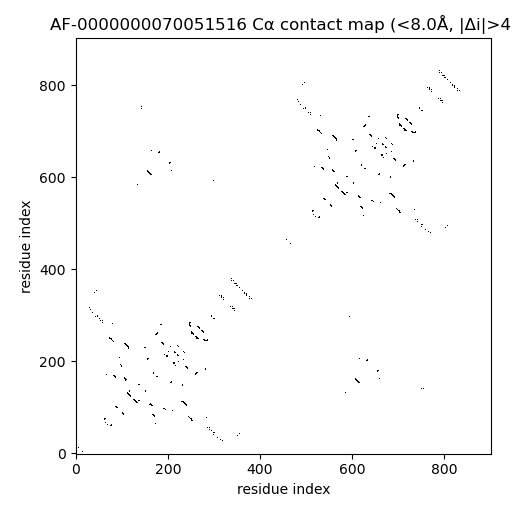15 ? 46.344 69.125 -24.625 1 18.81 415 ARG B O 1
ATOM 6719 N N . TRP B 1 416 ? 44.906 70.438 -23.391 1 19.23 416 TRP B N 1
ATOM 6720 C CA . TRP B 1 416 ? 43.656 69.938 -22.891 1 19.23 416 TRP B CA 1
ATOM 6721 C C . TRP B 1 416 ? 42.688 69.625 -24.016 1 19.23 416 TRP B C 1
ATOM 6723 O O . TRP B 1 416 ? 41.531 69.25 -23.781 1 19.23 416 TRP B O 1
ATOM 6733 N N . THR B 1 417 ? 43.062 69.188 -25.281 1 18.44 417 THR B N 1
ATOM 6734 C CA . THR B 1 417 ? 41.938 69.438 -26.141 1 18.44 417 THR B CA 1
ATOM 6735 C C . THR B 1 417 ? 40.781 68.5 -25.859 1 18.44 417 THR B C 1
ATOM 6737 O O . THR B 1 417 ? 40.969 67.312 -25.719 1 18.44 417 THR B O 1
ATOM 6740 N N . ASN B 1 418 ? 39.406 68.938 -25.594 1 17.52 418 ASN B N 1
ATOM 6741 C CA . ASN B 1 418 ? 38.062 68.562 -25.078 1 17.52 418 ASN B CA 1
ATOM 6742 C C . ASN B 1 418 ? 37.281 67.75 -26.094 1 17.52 418 ASN B C 1
ATOM 6744 O O . ASN B 1 418 ? 36.125 67.438 -25.844 1 17.52 418 ASN B O 1
ATOM 6748 N N . GLU B 1 419 ? 37.625 67.375 -27.359 1 18.31 419 GLU B N 1
ATOM 6749 C CA . GLU B 1 419 ? 36.469 67.438 -28.25 1 18.31 419 GLU B CA 1
ATOM 6750 C C . GLU B 1 419 ? 35.469 66.312 -27.969 1 18.31 419 GLU B C 1
ATOM 6752 O O . GLU B 1 419 ? 35.844 65.25 -27.547 1 18.31 419 GLU B O 1
ATOM 6757 N N . HIS B 1 420 ? 34.062 66.562 -28.328 1 17.92 420 HIS B N 1
ATOM 6758 C CA . HIS B 1 420 ? 32.656 66.312 -28.031 1 17.92 420 HIS B CA 1
ATOM 6759 C C . HIS B 1 420 ? 32.219 64.938 -28.484 1 17.92 420 HIS B C 1
ATOM 6761 O O . HIS B 1 420 ? 33 64.188 -29.156 1 17.92 420 HIS B O 1
ATOM 6767 N N . ALA B 1 421 ? 30.984 64.688 -29.297 1 18.98 421 ALA B N 1
ATOM 6768 C CA . ALA B 1 421 ? 29.578 64.375 -29.062 1 18.98 421 ALA B CA 1
ATOM 6769 C C . ALA B 1 421 ? 29.156 63.125 -29.797 1 18.98 421 ALA B C 1
ATOM 6771 O O . ALA B 1 421 ? 28.188 62.469 -29.406 1 18.98 421 ALA B O 1
ATOM 6772 N N . PRO B 1 422 ? 29.781 62.438 -30.844 1 18.34 422 PRO B N 1
ATOM 6773 C CA . PRO B 1 422 ? 28.812 62.125 -31.891 1 18.34 422 PRO B CA 1
ATOM 6774 C C . PRO B 1 422 ? 27.906 60.938 -31.531 1 18.34 422 PRO B C 1
ATOM 6776 O O . PRO B 1 422 ? 28.375 59.969 -30.938 1 18.34 422 PRO B O 1
ATOM 6779 N N . ARG B 1 423 ? 26.469 60.938 -31.594 1 19.06 423 ARG B N 1
ATOM 6780 C CA . ARG B 1 423 ? 25.188 60.344 -31.219 1 19.06 423 ARG B CA 1
ATOM 6781 C C . ARG B 1 423 ? 24.891 59.094 -32.031 1 19.06 423 ARG B C 1
ATOM 6783 O O . ARG B 1 423 ? 24.109 58.25 -31.594 1 19.06 423 ARG B O 1
ATOM 6790 N N . GLY B 1 424 ? 25.219 58.844 -33.344 1 17.61 424 GLY B N 1
ATOM 6791 C CA . GLY B 1 424 ? 24.203 58.469 -34.312 1 17.61 424 GLY B CA 1
ATOM 6792 C C . GLY B 1 424 ? 23.562 57.125 -34.031 1 17.61 424 GLY B C 1
ATOM 6793 O O . GLY B 1 424 ? 24.062 56.375 -33.219 1 17.61 424 GLY B O 1
ATOM 6794 N N . TYR B 1 425 ? 22.562 56.562 -35.062 1 18.59 425 TYR B N 1
ATOM 6795 C CA . TYR B 1 425 ? 21.266 56.062 -35.469 1 18.59 425 TYR B CA 1
ATOM 6796 C C . TYR B 1 425 ? 21.266 54.531 -35.594 1 18.59 425 TYR B C 1
ATOM 6798 O O . TYR B 1 425 ? 22.016 53.969 -36.375 1 18.59 425 TYR B O 1
ATOM 6806 N N . LEU B 1 426 ? 21.188 53.75 -34.562 1 18.19 426 LEU B N 1
ATOM 6807 C CA . LEU B 1 426 ? 21.156 52.281 -34.625 1 18.19 426 LEU B CA 1
ATOM 6808 C C . LEU B 1 426 ? 19.938 51.781 -35.406 1 18.19 426 LEU B C 1
ATOM 6810 O O . LEU B 1 426 ? 18.812 52.125 -35.031 1 18.19 426 LEU B O 1
ATOM 6814 N N . ASN B 1 427 ? 20.062 51.375 -36.688 1 17.61 427 ASN B N 1
ATOM 6815 C CA . ASN B 1 427 ? 19.203 50.938 -37.75 1 17.61 427 ASN B CA 1
ATOM 6816 C C . ASN B 1 427 ? 18.453 49.656 -37.406 1 17.61 427 ASN B C 1
ATOM 6818 O O . ASN B 1 427 ? 19.062 48.562 -37.312 1 17.61 427 ASN B O 1
ATOM 6822 N N . ARG B 1 428 ? 17.406 49.562 -36.562 1 18.92 428 ARG B N 1
ATOM 6823 C CA . ARG B 1 428 ? 16.641 48.438 -36.062 1 18.92 428 ARG B CA 1
ATOM 6824 C C . ARG B 1 428 ? 15.773 47.812 -37.156 1 18.92 428 ARG B C 1
ATOM 6826 O O . ARG B 1 428 ? 14.797 47.125 -36.875 1 18.92 428 ARG B O 1
ATOM 6833 N N . ALA B 1 429 ? 15.828 48.094 -38.469 1 17 429 ALA B N 1
ATOM 6834 C CA . ALA B 1 429 ? 14.578 48 -39.219 1 17 429 ALA B CA 1
ATOM 6835 C C . ALA B 1 429 ? 13.953 46.625 -39.094 1 17 429 ALA B C 1
ATOM 6837 O O . ALA B 1 429 ? 12.789 46.469 -38.719 1 17 429 ALA B O 1
ATOM 6838 N N . LEU B 1 430 ? 13.719 45.844 -40.344 1 17.5 430 LEU B N 1
ATOM 6839 C CA . LEU B 1 430 ? 12.555 45.469 -41.125 1 17.5 430 LEU B CA 1
ATOM 6840 C C . LEU B 1 430 ? 12.047 44.094 -40.719 1 17.5 430 LEU B C 1
ATOM 6842 O O . LEU B 1 430 ? 12.82 43.281 -40.25 1 17.5 430 LEU B O 1
ATOM 6846 N N . LEU B 1 431 ? 10.609 43.781 -40.906 1 18.59 431 LEU B N 1
ATOM 6847 C CA . LEU B 1 431 ? 9.359 43.062 -40.719 1 18.59 431 LEU B CA 1
ATOM 6848 C C . LEU B 1 431 ? 9.438 41.656 -41.344 1 18.59 431 LEU B C 1
ATOM 6850 O O . LEU B 1 431 ? 9.742 41.531 -42.531 1 18.59 431 LEU B O 1
ATOM 6854 N N . ALA B 1 432 ? 9.695 40.562 -40.625 1 18.31 432 ALA B N 1
ATOM 6855 C CA . ALA B 1 432 ? 9.797 39.156 -40.938 1 18.31 432 ALA B CA 1
ATOM 6856 C C . ALA B 1 432 ? 8.492 38.625 -41.562 1 18.31 432 ALA B C 1
ATOM 6858 O O . ALA B 1 432 ? 7.543 38.312 -40.844 1 18.31 432 ALA B O 1
ATOM 6859 N N . LYS B 1 433 ? 7.852 39.188 -42.594 1 18.88 433 LYS B N 1
ATOM 6860 C CA . LYS B 1 433 ? 6.527 38.688 -42.969 1 18.88 433 LYS B CA 1
ATOM 6861 C C . LYS B 1 433 ? 6.59 37.25 -43.5 1 18.88 433 LYS B C 1
ATOM 6863 O O . LYS B 1 433 ? 7.07 37 -44.594 1 18.88 433 LYS B O 1
ATOM 6868 N N . ASN B 1 434 ? 7.105 36.219 -42.844 1 17.73 434 ASN B N 1
ATOM 6869 C CA . ASN B 1 434 ? 7.199 34.906 -43.469 1 17.73 434 ASN B CA 1
ATOM 6870 C C . ASN B 1 434 ? 5.836 34.406 -43.938 1 17.73 434 ASN B C 1
ATOM 6872 O O . ASN B 1 434 ? 4.93 34.219 -43.125 1 17.73 434 ASN B O 1
ATOM 6876 N N . GLU B 1 435 ? 5.344 34.594 -45.25 1 17.89 435 GLU B N 1
ATOM 6877 C CA . GLU B 1 435 ? 4.223 34.281 -46.156 1 17.89 435 GLU B CA 1
ATOM 6878 C C . GLU B 1 435 ? 3.889 32.781 -46.094 1 17.89 435 GLU B C 1
ATOM 6880 O O . GLU B 1 435 ? 4.691 31.984 -45.625 1 17.89 435 GLU B O 1
ATOM 6885 N N . GLU B 1 436 ? 2.963 32.156 -47.188 1 18.78 436 GLU B N 1
ATOM 6886 C CA . GLU B 1 436 ? 1.733 31.531 -47.656 1 18.78 436 GLU B CA 1
ATOM 6887 C C . GLU B 1 436 ? 1.963 30.062 -48 1 18.78 436 GLU B C 1
ATOM 6889 O O . GLU B 1 436 ? 1.162 29.203 -47.625 1 18.78 436 GLU B O 1
ATOM 6894 N N . SER B 1 437 ? 2.656 29.594 -49.125 1 17.75 437 SER B N 1
ATOM 6895 C CA . SER B 1 437 ? 2.119 28.859 -50.281 1 17.75 437 SER B CA 1
ATOM 6896 C C . SER B 1 437 ? 2.09 27.359 -50 1 17.75 437 SER B C 1
ATOM 6898 O O . SER B 1 437 ? 3.012 26.812 -49.406 1 17.75 437 SER B O 1
ATOM 6900 N N . ASP B 1 438 ? 0.76 26.609 -50.062 1 19.91 438 ASP B N 1
ATOM 6901 C CA . ASP B 1 438 ? 0.045 25.344 -50.188 1 19.91 438 ASP B CA 1
ATOM 6902 C C . ASP B 1 438 ? 0.634 24.469 -51.281 1 19.91 438 ASP B C 1
ATOM 6904 O O . ASP B 1 438 ? 0.528 24.812 -52.469 1 19.91 438 ASP B O 1
ATOM 6908 N N . GLY B 1 439 ? 1.732 23.875 -51.375 1 16.66 439 GLY B N 1
ATOM 6909 C CA . GLY B 1 439 ? 2.25 23.094 -52.469 1 16.66 439 GLY B CA 1
ATOM 6910 C C . GLY B 1 439 ? 1.393 21.891 -52.812 1 16.66 439 GLY B C 1
ATOM 6911 O O . GLY B 1 439 ? 0.75 21.312 -51.938 1 16.66 439 GLY B O 1
ATOM 6912 N N . ALA B 1 440 ? 1.095 21.531 -54.219 1 17.72 440 ALA B N 1
ATOM 6913 C CA . ALA B 1 440 ? 0.613 20.797 -55.406 1 17.72 440 ALA B CA 1
ATOM 6914 C C . ALA B 1 440 ? 1.154 19.359 -55.406 1 17.72 440 ALA B C 1
ATOM 6916 O O . ALA B 1 440 ? 0.856 18.578 -56.312 1 17.72 440 ALA B O 1
ATOM 6917 N N . ALA B 1 441 ? 1.781 18.594 -54.688 1 17.61 441 ALA B N 1
ATOM 6918 C CA . ALA B 1 441 ? 2.467 17.516 -55.375 1 17.61 441 ALA B CA 1
ATOM 6919 C C . ALA B 1 441 ? 1.484 16.422 -55.781 1 17.61 441 ALA B C 1
ATOM 6921 O O . ALA B 1 441 ? 0.691 15.945 -54.969 1 17.61 441 ALA B O 1
ATOM 6922 N N . GLY B 1 442 ? 1.134 16.109 -57.281 1 17.31 442 GLY B N 1
ATOM 6923 C CA . GLY B 1 442 ? 0.567 15.289 -58.344 1 17.31 442 GLY B CA 1
ATOM 6924 C C . GLY B 1 442 ? 1.026 13.844 -58.312 1 17.31 442 GLY B C 1
ATOM 6925 O O . GLY B 1 442 ? 0.765 13.078 -59.219 1 17.31 442 GLY B O 1
ATOM 6926 N N . ALA B 1 443 ? 1.684 13.133 -57.625 1 18.2 443 ALA B N 1
ATOM 6927 C CA . ALA B 1 443 ? 2.354 11.977 -58.188 1 18.2 443 ALA B CA 1
ATOM 6928 C C . ALA B 1 443 ? 1.34 10.953 -58.688 1 18.2 443 ALA B C 1
ATOM 6930 O O . ALA B 1 443 ? 0.335 10.695 -58.031 1 18.2 443 ALA B O 1
ATOM 6931 N N . SER B 1 444 ? 1.393 10.438 -60.156 1 17.25 444 SER B N 1
ATOM 6932 C CA . SER B 1 444 ? 1.015 9.672 -61.344 1 17.25 444 SER B CA 1
ATOM 6933 C C . SER B 1 444 ? 1.076 8.172 -61.094 1 17.25 444 SER B C 1
ATOM 6935 O O . SER B 1 444 ? 0.767 7.367 -61.969 1 17.25 444 SER B O 1
ATOM 6937 N N . ASP B 1 445 ? 1.34 7.348 -60.25 1 17.95 445 ASP B N 1
ATOM 6938 C CA . ASP B 1 445 ? 1.913 6.055 -60.625 1 17.95 445 ASP B CA 1
ATOM 6939 C C . ASP B 1 445 ? 0.854 5.133 -61.219 1 17.95 445 ASP B C 1
ATOM 6941 O O . ASP B 1 445 ? 1.183 4.098 -61.812 1 17.95 445 ASP B O 1
ATOM 6945 N N . GLU B 1 446 ? -0.486 5.039 -61.188 1 19.41 446 GLU B N 1
ATOM 6946 C CA . GLU B 1 446 ? -1.021 3.695 -61.406 1 19.41 446 GLU B CA 1
ATOM 6947 C C . GLU B 1 446 ? -1.172 3.379 -62.875 1 19.41 446 GLU B C 1
ATOM 6949 O O . GLU B 1 446 ? -2.227 3.625 -63.469 1 19.41 446 GLU B O 1
ATOM 6954 N N . HIS B 1 447 ? -0.401 3.527 -64 1 18.34 447 HIS B N 1
ATOM 6955 C CA . HIS B 1 447 ? -0.71 3.078 -65.375 1 18.34 447 HIS B CA 1
ATOM 6956 C C . HIS B 1 447 ? -0.862 1.562 -65.438 1 18.34 447 HIS B C 1
ATOM 6958 O O . HIS B 1 447 ? -1.605 1.038 -66.25 1 18.34 447 HIS B O 1
ATOM 6964 N N . LEU B 1 448 ? -0.095 0.562 -65.25 1 19.47 448 LEU B N 1
ATOM 6965 C CA . LEU B 1 448 ? 0.2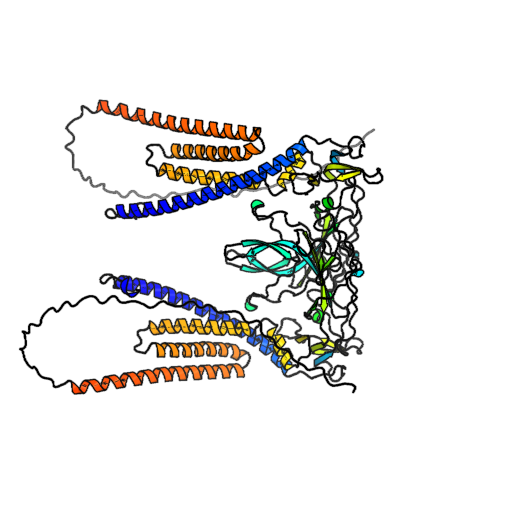34 -0.46 -66.188 1 19.47 448 LEU B CA 1
ATOM 6966 C C . LEU B 1 448 ? -0.933 -1.422 -66.375 1 19.47 448 LEU B C 1
ATOM 6968 O O . LEU B 1 448 ? -0.914 -2.25 -67.312 1 19.47 448 LEU B O 1
ATOM 6972 N N . GLN B 1 449 ? -1.87 -1.794 -65.875 1 20.62 449 GLN B N 1
ATOM 6973 C CA . GLN B 1 449 ? -2.273 -3.072 -66.438 1 20.62 449 GLN B CA 1
ATOM 6974 C C . GLN B 1 449 ? -2.926 -2.881 -67.812 1 20.62 449 GLN B C 1
ATOM 6976 O O . GLN B 1 449 ? -2.523 -3.512 -68.812 1 20.62 449 GLN B O 1
ATOM 6981 N N . ASN B 1 450 ? -4.223 -3.488 -68.375 1 21.98 450 ASN B N 1
ATOM 6982 C CA . ASN B 1 450 ? -4.727 -4.273 -69.5 1 21.98 450 ASN B CA 1
ATOM 6983 C C . ASN B 1 450 ? -5.156 -3.379 -70.688 1 21.98 450 ASN B C 1
ATOM 6985 O O . ASN B 1 450 ? -6.055 -2.547 -70.5 1 21.98 450 ASN B O 1
ATOM 6989 N N . SER B 1 451 ? -4.527 -2.373 -71.312 1 16.77 451 SER B N 1
ATOM 6990 C CA . SER B 1 451 ? -4.449 -2.762 -72.688 1 16.77 451 SER B CA 1
ATOM 6991 C C . SER B 1 451 ? -3.277 -3.709 -72.938 1 16.77 451 SER B C 1
ATOM 6993 O O . SER B 1 451 ? -2.229 -3.586 -72.312 1 16.77 451 SER B O 1
#

pLDDT: mean 73.11, std 24.42, range [15.91, 97.19]

InterPro domains:
  IPR012430 Transmembrane protein 43 family [PF07787] (147-360)
  IPR012430 Transmembrane protein 43 family [PTHR13416] (30-386)